Protein AF-0000000087636211 (afdb_homodimer)

Foldseek 3Di:
DVQCCVVVVVVVVPQPQPDADDLVRLLVLLVVAPLDPDQQLLVQFLQSQPQNVLSVCSNVVNLLVSVVSRVVGDLQQLQCLQFPLSCRGNQVRAPCVVVPGGRSSSSSSNNSVVVCLVPVSDDDDAAAQDLFEEEEEAQELLRLLLLVVVLNVRHAYEYEELAPDHHPCLQQQFACSRHNPVSSVSSVVVSVVSVYHYHYNAAAPPRHHPVVVVVVGHQFYEYEHAFDADDDDDAAPCVFPQEEALSCQSNQVSCVSVVNDDPVSRSAAAAFEEEEEAQAQSSLRSLVVNLSRHYAYEYEYLFDPVPGRYRPVSVVSSVVSHYHYDHNWAFHHADDDRFGQWTKTFGWDADPVRDTHTDRDIDTGTGRHYYYDHFGAHPLVRVHPVRPFHDDPRSATDFDVALHQHTSDQRYGYFDCSHVNDDDSSVRSSGSVSNSSSNSVSSVVCVVVVVD/DPQCCVVVVCVVVPQPQPDADDLVRLLVLLVVAPLDPDQQLLVQFLQSQPQNVLSVCSNVVNLLVSVVSRVVGDLQQLQCLQFPLSCRGNQVRAPCVVVPGGRSSSSSSNNSVVVCLVVVSDDDDAAAQDLFEEEEEAQELLRLLLLVVVLNVRHAYEYEELAPDHHPCLQQQFACSRHNPVSSVSSVVVSVVSVYHYHYNDAAPPRHHPVVVVVVGHQFYEYEHAFDADDDDDAAPCPFPQEEALSCQSNQVSCVSVVNDDPVSRSAAAAFEEEEEAQAQSSLRSLVVNLSRHYAYEYEYLFDPVPGHYRPVSVVSSVVSHYHYDHNWAFHHADDDRFGQWTKTFGWDADPVRDTHTDPDIDTGTGRHYYYDHFGAHPLVRQHPVNPFHADPRSATDFDVALGQHTSDQRYGYFDCSHVNDDDSSVRSSGSVSNSSSNSVSSVVCVVVVVD

Structure (mmCIF, N/CA/C/O backbone):
data_AF-0000000087636211-model_v1
#
loop_
_entity.id
_entity.type
_entity.pdbx_description
1 polymer 'Glutamate synthase'
#
loop_
_atom_site.group_PDB
_atom_site.id
_atom_site.type_symbol
_atom_site.label_atom_id
_atom_site.label_alt_id
_atom_site.label_comp_id
_atom_site.label_asym_id
_atom_site.label_entity_id
_atom_site.label_seq_id
_atom_site.pdbx_PDB_ins_code
_atom_site.Cartn_x
_atom_site.Cartn_y
_atom_site.Cartn_z
_atom_site.occupancy
_atom_site.B_iso_or_equiv
_atom_site.auth_seq_id
_atom_site.auth_comp_id
_atom_site.auth_asym_id
_atom_site.auth_atom_id
_atom_site.pdbx_PDB_model_num
ATOM 1 N N . MET A 1 1 ? 13.25 -7.531 -37.125 1 17.45 1 MET A N 1
ATOM 2 C CA . MET A 1 1 ? 13.195 -8.516 -36.031 1 17.45 1 MET A CA 1
ATOM 3 C C . MET A 1 1 ? 11.883 -8.406 -35.281 1 17.45 1 MET A C 1
ATOM 5 O O . MET A 1 1 ? 11.562 -7.344 -34.75 1 17.45 1 MET A O 1
ATOM 9 N N . VAL A 1 2 ? 10.812 -9.094 -35.781 1 22.36 2 VAL A N 1
ATOM 10 C CA . VAL A 1 2 ? 9.383 -9.094 -35.469 1 22.36 2 VAL A CA 1
ATOM 11 C C . VAL A 1 2 ? 9.18 -9.43 -33.969 1 22.36 2 VAL A C 1
ATOM 13 O O . VAL A 1 2 ? 9.352 -10.578 -33.562 1 22.36 2 VAL A O 1
ATOM 16 N N . GLY A 1 3 ? 10.086 -8.812 -33.094 1 24.33 3 GLY A N 1
ATOM 17 C CA . GLY A 1 3 ? 10.102 -8.789 -31.641 1 24.33 3 GLY A CA 1
ATOM 18 C C . GLY A 1 3 ? 8.711 -8.914 -31.031 1 24.33 3 GLY A C 1
ATOM 19 O O . GLY A 1 3 ? 7.801 -8.172 -31.406 1 24.33 3 GLY A O 1
ATOM 20 N N . LEU A 1 4 ? 8.242 -10.172 -30.734 1 30.45 4 LEU A N 1
ATOM 21 C CA . LEU A 1 4 ? 6.93 -10.414 -30.141 1 30.45 4 LEU A CA 1
ATOM 22 C C . LEU A 1 4 ? 6.605 -9.359 -29.094 1 30.45 4 LEU A C 1
ATOM 24 O O . LEU A 1 4 ? 7.094 -9.43 -27.953 1 30.45 4 LEU A O 1
ATOM 28 N N . ASP A 1 5 ? 6.828 -8.164 -29.312 1 31.02 5 ASP A N 1
ATOM 29 C CA . ASP A 1 5 ? 6.277 -6.91 -28.797 1 31.02 5 ASP A CA 1
ATOM 30 C C . ASP A 1 5 ? 4.816 -7.082 -28.391 1 31.02 5 ASP A C 1
ATOM 32 O O . ASP A 1 5 ? 3.92 -6.492 -29 1 31.02 5 ASP A O 1
ATOM 36 N N . ARG A 1 6 ? 4.277 -8.328 -28.297 1 30.69 6 ARG A N 1
ATOM 37 C CA . ARG A 1 6 ? 3.145 -9.25 -28.312 1 30.69 6 ARG A CA 1
ATOM 38 C C . ARG A 1 6 ? 2.186 -8.961 -27.156 1 30.69 6 ARG A C 1
ATOM 40 O O . ARG A 1 6 ? 1.027 -9.375 -27.188 1 30.69 6 ARG A O 1
ATOM 47 N N . ASN A 1 7 ? 2.707 -8.594 -26.031 1 34.53 7 ASN A N 1
ATOM 48 C CA . ASN A 1 7 ? 1.749 -8.031 -25.094 1 34.53 7 ASN A CA 1
ATOM 49 C C . ASN A 1 7 ? 0.979 -6.863 -25.703 1 34.53 7 ASN A C 1
ATOM 51 O O . ASN A 1 7 ? -0.195 -6.656 -25.391 1 34.53 7 ASN A O 1
ATOM 55 N N . GLU A 1 8 ? 1.625 -6.047 -26.516 1 35.44 8 GLU A N 1
ATOM 56 C CA . GLU A 1 8 ? 0.977 -5.012 -27.312 1 35.44 8 GLU A CA 1
ATOM 57 C C . GLU A 1 8 ? 0.074 -5.621 -28.375 1 35.44 8 GLU A C 1
ATOM 59 O O . GLU A 1 8 ? -1.01 -5.102 -28.656 1 35.44 8 GLU A O 1
ATOM 64 N N . GLN A 1 9 ? 0.483 -6.641 -29.109 1 34.62 9 GLN A N 1
ATOM 65 C CA . GLN A 1 9 ? -0.315 -7.207 -30.203 1 34.62 9 GLN A CA 1
ATOM 66 C C . GLN A 1 9 ? -1.489 -8.016 -29.656 1 34.62 9 GLN A C 1
ATOM 68 O O . GLN A 1 9 ? -2.545 -8.094 -30.281 1 34.62 9 GLN A O 1
ATOM 73 N N . ALA A 1 10 ? -1.243 -8.867 -28.719 1 36.53 10 ALA A N 1
ATOM 74 C CA . ALA A 1 10 ? -2.412 -9.5 -28.125 1 36.53 10 ALA A CA 1
ATOM 75 C C . ALA A 1 10 ? -3.354 -8.461 -27.516 1 36.53 10 ALA A C 1
ATOM 77 O O . ALA A 1 10 ? -4.574 -8.641 -27.531 1 36.53 10 ALA A O 1
ATOM 78 N N . VAL A 1 11 ? -2.801 -7.387 -26.906 1 37.41 11 VAL A N 1
ATOM 79 C CA . VAL A 1 11 ? -3.625 -6.273 -26.453 1 37.41 11 VAL A CA 1
ATOM 80 C C . VAL A 1 11 ? -4.387 -5.668 -27.625 1 37.41 11 VAL A C 1
ATOM 82 O O . VAL A 1 11 ? -5.535 -5.242 -27.469 1 37.41 11 VAL A O 1
ATOM 85 N N . LYS A 1 12 ? -3.688 -5.488 -28.609 1 40.34 12 LYS A N 1
ATOM 86 C CA . LYS A 1 12 ? -4.371 -4.891 -29.75 1 40.34 12 LYS A CA 1
ATOM 87 C C . LYS A 1 12 ? -5.406 -5.852 -30.328 1 40.34 12 LYS A C 1
ATOM 89 O O . LYS A 1 12 ? -6.262 -5.445 -31.125 1 40.34 12 LYS A O 1
ATOM 94 N N . ALA A 1 13 ? -5.102 -7.086 -30.375 1 38.38 13 ALA A N 1
ATOM 95 C CA . ALA A 1 13 ? -6.027 -7.953 -31.109 1 38.38 13 ALA A CA 1
ATOM 96 C C . ALA A 1 13 ? -7.305 -8.18 -30.297 1 38.38 13 ALA A C 1
ATOM 98 O O . ALA A 1 13 ? -8.156 -8.984 -30.688 1 38.38 13 ALA A O 1
ATOM 99 N N . GLY A 1 14 ? -7.602 -7.547 -29.188 1 41.97 14 GLY A N 1
ATOM 100 C CA . GLY A 1 14 ? -8.914 -7.57 -28.562 1 41.97 14 GLY A CA 1
ATOM 101 C C . GLY A 1 14 ? -9.039 -8.625 -27.484 1 41.97 14 GLY A C 1
ATOM 102 O O . GLY A 1 14 ? -10.148 -8.977 -27.078 1 41.97 14 GLY A O 1
ATOM 103 N N . TYR A 1 15 ? -7.992 -9.422 -27.312 1 44.94 15 TYR A N 1
ATOM 104 C CA . TYR A 1 15 ? -8.266 -10.508 -26.375 1 44.94 15 TYR A CA 1
ATOM 105 C C . TYR A 1 15 ? -8.352 -9.984 -24.953 1 44.94 15 TYR A C 1
ATOM 107 O O . TYR A 1 15 ? -7.688 -9.016 -24.594 1 44.94 15 TYR A O 1
ATOM 115 N N . THR A 1 16 ? -9.508 -10.102 -24.344 1 48.44 16 THR A N 1
ATOM 116 C CA . THR A 1 16 ? -9.82 -9.742 -22.969 1 48.44 16 THR A CA 1
ATOM 117 C C . THR A 1 16 ? -8.68 -10.148 -22.031 1 48.44 16 THR A C 1
ATOM 119 O O . THR A 1 16 ? -8.367 -11.336 -21.906 1 48.44 16 THR A O 1
ATOM 122 N N . GLU A 1 17 ? -7.598 -9.484 -22.094 1 55.88 17 GLU A N 1
ATOM 123 C CA . GLU A 1 17 ? -6.453 -9.812 -21.25 1 55.88 17 GLU A CA 1
ATOM 124 C C . GLU A 1 17 ? -6.809 -9.695 -19.781 1 55.88 17 GLU A C 1
ATOM 126 O O . GLU A 1 17 ? -7.512 -8.773 -19.375 1 55.88 17 GLU A O 1
ATOM 131 N N . ASP A 1 18 ? -6.781 -10.945 -19.094 1 70.81 18 ASP A N 1
ATOM 132 C CA . ASP A 1 18 ? -6.828 -10.984 -17.641 1 70.81 18 ASP A CA 1
ATOM 133 C C . ASP A 1 18 ? -5.723 -10.125 -17.031 1 70.81 18 ASP A C 1
ATOM 135 O O . ASP A 1 18 ? -4.766 -10.648 -16.453 1 70.81 18 ASP A O 1
ATOM 139 N N . ARG A 1 19 ? -5.945 -8.773 -17.172 1 81.44 19 ARG A N 1
ATOM 140 C CA . ARG A 1 19 ? -4.926 -7.848 -16.688 1 81.44 19 ARG A CA 1
ATOM 141 C C . ARG A 1 19 ? -4.906 -7.781 -15.164 1 81.44 19 ARG A C 1
ATOM 143 O O . ARG A 1 19 ? -5.922 -8.047 -14.516 1 81.44 19 ARG A O 1
ATOM 150 N N . ASP A 1 20 ? -3.756 -7.531 -14.625 1 90.5 20 ASP A N 1
ATOM 151 C CA . ASP A 1 20 ? -3.578 -7.41 -13.18 1 90.5 20 ASP A CA 1
ATOM 152 C C . ASP A 1 20 ? -4.289 -6.168 -12.641 1 90.5 20 ASP A C 1
ATOM 154 O O . ASP A 1 20 ? -4.496 -5.199 -13.367 1 90.5 20 ASP A O 1
ATOM 158 N N . TYR A 1 21 ? -4.688 -6.195 -11.414 1 95.06 21 TYR A N 1
ATOM 159 C CA . TYR A 1 21 ? -5.316 -5.055 -10.758 1 95.06 21 TYR A CA 1
ATOM 160 C C . TYR A 1 21 ? -4.316 -3.928 -10.547 1 95.06 21 TYR A C 1
ATOM 162 O O . TYR A 1 21 ? -3.156 -4.176 -10.203 1 95.06 21 TYR A O 1
ATOM 170 N N . THR A 1 22 ? -4.832 -2.746 -10.859 1 94 22 THR A N 1
ATOM 171 C CA . THR A 1 22 ? -4.148 -1.588 -10.297 1 94 22 THR A CA 1
ATOM 172 C C . THR A 1 22 ? -4.34 -1.528 -8.781 1 94 22 THR A C 1
ATOM 174 O O . THR A 1 22 ? -5.148 -2.275 -8.227 1 94 22 THR A O 1
ATOM 177 N N . LEU A 1 23 ? -3.592 -0.667 -8.195 1 95.12 23 LEU A N 1
ATOM 178 C CA . LEU A 1 23 ? -3.738 -0.484 -6.758 1 95.12 23 LEU A CA 1
ATOM 179 C C . LEU A 1 23 ? -5.18 -0.136 -6.398 1 95.12 23 LEU A C 1
ATOM 181 O O . LEU A 1 23 ? -5.758 -0.734 -5.488 1 95.12 23 LEU A O 1
ATOM 185 N N . GLU A 1 24 ? -5.801 0.831 -7.059 1 94.88 24 GLU A N 1
ATOM 186 C CA . GLU A 1 24 ? -7.16 1.284 -6.793 1 94.88 24 GLU A CA 1
ATOM 187 C C . GLU A 1 24 ? -8.172 0.156 -7 1 94.88 24 GLU A C 1
ATOM 189 O O . GLU A 1 24 ? -9.094 -0.006 -6.207 1 94.88 24 GLU A O 1
ATOM 194 N N . GLU A 1 25 ? -7.934 -0.666 -8.031 1 96 25 GLU A N 1
ATOM 195 C CA . GLU A 1 25 ? -8.828 -1.781 -8.328 1 96 25 GLU A CA 1
ATOM 196 C C . GLU A 1 25 ? -8.734 -2.863 -7.258 1 96 25 GLU A C 1
ATOM 198 O O . GLU A 1 25 ? -9.742 -3.451 -6.871 1 96 25 GLU A O 1
ATOM 203 N N . ALA A 1 26 ? -7.508 -3.174 -6.828 1 97.69 26 ALA A N 1
ATOM 204 C CA . ALA A 1 26 ? -7.309 -4.18 -5.789 1 97.69 26 ALA A CA 1
ATOM 205 C C . ALA A 1 26 ? -7.996 -3.773 -4.488 1 97.69 26 ALA A C 1
ATOM 207 O O . ALA A 1 26 ? -8.672 -4.586 -3.855 1 97.69 26 ALA A O 1
ATOM 208 N N . LEU A 1 27 ? -7.852 -2.486 -4.121 1 97.12 27 LEU A N 1
ATOM 209 C CA . LEU A 1 27 ? -8.477 -1.978 -2.904 1 97.12 27 LEU A CA 1
ATOM 210 C C . LEU A 1 27 ? -10 -2.055 -3.004 1 97.12 27 LEU A C 1
ATOM 212 O O . LEU A 1 27 ? -10.664 -2.504 -2.066 1 97.12 27 LEU A O 1
ATOM 216 N N . ALA A 1 28 ? -10.555 -1.625 -4.125 1 96.75 28 ALA A N 1
ATOM 217 C CA . ALA A 1 28 ? -12 -1.639 -4.332 1 96.75 28 ALA A CA 1
ATOM 218 C C . ALA A 1 28 ? -12.547 -3.059 -4.254 1 96.75 28 ALA A C 1
ATOM 220 O O . ALA A 1 28 ? -13.578 -3.299 -3.613 1 96.75 28 ALA A O 1
ATOM 221 N N . GLU A 1 29 ? -11.836 -4.02 -4.91 1 97.19 29 GLU A N 1
ATOM 222 C CA . GLU A 1 29 ? -12.266 -5.414 -4.887 1 97.19 29 GLU A CA 1
ATOM 223 C C . GLU A 1 29 ? -12.18 -5.996 -3.477 1 97.19 29 GLU A C 1
ATOM 225 O O . GLU A 1 29 ? -13.086 -6.711 -3.039 1 97.19 29 GLU A O 1
ATOM 230 N N . ALA A 1 30 ? -11.109 -5.719 -2.793 1 98.12 30 ALA A N 1
ATOM 231 C CA . ALA A 1 30 ? -10.914 -6.238 -1.441 1 98.12 30 ALA A CA 1
ATOM 232 C C . ALA A 1 30 ? -12.016 -5.742 -0.504 1 98.12 30 ALA A C 1
ATOM 234 O O . ALA A 1 30 ? -12.477 -6.484 0.364 1 98.12 30 ALA A O 1
ATOM 235 N N . LYS A 1 31 ? -12.492 -4.512 -0.663 1 96.31 31 LYS A N 1
ATOM 236 C CA . LYS A 1 31 ? -13.484 -3.898 0.21 1 96.31 31 LYS A CA 1
ATOM 237 C C . LYS A 1 31 ? -14.852 -4.551 0.025 1 96.31 31 LYS A C 1
ATOM 239 O O . LYS A 1 31 ? -15.742 -4.383 0.86 1 96.31 31 LYS A O 1
ATOM 244 N N . ARG A 1 32 ? -15.039 -5.336 -1.045 1 95.5 32 ARG A N 1
ATOM 245 C CA . ARG A 1 32 ? -16.297 -6.047 -1.287 1 95.5 32 ARG A CA 1
ATOM 246 C C . ARG A 1 32 ? -16.406 -7.266 -0.38 1 95.5 32 ARG A C 1
ATOM 248 O O . ARG A 1 32 ? -17.5 -7.82 -0.216 1 95.5 32 ARG A O 1
ATOM 255 N N . CYS A 1 33 ? -15.297 -7.773 0.193 1 96.94 33 CYS A N 1
ATOM 256 C CA . CYS A 1 33 ? -15.289 -8.984 1.005 1 96.94 33 CYS A CA 1
ATOM 257 C C . CYS A 1 33 ? -16.094 -8.789 2.283 1 96.94 33 CYS A C 1
ATOM 259 O O . CYS A 1 33 ? -15.898 -7.812 3.006 1 96.94 33 CYS A O 1
ATOM 261 N N . LEU A 1 34 ? -16.906 -9.664 2.646 1 95.38 34 LEU A N 1
ATOM 262 C CA . LEU A 1 34 ? -17.812 -9.539 3.775 1 95.38 34 LEU A CA 1
ATOM 263 C C . LEU A 1 34 ? -17.156 -10.031 5.062 1 95.38 34 LEU A C 1
ATOM 265 O O . LEU A 1 34 ? -17.734 -9.898 6.148 1 95.38 34 LEU A O 1
ATOM 269 N N . ASN A 1 35 ? -15.969 -10.586 4.867 1 96.19 35 ASN A N 1
ATOM 270 C CA . ASN A 1 35 ? -15.297 -11.125 6.039 1 96.19 35 ASN A CA 1
ATOM 271 C C . ASN A 1 35 ? -16.203 -12.07 6.824 1 96.19 35 ASN A C 1
ATOM 273 O O . ASN A 1 35 ? -16.391 -11.898 8.031 1 96.19 35 ASN A O 1
ATOM 277 N N . CYS A 1 36 ? -16.641 -13.086 6.199 1 95.69 36 CYS A N 1
ATOM 278 C CA . CYS A 1 36 ? -17.641 -14.016 6.715 1 95.69 36 CYS A CA 1
ATOM 279 C C . CYS A 1 36 ? -17.125 -14.742 7.953 1 95.69 36 CYS A C 1
ATOM 281 O O . CYS A 1 36 ? -15.953 -15.109 8.016 1 95.69 36 CYS A O 1
ATOM 283 N N . ALA A 1 37 ? -18 -15.016 8.914 1 94.75 37 ALA A N 1
ATOM 284 C CA . ALA A 1 37 ? -17.656 -15.766 10.125 1 94.75 37 ALA A CA 1
ATOM 285 C C . ALA A 1 37 ? -17.25 -17.188 9.789 1 94.75 37 ALA A C 1
ATOM 287 O O . ALA A 1 37 ? -16.312 -17.734 10.375 1 94.75 37 ALA A O 1
ATOM 288 N N . LYS A 1 38 ? -18.047 -17.75 8.914 1 95.38 38 LYS A N 1
ATOM 289 C CA . LYS A 1 38 ? -17.703 -19.062 8.359 1 95.38 38 LYS A CA 1
ATOM 290 C C . LYS A 1 38 ? -17.25 -18.938 6.906 1 95.38 38 LYS A C 1
ATOM 292 O O . LYS A 1 38 ? -18.062 -19.078 5.988 1 95.38 38 LYS A O 1
ATOM 297 N N . PRO A 1 39 ? -15.992 -18.719 6.672 1 96.69 39 PRO A N 1
ATOM 298 C CA . PRO A 1 39 ? -15.484 -18.438 5.324 1 96.69 39 PRO A CA 1
ATOM 299 C C . PRO A 1 39 ? -15.445 -19.672 4.438 1 96.69 39 PRO A C 1
ATOM 301 O O . PRO A 1 39 ? -14.445 -20.391 4.426 1 96.69 39 PRO A O 1
ATOM 304 N N . LEU A 1 40 ? -16.422 -19.875 3.654 1 96.44 40 LEU A N 1
ATOM 305 C CA . LEU A 1 40 ? -16.516 -21.016 2.754 1 96.44 40 LEU A CA 1
ATOM 306 C C . LEU A 1 40 ? -15.398 -20.969 1.712 1 96.44 40 LEU A C 1
ATOM 308 O O . LEU A 1 40 ? -15 -22.016 1.178 1 96.44 40 LEU A O 1
ATOM 312 N N . CYS A 1 41 ? -14.922 -19.766 1.398 1 97.25 41 CYS A N 1
ATOM 313 C CA . CYS A 1 41 ? -13.812 -19.609 0.46 1 97.25 41 CYS A CA 1
ATOM 314 C C . CYS A 1 41 ? -12.578 -20.359 0.949 1 97.25 41 CYS A C 1
ATOM 316 O O . CYS A 1 41 ? -11.844 -20.953 0.15 1 97.25 41 CYS A O 1
ATOM 318 N N . ARG A 1 42 ? -12.344 -20.375 2.24 1 97.25 42 ARG A N 1
ATOM 319 C CA . ARG A 1 42 ? -11.203 -21.094 2.816 1 97.25 42 ARG A CA 1
ATOM 320 C C . ARG A 1 42 ? -11.375 -22.594 2.684 1 97.25 42 ARG A C 1
ATOM 322 O O . ARG A 1 42 ? -10.43 -23.297 2.322 1 97.25 42 ARG A O 1
ATOM 329 N N . THR A 1 43 ? -12.602 -23.047 2.918 1 95.25 43 THR A N 1
ATOM 330 C CA . THR A 1 43 ? -12.867 -24.469 2.826 1 95.25 43 THR A CA 1
ATOM 331 C C . THR A 1 43 ? -12.773 -24.953 1.381 1 95.25 43 THR A C 1
ATOM 333 O O . THR A 1 43 ? -12.383 -26.094 1.125 1 95.25 43 THR A O 1
ATOM 336 N N . GLY A 1 44 ? -13.055 -24.047 0.512 1 95.56 44 GLY A N 1
ATOM 337 C CA . GLY A 1 44 ? -12.984 -24.375 -0.902 1 95.56 44 GLY A CA 1
ATOM 338 C C . GLY A 1 44 ? -11.57 -24.344 -1.45 1 95.56 44 GLY A C 1
ATOM 339 O O . GLY A 1 44 ? -11.312 -24.891 -2.531 1 95.56 44 GLY A O 1
ATOM 340 N N . CYS A 1 45 ? -10.68 -23.844 -0.75 1 96.5 45 CYS A N 1
ATOM 341 C CA . CYS A 1 45 ? -9.281 -23.781 -1.16 1 96.5 45 CYS A CA 1
ATOM 342 C C . CYS A 1 45 ? -8.516 -25.016 -0.711 1 96.5 45 CYS A C 1
ATOM 344 O O . CYS A 1 45 ? -8.484 -25.328 0.478 1 96.5 45 CYS A O 1
ATOM 346 N N . PRO A 1 46 ? -7.859 -25.672 -1.595 1 94.19 46 PRO A N 1
ATOM 347 C CA . PRO A 1 46 ? -7.168 -26.922 -1.264 1 94.19 46 PRO A CA 1
ATOM 348 C C . PRO A 1 46 ? -6.148 -26.75 -0.139 1 94.19 46 PRO A C 1
ATOM 350 O O . PRO A 1 46 ? -5.887 -27.703 0.608 1 94.19 46 PRO A O 1
ATOM 353 N N . ILE A 1 47 ? -5.602 -25.578 0.007 1 94.75 47 ILE A N 1
ATOM 354 C CA . ILE A 1 47 ? -4.59 -25.375 1.037 1 94.75 47 ILE A CA 1
ATOM 355 C C . ILE A 1 47 ? -5.172 -24.562 2.188 1 94.75 47 ILE A C 1
ATOM 357 O O . ILE A 1 47 ? -4.438 -24.078 3.047 1 94.75 47 ILE A O 1
ATOM 361 N N . GLU A 1 48 ? -6.406 -24.312 2.145 1 95.94 48 GLU A N 1
ATOM 362 C CA . GLU A 1 48 ? -7.109 -23.578 3.184 1 95.94 48 GLU A CA 1
ATOM 363 C C . GLU A 1 48 ? -6.426 -22.234 3.465 1 95.94 48 GLU A C 1
ATOM 365 O O . GLU A 1 48 ? -6.145 -21.906 4.621 1 95.94 48 GLU A O 1
ATOM 370 N N . ASN A 1 49 ? -6.121 -21.562 2.398 1 96.81 49 ASN A N 1
ATOM 371 C CA . ASN A 1 49 ? -5.52 -20.25 2.518 1 96.81 49 ASN A CA 1
ATOM 372 C C . ASN A 1 49 ? -6.344 -19.328 3.422 1 96.81 49 ASN A C 1
ATOM 374 O O . ASN A 1 49 ? -7.555 -19.5 3.547 1 96.81 49 ASN A O 1
ATOM 378 N N . GLU A 1 50 ? -5.691 -18.422 4.113 1 97.75 50 GLU A N 1
ATOM 379 C CA . GLU A 1 50 ? -6.375 -17.469 4.98 1 97.75 50 GLU A CA 1
ATOM 380 C C . GLU A 1 50 ? -6.945 -16.312 4.176 1 97.75 50 GLU A C 1
ATOM 382 O O . GLU A 1 50 ? -6.559 -15.148 4.383 1 97.75 50 GLU A O 1
ATOM 387 N N . ILE A 1 51 ? -7.926 -16.641 3.387 1 98.56 51 ILE A N 1
ATOM 388 C CA . ILE A 1 51 ? -8.398 -15.781 2.309 1 98.56 51 ILE A CA 1
ATOM 389 C C . ILE A 1 51 ? -9.047 -14.531 2.895 1 98.56 51 ILE A C 1
ATOM 391 O O . ILE A 1 51 ? -8.68 -13.414 2.539 1 98.56 51 ILE A O 1
ATOM 395 N N . PRO A 1 52 ? -9.984 -14.672 3.916 1 98.38 52 PRO A N 1
ATOM 396 C CA . PRO A 1 52 ? -10.578 -13.438 4.441 1 98.38 52 PRO A CA 1
ATOM 397 C C . PRO A 1 52 ? -9.547 -12.516 5.094 1 98.38 52 PRO A C 1
ATOM 399 O O . PRO A 1 52 ? -9.609 -11.297 4.938 1 98.38 52 PRO A O 1
ATOM 402 N N . ARG A 1 53 ? -8.555 -13.117 5.73 1 98.38 53 ARG A N 1
ATOM 403 C CA . ARG A 1 53 ? -7.57 -12.336 6.473 1 98.38 53 ARG A CA 1
ATOM 404 C C . ARG A 1 53 ? -6.699 -11.516 5.527 1 98.38 53 ARG A C 1
ATOM 406 O O . ARG A 1 53 ? -6.484 -10.32 5.75 1 98.38 53 ARG A O 1
ATOM 413 N N . PHE A 1 54 ? -6.191 -12.125 4.434 1 98.56 54 PHE A N 1
ATOM 414 C CA . PHE A 1 54 ? -5.297 -11.344 3.584 1 98.56 54 PHE A CA 1
ATOM 415 C C . PHE A 1 54 ? -6.086 -10.336 2.75 1 98.56 54 PHE A C 1
ATOM 417 O O . PHE A 1 54 ? -5.574 -9.273 2.402 1 98.56 54 PHE A O 1
ATOM 424 N N . ILE A 1 55 ? -7.383 -10.664 2.445 1 98.62 55 ILE A N 1
ATOM 425 C CA . ILE A 1 55 ? -8.203 -9.711 1.704 1 98.62 55 ILE A CA 1
ATOM 426 C C . ILE A 1 55 ? -8.492 -8.492 2.572 1 98.62 55 ILE A C 1
ATOM 428 O O . ILE A 1 55 ? -8.445 -7.355 2.092 1 98.62 55 ILE A O 1
ATOM 432 N N . GLN A 1 56 ? -8.734 -8.727 3.9 1 98.19 56 GLN A N 1
ATOM 433 C CA . GLN A 1 56 ? -8.945 -7.605 4.816 1 98.19 56 GLN A CA 1
ATOM 434 C C . GLN A 1 56 ? -7.684 -6.754 4.941 1 98.19 56 GLN A C 1
ATOM 436 O O . GLN A 1 56 ? -7.766 -5.527 5.051 1 98.19 56 GLN A O 1
ATOM 441 N N . ALA A 1 57 ? -6.547 -7.418 4.945 1 98.38 57 ALA A N 1
ATOM 442 C CA . ALA A 1 57 ? -5.285 -6.68 4.977 1 98.38 57 ALA A CA 1
ATOM 443 C C . ALA A 1 57 ? -5.137 -5.797 3.74 1 98.38 57 ALA A C 1
ATOM 445 O O . ALA A 1 57 ? -4.734 -4.637 3.842 1 98.38 57 ALA A O 1
ATOM 446 N N . ILE A 1 58 ? -5.5 -6.332 2.572 1 98.38 58 ILE A N 1
ATOM 447 C CA . ILE A 1 58 ? -5.43 -5.566 1.332 1 98.38 58 ILE A CA 1
ATOM 448 C C . ILE A 1 58 ? -6.406 -4.391 1.396 1 98.38 58 ILE A C 1
ATOM 450 O O . ILE A 1 58 ? -6.066 -3.271 1.004 1 98.38 58 ILE A O 1
ATOM 454 N N . ALA A 1 59 ? -7.59 -4.613 1.928 1 97.5 59 ALA A N 1
ATOM 455 C CA . ALA A 1 59 ? -8.617 -3.582 2.006 1 97.5 59 ALA A CA 1
ATOM 456 C C . ALA A 1 59 ? -8.148 -2.395 2.838 1 97.5 59 ALA A C 1
ATOM 458 O O . ALA A 1 59 ? -8.578 -1.261 2.619 1 97.5 59 ALA A O 1
ATOM 459 N N . ARG A 1 60 ? -7.172 -2.67 3.695 1 96.75 60 ARG A N 1
ATOM 460 C CA . ARG A 1 60 ? -6.641 -1.629 4.57 1 96.75 60 ARG A CA 1
ATOM 461 C C . ARG A 1 60 ? -5.32 -1.085 4.039 1 96.75 60 ARG A C 1
ATOM 463 O O . ARG A 1 60 ? -4.664 -0.276 4.695 1 96.75 60 ARG A O 1
ATOM 470 N N . GLY A 1 61 ? -4.957 -1.577 2.896 1 96.88 61 GLY A N 1
ATOM 471 C CA . GLY A 1 61 ? -3.695 -1.138 2.324 1 96.88 61 GLY A CA 1
ATOM 472 C C . GLY A 1 61 ? -2.484 -1.728 3.023 1 96.88 61 GLY A C 1
ATOM 473 O O . GLY A 1 61 ? -1.4 -1.14 3.002 1 96.88 61 GLY A O 1
ATOM 474 N N . ASN A 1 62 ? -2.648 -2.766 3.73 1 98 62 ASN A N 1
ATOM 475 C CA . ASN A 1 62 ? -1.55 -3.453 4.398 1 98 62 ASN A CA 1
ATOM 476 C C . ASN A 1 62 ? -1.021 -4.613 3.561 1 98 62 ASN A C 1
ATOM 478 O O . ASN A 1 62 ? -1.285 -5.777 3.867 1 98 62 ASN A O 1
ATOM 482 N N . PHE A 1 63 ? -0.211 -4.352 2.617 1 98.06 63 PHE A N 1
ATOM 483 C CA . PHE A 1 63 ? 0.213 -5.316 1.61 1 98.06 63 PHE A CA 1
ATOM 484 C C . PHE A 1 63 ? 1.268 -6.258 2.176 1 98.06 63 PHE A C 1
ATOM 486 O O . PHE A 1 63 ? 1.268 -7.453 1.871 1 98.06 63 PHE A O 1
ATOM 493 N N . GLY A 1 64 ? 2.199 -5.762 2.971 1 97.06 64 GLY A N 1
ATOM 494 C CA . GLY A 1 64 ? 3.145 -6.637 3.641 1 97.06 64 GLY A CA 1
ATOM 495 C C . GLY A 1 64 ? 2.477 -7.664 4.535 1 97.06 64 GLY A C 1
ATOM 496 O O . GLY A 1 64 ? 2.832 -8.844 4.512 1 97.06 64 GLY A O 1
ATOM 497 N N . GLU A 1 65 ? 1.513 -7.102 5.246 1 97.62 65 GLU A N 1
ATOM 498 C CA . GLU A 1 65 ? 0.743 -7.988 6.113 1 97.62 65 GLU A CA 1
ATOM 499 C C . GLU A 1 65 ? -0.008 -9.039 5.301 1 97.62 65 GLU A C 1
ATOM 501 O O . GLU A 1 65 ? -0.071 -10.203 5.695 1 97.62 65 GLU A O 1
ATOM 506 N N . ALA A 1 66 ? -0.61 -8.648 4.203 1 98.38 66 ALA A N 1
ATOM 507 C CA . ALA A 1 66 ? -1.32 -9.578 3.334 1 98.38 66 ALA A CA 1
ATOM 508 C C . ALA A 1 66 ? -0.407 -10.719 2.887 1 98.38 66 ALA A C 1
ATOM 510 O O . ALA A 1 66 ? -0.799 -11.891 2.92 1 98.38 66 ALA A O 1
ATOM 511 N N . ASN A 1 67 ? 0.784 -10.383 2.516 1 97 67 ASN A N 1
ATOM 512 C CA . ASN A 1 67 ? 1.74 -11.383 2.059 1 97 67 ASN A CA 1
ATOM 513 C C . ASN A 1 67 ? 2.164 -12.312 3.193 1 97 67 ASN A C 1
ATOM 515 O O . ASN A 1 67 ? 2.385 -13.508 2.979 1 97 67 ASN A O 1
ATOM 519 N N . ASP A 1 68 ? 2.342 -11.75 4.402 1 96.19 68 ASP A N 1
ATOM 520 C CA . ASP A 1 68 ? 2.656 -12.586 5.555 1 96.19 68 ASP A CA 1
ATOM 521 C C . ASP A 1 68 ? 1.562 -13.625 5.793 1 96.19 68 ASP A C 1
ATOM 523 O O . ASP A 1 68 ? 1.855 -14.797 6.047 1 96.19 68 ASP A O 1
ATOM 527 N N . ILE A 1 69 ? 0.345 -13.188 5.672 1 97.88 69 ILE A N 1
ATOM 528 C CA . ILE A 1 69 ? -0.804 -14.062 5.891 1 97.88 69 ILE A CA 1
ATOM 529 C C . ILE A 1 69 ? -0.85 -15.133 4.809 1 97.88 69 ILE A C 1
ATOM 531 O O . ILE A 1 69 ? -0.988 -16.328 5.109 1 97.88 69 ILE A O 1
ATOM 535 N N . ILE A 1 70 ? -0.694 -14.781 3.541 1 97.44 70 ILE A N 1
ATOM 536 C CA . ILE A 1 70 ? -0.69 -15.711 2.42 1 97.44 70 ILE A CA 1
ATOM 537 C C . ILE A 1 70 ? 0.431 -16.734 2.602 1 97.44 70 ILE A C 1
ATOM 539 O O . ILE A 1 70 ? 0.236 -17.922 2.361 1 97.44 70 ILE A O 1
ATOM 543 N N . GLY A 1 71 ? 1.552 -16.297 3.088 1 94.44 71 GLY A N 1
ATOM 544 C CA . GLY A 1 71 ? 2.734 -17.125 3.238 1 94.44 71 GLY A CA 1
ATOM 545 C C . GLY A 1 71 ? 2.572 -18.203 4.293 1 94.44 71 GLY A C 1
ATOM 546 O O . GLY A 1 71 ? 3.357 -19.156 4.344 1 94.44 71 GLY A O 1
ATOM 547 N N . GLU A 1 72 ? 1.522 -18.062 5.094 1 94.75 72 GLU A N 1
ATOM 548 C CA . GLU A 1 72 ? 1.261 -19.094 6.102 1 94.75 72 GLU A CA 1
ATOM 549 C C . GLU A 1 72 ? 0.863 -20.406 5.449 1 94.75 72 GLU A C 1
ATOM 551 O O . GLU A 1 72 ? 1.09 -21.484 6.02 1 94.75 72 GLU A O 1
ATOM 556 N N . ARG A 1 73 ? 0.261 -20.266 4.223 1 94.94 73 ARG A N 1
ATOM 557 C CA . ARG A 1 73 ? -0.31 -21.469 3.607 1 94.94 73 ARG A CA 1
ATOM 558 C C . ARG A 1 73 ? 0.238 -21.672 2.199 1 94.94 73 ARG A C 1
ATOM 560 O O . ARG A 1 73 ? 0.31 -22.797 1.714 1 94.94 73 ARG A O 1
ATOM 567 N N . SER A 1 74 ? 0.646 -20.625 1.58 1 95.5 74 SER A N 1
ATOM 568 C CA . SER A 1 74 ? 1.011 -20.719 0.17 1 95.5 74 SER A CA 1
ATOM 569 C C . SER A 1 74 ? 2.496 -20.438 -0.035 1 95.5 74 SER A C 1
ATOM 571 O O . SER A 1 74 ? 3.043 -19.5 0.537 1 95.5 74 SER A O 1
ATOM 573 N N . ASN A 1 75 ? 3.117 -21.203 -0.844 1 93.94 75 ASN A N 1
ATOM 574 C CA . ASN A 1 75 ? 4.512 -21 -1.224 1 93.94 75 ASN A CA 1
ATOM 575 C C . ASN A 1 75 ? 4.629 -20.312 -2.58 1 93.94 75 ASN A C 1
ATOM 577 O O . ASN A 1 75 ? 5.688 -19.781 -2.926 1 93.94 75 ASN A O 1
ATOM 581 N N . LEU A 1 76 ? 3.549 -20.328 -3.34 1 95.62 76 LEU A N 1
ATOM 582 C CA . LEU A 1 76 ? 3.588 -19.812 -4.703 1 95.62 76 LEU A CA 1
ATOM 583 C C . LEU A 1 76 ? 2.379 -18.938 -4.984 1 95.62 76 LEU A C 1
ATOM 585 O O . LEU A 1 76 ? 1.655 -19.156 -5.957 1 95.62 76 LEU A O 1
ATOM 589 N N . PRO A 1 77 ? 2.229 -17.891 -4.254 1 96.25 77 PRO A N 1
ATOM 590 C CA . PRO A 1 77 ? 0.995 -17.109 -4.367 1 96.25 77 PRO A CA 1
ATOM 591 C C . PRO A 1 77 ? 0.868 -16.406 -5.715 1 96.25 77 PRO A C 1
ATOM 593 O O . PRO A 1 77 ? -0.234 -16.297 -6.262 1 96.25 77 PRO A O 1
ATOM 596 N N . ALA A 1 78 ? 1.971 -15.914 -6.301 1 96.25 78 ALA A N 1
ATOM 597 C CA . ALA A 1 78 ? 1.921 -15.219 -7.586 1 96.25 78 ALA A CA 1
ATOM 598 C C . ALA A 1 78 ? 1.466 -16.156 -8.695 1 96.25 78 ALA A C 1
ATOM 600 O O . ALA A 1 78 ? 0.784 -15.734 -9.633 1 96.25 78 ALA A O 1
ATOM 601 N N . VAL A 1 79 ? 1.844 -17.391 -8.555 1 96.19 79 VAL A N 1
ATOM 602 C CA . VAL A 1 79 ? 1.505 -18.406 -9.547 1 96.19 79 VAL A CA 1
ATOM 603 C C . VAL A 1 79 ? 0.067 -18.875 -9.336 1 96.19 79 VAL A C 1
ATOM 605 O O . VAL A 1 79 ? -0.737 -18.875 -10.273 1 96.19 79 VAL A O 1
ATOM 608 N N . CYS A 1 80 ? -0.251 -19.25 -8.102 1 96 80 CYS A N 1
ATOM 609 C CA . CYS A 1 80 ? -1.577 -19.766 -7.785 1 96 80 CYS A CA 1
ATOM 610 C C . CYS A 1 80 ? -2.656 -18.734 -8.094 1 96 80 CYS A C 1
ATOM 612 O O . CYS A 1 80 ? -3.734 -19.094 -8.578 1 96 80 CYS A O 1
ATOM 614 N N . GLY A 1 81 ? -2.354 -17.531 -7.871 1 95.12 81 GLY A N 1
ATOM 615 C CA . GLY A 1 81 ? -3.309 -16.484 -8.156 1 95.12 81 GLY A CA 1
ATOM 616 C C . GLY A 1 81 ? -3.67 -16.391 -9.633 1 95.12 81 GLY A C 1
ATOM 617 O O . GLY A 1 81 ? -4.699 -15.812 -9.984 1 95.12 81 GLY A O 1
ATOM 618 N N . ARG A 1 82 ? -2.918 -17.031 -10.477 1 93.81 82 ARG A N 1
ATOM 619 C CA . ARG A 1 82 ? -3.107 -16.906 -11.922 1 93.81 82 ARG A CA 1
ATOM 620 C C . ARG A 1 82 ? -3.656 -18.188 -12.516 1 93.81 82 ARG A C 1
ATOM 622 O O . ARG A 1 82 ? -4.477 -18.156 -13.438 1 93.81 82 ARG A O 1
ATOM 629 N N . VAL A 1 83 ? -3.293 -19.297 -11.891 1 92.56 83 VAL A N 1
ATOM 630 C CA . VAL A 1 83 ? -3.518 -20.5 -12.664 1 92.56 83 VAL A CA 1
ATOM 631 C C . VAL A 1 83 ? -4.508 -21.406 -11.938 1 92.56 83 VAL A C 1
ATOM 633 O O . VAL A 1 83 ? -5 -22.391 -12.516 1 92.56 83 VAL A O 1
ATOM 636 N N . CYS A 1 84 ? -4.828 -21.141 -10.656 1 93.94 84 CYS A N 1
ATOM 637 C CA . CYS A 1 84 ? -5.781 -21.984 -9.93 1 93.94 84 CYS A CA 1
ATOM 638 C C . CYS A 1 84 ? -7.156 -21.938 -10.578 1 93.94 84 CYS A C 1
ATOM 640 O O . CYS A 1 84 ? -7.582 -20.891 -11.07 1 93.94 84 CYS A O 1
ATOM 642 N N . PRO A 1 85 ? -7.809 -23.078 -10.617 1 92.69 85 PRO A N 1
ATOM 643 C CA . PRO A 1 85 ? -9.211 -23.078 -11.047 1 92.69 85 PRO A CA 1
ATOM 644 C C . PRO A 1 85 ? -10.156 -22.562 -9.969 1 92.69 85 PRO A C 1
ATOM 646 O O . PRO A 1 85 ? -10.977 -23.312 -9.445 1 92.69 85 PRO A O 1
ATOM 649 N N . ARG A 1 86 ? -10.203 -21.359 -9.75 1 91.5 86 ARG A N 1
ATOM 650 C CA . ARG A 1 86 ? -10.852 -20.703 -8.617 1 91.5 86 ARG A CA 1
ATOM 651 C C . ARG A 1 86 ? -12.367 -20.875 -8.68 1 91.5 86 ARG A C 1
ATOM 653 O O . ARG A 1 86 ? -13.031 -20.938 -7.641 1 91.5 86 ARG A O 1
ATOM 660 N N . GLU A 1 87 ? -12.891 -21.031 -9.883 1 89.06 87 GLU A N 1
ATOM 661 C CA . GLU A 1 87 ? -14.336 -21.188 -10.039 1 89.06 87 GLU A CA 1
ATOM 662 C C . GLU A 1 87 ? -14.82 -22.469 -9.391 1 89.06 87 GLU A C 1
ATOM 664 O O . GLU A 1 87 ? -15.977 -22.562 -8.953 1 89.06 87 GLU A O 1
ATOM 669 N N . LYS A 1 88 ? -13.859 -23.438 -9.297 1 90.31 88 LYS A N 1
ATOM 670 C CA . LYS A 1 88 ? -14.195 -24.719 -8.672 1 90.31 88 LYS A CA 1
ATOM 671 C C . LYS A 1 88 ? -13.664 -24.797 -7.246 1 90.31 88 LYS A C 1
ATOM 673 O O . LYS A 1 88 ? -13.875 -25.797 -6.551 1 90.31 88 LYS A O 1
ATOM 678 N N . GLN A 1 89 ? -13.031 -23.766 -6.859 1 94.75 89 GLN A N 1
ATOM 679 C CA . GLN A 1 89 ? -12.383 -23.75 -5.555 1 94.75 89 GLN A CA 1
ATOM 680 C C . GLN A 1 89 ? -12.836 -22.547 -4.727 1 94.75 89 GLN A C 1
ATOM 682 O O . GLN A 1 89 ? -14.039 -22.375 -4.48 1 94.75 89 GLN A O 1
ATOM 687 N N . CYS A 1 90 ? -11.938 -21.672 -4.383 1 96.31 90 CYS A N 1
ATOM 688 C CA . CYS A 1 90 ? -12.203 -20.625 -3.4 1 96.31 90 CYS A CA 1
ATOM 689 C C . CYS A 1 90 ? -13.281 -19.672 -3.896 1 96.31 90 CYS A C 1
ATOM 691 O O . CYS A 1 90 ? -14.227 -19.359 -3.162 1 96.31 90 CYS A O 1
ATOM 693 N N . GLU A 1 91 ? -13.25 -19.203 -5.121 1 95.19 91 GLU A N 1
ATOM 694 C CA . GLU A 1 91 ? -14.234 -18.25 -5.637 1 95.19 91 GLU A CA 1
ATOM 695 C C . GLU A 1 91 ? -15.586 -18.922 -5.867 1 95.19 91 GLU A C 1
ATOM 697 O O . GLU A 1 91 ? -16.625 -18.281 -5.695 1 95.19 91 GLU A O 1
ATOM 702 N N . GLY A 1 92 ? -15.539 -20.234 -6.273 1 93.5 92 GLY A N 1
ATOM 703 C CA . GLY A 1 92 ? -16.766 -20.984 -6.43 1 93.5 92 GLY A CA 1
ATOM 704 C C . GLY A 1 92 ? -17.547 -21.141 -5.129 1 93.5 92 GLY A C 1
ATOM 705 O O . GLY A 1 92 ? -18.766 -21.266 -5.137 1 93.5 92 GLY A O 1
ATOM 706 N N . HIS A 1 93 ? -16.859 -21.031 -3.988 1 95.5 93 HIS A N 1
ATOM 707 C CA . HIS A 1 93 ? -17.469 -21.266 -2.684 1 95.5 93 HIS A CA 1
ATOM 708 C C . HIS A 1 93 ? -17.781 -19.938 -1.985 1 95.5 93 HIS A C 1
ATOM 710 O O . HIS A 1 93 ? -18.359 -19.938 -0.897 1 95.5 93 HIS A O 1
ATOM 716 N N . CYS A 1 94 ? -17.375 -18.859 -2.576 1 96 94 CYS A N 1
ATOM 717 C CA . CYS A 1 94 ? -17.672 -17.547 -2.01 1 96 94 CYS A CA 1
ATOM 718 C C . CYS A 1 94 ? -19.172 -17.312 -1.934 1 96 94 CYS A C 1
ATOM 720 O O . CYS A 1 94 ? -19.891 -17.562 -2.904 1 96 94 CYS A O 1
ATOM 722 N N . ILE A 1 95 ? -19.672 -16.812 -0.858 1 94.56 95 ILE A N 1
ATOM 723 C CA . ILE A 1 95 ? -21.109 -16.641 -0.635 1 94.56 95 ILE A CA 1
ATOM 724 C C . ILE A 1 95 ? -21.672 -15.648 -1.64 1 94.56 95 ILE A C 1
ATOM 726 O O . ILE A 1 95 ? -22.859 -15.703 -1.975 1 94.56 95 ILE A O 1
ATOM 730 N N . LEU A 1 96 ? -20.859 -14.719 -2.129 1 93.62 96 LEU A N 1
ATOM 731 C CA . LEU A 1 96 ? -21.297 -13.703 -3.078 1 93.62 96 LEU A CA 1
ATOM 732 C C . LEU A 1 96 ? -21.5 -14.305 -4.465 1 93.62 96 LEU A C 1
ATOM 734 O O . LEU A 1 96 ? -22.047 -13.656 -5.359 1 93.62 96 LEU A O 1
ATOM 738 N N . ASN A 1 97 ? -20.969 -15.578 -4.656 1 87.44 97 ASN A N 1
ATOM 739 C CA . ASN A 1 97 ? -21.156 -16.25 -5.938 1 87.44 97 ASN A CA 1
ATOM 740 C C . ASN A 1 97 ? -22.625 -16.438 -6.266 1 87.44 97 ASN A C 1
ATOM 742 O O . ASN A 1 97 ? -23 -16.484 -7.438 1 87.44 97 ASN A O 1
ATOM 746 N N . ARG A 1 98 ? -23.453 -16.469 -5.238 1 81.56 98 ARG A N 1
ATOM 747 C CA . ARG A 1 98 ? -24.891 -16.609 -5.414 1 81.56 98 ARG A CA 1
ATOM 748 C C . ARG A 1 98 ? -25.516 -15.312 -5.91 1 81.56 98 ARG A C 1
ATOM 750 O O . ARG A 1 98 ? -26.531 -15.328 -6.609 1 81.56 98 ARG A O 1
ATOM 757 N N . ALA A 1 99 ? -25.094 -14.117 -5.391 1 68.94 99 ALA A N 1
ATOM 758 C CA . ALA A 1 99 ? -25.641 -12.797 -5.691 1 68.94 99 ALA A CA 1
ATOM 759 C C . ALA A 1 99 ? -25.016 -12.219 -6.953 1 68.94 99 ALA A C 1
ATOM 761 O O . ALA A 1 99 ? -25.328 -11.086 -7.352 1 68.94 99 ALA A O 1
ATOM 762 N N . ASN A 1 100 ? -24.141 -12.977 -7.707 1 73.75 100 ASN A N 1
ATOM 763 C CA . ASN A 1 100 ? -23.703 -12.648 -9.062 1 73.75 100 ASN A CA 1
ATOM 764 C C . ASN A 1 100 ? -22.172 -12.641 -9.172 1 73.75 100 ASN A C 1
ATOM 766 O O . ASN A 1 100 ? -21.609 -13.281 -10.062 1 73.75 100 ASN A O 1
ATOM 770 N N . LYS A 1 101 ? -21.359 -11.68 -8.344 1 87.81 101 LYS A N 1
ATOM 771 C CA . LYS A 1 101 ? -19.938 -11.656 -8.625 1 87.81 101 LYS A CA 1
ATOM 772 C C . LYS A 1 101 ? -19.125 -11.992 -7.379 1 87.81 101 LYS A C 1
ATOM 774 O O . LYS A 1 101 ? -19.094 -11.211 -6.422 1 87.81 101 LYS A O 1
ATOM 779 N N . PRO A 1 102 ? -18.531 -13.227 -7.371 1 94.81 102 PRO A N 1
ATOM 780 C CA . PRO A 1 102 ? -17.656 -13.539 -6.234 1 94.81 102 PRO A CA 1
ATOM 781 C C . PRO A 1 102 ? -16.453 -12.609 -6.145 1 94.81 102 PRO A C 1
ATOM 783 O O . PRO A 1 102 ? -16.172 -11.859 -7.082 1 94.81 102 PRO A O 1
ATOM 786 N N . ILE A 1 103 ? -15.891 -12.555 -4.93 1 96.75 103 ILE A N 1
ATOM 787 C CA . ILE A 1 103 ? -14.617 -11.852 -4.824 1 96.75 103 ILE A CA 1
ATOM 788 C C . ILE A 1 103 ? -13.602 -12.484 -5.777 1 96.75 103 ILE A C 1
ATOM 790 O O . ILE A 1 103 ? -13.516 -13.711 -5.879 1 96.75 103 ILE A O 1
ATOM 794 N N . ASN A 1 104 ? -12.898 -11.695 -6.52 1 95.75 104 ASN A N 1
ATOM 795 C CA . ASN A 1 104 ? -11.82 -12.203 -7.363 1 95.75 104 ASN A CA 1
ATOM 796 C C . ASN A 1 104 ? -10.562 -12.5 -6.543 1 95.75 104 ASN A C 1
ATOM 798 O O . ASN A 1 104 ? -9.586 -11.758 -6.602 1 95.75 104 ASN A O 1
ATOM 802 N N . ILE A 1 105 ? -10.625 -13.555 -5.848 1 97.81 105 ILE A N 1
ATOM 803 C CA . ILE A 1 105 ? -9.617 -13.922 -4.863 1 97.81 105 ILE A CA 1
ATOM 804 C C . ILE A 1 105 ? -8.266 -14.133 -5.555 1 97.81 105 ILE A C 1
ATOM 806 O O . ILE A 1 105 ? -7.227 -13.719 -5.039 1 97.81 105 ILE A O 1
ATOM 810 N N . GLY A 1 106 ? -8.266 -14.742 -6.707 1 96.44 106 GLY A N 1
ATOM 811 C CA . GLY A 1 106 ? -7.035 -14.977 -7.449 1 96.44 106 GLY A CA 1
ATOM 812 C C . GLY A 1 106 ? -6.309 -13.695 -7.82 1 96.44 106 GLY A C 1
ATOM 813 O O . GLY A 1 106 ? -5.094 -13.594 -7.645 1 96.44 106 GLY A O 1
ATOM 814 N N . LYS A 1 107 ? -7.039 -12.75 -8.281 1 96.25 107 LYS A N 1
ATOM 815 C CA . LYS A 1 107 ? -6.434 -11.484 -8.68 1 96.25 107 LYS A CA 1
ATOM 816 C C . LYS A 1 107 ? -5.902 -10.727 -7.469 1 96.25 107 LYS A C 1
ATOM 818 O O . LYS A 1 107 ? -4.875 -10.047 -7.555 1 96.25 107 LYS A O 1
ATOM 823 N N . LEU A 1 108 ? -6.598 -10.812 -6.367 1 98.31 108 LEU A N 1
ATOM 824 C CA . LEU A 1 108 ? -6.121 -10.164 -5.152 1 98.31 108 LEU A CA 1
ATOM 825 C C . LEU A 1 108 ? -4.855 -10.836 -4.637 1 98.31 108 LEU A C 1
ATOM 827 O O . LEU A 1 108 ? -3.92 -10.156 -4.203 1 98.31 108 LEU A O 1
ATOM 831 N N . GLU A 1 109 ? -4.836 -12.148 -4.719 1 98.06 109 GLU A N 1
ATOM 832 C CA . GLU A 1 109 ? -3.658 -12.898 -4.285 1 98.06 109 GLU A CA 1
ATOM 833 C C . GLU A 1 109 ? -2.439 -12.547 -5.133 1 98.06 109 GLU A C 1
ATOM 835 O O . GLU A 1 109 ? -1.359 -12.281 -4.598 1 98.06 109 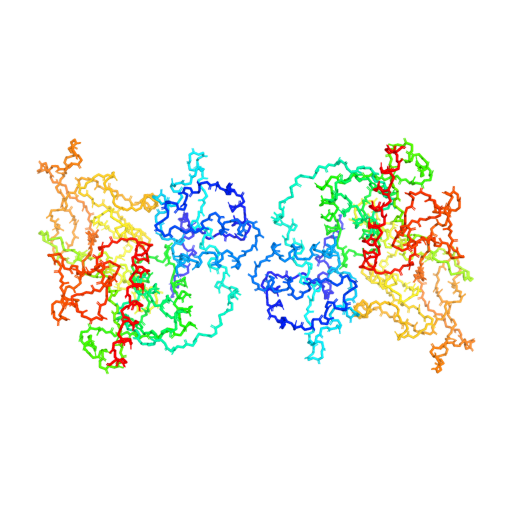GLU A O 1
ATOM 840 N N . ARG A 1 110 ? -2.629 -12.547 -6.453 1 97.06 110 ARG A N 1
ATOM 841 C CA . ARG A 1 110 ? -1.497 -12.234 -7.316 1 97.06 110 ARG A CA 1
ATOM 842 C C . ARG A 1 110 ? -1.083 -10.773 -7.176 1 97.06 110 ARG A C 1
ATOM 844 O O . ARG A 1 110 ? 0.099 -10.445 -7.297 1 97.06 110 ARG A O 1
ATOM 851 N N . PHE A 1 111 ? -2.055 -9.906 -6.875 1 97.44 111 PHE A N 1
ATOM 852 C CA . PHE A 1 111 ? -1.715 -8.508 -6.625 1 97.44 111 PHE A CA 1
ATOM 853 C C . PHE A 1 111 ? -0.771 -8.391 -5.434 1 97.44 111 PHE A C 1
ATOM 855 O O . PHE A 1 111 ? 0.263 -7.727 -5.52 1 97.44 111 PHE A O 1
ATOM 862 N N . ALA A 1 112 ? -1.169 -8.953 -4.332 1 97.62 112 ALA A N 1
ATOM 863 C CA . ALA A 1 112 ? -0.356 -8.891 -3.119 1 97.62 112 ALA A CA 1
ATOM 864 C C . ALA A 1 112 ? 1.034 -9.477 -3.361 1 97.62 112 ALA A C 1
ATOM 866 O O . ALA A 1 112 ? 2.041 -8.875 -2.975 1 97.62 112 ALA A O 1
ATOM 867 N N . ALA A 1 113 ? 1.07 -10.609 -3.998 1 96.12 113 ALA A N 1
ATOM 868 C CA . ALA A 1 113 ? 2.334 -11.297 -4.254 1 96.12 113 ALA A CA 1
ATOM 869 C C . ALA A 1 113 ? 3.236 -10.461 -5.16 1 96.12 113 ALA A C 1
ATOM 871 O O . ALA A 1 113 ? 4.43 -10.32 -4.895 1 96.12 113 ALA A O 1
ATOM 872 N N . ASP A 1 114 ? 2.654 -9.945 -6.223 1 95.5 114 ASP A N 1
ATOM 873 C CA . ASP A 1 114 ? 3.424 -9.125 -7.156 1 95.5 114 ASP A CA 1
ATOM 874 C C . ASP A 1 114 ? 3.924 -7.848 -6.484 1 95.5 114 ASP A C 1
ATOM 876 O O . ASP A 1 114 ? 5.062 -7.426 -6.707 1 95.5 114 ASP A O 1
ATOM 880 N N . PHE A 1 115 ? 3.047 -7.25 -5.711 1 95.19 115 PHE A N 1
ATOM 881 C CA . PHE A 1 115 ? 3.41 -6.016 -5.023 1 95.19 115 PHE A CA 1
ATOM 882 C C . PHE A 1 115 ? 4.629 -6.234 -4.133 1 95.19 115 PHE A C 1
ATOM 884 O O . PHE A 1 115 ? 5.539 -5.402 -4.105 1 95.19 115 PHE A O 1
ATOM 891 N N . GLU A 1 116 ? 4.633 -7.277 -3.43 1 93.94 116 GLU A N 1
ATOM 892 C CA . GLU A 1 116 ? 5.75 -7.609 -2.549 1 93.94 116 GLU A CA 1
ATOM 893 C C . GLU A 1 116 ? 7.043 -7.789 -3.34 1 93.94 116 GLU A C 1
ATOM 895 O O . GLU A 1 116 ? 8.094 -7.289 -2.939 1 93.94 116 GLU A O 1
ATOM 900 N N . SER A 1 117 ? 6.992 -8.484 -4.398 1 91.25 117 SER A N 1
ATOM 901 C CA . SER A 1 117 ? 8.18 -8.766 -5.199 1 91.25 117 SER A CA 1
ATOM 902 C C . SER A 1 117 ? 8.719 -7.5 -5.855 1 91.25 117 SER A C 1
ATOM 904 O O . SER A 1 117 ? 9.93 -7.285 -5.898 1 91.25 117 SER A O 1
ATOM 906 N N . LEU A 1 118 ? 7.824 -6.707 -6.367 1 90.88 118 LEU A N 1
ATOM 907 C CA . LEU A 1 118 ? 8.211 -5.52 -7.117 1 90.88 118 LEU A CA 1
ATOM 908 C C . LEU A 1 118 ? 8.812 -4.465 -6.195 1 90.88 118 LEU A C 1
ATOM 910 O O . LEU A 1 118 ? 9.711 -3.715 -6.598 1 90.88 118 LEU A O 1
ATOM 914 N N . HIS A 1 119 ? 8.336 -4.477 -4.91 1 91.94 119 HIS A N 1
ATOM 915 C CA . HIS A 1 119 ? 8.75 -3.393 -4.027 1 91.94 119 HIS A CA 1
ATOM 916 C C . HIS A 1 119 ? 9.641 -3.906 -2.904 1 91.94 119 HIS A C 1
ATOM 918 O O . HIS A 1 119 ? 10.141 -3.121 -2.096 1 91.94 119 HIS A O 1
ATOM 924 N N . GLY A 1 120 ? 9.898 -5.168 -2.854 1 89.06 120 GLY A N 1
ATOM 925 C CA . GLY A 1 120 ? 10.789 -5.734 -1.852 1 89.06 120 GLY A CA 1
ATOM 926 C C . GLY A 1 120 ? 10.32 -5.492 -0.43 1 89.06 120 GLY A C 1
ATOM 927 O O . GLY A 1 120 ? 11.07 -4.977 0.399 1 89.06 120 GLY A O 1
ATOM 928 N N . LEU A 1 121 ? 9.109 -5.906 -0.068 1 89.56 121 LEU A N 1
ATOM 929 C CA . LEU A 1 121 ? 8.5 -5.586 1.218 1 89.56 121 LEU A CA 1
ATOM 930 C C . LEU A 1 121 ? 8.984 -6.539 2.303 1 89.56 121 LEU A C 1
ATOM 932 O O . LEU A 1 121 ? 8.812 -6.273 3.494 1 89.56 121 LEU A O 1
ATOM 936 N N . ARG A 1 122 ? 9.586 -7.621 1.916 1 76.56 122 ARG A N 1
ATOM 937 C CA . ARG A 1 122 ? 10.031 -8.602 2.898 1 76.56 122 ARG A CA 1
ATOM 938 C C . ARG A 1 122 ? 11.539 -8.539 3.096 1 76.56 122 ARG A C 1
ATOM 940 O O . ARG A 1 122 ? 12.297 -8.484 2.123 1 76.56 122 ARG A O 1
ATOM 947 N N . ARG A 1 123 ? 11.789 -8.328 4.395 1 70.31 123 ARG A N 1
ATOM 948 C CA . ARG A 1 123 ? 13.195 -8.453 4.762 1 70.31 123 ARG A CA 1
ATOM 949 C C . ARG A 1 123 ? 13.531 -9.883 5.18 1 70.31 123 ARG A C 1
ATOM 951 O O . ARG A 1 123 ? 12.906 -10.43 6.094 1 70.31 123 ARG A O 1
ATOM 958 N N . MET A 1 124 ? 14.289 -10.484 4.379 1 71.69 124 MET A N 1
ATOM 959 C CA . MET A 1 124 ? 14.617 -11.867 4.719 1 71.69 124 MET A CA 1
ATOM 960 C C . MET A 1 124 ? 15.805 -11.922 5.68 1 71.69 124 MET A C 1
ATOM 962 O O . MET A 1 124 ? 16.844 -11.312 5.426 1 71.69 124 MET A O 1
ATOM 966 N N . LYS A 1 125 ? 15.578 -12.453 6.852 1 74.25 125 LYS A N 1
ATOM 967 C CA . LYS A 1 125 ? 16.688 -12.711 7.773 1 74.25 125 LYS A CA 1
ATOM 968 C C . LYS A 1 125 ? 17.484 -13.93 7.34 1 74.25 125 LYS A C 1
ATOM 970 O O . LYS A 1 125 ? 16.922 -14.922 6.867 1 74.25 125 LYS A O 1
ATOM 975 N N . PRO A 1 126 ? 18.719 -13.797 7.527 1 82.75 126 PRO A N 1
ATOM 976 C CA . PRO A 1 126 ? 19.531 -14.969 7.191 1 82.75 126 PRO A CA 1
ATOM 977 C C . PRO A 1 126 ? 19.172 -16.203 8.023 1 82.75 126 PRO A C 1
ATOM 979 O O . PRO A 1 126 ? 18.906 -16.078 9.219 1 82.75 126 PRO A O 1
ATOM 982 N N . ILE A 1 127 ? 19.047 -17.312 7.324 1 90.62 127 ILE A N 1
ATOM 983 C CA . ILE A 1 127 ? 18.719 -18.562 7.992 1 90.62 127 ILE A CA 1
ATOM 984 C C . ILE A 1 127 ? 19.969 -19.422 8.109 1 90.62 127 ILE A C 1
ATOM 986 O O . ILE A 1 127 ? 20.672 -19.641 7.125 1 90.62 127 ILE A O 1
ATOM 990 N N . ILE A 1 128 ? 20.25 -19.828 9.273 1 92.19 128 ILE A N 1
ATOM 991 C CA . ILE A 1 128 ? 21.359 -20.734 9.5 1 92.19 128 ILE A CA 1
ATOM 992 C C . ILE A 1 128 ? 21.031 -22.125 8.945 1 92.19 128 ILE A C 1
ATOM 994 O O . ILE A 1 128 ? 19.984 -22.688 9.273 1 92.19 128 ILE A O 1
ATOM 998 N N . LYS A 1 129 ? 21.906 -22.625 8.148 1 94.31 129 LYS A N 1
ATOM 999 C CA . LYS A 1 129 ? 21.703 -23.922 7.531 1 94.31 129 LYS A CA 1
ATOM 1000 C C . LYS A 1 129 ? 22.469 -25.016 8.289 1 94.31 129 LYS A C 1
ATOM 1002 O O . LYS A 1 129 ? 23.562 -25.406 7.879 1 94.31 129 LYS A O 1
ATOM 1007 N N . ASP A 1 130 ? 21.828 -25.562 9.32 1 94.38 130 ASP A N 1
ATOM 1008 C CA . ASP A 1 130 ? 22.547 -26.516 10.172 1 94.38 130 ASP A CA 1
ATOM 1009 C C . ASP A 1 130 ? 21.703 -27.766 10.422 1 94.38 130 ASP A C 1
ATOM 1011 O O . ASP A 1 130 ? 21.984 -28.531 11.352 1 94.38 130 ASP A O 1
ATOM 1015 N N . GLN A 1 131 ? 20.703 -27.984 9.562 1 95.56 131 GLN A N 1
ATOM 1016 C CA . GLN A 1 131 ? 19.797 -29.078 9.844 1 95.56 131 GLN A CA 1
ATOM 1017 C C . GLN A 1 131 ? 20.094 -30.281 8.945 1 95.56 131 GLN A C 1
ATOM 1019 O O . GLN A 1 131 ? 19.594 -31.391 9.188 1 95.56 131 GLN A O 1
ATOM 1024 N N . GLY A 1 132 ? 20.984 -30.109 7.93 1 95.94 132 GLY A N 1
ATOM 1025 C CA . GLY A 1 132 ? 21.312 -31.172 7.004 1 95.94 132 GLY A CA 1
ATOM 1026 C C . GLY A 1 132 ? 21.172 -30.766 5.547 1 95.94 132 GLY A C 1
ATOM 1027 O O . GLY A 1 132 ? 21.031 -29.578 5.242 1 95.94 132 GLY A O 1
ATOM 1028 N N . LYS A 1 133 ? 21.266 -31.797 4.68 1 97.62 133 LYS A N 1
ATOM 1029 C CA . LYS A 1 133 ? 21.297 -31.547 3.24 1 97.62 133 LYS A CA 1
ATOM 1030 C C . LYS A 1 133 ? 20.172 -32.312 2.533 1 97.62 133 LYS A C 1
ATOM 1032 O O . LYS A 1 133 ? 19.984 -33.5 2.746 1 97.62 133 LYS A O 1
ATOM 1037 N N . ILE A 1 134 ? 19.438 -31.531 1.74 1 98.62 134 ILE A N 1
ATOM 1038 C CA . ILE A 1 134 ? 18.312 -32.094 1.014 1 98.62 134 ILE A CA 1
ATOM 1039 C C . ILE A 1 134 ? 18.531 -31.953 -0.489 1 98.62 134 ILE A C 1
ATOM 1041 O O . ILE A 1 134 ? 18.906 -30.875 -0.958 1 98.62 134 ILE A O 1
ATOM 1045 N N . GLY A 1 135 ? 18.359 -33.031 -1.258 1 98.5 135 GLY A N 1
ATOM 1046 C CA . GLY A 1 135 ? 18.344 -32.969 -2.711 1 98.5 135 GLY A CA 1
ATOM 1047 C C . GLY A 1 135 ? 16.938 -33.094 -3.297 1 98.5 135 GLY A C 1
ATOM 1048 O O . GLY A 1 135 ? 16.141 -33.906 -2.848 1 98.5 135 GLY A O 1
ATOM 1049 N N . ILE A 1 136 ? 16.625 -32.219 -4.262 1 98.62 136 ILE A N 1
ATOM 1050 C CA . ILE A 1 136 ? 15.328 -32.25 -4.926 1 98.62 136 ILE A CA 1
ATOM 1051 C C . ILE A 1 136 ? 15.516 -32.469 -6.426 1 98.62 136 ILE A C 1
ATOM 1053 O O . ILE A 1 136 ? 16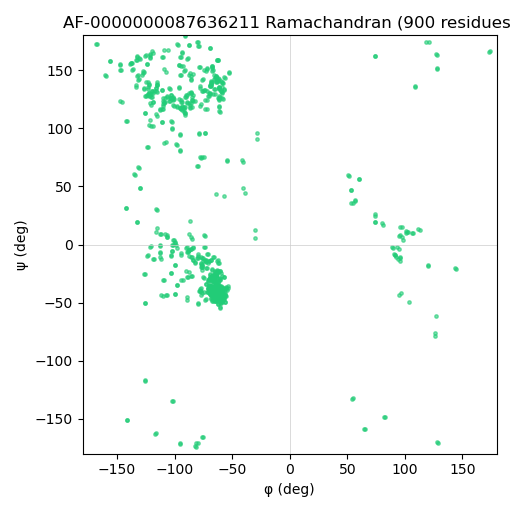.328 -31.766 -7.059 1 98.62 136 ILE A O 1
ATOM 1057 N N . ILE A 1 137 ? 14.828 -33.406 -6.945 1 97.19 137 ILE A N 1
ATOM 1058 C CA . ILE A 1 137 ? 14.906 -33.688 -8.375 1 97.19 137 ILE A CA 1
ATOM 1059 C C . ILE A 1 137 ? 13.672 -33.125 -9.078 1 97.19 137 ILE A C 1
ATOM 1061 O O . ILE A 1 137 ? 12.594 -33.719 -9.023 1 97.19 137 ILE A O 1
ATOM 1065 N N . GLY A 1 138 ? 13.883 -32.031 -9.797 1 96.56 138 GLY A N 1
ATOM 1066 C CA . GLY A 1 138 ? 12.781 -31.375 -10.461 1 96.56 138 GLY A CA 1
ATOM 1067 C C . GLY A 1 138 ? 12.422 -30.047 -9.812 1 96.56 138 GLY A C 1
ATOM 1068 O O . GLY A 1 138 ? 12.336 -29.953 -8.594 1 96.56 138 GLY A O 1
ATOM 1069 N N . SER A 1 139 ? 12.188 -29.047 -10.641 1 97.44 139 SER A N 1
ATOM 1070 C CA . SER A 1 139 ? 11.938 -27.703 -10.148 1 97.44 139 SER A CA 1
ATOM 1071 C C . SER A 1 139 ? 10.531 -27.234 -10.508 1 97.44 139 SER A C 1
ATOM 1073 O O . SER A 1 139 ? 10.32 -26.047 -10.789 1 97.44 139 SER A O 1
ATOM 1075 N N . GLY A 1 140 ? 9.562 -28.172 -10.602 1 96.06 140 GLY A N 1
ATOM 1076 C CA . GLY A 1 140 ? 8.164 -27.812 -10.75 1 96.06 140 GLY A CA 1
ATOM 1077 C C . GLY A 1 140 ? 7.527 -27.328 -9.461 1 96.06 140 GLY A C 1
ATOM 1078 O O . GLY A 1 140 ? 8.234 -27.016 -8.5 1 96.06 140 GLY A O 1
ATOM 1079 N N . PRO A 1 141 ? 6.227 -27.25 -9.391 1 96.69 141 PRO A N 1
ATOM 1080 C CA . PRO A 1 141 ? 5.523 -26.719 -8.227 1 96.69 141 PRO A CA 1
ATOM 1081 C C . PRO A 1 141 ? 5.848 -27.484 -6.941 1 96.69 141 PRO A C 1
ATOM 1083 O O . PRO A 1 141 ? 6.129 -26.859 -5.91 1 96.69 141 PRO A O 1
ATOM 1086 N N . ALA A 1 142 ? 5.828 -28.797 -7.012 1 97.38 142 ALA A N 1
ATOM 1087 C CA . ALA A 1 142 ? 6.105 -29.594 -5.824 1 97.38 142 ALA A CA 1
ATOM 1088 C C . ALA A 1 142 ? 7.543 -29.406 -5.352 1 97.38 142 ALA A C 1
ATOM 1090 O O . ALA A 1 142 ? 7.793 -29.234 -4.156 1 97.38 142 ALA A O 1
ATOM 1091 N N . GLY A 1 143 ? 8.438 -29.438 -6.297 1 98.19 143 GLY A N 1
ATOM 1092 C CA . GLY A 1 143 ? 9.836 -29.234 -5.965 1 98.19 143 GLY A CA 1
ATOM 1093 C C . GLY A 1 143 ? 10.109 -27.875 -5.336 1 98.19 143 GLY A C 1
ATOM 1094 O O . GLY A 1 143 ? 10.812 -27.797 -4.328 1 98.19 143 GLY A O 1
ATOM 1095 N N . LEU A 1 144 ? 9.539 -26.875 -5.918 1 98.06 144 LEU A N 1
ATOM 1096 C CA . LEU A 1 144 ? 9.734 -25.516 -5.414 1 98.06 144 LEU A CA 1
ATOM 1097 C C . LEU A 1 144 ? 9.141 -25.359 -4.02 1 98.06 144 LEU A C 1
ATOM 1099 O O . LEU A 1 144 ? 9.688 -24.656 -3.176 1 98.06 144 LEU A O 1
ATOM 1103 N N . THR A 1 145 ? 8.023 -26 -3.793 1 97.81 145 THR A N 1
ATOM 1104 C CA . THR A 1 145 ? 7.352 -25.938 -2.498 1 97.81 145 THR A CA 1
ATOM 1105 C C . THR A 1 145 ? 8.219 -26.578 -1.414 1 97.81 145 THR A C 1
ATOM 1107 O O . THR A 1 145 ? 8.461 -25.969 -0.369 1 97.81 145 THR A O 1
ATOM 1110 N N . VAL A 1 146 ? 8.727 -27.781 -1.674 1 98.38 146 VAL A N 1
ATOM 1111 C CA . VAL A 1 146 ? 9.562 -28.469 -0.701 1 98.38 146 VAL A CA 1
ATOM 1112 C C . VAL A 1 146 ? 10.859 -27.703 -0.472 1 98.38 146 VAL A C 1
ATOM 1114 O O . VAL A 1 146 ? 11.328 -27.578 0.663 1 98.38 146 VAL A O 1
ATOM 1117 N N . ALA A 1 147 ? 11.398 -27.156 -1.549 1 98.38 147 ALA A N 1
ATOM 1118 C CA . ALA A 1 147 ? 12.625 -26.375 -1.434 1 98.38 147 ALA A CA 1
ATOM 1119 C C . ALA A 1 147 ? 12.422 -25.188 -0.5 1 98.38 147 ALA A C 1
ATOM 1121 O O . ALA A 1 147 ? 13.25 -24.922 0.377 1 98.38 147 ALA A O 1
ATOM 1122 N N . SER A 1 148 ? 11.359 -24.531 -0.696 1 96.88 148 SER A N 1
ATOM 1123 C CA . SER A 1 148 ? 11.062 -23.359 0.107 1 96.88 148 SER A CA 1
ATOM 1124 C C . SER A 1 148 ? 10.914 -23.719 1.583 1 96.88 148 SER A C 1
ATOM 1126 O O . SER A 1 148 ? 11.555 -23.094 2.441 1 96.88 148 SER A O 1
ATOM 1128 N N . ASP A 1 149 ? 10.109 -24.703 1.88 1 97.31 149 ASP A N 1
ATOM 1129 C CA . ASP A 1 149 ? 9.797 -25.031 3.264 1 97.31 149 ASP A CA 1
ATOM 1130 C C . ASP A 1 149 ? 11.016 -25.625 3.973 1 97.31 149 ASP A C 1
ATOM 1132 O O . ASP A 1 149 ? 11.297 -25.281 5.121 1 97.31 149 ASP A O 1
ATOM 1136 N N . MET A 1 150 ? 11.758 -26.438 3.295 1 98 150 MET A N 1
ATOM 1137 C CA . MET A 1 150 ? 12.938 -27.047 3.904 1 98 150 MET A CA 1
ATOM 1138 C C . MET A 1 150 ? 14.023 -26 4.148 1 98 150 MET A C 1
ATOM 1140 O O . MET A 1 150 ? 14.711 -26.031 5.168 1 98 150 MET A O 1
ATOM 1144 N N . ALA A 1 151 ? 14.203 -25.125 3.188 1 97.12 151 ALA A N 1
ATOM 1145 C CA . ALA A 1 151 ? 15.18 -24.047 3.361 1 97.12 151 ALA A CA 1
ATOM 1146 C C . ALA A 1 151 ? 14.844 -23.188 4.578 1 97.12 151 ALA A C 1
ATOM 1148 O O . ALA A 1 151 ? 15.727 -22.828 5.359 1 97.12 151 ALA A O 1
ATOM 1149 N N . LYS A 1 152 ? 13.586 -22.922 4.715 1 94.81 152 LYS A N 1
ATOM 1150 C CA . LYS A 1 152 ? 13.125 -22.109 5.84 1 94.81 152 LYS A CA 1
ATOM 1151 C C . LYS A 1 152 ? 13.367 -22.812 7.168 1 94.81 152 LYS A C 1
ATOM 1153 O O . LYS A 1 152 ? 13.539 -22.172 8.203 1 94.81 152 LYS A O 1
ATOM 1158 N N . LEU A 1 153 ? 13.477 -24.141 7.113 1 96.31 153 LEU A N 1
ATOM 1159 C CA . LEU A 1 153 ? 13.672 -24.938 8.312 1 96.31 153 LEU A CA 1
ATOM 1160 C C . LEU A 1 153 ? 15.156 -25.109 8.617 1 96.31 153 LEU A C 1
ATOM 1162 O O . LEU A 1 153 ? 15.531 -25.766 9.594 1 96.31 153 LEU A O 1
ATOM 1166 N N . GLY A 1 154 ? 16 -24.547 7.695 1 97 154 GLY A N 1
ATOM 1167 C CA . GLY A 1 154 ? 17.422 -24.516 7.992 1 97 154 GLY A CA 1
ATOM 1168 C C . GLY A 1 154 ? 18.203 -25.594 7.262 1 97 154 GLY A C 1
ATOM 1169 O O . GLY A 1 154 ? 19.359 -25.875 7.59 1 97 154 GLY A O 1
ATOM 1170 N N . TYR A 1 155 ? 17.594 -26.25 6.332 1 97.88 155 TYR A N 1
ATOM 1171 C CA . TYR A 1 155 ? 18.281 -27.25 5.543 1 97.88 155 TYR A CA 1
ATOM 1172 C C . TYR A 1 155 ? 19 -26.625 4.355 1 97.88 155 TYR A C 1
ATOM 1174 O O . TYR A 1 155 ? 18.531 -25.625 3.803 1 97.88 155 TYR A O 1
ATOM 1182 N N . GLU A 1 156 ? 20.109 -27.156 4.012 1 98.06 156 GLU A N 1
ATOM 1183 C CA . GLU A 1 156 ? 20.719 -26.844 2.729 1 98.06 156 GLU A CA 1
ATOM 1184 C C . GLU A 1 156 ? 20.031 -27.594 1.585 1 98.06 156 GLU A C 1
ATOM 1186 O O . GLU A 1 156 ? 20 -28.812 1.572 1 98.06 156 GLU A O 1
ATOM 1191 N N . VAL A 1 157 ? 19.516 -26.844 0.664 1 98.62 157 VAL A N 1
ATOM 1192 C CA . VAL A 1 157 ? 18.672 -27.469 -0.355 1 98.62 157 VAL A CA 1
ATOM 1193 C C . VAL A 1 157 ? 19.281 -27.234 -1.737 1 98.62 157 VAL A C 1
ATOM 1195 O O . VAL A 1 157 ? 19.656 -26.109 -2.07 1 98.62 157 VAL A O 1
ATOM 1198 N N . THR A 1 158 ? 19.391 -28.266 -2.529 1 98.75 158 THR A N 1
ATOM 1199 C CA . THR A 1 158 ? 19.781 -28.188 -3.932 1 98.75 158 THR A CA 1
ATOM 1200 C C . THR A 1 158 ? 18.719 -28.812 -4.828 1 98.75 158 THR A C 1
ATOM 1202 O O . THR A 1 158 ? 18.266 -29.922 -4.59 1 98.75 158 THR A O 1
ATOM 1205 N N . ILE A 1 159 ? 18.312 -28.078 -5.84 1 98.69 159 ILE A N 1
ATOM 1206 C CA . ILE A 1 159 ? 17.375 -28.594 -6.836 1 98.69 159 ILE A CA 1
ATOM 1207 C C . ILE A 1 159 ? 18.125 -28.953 -8.117 1 98.69 159 ILE A C 1
ATOM 1209 O O . ILE A 1 159 ? 18.891 -28.141 -8.641 1 98.69 159 ILE A O 1
ATOM 1213 N N . PHE A 1 160 ? 17.953 -30.141 -8.555 1 97.75 160 PHE A N 1
ATOM 1214 C CA . PHE A 1 160 ? 18.5 -30.594 -9.828 1 97.75 160 PHE A CA 1
ATOM 1215 C C . PHE A 1 160 ? 17.438 -30.531 -10.922 1 97.75 160 PHE A C 1
ATOM 1217 O O . PHE A 1 160 ? 16.391 -31.188 -10.812 1 97.75 160 PHE A O 1
ATOM 1224 N N . GLU A 1 161 ? 17.688 -29.75 -11.945 1 96.56 161 GLU A N 1
ATOM 1225 C CA . GLU A 1 161 ? 16.75 -29.516 -13.047 1 96.56 161 GLU A CA 1
ATOM 1226 C C . GLU A 1 161 ? 17.375 -29.891 -14.391 1 96.56 161 GLU A C 1
ATOM 1228 O O . GLU A 1 161 ? 18.516 -29.5 -14.672 1 96.56 161 GLU A O 1
ATOM 1233 N N . LYS A 1 162 ? 16.641 -30.672 -15.172 1 92.5 162 LYS A N 1
ATOM 1234 C CA . LYS A 1 162 ? 17.156 -31.125 -16.453 1 92.5 162 LYS A CA 1
ATOM 1235 C C . LYS A 1 162 ? 17.219 -29.984 -17.469 1 92.5 162 LYS A C 1
ATOM 1237 O O . LYS A 1 162 ? 18.078 -29.969 -18.344 1 92.5 162 LYS A O 1
ATOM 1242 N N . GLN A 1 163 ? 16.328 -29.062 -17.344 1 90.31 163 GLN A N 1
ATOM 1243 C CA . GLN A 1 163 ? 16.266 -27.938 -18.281 1 90.31 163 GLN A CA 1
ATOM 1244 C C . GLN A 1 163 ? 17.328 -26.891 -17.938 1 90.31 163 GLN A C 1
ATOM 1246 O O . GLN A 1 163 ? 17.953 -26.953 -16.875 1 90.31 163 GLN A O 1
ATOM 1251 N N . ASP A 1 164 ? 17.516 -25.922 -18.781 1 90 164 ASP A N 1
ATOM 1252 C CA . ASP A 1 164 ? 18.516 -24.875 -18.609 1 90 164 ASP A CA 1
ATOM 1253 C C . ASP A 1 164 ? 18.062 -23.844 -17.578 1 90 164 ASP A C 1
ATOM 1255 O O . ASP A 1 164 ? 18.875 -23.125 -17 1 90 164 ASP A O 1
ATOM 1259 N N . GLU A 1 165 ? 16.734 -23.797 -17.375 1 92.5 165 GLU A N 1
ATOM 1260 C CA . GLU A 1 165 ? 16.156 -22.891 -16.375 1 92.5 165 GLU A CA 1
ATOM 1261 C C . GLU A 1 165 ? 15.156 -23.625 -15.484 1 92.5 165 GLU A C 1
ATOM 1263 O O . GLU A 1 165 ? 14.414 -24.484 -15.953 1 92.5 165 GLU A O 1
ATOM 1268 N N . PRO A 1 166 ? 15.148 -23.188 -14.234 1 95.94 166 PRO A N 1
ATOM 1269 C CA . PRO A 1 166 ? 14.195 -23.828 -13.32 1 95.94 166 PRO A CA 1
ATOM 1270 C C . PRO A 1 166 ? 12.773 -23.297 -13.508 1 95.94 166 PRO A C 1
ATOM 1272 O O . PRO A 1 166 ? 12.578 -22.141 -13.883 1 95.94 166 PRO A O 1
ATOM 1275 N N . GLY A 1 167 ? 11.766 -24.156 -13.172 1 94.69 167 GLY A N 1
ATOM 1276 C CA . GLY A 1 167 ? 10.367 -23.75 -13.219 1 94.69 167 GLY A CA 1
ATOM 1277 C C . GLY A 1 167 ? 9.445 -24.875 -13.672 1 94.69 167 GLY A C 1
ATOM 1278 O O . GLY A 1 167 ? 8.242 -24.828 -13.43 1 94.69 167 GLY A O 1
ATOM 1279 N N . GLY A 1 168 ? 10.039 -25.891 -14.367 1 92.62 168 GLY A N 1
ATOM 1280 C CA . GLY A 1 168 ? 9.242 -27.016 -14.828 1 92.62 168 GLY A CA 1
ATOM 1281 C C . GLY A 1 168 ? 8.055 -26.594 -15.664 1 92.62 168 GLY A C 1
ATOM 1282 O O . GLY A 1 168 ? 8.195 -25.812 -16.609 1 92.62 168 GLY A O 1
ATOM 1283 N N . ILE A 1 169 ? 6.891 -27.172 -15.305 1 91.5 169 ILE A N 1
ATOM 1284 C CA . ILE A 1 169 ? 5.672 -26.938 -16.078 1 91.5 169 ILE A CA 1
ATOM 1285 C C . ILE A 1 169 ? 5.285 -25.469 -16 1 91.5 169 ILE A C 1
ATOM 1287 O O . ILE A 1 169 ? 4.602 -24.953 -16.891 1 91.5 169 ILE A O 1
ATOM 1291 N N . LEU A 1 170 ? 5.691 -24.75 -14.977 1 94.69 170 LEU A N 1
ATOM 1292 C CA . LEU A 1 170 ? 5.367 -23.344 -14.828 1 94.69 170 LEU A CA 1
ATOM 1293 C C . LEU A 1 170 ? 6.012 -22.516 -15.938 1 94.69 170 LEU A C 1
ATOM 1295 O O . LEU A 1 170 ? 5.449 -21.516 -16.375 1 94.69 170 LEU A O 1
ATOM 1299 N N . LEU A 1 171 ? 7.125 -22.922 -16.344 1 91.5 171 LEU A N 1
ATOM 1300 C CA . LEU A 1 171 ? 7.875 -22.172 -17.344 1 91.5 171 LEU A CA 1
ATOM 1301 C C . LEU A 1 171 ? 7.656 -22.766 -18.734 1 91.5 171 LEU A C 1
ATOM 1303 O O . LEU A 1 171 ? 7.543 -22.016 -19.719 1 91.5 171 LEU A O 1
ATOM 1307 N N . TYR A 1 172 ? 7.504 -24.062 -18.859 1 88.31 172 TYR A N 1
ATOM 1308 C CA . TYR A 1 172 ? 7.578 -24.688 -20.172 1 88.31 172 TYR A CA 1
ATOM 1309 C C . TYR A 1 172 ? 6.219 -25.25 -20.594 1 88.31 172 TYR A C 1
ATOM 1311 O O . TYR A 1 172 ? 6.012 -25.594 -21.75 1 88.31 172 TYR A O 1
ATOM 1319 N N . GLY A 1 173 ? 5.348 -25.281 -19.688 1 89.12 173 GLY A N 1
ATOM 1320 C CA . GLY A 1 173 ? 4.059 -25.891 -19.984 1 89.12 173 GLY A CA 1
ATOM 1321 C C . GLY A 1 173 ? 2.922 -24.891 -20.016 1 89.12 173 GLY A C 1
ATOM 1322 O O . GLY A 1 173 ? 2.08 -24.938 -20.922 1 89.12 173 GLY A O 1
ATOM 1323 N N . ILE A 1 174 ? 2.877 -24 -19.094 1 91.12 174 ILE A N 1
ATOM 1324 C CA . ILE A 1 174 ? 1.82 -23 -19.016 1 91.12 174 ILE A CA 1
ATOM 1325 C C . ILE A 1 174 ? 2.176 -21.812 -19.906 1 91.12 174 ILE A C 1
ATOM 1327 O O . ILE A 1 174 ? 3.236 -21.203 -19.75 1 91.12 174 ILE A O 1
ATOM 1331 N N . PRO A 1 175 ? 1.303 -21.484 -20.797 1 92.38 175 PRO A N 1
ATOM 1332 C CA . PRO A 1 175 ? 1.628 -20.406 -21.734 1 92.38 175 PRO A CA 1
ATOM 1333 C C . PRO A 1 175 ? 1.824 -19.062 -21.016 1 92.38 175 PRO A C 1
ATOM 1335 O O . PRO A 1 175 ? 1.217 -18.812 -19.984 1 92.38 175 PRO A O 1
ATOM 1338 N N . ALA A 1 176 ? 2.516 -18.203 -21.688 1 88.88 176 ALA A N 1
ATOM 1339 C CA . ALA A 1 176 ? 2.91 -16.922 -21.125 1 88.88 176 ALA A CA 1
ATOM 1340 C C . ALA A 1 176 ? 1.694 -16.031 -20.891 1 88.88 176 ALA A C 1
ATOM 1342 O O . ALA A 1 176 ? 1.682 -15.219 -19.953 1 88.88 176 ALA A O 1
ATOM 1343 N N . PHE A 1 177 ? 0.643 -16.203 -21.719 1 87.56 177 PHE A N 1
ATOM 1344 C CA . PHE A 1 177 ? -0.521 -15.328 -21.562 1 87.56 177 PHE A CA 1
ATOM 1345 C C . PHE A 1 177 ? -1.313 -15.688 -20.312 1 87.56 177 PHE A C 1
ATOM 1347 O O . PHE A 1 177 ? -2.141 -14.906 -19.859 1 87.56 177 PHE A O 1
ATOM 1354 N N . ARG A 1 178 ? -1.013 -16.859 -19.734 1 89.88 178 ARG A N 1
ATOM 1355 C CA . ARG A 1 178 ? -1.609 -17.266 -18.469 1 89.88 178 ARG A CA 1
ATOM 1356 C C . ARG A 1 178 ? -0.654 -17.016 -17.297 1 89.88 178 ARG A C 1
ATOM 1358 O O . ARG A 1 178 ? -1.072 -16.562 -16.234 1 89.88 178 ARG A O 1
ATOM 1365 N N . LEU A 1 179 ? 0.594 -17.328 -17.5 1 92.75 179 LEU A N 1
ATOM 1366 C CA . LEU A 1 179 ? 1.649 -17.203 -16.5 1 92.75 179 LEU A CA 1
ATOM 1367 C C . LEU A 1 179 ? 2.949 -16.734 -17.141 1 92.75 179 LEU A C 1
ATOM 1369 O O . LEU A 1 179 ? 3.668 -17.516 -17.766 1 92.75 179 LEU A O 1
ATOM 1373 N N . SER A 1 180 ? 3.236 -15.516 -16.891 1 90.5 180 SER A N 1
ATOM 1374 C CA . SER A 1 180 ? 4.43 -14.945 -17.516 1 90.5 180 SER A CA 1
ATOM 1375 C C . SER A 1 180 ? 5.699 -15.516 -16.891 1 90.5 180 SER A C 1
ATOM 1377 O O . SER A 1 180 ? 5.715 -15.852 -15.695 1 90.5 180 SER A O 1
ATOM 1379 N N . LYS A 1 181 ? 6.703 -15.547 -17.688 1 90 181 LYS A N 1
ATOM 1380 C CA . LYS A 1 181 ? 7.992 -16.047 -17.219 1 90 181 LYS A CA 1
ATOM 1381 C C . LYS A 1 181 ? 8.547 -15.195 -16.094 1 90 181 LYS A C 1
ATOM 1383 O O . LYS A 1 181 ? 9.227 -15.703 -15.203 1 90 181 LYS A O 1
ATOM 1388 N N . GLU A 1 182 ? 8.227 -13.969 -16.188 1 91.88 182 GLU A N 1
ATOM 1389 C CA . GLU A 1 182 ? 8.727 -13.047 -15.172 1 91.88 182 GLU A CA 1
ATOM 1390 C C . GLU A 1 182 ? 8.227 -13.422 -13.781 1 91.88 182 GLU A C 1
ATOM 1392 O O . GLU A 1 182 ? 8.953 -13.305 -12.797 1 91.88 182 GLU A O 1
ATOM 1397 N N . VAL A 1 183 ? 6.992 -13.82 -13.703 1 93.94 183 VAL A N 1
ATOM 1398 C CA . VAL A 1 183 ? 6.398 -14.227 -12.43 1 93.94 183 VAL A CA 1
ATOM 1399 C C . VAL A 1 183 ? 7.133 -15.453 -11.891 1 93.94 183 VAL A C 1
ATOM 1401 O O . VAL A 1 183 ? 7.457 -15.516 -10.695 1 93.94 183 VAL A O 1
ATOM 1404 N N . VAL A 1 184 ? 7.43 -16.359 -12.742 1 94.69 184 VAL A N 1
ATOM 1405 C CA . VAL A 1 184 ? 8.125 -17.578 -12.352 1 94.69 184 VAL A CA 1
ATOM 1406 C C . VAL A 1 184 ? 9.555 -17.234 -11.922 1 94.69 184 VAL A C 1
ATOM 1408 O O . VAL A 1 184 ? 10.031 -17.734 -10.906 1 94.69 184 VAL A O 1
ATOM 1411 N N . HIS A 1 185 ? 10.203 -16.359 -12.656 1 94.69 185 HIS A N 1
ATOM 1412 C CA . HIS A 1 185 ? 11.562 -15.953 -12.32 1 94.69 185 HIS A CA 1
ATOM 1413 C C . HIS A 1 185 ? 11.617 -15.289 -10.953 1 94.69 185 HIS A C 1
ATOM 1415 O O . HIS A 1 185 ? 12.555 -15.508 -10.188 1 94.69 185 HIS A O 1
ATOM 1421 N N . ARG A 1 186 ? 10.641 -14.516 -10.688 1 93.25 186 ARG A N 1
ATOM 1422 C CA . ARG A 1 186 ? 10.602 -13.859 -9.391 1 93.25 186 ARG A CA 1
ATOM 1423 C C . ARG A 1 186 ? 10.5 -14.875 -8.258 1 93.25 186 ARG A C 1
ATOM 1425 O O . ARG A 1 186 ? 11.141 -14.719 -7.215 1 93.25 186 ARG A O 1
ATOM 1432 N N . GLU A 1 187 ? 9.711 -15.898 -8.484 1 93 187 GLU A N 1
ATOM 1433 C CA . GLU A 1 187 ? 9.578 -16.953 -7.484 1 93 187 GLU A CA 1
ATOM 1434 C C . GLU A 1 187 ? 10.891 -17.703 -7.301 1 93 187 GLU A C 1
ATOM 1436 O O . GLU A 1 187 ? 11.281 -18.031 -6.172 1 93 187 GLU A O 1
ATOM 1441 N N . ILE A 1 188 ? 11.547 -17.969 -8.367 1 95.12 188 ILE A N 1
ATOM 1442 C CA . ILE A 1 188 ? 12.82 -18.688 -8.336 1 95.12 188 ILE A CA 1
ATOM 1443 C C . ILE A 1 188 ? 13.867 -17.844 -7.621 1 95.12 188 ILE A C 1
ATOM 1445 O O . ILE A 1 188 ? 14.625 -18.344 -6.789 1 95.12 188 ILE A O 1
ATOM 1449 N N . ASN A 1 189 ? 13.891 -16.594 -7.898 1 92.81 189 ASN A N 1
ATOM 1450 C CA . ASN A 1 189 ? 14.852 -15.688 -7.27 1 92.81 189 ASN A CA 1
ATOM 1451 C C . ASN A 1 189 ? 14.633 -15.594 -5.762 1 92.81 189 ASN A C 1
ATOM 1453 O O . ASN A 1 189 ? 15.586 -15.469 -4.996 1 92.81 189 ASN A O 1
ATOM 1457 N N . ARG A 1 190 ? 13.438 -15.633 -5.387 1 91.06 190 ARG A N 1
ATOM 1458 C CA . ARG A 1 190 ? 13.125 -15.641 -3.961 1 91.06 190 ARG A CA 1
ATOM 1459 C C . ARG A 1 190 ? 13.711 -16.875 -3.279 1 91.06 190 ARG A C 1
ATOM 1461 O O . ARG A 1 190 ? 14.227 -16.781 -2.162 1 91.06 190 ARG A O 1
ATOM 1468 N N . LEU A 1 191 ? 13.664 -17.969 -3.947 1 94.31 191 LEU A N 1
ATOM 1469 C CA . LEU A 1 191 ? 14.211 -19.203 -3.398 1 94.31 191 LEU A CA 1
ATOM 1470 C C . LEU A 1 191 ? 15.734 -19.141 -3.354 1 94.31 191 LEU A C 1
ATOM 1472 O O . LEU A 1 191 ? 16.344 -19.625 -2.393 1 94.31 191 LEU A O 1
ATOM 1476 N N . LYS A 1 192 ? 16.281 -18.562 -4.371 1 94.5 192 LYS A N 1
ATOM 1477 C CA . LYS A 1 192 ? 17.734 -18.375 -4.363 1 94.5 192 LYS A CA 1
ATOM 1478 C C . LYS A 1 192 ? 18.156 -17.5 -3.189 1 94.5 192 LYS A C 1
ATOM 1480 O O . LYS A 1 192 ? 19.172 -17.781 -2.539 1 94.5 192 LYS A O 1
ATOM 1485 N N . ALA A 1 193 ? 17.391 -16.531 -2.939 1 90.62 193 ALA A N 1
ATOM 1486 C CA . ALA A 1 193 ? 17.672 -15.625 -1.835 1 90.62 193 ALA A CA 1
ATOM 1487 C C . ALA A 1 193 ? 17.578 -16.344 -0.492 1 90.62 193 ALA A C 1
ATOM 1489 O O . ALA A 1 193 ? 18.25 -15.969 0.469 1 90.62 193 ALA A O 1
ATOM 1490 N N . LEU A 1 194 ? 16.812 -17.375 -0.461 1 92.25 194 LEU A N 1
ATOM 1491 C CA . LEU A 1 194 ? 16.672 -18.188 0.741 1 92.25 194 LEU A CA 1
ATOM 1492 C C . LEU A 1 194 ? 17.859 -19.156 0.887 1 92.25 194 LEU A C 1
ATOM 1494 O O . LEU A 1 194 ? 17.984 -19.828 1.907 1 92.25 194 LEU A O 1
ATOM 1498 N N . GLY A 1 195 ? 18.672 -19.188 -0.187 1 94 195 GLY A N 1
ATOM 1499 C CA . GLY A 1 195 ? 19.859 -20.031 -0.139 1 94 195 GLY A CA 1
ATOM 1500 C C . GLY A 1 195 ? 19.688 -21.344 -0.891 1 94 195 GLY A C 1
ATOM 1501 O O . GLY A 1 195 ? 20.547 -22.219 -0.793 1 94 195 GLY A O 1
ATOM 1502 N N . VAL A 1 196 ? 18.625 -21.484 -1.647 1 97.44 196 VAL A N 1
ATOM 1503 C CA . VAL A 1 196 ? 18.422 -22.703 -2.43 1 97.44 196 VAL A CA 1
ATOM 1504 C C . VAL A 1 196 ? 19.344 -22.703 -3.65 1 97.44 196 VAL A C 1
ATOM 1506 O O . VAL A 1 196 ? 19.438 -21.688 -4.359 1 97.44 196 VAL A O 1
ATOM 1509 N N . THR A 1 197 ? 20 -23.75 -3.859 1 98.31 197 THR A N 1
ATOM 1510 C CA . THR A 1 197 ? 20.875 -23.891 -5.016 1 98.31 197 THR A CA 1
ATOM 1511 C C . THR A 1 197 ? 20.156 -24.609 -6.156 1 98.31 197 THR A C 1
ATOM 1513 O O . THR A 1 197 ? 19.469 -25.609 -5.934 1 98.31 197 THR A O 1
ATOM 1516 N N . PHE A 1 198 ? 20.312 -24.078 -7.336 1 98.44 198 PHE A N 1
ATOM 1517 C CA . PHE A 1 198 ? 19.75 -24.688 -8.531 1 98.44 198 PHE A CA 1
ATOM 1518 C C . PHE A 1 198 ? 20.859 -25.203 -9.438 1 98.44 198 PHE A C 1
ATOM 1520 O O . PHE A 1 198 ? 21.734 -24.438 -9.867 1 98.44 198 PHE A O 1
ATOM 1527 N N . GLU A 1 199 ? 20.906 -26.469 -9.641 1 98.06 199 GLU A N 1
ATOM 1528 C CA . GLU A 1 199 ? 21.781 -27.078 -10.641 1 98.06 199 GLU A CA 1
ATOM 1529 C C . GLU A 1 199 ? 21 -27.469 -11.891 1 98.06 199 GLU A C 1
ATOM 1531 O O . GLU A 1 199 ? 20.469 -28.578 -11.977 1 98.06 199 GLU A O 1
ATOM 1536 N N . CYS A 1 200 ? 21.078 -26.688 -12.852 1 96.75 200 CYS A N 1
ATOM 1537 C CA . CYS A 1 200 ? 20.344 -26.891 -14.094 1 96.75 200 CYS A CA 1
ATOM 1538 C C . CYS A 1 200 ? 21.141 -27.766 -15.062 1 96.75 200 CYS A C 1
ATOM 1540 O O . CYS A 1 200 ? 22.266 -28.156 -14.758 1 96.75 200 CYS A O 1
ATOM 1542 N N . ASN A 1 201 ? 20.5 -28.156 -16.156 1 95.06 201 ASN A N 1
ATOM 1543 C CA . ASN A 1 201 ? 21.125 -29.047 -17.141 1 95.06 201 ASN A CA 1
ATOM 1544 C C . ASN A 1 201 ? 21.672 -30.312 -16.5 1 95.06 201 ASN A C 1
ATOM 1546 O O . ASN A 1 201 ? 22.781 -30.75 -16.828 1 95.06 201 ASN A O 1
ATOM 1550 N N . THR A 1 202 ? 20.969 -30.781 -15.523 1 94.94 202 THR A N 1
ATOM 1551 C CA . THR A 1 202 ? 21.375 -31.984 -14.797 1 94.94 202 THR A CA 1
ATOM 1552 C C . THR A 1 202 ? 20.25 -33 -14.797 1 94.94 202 THR A C 1
ATOM 1554 O O . THR A 1 202 ? 19.203 -32.812 -14.188 1 94.94 202 THR A O 1
ATOM 1557 N N . ILE A 1 203 ? 20.469 -34.094 -15.461 1 91.25 203 ILE A N 1
ATOM 1558 C CA . ILE A 1 203 ? 19.5 -35.156 -15.523 1 91.25 203 ILE A CA 1
ATOM 1559 C C . ILE A 1 203 ? 19.891 -36.281 -14.547 1 91.25 203 ILE A C 1
ATOM 1561 O O . ILE A 1 203 ? 21 -36.812 -14.609 1 91.25 203 ILE A O 1
ATOM 1565 N N . ILE A 1 204 ? 19.047 -36.531 -13.656 1 89.31 204 ILE A N 1
ATOM 1566 C CA . ILE A 1 204 ? 19.297 -37.625 -12.742 1 89.31 204 ILE A CA 1
ATOM 1567 C C . ILE A 1 204 ? 19.078 -38.969 -13.469 1 89.31 204 ILE A C 1
ATOM 1569 O O . ILE A 1 204 ? 18 -39.219 -13.984 1 89.31 204 ILE A O 1
ATOM 1573 N N . GLY A 1 205 ? 19.938 -39.75 -13.492 1 87.19 205 GLY A N 1
ATOM 1574 C CA . GLY A 1 205 ? 20.094 -40.938 -14.312 1 87.19 205 GLY A CA 1
ATOM 1575 C C . GLY A 1 205 ? 21.422 -40.969 -15.055 1 87.19 205 GLY A C 1
ATOM 1576 O O . GLY A 1 205 ? 22.406 -41.531 -14.562 1 87.19 205 GLY A O 1
ATOM 1577 N N . PRO A 1 206 ? 21.453 -40.156 -16.109 1 86.19 206 PRO A N 1
ATOM 1578 C CA . PRO A 1 206 ? 22.656 -40.094 -16.922 1 86.19 206 PRO A CA 1
ATOM 1579 C C . PRO A 1 206 ? 23.766 -39.281 -16.281 1 86.19 206 PRO A C 1
ATOM 1581 O O . PRO A 1 206 ? 24.938 -39.656 -16.328 1 86.19 206 PRO A O 1
ATOM 1584 N N . ASP A 1 207 ? 23.484 -38.125 -15.695 1 90.19 207 ASP A N 1
ATOM 1585 C CA . ASP A 1 207 ? 24.484 -37.219 -15.156 1 90.19 207 ASP A CA 1
ATOM 1586 C C . ASP A 1 207 ? 24.797 -37.531 -13.695 1 90.19 207 ASP A C 1
ATOM 1588 O O . ASP A 1 207 ? 25.953 -37.469 -13.273 1 90.19 207 ASP A O 1
ATOM 1592 N N . LYS A 1 208 ? 23.766 -37.75 -12.922 1 92.44 208 LYS A N 1
ATOM 1593 C CA . LYS A 1 208 ? 23.844 -38.125 -11.516 1 92.44 208 LYS A CA 1
ATOM 1594 C C . LYS A 1 208 ? 22.812 -39.219 -11.188 1 92.44 208 LYS A C 1
ATOM 1596 O O . LYS A 1 208 ? 21.812 -39.344 -11.906 1 92.44 208 LYS A O 1
ATOM 1601 N N . THR A 1 209 ? 23.109 -39.969 -10.125 1 93.69 209 THR A N 1
ATOM 1602 C CA . THR A 1 209 ? 22.156 -41 -9.672 1 93.69 209 THR A CA 1
ATOM 1603 C C . THR A 1 209 ? 21.75 -40.719 -8.227 1 93.69 209 THR A C 1
ATOM 1605 O O . THR A 1 209 ? 22.391 -39.938 -7.52 1 93.69 209 THR A O 1
ATOM 1608 N N . ILE A 1 210 ? 20.656 -41.281 -7.809 1 94.94 210 ILE A N 1
ATOM 1609 C CA . ILE A 1 210 ? 20.219 -41.188 -6.426 1 94.94 210 ILE A CA 1
ATOM 1610 C C . ILE A 1 210 ? 21.312 -41.656 -5.484 1 94.94 210 ILE A C 1
ATOM 1612 O O . ILE A 1 210 ? 21.562 -41.031 -4.445 1 94.94 210 ILE A O 1
ATOM 1616 N N . ASP A 1 211 ? 22.016 -42.719 -5.887 1 95 211 ASP A N 1
ATOM 1617 C CA . ASP A 1 211 ? 23.109 -43.25 -5.098 1 95 211 ASP A CA 1
ATOM 1618 C C . ASP A 1 211 ? 24.234 -42.219 -4.965 1 95 211 ASP A C 1
ATOM 1620 O O . ASP A 1 211 ? 24.781 -42.031 -3.879 1 95 211 ASP A O 1
ATOM 1624 N N . SER A 1 212 ? 24.547 -41.594 -6.074 1 95.75 212 SER A N 1
ATOM 1625 C CA . SER A 1 212 ? 25.625 -40.625 -6.043 1 95.75 212 SER A CA 1
ATOM 1626 C C . SER A 1 212 ? 25.25 -39.438 -5.168 1 95.75 212 SER A C 1
ATOM 1628 O O . SER A 1 212 ? 26.125 -38.812 -4.531 1 95.75 212 SER A O 1
ATOM 1630 N N . LEU A 1 213 ? 23.969 -39.062 -5.109 1 96.5 213 LEU A N 1
ATOM 1631 C CA . LEU A 1 213 ? 23.531 -37.969 -4.262 1 96.5 213 LEU A CA 1
ATOM 1632 C C . LEU A 1 213 ? 23.703 -38.312 -2.785 1 96.5 213 LEU A C 1
ATOM 1634 O O . LEU A 1 213 ? 24.141 -37.469 -1.995 1 96.5 213 LEU A O 1
ATOM 1638 N N . PHE A 1 214 ? 23.391 -39.531 -2.432 1 96.06 214 PHE A N 1
ATOM 1639 C CA . PHE A 1 214 ? 23.609 -39.969 -1.059 1 96.06 214 PHE A CA 1
ATOM 1640 C C . PHE A 1 214 ? 25.094 -39.969 -0.729 1 96.06 214 PHE A C 1
ATOM 1642 O O . PHE A 1 214 ? 25.5 -39.594 0.379 1 96.06 214 PHE A O 1
ATOM 1649 N N . GLU A 1 215 ? 25.906 -40.344 -1.68 1 96.75 215 GLU A N 1
ATOM 1650 C CA . GLU A 1 215 ? 27.359 -40.344 -1.484 1 96.75 215 GLU A CA 1
ATOM 1651 C C . GLU A 1 215 ? 27.875 -38.906 -1.3 1 96.75 215 GLU A C 1
ATOM 1653 O O . GLU A 1 215 ? 28.859 -38.688 -0.588 1 96.75 215 GLU A O 1
ATOM 1658 N N . GLU A 1 216 ? 27.188 -38 -1.933 1 96.62 216 GLU A N 1
ATOM 1659 C CA . GLU A 1 216 ? 27.578 -36.594 -1.832 1 96.62 216 GLU A CA 1
ATOM 1660 C C . GLU A 1 216 ? 27.156 -36 -0.497 1 96.62 216 GLU A C 1
ATOM 1662 O O . GLU A 1 216 ? 27.516 -34.844 -0.171 1 96.62 216 GLU A O 1
ATOM 1667 N N . GLY A 1 217 ? 26.312 -36.719 0.261 1 96.06 217 GLY A N 1
ATOM 1668 C CA . GLY A 1 217 ? 26.047 -36.312 1.63 1 96.06 217 GLY A CA 1
ATOM 1669 C C . GLY A 1 217 ? 24.625 -35.844 1.833 1 96.06 217 GLY A C 1
ATOM 1670 O O . GLY A 1 217 ? 24.297 -35.281 2.885 1 96.06 217 GLY A O 1
ATOM 1671 N N . TYR A 1 218 ? 23.703 -36.062 0.893 1 97.69 218 TYR A N 1
ATOM 1672 C CA . TYR A 1 218 ? 22.312 -35.656 1.083 1 97.69 218 TYR A CA 1
ATOM 1673 C C . TYR A 1 218 ? 21.609 -36.594 2.064 1 97.69 218 TYR A C 1
ATOM 1675 O O . TYR A 1 218 ? 21.719 -37.812 1.954 1 97.69 218 TYR A O 1
ATOM 1683 N N . ASP A 1 219 ? 20.922 -36 2.992 1 97 219 ASP A N 1
ATOM 1684 C CA . ASP A 1 219 ? 20.234 -36.75 4.027 1 97 219 ASP A CA 1
ATOM 1685 C C . ASP A 1 219 ? 18.938 -37.375 3.49 1 97 219 ASP A C 1
ATOM 1687 O O . ASP A 1 219 ? 18.531 -38.438 3.934 1 97 219 ASP A O 1
ATOM 1691 N N . ALA A 1 220 ? 18.297 -36.656 2.65 1 97.94 220 ALA A N 1
ATOM 1692 C CA . ALA A 1 220 ? 17.062 -37.094 2.008 1 97.94 220 ALA A CA 1
ATOM 1693 C C . ALA A 1 220 ? 16.938 -36.531 0.6 1 97.94 220 ALA A C 1
ATOM 1695 O O . ALA A 1 220 ? 17.531 -35.469 0.294 1 97.94 220 ALA A O 1
ATOM 1696 N N . ILE A 1 221 ? 16.297 -37.25 -0.187 1 98 221 ILE A N 1
ATOM 1697 C CA . ILE A 1 221 ? 16.094 -36.875 -1.577 1 98 221 ILE A CA 1
ATOM 1698 C C . ILE A 1 221 ? 14.594 -36.812 -1.886 1 98 221 ILE A C 1
ATOM 1700 O O . ILE A 1 221 ? 13.828 -37.656 -1.428 1 98 221 ILE A O 1
ATOM 1704 N N . PHE A 1 222 ? 14.133 -35.781 -2.631 1 98.31 222 PHE A N 1
ATOM 1705 C CA . PHE A 1 222 ? 12.734 -35.625 -2.994 1 98.31 222 PHE A CA 1
ATOM 1706 C C . PHE A 1 222 ? 12.555 -35.656 -4.508 1 98.31 222 PHE A C 1
ATOM 1708 O O . PHE A 1 222 ? 13.148 -34.844 -5.23 1 98.31 222 PHE A O 1
ATOM 1715 N N . ILE A 1 223 ? 11.758 -36.562 -4.949 1 97.12 223 ILE A N 1
ATOM 1716 C CA . ILE A 1 223 ? 11.477 -36.719 -6.375 1 97.12 223 ILE A CA 1
ATOM 1717 C C . ILE A 1 223 ? 10.25 -35.875 -6.746 1 97.12 223 ILE A C 1
ATOM 1719 O O . ILE A 1 223 ? 9.133 -36.188 -6.328 1 97.12 223 ILE A O 1
ATOM 1723 N N . ALA A 1 224 ? 10.484 -34.875 -7.539 1 96.5 224 ALA A N 1
ATOM 1724 C CA . ALA A 1 224 ? 9.438 -33.969 -8.023 1 96.5 224 ALA A CA 1
ATOM 1725 C C . ALA A 1 224 ? 9.516 -33.812 -9.531 1 96.5 224 ALA A C 1
ATOM 1727 O O . ALA A 1 224 ? 9.453 -32.688 -10.047 1 96.5 224 ALA A O 1
ATOM 1728 N N . THR A 1 225 ? 9.609 -34.812 -10.266 1 94.38 225 THR A N 1
ATOM 1729 C CA . THR A 1 225 ? 9.867 -34.781 -11.695 1 94.38 225 THR A CA 1
ATOM 1730 C C . THR A 1 225 ? 8.57 -34.562 -12.477 1 94.38 225 THR A C 1
ATOM 1732 O O . THR A 1 225 ? 8.609 -34.25 -13.672 1 94.38 225 THR A O 1
ATOM 1735 N N . GLY A 1 226 ? 7.43 -34.719 -11.781 1 93 226 GLY A N 1
ATOM 1736 C CA . GLY A 1 226 ? 6.16 -34.594 -12.477 1 93 226 GLY A CA 1
ATOM 1737 C C . GLY A 1 226 ? 5.941 -35.688 -13.508 1 93 226 GLY A C 1
ATOM 1738 O O . GLY A 1 226 ? 6.375 -36.844 -13.32 1 93 226 GLY A O 1
ATOM 1739 N N . THR A 1 227 ? 5.047 -35.406 -14.461 1 91.75 227 THR A N 1
ATOM 1740 C CA . THR A 1 227 ? 4.727 -36.281 -15.57 1 91.75 227 THR A CA 1
ATOM 1741 C C . THR A 1 227 ? 5.117 -35.656 -16.906 1 91.75 227 THR A C 1
ATOM 1743 O O . THR A 1 227 ? 4.625 -34.562 -17.25 1 91.75 227 THR A O 1
ATOM 1746 N N . HIS A 1 228 ? 6.156 -36.219 -17.594 1 84.81 228 HIS A N 1
ATOM 1747 C CA . HIS A 1 228 ? 6.625 -35.531 -18.797 1 84.81 228 HIS A CA 1
ATOM 1748 C C . HIS A 1 228 ? 6.504 -36.438 -20.016 1 84.81 228 HIS A C 1
ATOM 1750 O O . HIS A 1 228 ? 6.785 -36 -21.141 1 84.81 228 HIS A O 1
ATOM 1756 N N . VAL A 1 229 ? 6.055 -37.625 -19.797 1 88.69 229 VAL A N 1
ATOM 1757 C CA . VAL A 1 229 ? 5.883 -38.531 -20.922 1 88.69 229 VAL A CA 1
ATOM 1758 C C . VAL A 1 229 ? 4.461 -38.406 -21.469 1 88.69 229 VAL A C 1
ATOM 1760 O O . VAL A 1 229 ? 3.492 -38.688 -20.766 1 88.69 229 VAL A O 1
ATOM 1763 N N . PRO A 1 230 ? 4.371 -38 -22.719 1 91.06 230 PRO A N 1
ATOM 1764 C CA . PRO A 1 230 ? 3.029 -37.875 -23.281 1 91.06 230 PRO A CA 1
ATOM 1765 C C . PRO A 1 230 ? 2.322 -39.219 -23.453 1 91.06 230 PRO A C 1
ATOM 1767 O O . PRO A 1 230 ? 2.959 -40.219 -23.797 1 91.06 230 PRO A O 1
ATOM 1770 N N . MET A 1 231 ? 1.08 -39.219 -23.156 1 91.69 231 MET A N 1
ATOM 1771 C CA . MET A 1 231 ? 0.278 -40.375 -23.484 1 91.69 231 MET A CA 1
ATOM 1772 C C . MET A 1 231 ? 0.116 -40.531 -25 1 91.69 231 MET A C 1
ATOM 1774 O O . MET A 1 231 ? -0.051 -39.531 -25.703 1 91.69 231 MET A O 1
ATOM 1778 N N . GLU A 1 232 ? 0.204 -41.719 -25.422 1 88.69 232 GLU A N 1
ATOM 1779 C CA . GLU A 1 232 ? 0.113 -41.969 -26.859 1 88.69 232 GLU A CA 1
ATOM 1780 C C . GLU A 1 232 ? -1.313 -42.312 -27.281 1 88.69 232 GLU A C 1
ATOM 1782 O O . GLU A 1 232 ? -2.072 -42.875 -26.484 1 88.69 232 GLU A O 1
ATOM 1787 N N . LEU A 1 233 ? -1.658 -41.906 -28.422 1 93.25 233 LEU A N 1
ATOM 1788 C CA . LEU A 1 233 ? -2.918 -42.25 -29.078 1 93.25 233 LEU A CA 1
ATOM 1789 C C . LEU A 1 233 ? -2.668 -42.875 -30.438 1 93.25 233 LEU A C 1
ATOM 1791 O O . LEU A 1 233 ? -2.754 -42.188 -31.469 1 93.25 233 LEU A O 1
ATOM 1795 N N . PRO A 1 234 ? -2.441 -44.094 -30.375 1 93.25 234 PRO A N 1
ATOM 1796 C CA . PRO A 1 234 ? -2.154 -44.75 -31.656 1 93.25 234 PRO A CA 1
ATOM 1797 C C . PRO A 1 234 ? -3.318 -44.656 -32.656 1 93.25 234 PRO A C 1
ATOM 1799 O O . PRO A 1 234 ? -4.453 -44.969 -32.281 1 93.25 234 PRO A O 1
ATOM 1802 N N . MET A 1 235 ? -3.068 -44.156 -33.781 1 94.69 235 MET A N 1
ATOM 1803 C CA . MET A 1 235 ? -3.998 -44.031 -34.906 1 94.69 235 MET A CA 1
ATOM 1804 C C . MET A 1 235 ? -3.324 -44.438 -36.219 1 94.69 235 MET A C 1
ATOM 1806 O O . MET A 1 235 ? -2.109 -44.281 -36.344 1 94.69 235 MET A O 1
ATOM 1810 N N . ARG A 1 236 ? -4.18 -44.938 -37.125 1 94.38 236 ARG A N 1
ATOM 1811 C CA . ARG A 1 236 ? -3.631 -45.156 -38.469 1 94.38 236 ARG A CA 1
ATOM 1812 C C . ARG A 1 236 ? -3.166 -43.875 -39.094 1 94.38 236 ARG A C 1
ATOM 1814 O O . ARG A 1 236 ? -3.934 -42.906 -39.188 1 94.38 236 ARG A O 1
ATOM 1821 N N . GLY A 1 237 ? -1.882 -43.781 -39.406 1 94.5 237 GLY A N 1
ATOM 1822 C CA . GLY A 1 237 ? -1.346 -42.594 -40.062 1 94.5 237 GLY A CA 1
ATOM 1823 C C . GLY A 1 237 ? -0.759 -41.594 -39.125 1 94.5 237 GLY A C 1
ATOM 1824 O O . GLY A 1 237 ? -0.404 -40.469 -39.531 1 94.5 237 GLY A O 1
ATOM 1825 N N . ASP A 1 238 ? -0.643 -41.938 -37.812 1 93.31 238 ASP A N 1
ATOM 1826 C CA . ASP A 1 238 ? -0.217 -40.969 -36.812 1 93.31 238 ASP A CA 1
ATOM 1827 C C . ASP A 1 238 ? 1.281 -40.688 -36.938 1 93.31 238 ASP A C 1
ATOM 1829 O O . ASP A 1 238 ? 1.811 -39.812 -36.219 1 93.31 238 ASP A O 1
ATOM 1833 N N . GLU A 1 239 ? 2.004 -41.344 -37.844 1 92.94 239 GLU A N 1
ATOM 1834 C CA . GLU A 1 239 ? 3.426 -41.125 -38.062 1 92.94 239 GLU A CA 1
ATOM 1835 C C . GLU A 1 239 ? 3.648 -39.969 -39.031 1 92.94 239 GLU A C 1
ATOM 1837 O O . GLU A 1 239 ? 4.773 -39.5 -39.188 1 92.94 239 GLU A O 1
ATOM 1842 N N . LYS A 1 240 ? 2.607 -39.5 -39.688 1 94.19 240 LYS A N 1
ATOM 1843 C CA . LYS A 1 240 ? 2.711 -38.438 -40.688 1 94.19 240 LYS A CA 1
ATOM 1844 C C . LYS A 1 240 ? 3.221 -37.156 -40.062 1 94.19 240 LYS A C 1
ATOM 1846 O O . LYS A 1 240 ? 2.84 -36.812 -38.938 1 94.19 240 LYS A O 1
ATOM 1851 N N . PRO A 1 241 ? 4.094 -36.469 -40.906 1 93.44 241 PRO A N 1
ATOM 1852 C CA . PRO A 1 241 ? 4.488 -35.125 -40.406 1 93.44 241 PRO A CA 1
ATOM 1853 C C . PRO A 1 241 ? 3.293 -34.219 -40.188 1 93.44 241 PRO A C 1
ATOM 1855 O O . PRO A 1 241 ? 2.387 -34.156 -41.031 1 93.44 241 PRO A O 1
ATOM 1858 N N . GLY A 1 242 ? 3.283 -33.594 -39 1 94.69 242 GLY A N 1
ATOM 1859 C CA . GLY A 1 242 ? 2.178 -32.719 -38.656 1 94.69 242 GLY A CA 1
ATOM 1860 C C . GLY A 1 242 ? 1.423 -33.156 -37.406 1 94.69 242 GLY A C 1
ATOM 1861 O O . GLY A 1 242 ? 0.63 -32.406 -36.844 1 94.69 242 GLY A O 1
ATOM 1862 N N . VAL A 1 243 ? 1.629 -34.406 -37.062 1 96.25 243 VAL A N 1
ATOM 1863 C CA . VAL A 1 243 ? 1.083 -34.906 -35.812 1 96.25 243 VAL A CA 1
ATOM 1864 C C . VAL A 1 243 ? 2.07 -34.625 -34.688 1 96.25 243 VAL A C 1
ATOM 1866 O O . VAL A 1 243 ? 3.223 -35.031 -34.719 1 96.25 243 VAL A O 1
ATOM 1869 N N . LEU A 1 244 ? 1.638 -33.812 -33.719 1 95.19 244 LEU A N 1
ATOM 1870 C CA . LEU A 1 244 ? 2.537 -33.375 -32.656 1 95.19 244 LEU A CA 1
ATOM 1871 C C . LEU A 1 244 ? 1.88 -33.531 -31.297 1 95.19 244 LEU A C 1
ATOM 1873 O O . LEU A 1 244 ? 0.656 -33.656 -31.203 1 95.19 244 LEU A O 1
ATOM 1877 N N . GLN A 1 245 ? 2.773 -33.594 -30.281 1 95.44 245 GLN A N 1
ATOM 1878 C CA . GLN A 1 245 ? 2.303 -33.562 -28.906 1 95.44 245 GLN A CA 1
ATOM 1879 C C . GLN A 1 245 ? 2.131 -32.125 -28.406 1 95.44 245 GLN A C 1
ATOM 1881 O O . GLN A 1 245 ? 2.936 -31.25 -28.75 1 95.44 245 GLN A O 1
ATOM 1886 N N . ALA A 1 246 ? 1.066 -31.969 -27.625 1 95.75 246 ALA A N 1
ATOM 1887 C CA . ALA A 1 246 ? 0.747 -30.625 -27.141 1 95.75 246 ALA A CA 1
ATOM 1888 C C . ALA A 1 246 ? 1.931 -30.016 -26.406 1 95.75 246 ALA A C 1
ATOM 1890 O O . ALA A 1 246 ? 2.268 -28.844 -26.609 1 95.75 246 ALA A O 1
ATOM 1891 N N . MET A 1 247 ? 2.578 -30.766 -25.562 1 92.31 247 MET A N 1
ATOM 1892 C CA . MET A 1 247 ? 3.668 -30.25 -24.734 1 92.31 247 MET A CA 1
ATOM 1893 C C . MET A 1 247 ? 4.855 -29.844 -25.609 1 92.31 247 MET A C 1
ATOM 1895 O O . MET A 1 247 ? 5.566 -28.875 -25.281 1 92.31 247 MET A O 1
ATOM 1899 N N . ALA A 1 248 ? 5.008 -30.547 -26.688 1 92.19 248 ALA A N 1
ATOM 1900 C CA . ALA A 1 248 ? 6.078 -30.188 -27.625 1 92.19 248 ALA A CA 1
ATOM 1901 C C . ALA A 1 248 ? 5.828 -28.812 -28.234 1 92.19 248 ALA A C 1
ATOM 1903 O O . ALA A 1 248 ? 6.754 -28 -28.359 1 92.19 248 ALA A O 1
ATOM 1904 N N . LEU A 1 249 ? 4.621 -28.594 -28.625 1 94.75 249 LEU A N 1
ATOM 1905 C CA . LEU A 1 249 ? 4.238 -27.297 -29.172 1 94.75 249 LEU A CA 1
ATOM 1906 C C . LEU A 1 249 ? 4.445 -26.188 -28.141 1 94.75 249 LEU A C 1
ATOM 1908 O O . LEU A 1 249 ? 5.082 -25.172 -28.422 1 94.75 249 LEU A O 1
ATOM 1912 N N . LEU A 1 250 ? 3.922 -26.406 -26.953 1 93.06 250 LEU A N 1
ATOM 1913 C CA . LEU A 1 250 ? 3.971 -25.391 -25.906 1 93.06 250 LEU A CA 1
ATOM 1914 C C . LEU A 1 250 ? 5.414 -25.078 -25.531 1 93.06 250 LEU A C 1
ATOM 1916 O O . LEU A 1 250 ? 5.773 -23.906 -25.344 1 93.06 250 LEU A O 1
ATOM 1920 N N . THR A 1 251 ? 6.207 -26.094 -25.422 1 89.44 251 THR A N 1
ATOM 1921 C CA . THR A 1 251 ? 7.617 -25.906 -25.094 1 89.44 251 THR A CA 1
ATOM 1922 C C . THR A 1 251 ? 8.336 -25.141 -26.188 1 89.44 251 THR A C 1
ATOM 1924 O O . THR A 1 251 ? 9.117 -24.219 -25.906 1 89.44 251 THR A O 1
ATOM 1927 N N . ALA A 1 252 ? 8.031 -25.484 -27.406 1 91.81 252 ALA A N 1
ATOM 1928 C CA . ALA A 1 252 ? 8.672 -24.828 -28.547 1 91.81 252 ALA A CA 1
ATOM 1929 C C . ALA A 1 252 ? 8.336 -23.328 -28.562 1 91.81 252 ALA A C 1
ATOM 1931 O O . ALA A 1 252 ? 9.203 -22.5 -28.828 1 91.81 252 ALA A O 1
ATOM 1932 N N . VAL A 1 253 ? 7.133 -23.062 -28.328 1 90.94 253 VAL A N 1
ATOM 1933 C CA . VAL A 1 253 ? 6.688 -21.672 -28.344 1 90.94 253 VAL A CA 1
ATOM 1934 C C . VAL A 1 253 ? 7.379 -20.906 -27.219 1 90.94 253 VAL A C 1
ATOM 1936 O O . VAL A 1 253 ? 7.805 -19.766 -27.406 1 90.94 253 VAL A O 1
ATOM 1939 N N . GLN A 1 254 ? 7.477 -21.547 -26.078 1 86.81 254 GLN A N 1
ATOM 1940 C CA . GLN A 1 254 ? 8.141 -20.891 -24.953 1 86.81 254 GLN A CA 1
ATOM 1941 C C . GLN A 1 254 ? 9.625 -20.656 -25.25 1 86.81 254 GLN A C 1
ATOM 1943 O O . GLN A 1 254 ? 10.164 -19.594 -24.922 1 86.81 254 GLN A O 1
ATOM 1948 N N . LEU A 1 255 ? 10.242 -21.625 -25.797 1 85.5 255 LEU A N 1
ATOM 1949 C CA . LEU A 1 255 ? 11.648 -21.5 -26.141 1 85.5 255 LEU A CA 1
ATOM 1950 C C . LEU A 1 255 ? 11.867 -20.391 -27.156 1 85.5 255 LEU A C 1
ATOM 1952 O O . LEU A 1 255 ? 12.867 -19.672 -27.109 1 85.5 255 LEU A O 1
ATOM 1956 N N . HIS A 1 256 ? 10.945 -20.297 -28.031 1 87.75 256 HIS A N 1
ATOM 1957 C CA . HIS A 1 256 ? 11 -19.219 -29.016 1 87.75 256 HIS A CA 1
ATOM 1958 C C . HIS A 1 256 ? 10.883 -17.859 -28.344 1 87.75 256 HIS A C 1
ATOM 1960 O O . HIS A 1 256 ? 11.648 -16.938 -28.672 1 87.75 256 HIS A O 1
ATOM 1966 N N . GLN A 1 257 ? 10.008 -17.75 -27.469 1 82.19 257 GLN A N 1
ATOM 1967 C CA . GLN A 1 257 ? 9.797 -16.5 -26.766 1 82.19 257 GLN A CA 1
ATOM 1968 C C . GLN A 1 257 ? 11.016 -16.125 -25.938 1 82.19 257 GLN A C 1
ATOM 1970 O O . GLN A 1 257 ? 11.289 -14.938 -25.719 1 82.19 257 GLN A O 1
ATOM 1975 N N . ASN A 1 258 ? 11.734 -17.109 -25.578 1 78.19 258 ASN A N 1
ATOM 1976 C CA . ASN A 1 258 ? 12.953 -16.891 -24.797 1 78.19 258 ASN A CA 1
ATOM 1977 C C . ASN A 1 258 ? 14.148 -16.594 -25.719 1 78.19 258 ASN A C 1
ATOM 1979 O O . ASN A 1 258 ? 15.258 -16.375 -25.234 1 78.19 258 ASN A O 1
ATOM 1983 N N . GLY A 1 259 ? 13.93 -16.656 -26.953 1 78.69 259 GLY A N 1
ATOM 1984 C CA . GLY A 1 259 ? 14.977 -16.375 -27.922 1 78.69 259 GLY A CA 1
ATOM 1985 C C . GLY A 1 259 ? 15.922 -17.547 -28.125 1 78.69 259 GLY A C 1
ATOM 1986 O O . GLY A 1 259 ? 17.047 -17.375 -28.609 1 78.69 259 GLY A O 1
ATOM 1987 N N . ARG A 1 260 ? 15.398 -18.672 -27.703 1 80.06 260 ARG A N 1
ATOM 1988 C CA . ARG A 1 260 ? 16.281 -19.828 -27.781 1 80.06 260 ARG A CA 1
ATOM 1989 C C . ARG A 1 260 ? 16.172 -20.531 -29.125 1 80.06 260 ARG A C 1
ATOM 1991 O O . ARG A 1 260 ? 17.094 -21.234 -29.547 1 80.06 260 ARG A O 1
ATOM 1998 N N . VAL A 1 261 ? 14.984 -20.391 -29.719 1 83.38 261 VAL A N 1
ATOM 1999 C CA . VAL A 1 261 ? 14.789 -21 -31.031 1 83.38 261 VAL A CA 1
ATOM 2000 C C . VAL A 1 261 ? 14.148 -20 -31.984 1 83.38 261 VAL A C 1
ATOM 2002 O O . VAL A 1 261 ? 13.602 -18.984 -31.547 1 83.38 261 VAL A O 1
ATOM 2005 N N . GLY A 1 262 ? 14.227 -20.25 -33.281 1 84 262 GLY A N 1
ATOM 2006 C CA . GLY A 1 262 ? 13.703 -19.344 -34.281 1 84 262 GLY A CA 1
ATOM 2007 C C . GLY A 1 262 ? 12.266 -19.641 -34.656 1 84 262 GLY A C 1
ATOM 2008 O O . GLY A 1 262 ? 11.664 -20.578 -34.156 1 84 262 GLY A O 1
ATOM 2009 N N . ASP A 1 263 ? 11.742 -18.859 -35.531 1 85.56 263 ASP A N 1
ATOM 2010 C CA . ASP A 1 263 ? 10.359 -18.969 -36 1 85.56 263 ASP A CA 1
ATOM 2011 C C . ASP A 1 263 ? 10.109 -20.328 -36.656 1 85.56 263 ASP A C 1
ATOM 2013 O O . ASP A 1 263 ? 9.023 -20.891 -36.531 1 85.56 263 ASP A O 1
ATOM 2017 N N . ASP A 1 264 ? 11.133 -20.844 -37.219 1 87.31 264 ASP A N 1
ATOM 2018 C CA . ASP A 1 264 ? 11 -22.078 -38 1 87.31 264 ASP A CA 1
ATOM 2019 C C . ASP A 1 264 ? 10.844 -23.281 -37.062 1 87.31 264 ASP A C 1
ATOM 2021 O O . ASP A 1 264 ? 10.422 -24.359 -37.5 1 87.31 264 ASP A O 1
ATOM 2025 N N . ASP A 1 265 ? 11.133 -23.031 -35.875 1 89.69 265 ASP A N 1
ATOM 2026 C CA . ASP A 1 265 ? 11.086 -24.125 -34.906 1 89.69 265 ASP A CA 1
ATOM 2027 C C . ASP A 1 265 ? 9.688 -24.266 -34.312 1 89.69 265 ASP A C 1
ATOM 2029 O O . ASP A 1 265 ? 9.391 -25.266 -33.656 1 89.69 265 ASP A O 1
ATOM 2033 N N . ILE A 1 266 ? 8.828 -23.359 -34.625 1 91.69 266 ILE A N 1
ATOM 2034 C CA . ILE A 1 266 ? 7.441 -23.453 -34.188 1 91.69 266 ILE A CA 1
ATOM 2035 C C . ILE A 1 266 ? 6.656 -24.344 -35.156 1 91.69 266 ILE A C 1
ATOM 2037 O O . ILE A 1 266 ? 6.551 -24.031 -36.344 1 91.69 266 ILE A O 1
ATOM 2041 N N . PRO A 1 267 ? 6.113 -25.281 -34.625 1 93.75 267 PRO A N 1
ATOM 2042 C CA . PRO A 1 267 ? 5.539 -26.297 -35.531 1 93.75 267 PRO A CA 1
ATOM 2043 C C . PRO A 1 267 ? 4.219 -25.844 -36.156 1 93.75 267 PRO A C 1
ATOM 2045 O O . PRO A 1 267 ? 3.74 -26.469 -37.094 1 93.75 267 PRO A O 1
ATOM 2048 N N . VAL A 1 268 ? 3.594 -24.875 -35.656 1 95.31 268 VAL A N 1
ATOM 2049 C CA . VAL A 1 268 ? 2.338 -24.344 -36.156 1 95.31 268 VAL A CA 1
ATOM 2050 C C . VAL A 1 268 ? 2.568 -22.953 -36.75 1 95.31 268 VAL A C 1
ATOM 2052 O O . VAL A 1 268 ? 3.23 -22.109 -36.125 1 95.31 268 VAL A O 1
ATOM 2055 N N . GLN A 1 269 ? 2.027 -22.766 -37.906 1 93.56 269 GLN A N 1
ATOM 2056 C CA . GLN A 1 269 ? 2.217 -21.5 -38.625 1 93.56 269 GLN A CA 1
ATOM 2057 C C . GLN A 1 269 ? 0.881 -20.812 -38.844 1 93.56 269 GLN A C 1
ATOM 2059 O O . GLN A 1 269 ? -0.179 -21.422 -38.75 1 93.56 269 GLN A O 1
ATOM 2064 N N . LYS A 1 270 ? 1.09 -19.531 -39.188 1 94.44 270 LYS A N 1
ATOM 2065 C CA . LYS A 1 270 ? -0.099 -18.766 -39.531 1 94.44 270 LYS A CA 1
ATOM 2066 C C . LYS A 1 270 ? -0.84 -19.391 -40.719 1 94.44 270 LYS A C 1
ATOM 2068 O O . LYS A 1 270 ? -0.223 -19.766 -41.719 1 94.44 270 LYS A O 1
ATOM 2073 N N . GLY A 1 271 ? -2.15 -19.516 -40.531 1 96 271 GLY A N 1
ATOM 2074 C CA . GLY A 1 271 ? -2.971 -20.031 -41.625 1 96 271 GLY A CA 1
ATOM 2075 C C . GLY A 1 271 ? -3.209 -21.531 -41.5 1 96 271 GLY A C 1
ATOM 2076 O O . GLY A 1 271 ? -4.074 -22.078 -42.219 1 96 271 GLY A O 1
ATOM 2077 N N . ASP A 1 272 ? -2.5 -22.188 -40.688 1 97.06 272 ASP A N 1
ATOM 2078 C CA . ASP A 1 272 ? -2.689 -23.625 -40.5 1 97.06 272 ASP A CA 1
ATOM 2079 C C . ASP A 1 272 ? -4.086 -23.938 -39.969 1 97.06 272 ASP A C 1
ATOM 2081 O O . ASP A 1 272 ? -4.645 -23.156 -39.188 1 97.06 272 ASP A O 1
ATOM 2085 N N . LYS A 1 273 ? -4.648 -25 -40.406 1 98.44 273 LYS A N 1
ATOM 2086 C CA . LYS A 1 273 ? -5.789 -25.641 -39.75 1 98.44 273 LYS A CA 1
ATOM 2087 C C . LYS A 1 273 ? -5.336 -26.703 -38.75 1 98.44 273 LYS A C 1
ATOM 2089 O O . LYS A 1 273 ? -4.703 -27.688 -39.125 1 98.44 273 LYS A O 1
ATOM 2094 N N . VAL A 1 274 ? -5.664 -26.438 -37.5 1 98.62 274 VAL A N 1
ATOM 2095 C CA . VAL A 1 274 ? -5.141 -27.297 -36.438 1 98.62 274 VAL A CA 1
ATOM 2096 C C . VAL A 1 274 ? -6.293 -28.016 -35.75 1 98.62 274 VAL A C 1
ATOM 2098 O O . VAL A 1 274 ? -7.32 -27.406 -35.438 1 98.62 274 VAL A O 1
ATOM 2101 N N . VAL A 1 275 ? -6.191 -29.312 -35.5 1 98.75 275 VAL A N 1
ATOM 2102 C CA . VAL A 1 275 ? -7.102 -30.047 -34.656 1 98.75 275 VAL A CA 1
ATOM 2103 C C . VAL A 1 275 ? -6.383 -30.453 -33.375 1 98.75 275 VAL A C 1
ATOM 2105 O O . VAL A 1 275 ? -5.297 -31.047 -33.406 1 98.75 275 VAL A O 1
ATOM 2108 N N . VAL A 1 276 ? -6.867 -30.109 -32.281 1 98.69 276 VAL A N 1
ATOM 2109 C CA . VAL A 1 276 ? -6.352 -30.516 -30.969 1 98.69 276 VAL A CA 1
ATOM 2110 C C . VAL A 1 276 ? -7.223 -31.641 -30.391 1 98.69 276 VAL A C 1
ATOM 2112 O O . VAL A 1 276 ? -8.438 -31.484 -30.281 1 98.69 276 VAL A O 1
ATOM 2115 N N . ILE A 1 277 ? -6.605 -32.719 -30.062 1 98.5 277 ILE A N 1
ATOM 2116 C CA . ILE A 1 277 ? -7.324 -33.875 -29.484 1 98.5 277 ILE A CA 1
ATOM 2117 C C . ILE A 1 277 ? -7.234 -33.812 -27.969 1 98.5 277 ILE A C 1
ATOM 2119 O O . ILE A 1 277 ? -6.145 -33.906 -27.391 1 98.5 277 ILE A O 1
ATOM 2123 N N . GLY A 1 278 ? -8.352 -33.688 -27.312 1 97.06 278 GLY A N 1
ATOM 2124 C CA . GLY A 1 278 ? -8.406 -33.594 -25.859 1 97.06 278 GLY A CA 1
ATOM 2125 C C . GLY A 1 278 ? -9.195 -32.375 -25.375 1 97.06 278 GLY A C 1
ATOM 2126 O O . GLY A 1 278 ? -9.484 -31.469 -26.141 1 97.06 278 GLY A O 1
ATOM 2127 N N . ALA A 1 279 ? -9.562 -32.406 -24.094 1 96.44 279 ALA A N 1
ATOM 2128 C CA . ALA A 1 279 ? -10.367 -31.328 -23.547 1 96.44 279 ALA A CA 1
ATOM 2129 C C . ALA A 1 279 ? -9.953 -30.984 -22.125 1 96.44 279 ALA A C 1
ATOM 2131 O O . ALA A 1 279 ? -10.797 -30.641 -21.297 1 96.44 279 ALA A O 1
ATOM 2132 N N . GLY A 1 280 ? -8.719 -31.156 -21.844 1 94.25 280 GLY A N 1
ATOM 2133 C CA . GLY A 1 280 ? -8.156 -30.719 -20.578 1 94.25 280 GLY A CA 1
ATOM 2134 C C . GLY A 1 280 ? -7.508 -29.344 -20.656 1 94.25 280 GLY A C 1
ATOM 2135 O O . GLY A 1 280 ? -7.664 -28.641 -21.656 1 94.25 280 GLY A O 1
ATOM 2136 N N . ASN A 1 281 ? -6.832 -28.969 -19.578 1 92.75 281 ASN A N 1
ATOM 2137 C CA . ASN A 1 281 ? -6.184 -27.672 -19.531 1 92.75 281 ASN A CA 1
ATOM 2138 C C . ASN A 1 281 ? -5.074 -27.547 -20.562 1 92.75 281 ASN A C 1
ATOM 2140 O O . ASN A 1 281 ? -4.914 -26.516 -21.203 1 92.75 281 ASN A O 1
ATOM 2144 N N . VAL A 1 282 ? -4.332 -28.578 -20.719 1 93.94 282 VAL A N 1
ATOM 2145 C CA . VAL A 1 282 ? -3.246 -28.578 -21.703 1 93.94 282 VAL A CA 1
ATOM 2146 C C . VAL A 1 282 ? -3.816 -28.406 -23.109 1 93.94 282 VAL A C 1
ATOM 2148 O O . VAL A 1 282 ? -3.229 -27.734 -23.953 1 93.94 282 VAL A O 1
ATOM 2151 N N . ALA A 1 283 ? -4.965 -29.078 -23.344 1 97.06 283 ALA A N 1
ATOM 2152 C CA . ALA A 1 283 ? -5.633 -28.938 -24.641 1 97.06 283 ALA A CA 1
ATOM 2153 C C . ALA A 1 283 ? -6.031 -27.484 -24.891 1 97.06 283 ALA A C 1
ATOM 2155 O O . ALA A 1 283 ? -5.848 -26.969 -26 1 97.06 283 ALA A O 1
ATOM 2156 N N . MET A 1 284 ? -6.547 -26.875 -23.859 1 96.31 284 MET A N 1
ATOM 2157 C CA . MET A 1 284 ? -6.945 -25.484 -23.984 1 96.31 284 MET A CA 1
ATOM 2158 C C . MET A 1 284 ? -5.73 -24.578 -24.203 1 96.31 284 MET A C 1
ATOM 2160 O O . MET A 1 284 ? -5.777 -23.656 -25.016 1 96.31 284 MET A O 1
ATOM 2164 N N . ASP A 1 285 ? -4.715 -24.859 -23.5 1 95.5 285 ASP A N 1
ATOM 2165 C CA . ASP A 1 285 ? -3.484 -24.078 -23.656 1 95.5 285 ASP A CA 1
ATOM 2166 C C . ASP A 1 285 ? -2.943 -24.203 -25.094 1 95.5 285 ASP A C 1
ATOM 2168 O O . ASP A 1 285 ? -2.555 -23.203 -25.688 1 95.5 285 ASP A O 1
ATOM 2172 N N . ALA A 1 286 ? -2.92 -25.406 -25.578 1 97 286 ALA A N 1
ATOM 2173 C CA . ALA A 1 286 ? -2.434 -25.641 -26.938 1 97 286 ALA A CA 1
ATOM 2174 C C . ALA A 1 286 ? -3.33 -24.953 -27.969 1 97 286 ALA A C 1
ATOM 2176 O O . ALA A 1 286 ? -2.838 -24.328 -28.906 1 97 286 ALA A O 1
ATOM 2177 N N . ALA A 1 287 ? -4.625 -25.109 -27.766 1 97.81 287 ALA A N 1
ATOM 2178 C CA . ALA A 1 287 ? -5.586 -24.516 -28.688 1 97.81 287 ALA A CA 1
ATOM 2179 C C . ALA A 1 287 ? -5.426 -23 -28.75 1 97.81 287 ALA A C 1
ATOM 2181 O O . ALA A 1 287 ? -5.305 -22.438 -29.844 1 97.81 287 ALA A O 1
ATOM 2182 N N . ARG A 1 288 ? -5.371 -22.438 -27.625 1 95.44 288 ARG A N 1
ATOM 2183 C CA . ARG A 1 288 ? -5.293 -20.984 -27.578 1 95.44 288 ARG A CA 1
ATOM 2184 C C . ARG A 1 288 ? -3.941 -20.484 -28.078 1 95.44 288 ARG A C 1
ATOM 2186 O O . ARG A 1 288 ? -3.854 -19.406 -28.672 1 95.44 288 ARG A O 1
ATOM 2193 N N . THR A 1 289 ? -2.91 -21.203 -27.812 1 95.44 289 THR A N 1
ATOM 2194 C CA . THR A 1 289 ? -1.597 -20.875 -28.359 1 95.44 289 THR A CA 1
ATOM 2195 C C . THR A 1 289 ? -1.625 -20.891 -29.875 1 95.44 289 THR A C 1
ATOM 2197 O O . THR A 1 289 ? -1.098 -19.984 -30.531 1 95.44 289 THR A O 1
ATOM 2200 N N . CYS A 1 290 ? -2.27 -21.859 -30.438 1 97.06 290 CYS A N 1
ATOM 2201 C CA . CYS A 1 290 ? -2.363 -21.984 -31.891 1 97.06 290 CYS A CA 1
ATOM 2202 C C . CYS A 1 290 ? -3.146 -20.812 -32.469 1 97.06 290 CYS A C 1
ATOM 2204 O O . CYS A 1 290 ? -2.762 -20.266 -33.5 1 97.06 290 CYS A O 1
ATOM 2206 N N . VAL A 1 291 ? -4.234 -20.469 -31.812 1 96.44 291 VAL A N 1
ATOM 2207 C CA . VAL A 1 291 ? -5.023 -19.328 -32.281 1 96.44 291 VAL A CA 1
ATOM 2208 C C . VAL A 1 291 ? -4.156 -18.062 -32.312 1 96.44 291 VAL A C 1
ATOM 2210 O O . VAL A 1 291 ? -4.199 -17.297 -33.281 1 96.44 291 VAL A O 1
ATOM 2213 N N . ARG A 1 292 ? -3.402 -17.938 -31.328 1 92.19 292 ARG A N 1
ATOM 2214 C CA . ARG A 1 292 ? -2.57 -16.75 -31.188 1 92.19 292 ARG A CA 1
ATOM 2215 C C . ARG A 1 292 ? -1.419 -16.766 -32.188 1 92.19 292 ARG A C 1
ATOM 2217 O O . ARG A 1 292 ? -0.839 -15.727 -32.5 1 92.19 292 ARG A O 1
ATOM 2224 N N . LEU A 1 293 ? -1.1 -17.922 -32.688 1 93.5 293 LEU A N 1
ATOM 2225 C CA . LEU A 1 293 ? -0.104 -18.062 -33.75 1 93.5 293 LEU A CA 1
ATOM 2226 C C . LEU A 1 293 ? -0.732 -17.828 -35.125 1 93.5 293 LEU A C 1
ATOM 2228 O O . LEU A 1 293 ? -0.038 -17.844 -36.156 1 93.5 293 LEU A O 1
ATOM 2232 N N . GLY A 1 294 ? -2.045 -17.609 -35.156 1 94.62 294 GLY A N 1
ATOM 2233 C CA . GLY A 1 294 ? -2.734 -17.266 -36.406 1 94.62 294 GLY A CA 1
ATOM 2234 C C . GLY A 1 294 ? -3.381 -18.469 -37.062 1 94.62 294 GLY A C 1
ATOM 2235 O O . GLY A 1 294 ? -3.777 -18.406 -38.219 1 94.62 294 GLY A O 1
ATOM 2236 N N . ALA A 1 295 ? -3.533 -19.562 -36.375 1 97.12 295 ALA A N 1
ATOM 2237 C CA . ALA A 1 295 ? -4.129 -20.781 -36.906 1 97.12 295 ALA A CA 1
ATOM 2238 C C . ALA A 1 295 ? -5.625 -20.828 -36.625 1 97.12 295 ALA A C 1
ATOM 2240 O O . ALA A 1 295 ? -6.117 -20.141 -35.719 1 97.12 295 ALA A O 1
ATOM 2241 N N . SER A 1 296 ? -6.355 -21.516 -37.438 1 98 296 SER A N 1
ATOM 2242 C CA . SER A 1 296 ? -7.719 -21.922 -37.125 1 98 296 SER A CA 1
ATOM 2243 C C . SER A 1 296 ? -7.734 -23.25 -36.375 1 98 296 SER A C 1
ATOM 2245 O O . SER A 1 296 ? -7.051 -24.203 -36.75 1 98 296 SER A O 1
ATOM 2247 N N . VAL A 1 297 ? -8.453 -23.312 -35.281 1 98.56 297 VAL A N 1
ATOM 2248 C CA . VAL A 1 297 ? -8.281 -24.453 -34.375 1 98.56 297 VAL A CA 1
ATOM 2249 C C . VAL A 1 297 ? -9.641 -25.094 -34.125 1 98.56 297 VAL A C 1
ATOM 2251 O O . VAL A 1 297 ? -10.633 -24.406 -33.875 1 98.56 297 VAL A O 1
ATOM 2254 N N . THR A 1 298 ? -9.75 -26.391 -34.188 1 98.69 298 THR A N 1
ATOM 2255 C CA . THR A 1 298 ? -10.867 -27.203 -33.75 1 98.69 298 THR A CA 1
ATOM 2256 C C . THR A 1 298 ? -10.422 -28.203 -32.688 1 98.69 298 THR A C 1
ATOM 2258 O O . THR A 1 298 ? -9.461 -28.953 -32.875 1 98.69 298 THR A O 1
ATOM 2261 N N . VAL A 1 299 ? -11.078 -28.219 -31.609 1 98.69 299 VAL A N 1
ATOM 2262 C CA . VAL A 1 299 ? -10.812 -29.203 -30.562 1 98.69 299 VAL A CA 1
ATOM 2263 C C . VAL A 1 299 ? -11.742 -30.406 -30.719 1 98.69 299 VAL A C 1
ATOM 2265 O O . VAL A 1 299 ? -12.969 -30.234 -30.766 1 98.69 299 VAL A O 1
ATOM 2268 N N . ALA A 1 300 ? -11.211 -31.547 -30.844 1 98.5 300 ALA A N 1
ATOM 2269 C CA . ALA A 1 300 ? -11.977 -32.781 -30.922 1 98.5 300 ALA A CA 1
ATOM 2270 C C . ALA A 1 300 ? -11.961 -33.531 -29.578 1 98.5 300 ALA A C 1
ATOM 2272 O O . ALA A 1 300 ? -10.891 -33.844 -29.062 1 98.5 300 ALA A O 1
ATOM 2273 N N . TYR A 1 301 ? -13.094 -33.844 -29.109 1 97.88 301 TYR A N 1
ATOM 2274 C CA . TYR A 1 301 ? -13.227 -34.531 -27.812 1 97.88 301 TYR A CA 1
ATOM 2275 C C . TYR A 1 301 ? -14.203 -35.688 -27.922 1 97.88 301 TYR A C 1
ATOM 2277 O O . TYR A 1 301 ? -15.281 -35.562 -28.484 1 97.88 301 TYR A O 1
ATOM 2285 N N . ARG A 1 302 ? -13.844 -36.75 -27.375 1 96.12 302 ARG A N 1
ATOM 2286 C CA . ARG A 1 302 ? -14.586 -37.969 -27.562 1 96.12 302 ARG A CA 1
ATOM 2287 C C . ARG A 1 302 ? -15.867 -37.969 -26.734 1 96.12 302 ARG A C 1
ATOM 2289 O O . ARG A 1 302 ? -16.766 -38.781 -26.969 1 96.12 302 ARG A O 1
ATOM 2296 N N . ARG A 1 303 ? -15.914 -37.062 -25.734 1 96.06 303 ARG A N 1
ATOM 2297 C CA . ARG A 1 303 ? -17.109 -36.969 -24.906 1 96.06 303 ARG A CA 1
ATOM 2298 C C . ARG A 1 303 ? -17.781 -35.594 -25.062 1 96.06 303 ARG A C 1
ATOM 2300 O O . ARG A 1 303 ? -17.578 -34.906 -26.062 1 96.06 303 ARG A O 1
ATOM 2307 N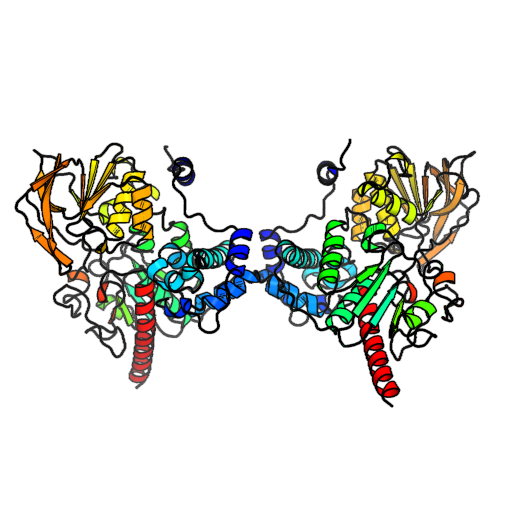 N . GLY A 1 304 ? -18.672 -35.25 -24.062 1 94.62 304 GLY A N 1
ATOM 2308 C CA . GLY A 1 304 ? -19.438 -34.031 -24.172 1 94.62 304 GLY A CA 1
ATOM 2309 C C . GLY A 1 304 ? -18.828 -32.875 -23.375 1 94.62 304 GLY A C 1
ATOM 2310 O O . GLY A 1 304 ? -17.844 -33.062 -22.656 1 94.62 304 GLY A O 1
ATOM 2311 N N . GLU A 1 305 ? -19.422 -31.766 -23.609 1 93.56 305 GLU A N 1
ATOM 2312 C CA . GLU A 1 305 ? -18.984 -30.531 -22.953 1 93.56 305 GLU A CA 1
ATOM 2313 C C . GLU A 1 305 ? -18.953 -30.719 -21.438 1 93.56 305 GLU A C 1
ATOM 2315 O O . GLU A 1 305 ? -18.047 -30.203 -20.766 1 93.56 305 GLU A O 1
ATOM 2320 N N . GLU A 1 306 ? -19.828 -31.406 -20.891 1 90.5 306 GLU A N 1
ATOM 2321 C CA . GLU A 1 306 ? -19.984 -31.594 -19.453 1 90.5 306 GLU A CA 1
ATOM 2322 C C . GLU A 1 306 ? -18.875 -32.469 -18.891 1 90.5 306 GLU A C 1
ATOM 2324 O O . GLU A 1 306 ? -18.656 -32.5 -17.672 1 90.5 306 GLU A O 1
ATOM 2329 N N . ASN A 1 307 ? -18.188 -33.156 -19.781 1 92.44 307 ASN A N 1
ATOM 2330 C CA . ASN A 1 307 ? -17.156 -34.094 -19.344 1 92.44 307 ASN A CA 1
ATOM 2331 C C . ASN A 1 307 ? -15.766 -33.5 -19.453 1 92.44 307 ASN A C 1
ATOM 2333 O O . ASN A 1 307 ? -14.773 -34.156 -19.125 1 92.44 307 ASN A O 1
ATOM 2337 N N . MET A 1 308 ? -15.711 -32.25 -19.875 1 93.31 308 MET A N 1
ATOM 2338 C CA . MET A 1 308 ? -14.406 -31.625 -20.047 1 93.31 308 MET A CA 1
ATOM 2339 C C . MET A 1 308 ? -13.688 -31.516 -18.703 1 93.31 308 MET A C 1
ATOM 2341 O O . MET A 1 308 ? -14.312 -31.203 -17.688 1 93.31 308 MET A O 1
ATOM 2345 N N . SER A 1 309 ? -12.438 -31.75 -18.734 1 90.69 309 SER A N 1
ATOM 2346 C CA . SER A 1 309 ? -11.641 -31.625 -17.516 1 90.69 309 SER A CA 1
ATOM 2347 C C . SER A 1 309 ? -10.992 -30.234 -17.422 1 90.69 309 SER A C 1
ATOM 2349 O O . SER A 1 309 ? -10.492 -29.844 -16.375 1 90.69 309 SER A O 1
ATOM 2351 N N . ALA A 1 310 ? -11.078 -29.453 -18.484 1 92.31 310 ALA A N 1
ATOM 2352 C CA . ALA A 1 310 ? -10.508 -28.109 -18.5 1 92.31 310 ALA A CA 1
ATOM 2353 C C . ALA A 1 310 ? -11.25 -27.188 -17.531 1 92.31 310 ALA A C 1
ATOM 2355 O O . ALA A 1 310 ? -12.438 -27.375 -17.281 1 92.31 310 ALA A O 1
ATOM 2356 N N . ASN A 1 311 ? -10.484 -26.266 -17.047 1 88.5 311 ASN A N 1
ATOM 2357 C CA . ASN A 1 311 ? -11.125 -25.203 -16.281 1 88.5 311 ASN A CA 1
ATOM 2358 C C . ASN A 1 311 ? -12.172 -24.469 -17.094 1 88.5 311 ASN A C 1
ATOM 2360 O O . ASN A 1 311 ? -11.938 -24.125 -18.266 1 88.5 311 ASN A O 1
ATOM 2364 N N . PRO A 1 312 ? -13.305 -24.172 -16.438 1 86.69 312 PRO A N 1
ATOM 2365 C CA . PRO A 1 312 ? -14.383 -23.5 -17.172 1 86.69 312 PRO A CA 1
ATOM 2366 C C . PRO A 1 312 ? -13.953 -22.156 -17.75 1 86.69 312 PRO A C 1
ATOM 2368 O O . PRO A 1 312 ? -14.344 -21.812 -18.875 1 86.69 312 PRO A O 1
ATOM 2371 N N . LEU A 1 313 ? -13.195 -21.516 -17.031 1 83.81 313 LEU A N 1
ATOM 2372 C CA . LEU A 1 313 ? -12.75 -20.219 -17.516 1 83.81 313 LEU A CA 1
ATOM 2373 C C . LEU A 1 313 ? -11.883 -20.359 -18.75 1 83.81 313 LEU A C 1
ATOM 2375 O O . LEU A 1 313 ? -11.992 -19.562 -19.688 1 83.81 313 LEU A O 1
ATOM 2379 N N . GLU A 1 314 ? -11.055 -21.359 -18.781 1 88.88 314 GLU A N 1
ATOM 2380 C CA . GLU A 1 314 ? -10.18 -21.578 -19.922 1 88.88 314 GLU A CA 1
ATOM 2381 C C . GLU A 1 314 ? -10.977 -22 -21.156 1 88.88 314 GLU A C 1
ATOM 2383 O O . GLU A 1 314 ? -10.633 -21.625 -22.281 1 88.88 314 GLU A O 1
ATOM 2388 N N . TYR A 1 315 ? -11.969 -22.75 -20.875 1 92.62 315 TYR A N 1
ATOM 2389 C CA . TYR A 1 315 ? -12.859 -23.156 -21.953 1 92.62 315 TYR A CA 1
ATOM 2390 C C . TYR A 1 315 ? -13.578 -21.953 -22.547 1 92.62 315 TYR A C 1
ATOM 2392 O O . TYR A 1 315 ? -13.617 -21.781 -23.766 1 92.62 315 TYR A O 1
ATOM 2400 N N . LYS A 1 316 ? -14.086 -21.141 -21.656 1 90.38 316 LYS A N 1
ATOM 2401 C CA . LYS A 1 316 ? -14.797 -19.938 -22.078 1 90.38 316 LYS A CA 1
ATOM 2402 C C . LYS A 1 316 ? -13.891 -19.031 -22.891 1 90.38 316 LYS A C 1
ATOM 2404 O O . LYS A 1 316 ? -14.297 -18.5 -23.938 1 90.38 316 LYS A O 1
ATOM 2409 N N . GLU A 1 317 ? -12.734 -18.875 -22.453 1 89.56 317 GLU A N 1
ATOM 2410 C CA . GLU A 1 317 ? -11.781 -18 -23.125 1 89.56 317 GLU A CA 1
ATOM 2411 C C . GLU A 1 317 ? -11.383 -18.562 -24.5 1 89.56 317 GLU A C 1
ATOM 2413 O O . GLU A 1 317 ? -11.211 -17.812 -25.453 1 89.56 317 GLU A O 1
ATOM 2418 N N . ALA A 1 318 ? -11.25 -19.828 -24.562 1 94.5 318 ALA A N 1
ATOM 2419 C CA . ALA A 1 318 ? -10.93 -20.469 -25.828 1 94.5 318 ALA A CA 1
ATOM 2420 C C . ALA A 1 318 ? -12.039 -20.25 -26.859 1 94.5 318 ALA A C 1
ATOM 2422 O O . ALA A 1 318 ? -11.766 -19.922 -28.016 1 94.5 318 ALA A O 1
ATOM 2423 N N . LYS A 1 319 ? -13.25 -20.359 -26.391 1 95 319 LYS A N 1
ATOM 2424 C CA . LYS A 1 319 ? -14.391 -20.109 -27.266 1 95 319 LYS A CA 1
ATOM 2425 C C . LYS A 1 319 ? -14.422 -18.672 -27.734 1 95 319 LYS A C 1
ATOM 2427 O O . LYS A 1 319 ? -14.664 -18.391 -28.922 1 95 319 LYS A O 1
ATOM 2432 N N . GLU A 1 320 ? -14.156 -17.875 -26.844 1 92.56 320 GLU A N 1
ATOM 2433 C CA . GLU A 1 320 ? -14.172 -16.453 -27.156 1 92.56 320 GLU A CA 1
ATOM 2434 C C . GLU A 1 320 ? -13.078 -16.094 -28.156 1 92.56 320 GLU A C 1
ATOM 2436 O O . GLU A 1 320 ? -13.242 -15.156 -28.938 1 92.56 320 GLU A O 1
ATOM 2441 N N . GLU A 1 321 ? -12.047 -16.875 -28.141 1 92.81 321 GLU A N 1
ATOM 2442 C CA . GLU A 1 321 ? -10.93 -16.594 -29.047 1 92.81 321 GLU A CA 1
ATOM 2443 C C . GLU A 1 321 ? -11.141 -17.25 -30.406 1 92.81 321 GLU A C 1
ATOM 2445 O O . GLU A 1 321 ? -10.305 -17.125 -31.297 1 92.81 321 GLU A O 1
ATOM 2450 N N . GLY A 1 322 ? -12.234 -18.031 -30.484 1 95 322 GLY A N 1
ATOM 2451 C CA . GLY A 1 322 ? -12.602 -18.531 -31.797 1 95 322 GLY A CA 1
ATOM 2452 C C . GLY A 1 322 ? -12.305 -20.016 -31.984 1 95 322 GLY A C 1
ATOM 2453 O O . GLY A 1 322 ? -12.43 -20.547 -33.094 1 95 322 GLY A O 1
ATOM 2454 N N . VAL A 1 323 ? -11.969 -20.656 -30.969 1 97.75 323 VAL A N 1
ATOM 2455 C CA . VAL A 1 323 ? -11.719 -22.094 -31.047 1 97.75 323 VAL A CA 1
ATOM 2456 C C . VAL A 1 323 ? -13.039 -22.828 -31.297 1 97.75 323 VAL A C 1
ATOM 2458 O O . VAL A 1 323 ? -14.039 -22.547 -30.625 1 97.75 323 VAL A O 1
ATOM 2461 N N . GLU A 1 324 ? -13.086 -23.656 -32.219 1 98.06 324 GLU A N 1
ATOM 2462 C CA . GLU A 1 324 ? -14.25 -24.5 -32.469 1 98.06 324 GLU A CA 1
ATOM 2463 C C . GLU A 1 324 ? -14.133 -25.828 -31.719 1 98.06 324 GLU A C 1
ATOM 2465 O O . GLU A 1 324 ? -13.031 -26.344 -31.531 1 98.06 324 GLU A O 1
ATOM 2470 N N . PHE A 1 325 ? -15.273 -26.359 -31.359 1 98.38 325 PHE A N 1
ATOM 2471 C CA . PHE A 1 325 ? -15.281 -27.609 -30.625 1 98.38 325 PHE A CA 1
ATOM 2472 C C . PHE A 1 325 ? -16.141 -28.641 -31.312 1 98.38 325 PHE A C 1
ATOM 2474 O O . PHE A 1 325 ? -17.266 -28.344 -31.75 1 98.38 325 PHE A O 1
ATOM 2481 N N . LYS A 1 326 ? -15.609 -29.75 -31.531 1 98.06 326 LYS A N 1
ATOM 2482 C CA . LYS A 1 326 ? -16.344 -30.922 -32.031 1 98.06 326 LYS A CA 1
ATOM 2483 C C . LYS A 1 326 ? -16.438 -32 -30.938 1 98.06 326 LYS A C 1
ATOM 2485 O O . LYS A 1 326 ? -15.5 -32.781 -30.766 1 98.06 326 LYS A O 1
ATOM 2490 N N . PHE A 1 327 ? -17.562 -32.125 -30.375 1 97.44 327 PHE A N 1
ATOM 2491 C CA . PHE A 1 327 ? -17.797 -33.094 -29.297 1 97.44 327 PHE A CA 1
ATOM 2492 C C . PHE A 1 327 ? -18.234 -34.438 -29.859 1 97.44 327 PHE A C 1
ATOM 2494 O O . PHE A 1 327 ? -18.609 -34.531 -31.031 1 97.44 327 PHE A O 1
ATOM 2501 N N . TYR A 1 328 ? -18.062 -35.438 -29.031 1 97.31 328 TYR A N 1
ATOM 2502 C CA . TYR A 1 328 ? -18.453 -36.812 -29.375 1 97.31 328 TYR A CA 1
ATOM 2503 C C . TYR A 1 328 ? -17.766 -37.25 -30.656 1 97.31 328 TYR A C 1
ATOM 2505 O O . TYR A 1 328 ? -18.391 -37.875 -31.516 1 97.31 328 TYR A O 1
ATOM 2513 N N . ALA A 1 329 ? -16.594 -36.844 -30.781 1 97.75 329 ALA A N 1
ATOM 2514 C CA . ALA A 1 329 ? -15.75 -37.219 -31.906 1 97.75 329 ALA A CA 1
ATOM 2515 C C . ALA A 1 329 ? -14.5 -37.969 -31.453 1 97.75 329 ALA A C 1
ATOM 2517 O O . ALA A 1 329 ? -13.539 -37.344 -30.984 1 97.75 329 ALA A O 1
ATOM 2518 N N . SER A 1 330 ? -14.523 -39.219 -31.594 1 97.19 330 SER A N 1
ATOM 2519 C CA . SER A 1 330 ? -13.391 -40.031 -31.203 1 97.19 330 SER A CA 1
ATOM 2520 C C . SER A 1 330 ? -12.391 -40.188 -32.344 1 97.19 330 SER A C 1
ATOM 2522 O O . SER A 1 330 ? -12.742 -40.656 -33.438 1 97.19 330 SER A O 1
ATOM 2524 N N . PRO A 1 331 ? -11.156 -39.781 -32.094 1 97.5 331 PRO A N 1
ATOM 2525 C CA . PRO A 1 331 ? -10.164 -39.906 -33.188 1 97.5 331 PRO A CA 1
ATOM 2526 C C . PRO A 1 331 ? -9.984 -41.344 -33.656 1 97.5 331 PRO A C 1
ATOM 2528 O O . PRO A 1 331 ? -9.914 -42.25 -32.844 1 97.5 331 PRO A O 1
ATOM 2531 N N . ALA A 1 332 ? -9.844 -41.5 -34.969 1 96.75 332 ALA A N 1
ATOM 2532 C CA . ALA A 1 332 ? -9.75 -42.812 -35.562 1 96.75 332 ALA A CA 1
ATOM 2533 C C . ALA A 1 332 ? -8.508 -42.969 -36.438 1 96.75 332 ALA A C 1
ATOM 2535 O O . ALA A 1 332 ? -7.754 -43.938 -36.281 1 96.75 332 ALA A O 1
ATOM 2536 N N . SER A 1 333 ? -8.289 -42.062 -37.312 1 97.31 333 SER A N 1
ATOM 2537 C CA . SER A 1 333 ? -7.125 -42.125 -38.219 1 97.31 333 SER A CA 1
ATOM 2538 C C . SER A 1 333 ? -6.746 -40.75 -38.719 1 97.31 333 SER A C 1
ATOM 2540 O O . SER A 1 333 ? -7.562 -39.844 -38.719 1 97.31 333 SER A O 1
ATOM 2542 N N . VAL A 1 334 ? -5.504 -40.656 -39.125 1 97.81 334 VAL A N 1
ATOM 2543 C CA . VAL A 1 334 ? -4.992 -39.438 -39.75 1 97.81 334 VAL A CA 1
ATOM 2544 C C . VAL A 1 334 ? -5.051 -39.594 -41.281 1 97.81 334 VAL A C 1
ATOM 2546 O O . VAL A 1 334 ? -4.488 -40.531 -41.844 1 97.81 334 VAL A O 1
ATOM 2549 N N . GLU A 1 335 ? -5.711 -38.625 -41.875 1 97.19 335 GLU A N 1
ATOM 2550 C CA . GLU A 1 335 ? -5.895 -38.688 -43.312 1 97.19 335 GLU A CA 1
ATOM 2551 C C . GLU A 1 335 ? -4.832 -37.875 -44.031 1 97.19 335 GLU A C 1
ATOM 2553 O O . GLU A 1 335 ? -4.293 -36.906 -43.5 1 97.19 335 GLU A O 1
ATOM 2558 N N . GLY A 1 336 ? -4.508 -38.25 -45.375 1 93 336 GLY A N 1
ATOM 2559 C CA . GLY A 1 336 ? -3.561 -37.531 -46.219 1 93 336 GLY A CA 1
ATOM 2560 C C . GLY A 1 336 ? -2.498 -38.438 -46.812 1 93 336 GLY A C 1
ATOM 2561 O O . GLY A 1 336 ? -2.213 -39.531 -46.281 1 93 336 GLY A O 1
ATOM 2562 N N . GLU A 1 337 ? -2.045 -38 -47.938 1 90.56 337 GLU A N 1
ATOM 2563 C CA . GLU A 1 337 ? -0.956 -38.719 -48.625 1 90.56 337 GLU A CA 1
ATOM 2564 C C . GLU A 1 337 ? 0.394 -38.094 -48.281 1 90.56 337 GLU A C 1
ATOM 2566 O O . GLU A 1 337 ? 0.752 -37.031 -48.844 1 90.56 337 GLU A O 1
ATOM 2571 N N . GLY A 1 338 ? 1.1 -38.531 -47.375 1 90.62 338 GLY A N 1
ATOM 2572 C CA . GLY A 1 338 ? 2.422 -38.031 -47 1 90.62 338 GLY A CA 1
ATOM 2573 C C . GLY A 1 338 ? 2.396 -37.031 -45.875 1 90.62 338 GLY A C 1
ATOM 2574 O O . GLY A 1 338 ? 3.316 -36.969 -45.062 1 90.62 338 GLY A O 1
ATOM 2575 N N . VAL A 1 339 ? 1.385 -36.125 -46.031 1 92.62 339 VAL A N 1
ATOM 2576 C CA . VAL A 1 339 ? 1.232 -35.125 -44.969 1 92.62 339 VAL A CA 1
ATOM 2577 C C . VAL A 1 339 ? -0.188 -35.156 -44.406 1 92.62 339 VAL A C 1
ATOM 2579 O O . VAL A 1 339 ? -1.087 -35.75 -45.031 1 92.62 339 VAL A O 1
ATOM 2582 N N . VAL A 1 340 ? -0.383 -34.594 -43.281 1 96.75 340 VAL A N 1
ATOM 2583 C CA . VAL A 1 340 ? -1.696 -34.531 -42.625 1 96.75 340 VAL A CA 1
ATOM 2584 C C . VAL A 1 340 ? -2.648 -33.688 -43.469 1 96.75 340 VAL A C 1
ATOM 2586 O O . VAL A 1 340 ? -2.316 -32.562 -43.844 1 96.75 340 VAL A O 1
ATOM 2589 N N . GLU A 1 341 ? -3.82 -34.219 -43.75 1 96.94 341 GLU A N 1
ATOM 2590 C CA . GLU A 1 341 ? -4.855 -33.438 -44.438 1 96.94 341 GLU A CA 1
ATOM 2591 C C . GLU A 1 341 ? -6.152 -33.406 -43.625 1 96.94 341 GLU A C 1
ATOM 2593 O O . GLU A 1 341 ? -7.066 -32.656 -43.969 1 96.94 341 GLU A O 1
ATOM 2598 N N . GLY A 1 342 ? -6.117 -34.219 -42.656 1 97.81 342 GLY A N 1
ATOM 2599 C CA . GLY A 1 342 ? -7.316 -34.219 -41.812 1 97.81 342 GLY A CA 1
ATOM 2600 C C . GLY A 1 342 ? -7.301 -35.312 -40.75 1 97.81 342 GLY A C 1
ATOM 2601 O O . GLY A 1 342 ? -6.438 -36.188 -40.75 1 97.81 342 GLY A O 1
ATOM 2602 N N . LEU A 1 343 ? -8.195 -35.219 -39.781 1 98.38 343 LEU A N 1
ATOM 2603 C CA . LEU A 1 343 ? -8.422 -36.188 -38.719 1 98.38 343 LEU A CA 1
ATOM 2604 C C . LEU A 1 343 ? -9.781 -36.875 -38.906 1 98.38 343 LEU A C 1
ATOM 2606 O O . LEU A 1 343 ? -10.812 -36.188 -38.906 1 98.38 343 LEU A O 1
ATOM 2610 N N . ARG A 1 344 ? -9.719 -38.125 -39.125 1 98.19 344 ARG A N 1
ATOM 2611 C CA . ARG A 1 344 ? -10.953 -38.906 -39.188 1 98.19 344 ARG A CA 1
ATOM 2612 C C . ARG A 1 344 ? -11.414 -39.312 -37.781 1 98.19 344 ARG A C 1
ATOM 2614 O O . ARG A 1 344 ? -10.648 -39.906 -37.031 1 98.19 344 ARG A O 1
ATOM 2621 N N . CYS A 1 345 ? -12.695 -39.031 -37.469 1 98.19 345 CYS A N 1
ATOM 2622 C CA . CYS A 1 345 ? -13.242 -39.312 -36.156 1 98.19 345 CYS A CA 1
ATOM 2623 C C . CYS A 1 345 ? -14.484 -40.188 -36.281 1 98.19 345 CYS A C 1
ATOM 2625 O O . CYS A 1 345 ? -15.289 -40.031 -37.188 1 98.19 345 CYS A O 1
ATOM 2627 N N . GLU A 1 346 ? -14.562 -41.094 -35.375 1 97.81 346 GLU A N 1
ATOM 2628 C CA . GLU A 1 346 ? -15.812 -41.844 -35.25 1 97.81 346 GLU A CA 1
ATOM 2629 C C . GLU A 1 346 ? -16.781 -41.094 -34.312 1 97.81 346 GLU A C 1
ATOM 2631 O O . GLU A 1 346 ? -16.453 -40.781 -33.156 1 97.81 346 GLU A O 1
ATOM 2636 N N . MET A 1 347 ? -17.906 -40.781 -34.844 1 97.62 347 MET A N 1
ATOM 2637 C CA . MET A 1 347 ? -18.891 -40.062 -34.062 1 97.62 347 MET A CA 1
ATOM 2638 C C . MET A 1 347 ? -19.453 -40.969 -32.938 1 97.62 347 MET A C 1
ATOM 2640 O O . MET A 1 347 ? -19.656 -42.156 -33.156 1 97.62 347 MET A O 1
ATOM 2644 N N . GLN A 1 348 ? -19.594 -40.312 -31.766 1 97 348 GLN A N 1
ATOM 2645 C CA . GLN A 1 348 ? -20.094 -41.031 -30.594 1 97 348 GLN A CA 1
ATOM 2646 C C . GLN A 1 348 ? -21.516 -40.562 -30.25 1 97 348 GLN A C 1
ATOM 2648 O O . GLN A 1 348 ? -21.891 -39.438 -30.547 1 97 348 GLN A O 1
ATOM 2653 N N . GLU A 1 349 ? -22.281 -41.438 -29.672 1 95.62 349 GLU A N 1
ATOM 2654 C CA . GLU A 1 349 ? -23.609 -41.094 -29.156 1 95.62 349 GLU A CA 1
ATOM 2655 C C . GLU A 1 349 ? -23.625 -41.125 -27.625 1 95.62 349 GLU A C 1
ATOM 2657 O O . GLU A 1 349 ? -23.188 -42.094 -27.016 1 95.62 349 GLU A O 1
ATOM 2662 N N . PRO A 1 350 ? -24.062 -40 -27.031 1 94.12 350 PRO A N 1
ATOM 2663 C CA . PRO A 1 350 ? -24.141 -40 -25.562 1 94.12 350 PRO A CA 1
ATOM 2664 C C . PRO A 1 350 ? -25.172 -40.969 -25.031 1 94.12 350 PRO A C 1
ATOM 2666 O O . PRO A 1 350 ? -26.234 -41.156 -25.625 1 94.12 350 PRO A O 1
ATOM 2669 N N . GLN A 1 351 ? -24.797 -41.562 -23.953 1 92.94 351 GLN A N 1
ATOM 2670 C CA . GLN A 1 351 ? -25.719 -42.469 -23.266 1 92.94 351 GLN A CA 1
ATOM 2671 C C . GLN A 1 351 ? -26.266 -41.812 -21.984 1 92.94 351 GLN A C 1
ATOM 2673 O O . GLN A 1 351 ? -25.734 -40.844 -21.5 1 92.94 351 GLN A O 1
ATOM 2678 N N . GLU A 1 352 ? -27.281 -42.438 -21.453 1 88.19 352 GLU A N 1
ATOM 2679 C CA . GLU A 1 352 ? -27.938 -41.906 -20.281 1 88.19 352 GLU A CA 1
ATOM 2680 C C . GLU A 1 352 ? -27.016 -41.938 -19.062 1 88.19 352 GLU A C 1
ATOM 2682 O O . GLU A 1 352 ? -27.109 -41.062 -18.188 1 88.19 352 GLU A O 1
ATOM 2687 N N . ASP A 1 353 ? -26.094 -42.875 -19.031 1 87.19 353 ASP A N 1
ATOM 2688 C CA . ASP A 1 353 ? -25.234 -43.031 -17.859 1 87.19 353 ASP A CA 1
ATOM 2689 C C . ASP A 1 353 ? -23.984 -42.125 -17.969 1 87.19 353 ASP A C 1
ATOM 2691 O O . ASP A 1 353 ? -23.078 -42.25 -17.141 1 87.19 353 ASP A O 1
ATOM 2695 N N . GLY A 1 354 ? -23.984 -41.281 -18.938 1 84 354 GLY A N 1
ATOM 2696 C CA . GLY A 1 354 ? -22.859 -40.375 -19.109 1 84 354 GLY A CA 1
ATOM 2697 C C . GLY A 1 354 ? -21.766 -40.938 -20 1 84 354 GLY A C 1
ATOM 2698 O O . GLY A 1 354 ? -20.844 -40.219 -20.391 1 84 354 GLY A O 1
ATOM 2699 N N . SER A 1 355 ? -21.891 -42.188 -20.344 1 89.31 355 SER A N 1
ATOM 2700 C CA . SER A 1 355 ? -20.938 -42.844 -21.25 1 89.31 355 SER A CA 1
ATOM 2701 C C . SER A 1 355 ? -21.266 -42.5 -22.703 1 89.31 355 SER A C 1
ATOM 2703 O O . SER A 1 355 ? -22.188 -41.75 -22.984 1 89.31 355 SER A O 1
ATOM 2705 N N . VAL A 1 356 ? -20.297 -43 -23.594 1 93.56 356 VAL A N 1
ATOM 2706 C CA . VAL A 1 356 ? -20.516 -42.75 -25.016 1 93.56 356 VAL A CA 1
ATOM 2707 C C . VAL A 1 356 ? -20.438 -44.094 -25.781 1 93.56 356 VAL A C 1
ATOM 2709 O O . VAL A 1 356 ? -19.75 -45 -25.344 1 93.56 356 VAL A O 1
ATOM 2712 N N . LYS A 1 357 ? -21.203 -44.156 -26.859 1 95.31 357 LYS A N 1
ATOM 2713 C CA . LYS A 1 357 ? -21.203 -45.344 -27.703 1 95.31 357 LYS A CA 1
ATOM 2714 C C . LYS A 1 357 ? -20.844 -44.969 -29.141 1 95.31 357 LYS A C 1
ATOM 2716 O O . LYS A 1 357 ? -21.375 -44.031 -29.703 1 95.31 357 LYS A O 1
ATOM 2721 N N . PRO A 1 358 ? -19.922 -45.844 -29.703 1 95.5 358 PRO A N 1
ATOM 2722 C CA . PRO A 1 358 ? -19.594 -45.594 -31.109 1 95.5 358 PRO A CA 1
ATOM 2723 C C . PRO A 1 358 ? -20.781 -45.812 -32.062 1 95.5 358 PRO A C 1
ATOM 2725 O O . PRO A 1 358 ? -21.578 -46.719 -31.844 1 95.5 358 PRO A O 1
ATOM 2728 N N . THR A 1 359 ? -20.891 -45.062 -33.094 1 96.12 359 THR A N 1
ATOM 2729 C CA . THR A 1 359 ? -22.016 -45.125 -34.031 1 96.12 359 THR A CA 1
ATOM 2730 C C . THR A 1 359 ? -21.609 -45.844 -35.312 1 96.12 359 THR A C 1
ATOM 2732 O O . THR A 1 359 ? -22.469 -46.312 -36.094 1 96.12 359 THR A O 1
ATOM 2735 N N . GLY A 1 360 ? -20.438 -45.844 -35.594 1 95.88 360 GLY A N 1
ATOM 2736 C CA . GLY A 1 360 ? -19.969 -46.375 -36.844 1 95.88 360 GLY A CA 1
ATOM 2737 C C . GLY A 1 360 ? -19.891 -45.312 -37.938 1 95.88 360 GLY A C 1
ATOM 2738 O O . GLY A 1 360 ? -19.406 -45.594 -39.062 1 95.88 360 GLY A O 1
ATOM 2739 N N . HIS A 1 361 ? -20.438 -44.156 -37.625 1 97 361 HIS A N 1
ATOM 2740 C CA . HIS A 1 361 ? -20.344 -43.031 -38.562 1 97 361 HIS A CA 1
ATOM 2741 C C . HIS A 1 361 ? -19.047 -42.25 -38.375 1 97 361 HIS A C 1
ATOM 2743 O O . HIS A 1 361 ? -18.656 -41.938 -37.25 1 97 361 HIS A O 1
ATOM 2749 N N . TYR A 1 362 ? -18.391 -42.031 -39.5 1 97.88 362 TYR A N 1
ATOM 2750 C CA . TYR A 1 362 ? -17.109 -41.344 -39.438 1 97.88 362 TYR A CA 1
ATOM 2751 C C . TYR A 1 362 ? -17.172 -40 -40.156 1 97.88 362 TYR A C 1
ATOM 2753 O O . TYR A 1 362 ? -17.891 -39.844 -41.156 1 97.88 362 TYR A O 1
ATOM 2761 N N . GLU A 1 363 ? -16.547 -39 -39.594 1 97.75 363 GLU A N 1
ATOM 2762 C CA . GLU A 1 363 ? -16.359 -37.688 -40.188 1 97.75 363 GLU A CA 1
ATOM 2763 C C . GLU A 1 363 ? -14.898 -37.25 -40.156 1 97.75 363 GLU A C 1
ATOM 2765 O O . GLU A 1 363 ? -14.141 -37.656 -39.281 1 97.75 363 GLU A O 1
ATOM 2770 N N . THR A 1 364 ? -14.547 -36.531 -41.188 1 98.06 364 THR A N 1
ATOM 2771 C CA . THR A 1 364 ? -13.172 -36.031 -41.25 1 98.06 364 THR A CA 1
ATOM 2772 C C . THR A 1 364 ? -13.117 -34.531 -40.969 1 98.06 364 THR A C 1
ATOM 2774 O O . THR A 1 364 ? -13.852 -33.781 -41.594 1 98.06 364 THR A O 1
ATOM 2777 N N . ILE A 1 365 ? -12.328 -34.156 -40.094 1 98 365 ILE A N 1
ATOM 2778 C CA . ILE A 1 365 ? -12.047 -32.75 -39.812 1 98 365 ILE A CA 1
ATOM 2779 C C . ILE A 1 365 ? -10.797 -32.312 -40.594 1 98 365 ILE A C 1
ATOM 2781 O O . ILE A 1 365 ? -9.703 -32.812 -40.344 1 98 365 ILE A O 1
ATOM 2785 N N . PRO A 1 366 ? -10.953 -31.422 -41.469 1 97.56 366 PRO A N 1
ATOM 2786 C CA . PRO A 1 366 ? -9.766 -30.969 -42.188 1 97.56 366 PRO A CA 1
ATOM 2787 C C . PRO A 1 366 ? -8.719 -30.344 -41.281 1 97.56 366 PRO A C 1
ATOM 2789 O O . PRO A 1 366 ? -9.062 -29.578 -40.375 1 97.56 366 PRO A O 1
ATOM 2792 N N . ALA A 1 367 ? -7.473 -30.719 -41.5 1 97.88 367 ALA A N 1
ATOM 2793 C CA . ALA A 1 367 ? -6.406 -30.203 -40.656 1 97.88 367 ALA A CA 1
ATOM 2794 C C . ALA A 1 367 ? -5.047 -30.328 -41.344 1 97.88 367 ALA A C 1
ATOM 2796 O O . ALA A 1 367 ? -4.816 -31.266 -42.125 1 97.88 367 ALA A O 1
ATOM 2797 N N . ASP A 1 368 ? -4.195 -29.344 -41.094 1 97.44 368 ASP A N 1
ATOM 2798 C CA . ASP A 1 368 ? -2.795 -29.406 -41.5 1 97.44 368 ASP A CA 1
ATOM 2799 C C . ASP A 1 368 ? -1.914 -29.969 -40.375 1 97.44 368 ASP A C 1
ATOM 2801 O O . ASP A 1 368 ? -0.843 -30.516 -40.656 1 97.44 368 ASP A O 1
ATOM 2805 N N . LYS A 1 369 ? -2.336 -29.719 -39.188 1 97.94 369 LYS A N 1
ATOM 2806 C CA . LYS A 1 369 ? -1.643 -30.188 -38 1 97.94 369 LYS A CA 1
ATOM 2807 C C . LYS A 1 369 ? -2.611 -30.844 -37 1 97.94 369 LYS A C 1
ATOM 2809 O O . LYS A 1 369 ? -3.76 -30.422 -36.875 1 97.94 369 LYS A O 1
ATOM 2814 N N . ILE A 1 370 ? -2.176 -31.891 -36.375 1 98.38 370 ILE A N 1
ATOM 2815 C CA . ILE A 1 370 ? -2.922 -32.562 -35.344 1 98.38 370 ILE A CA 1
ATOM 2816 C C . ILE A 1 370 ? -2.107 -32.562 -34.031 1 98.38 370 ILE A C 1
ATOM 2818 O O . ILE A 1 370 ? -0.963 -33 -34.031 1 98.38 370 ILE A O 1
ATOM 2822 N N . ILE A 1 371 ? -2.65 -31.984 -33 1 98.12 371 ILE A N 1
ATOM 2823 C CA . ILE A 1 371 ? -1.988 -31.875 -31.703 1 98.12 371 ILE A CA 1
ATOM 2824 C C . ILE A 1 371 ? -2.664 -32.812 -30.703 1 98.12 371 ILE A C 1
ATOM 2826 O O . ILE A 1 371 ? -3.867 -32.688 -30.453 1 98.12 371 ILE A O 1
ATOM 2830 N N . ILE A 1 372 ? -1.928 -33.688 -30.141 1 97.88 372 ILE A N 1
ATOM 2831 C CA . ILE A 1 372 ? -2.447 -34.625 -29.172 1 97.88 372 ILE A CA 1
ATOM 2832 C C . ILE A 1 372 ? -2.271 -34.094 -27.75 1 97.88 372 ILE A C 1
ATOM 2834 O O . ILE A 1 372 ? -1.147 -33.844 -27.312 1 97.88 372 ILE A O 1
ATOM 2838 N N . ALA A 1 373 ? -3.316 -33.906 -27.062 1 96.81 373 ALA A N 1
ATOM 2839 C CA . ALA A 1 373 ? -3.326 -33.406 -25.688 1 96.81 373 ALA A CA 1
ATOM 2840 C C . ALA A 1 373 ? -4.215 -34.25 -24.797 1 96.81 373 ALA A C 1
ATOM 2842 O O . ALA A 1 373 ? -5.199 -33.75 -24.234 1 96.81 373 ALA A O 1
ATOM 2843 N N . ILE A 1 374 ? -3.826 -35.5 -24.562 1 94.94 374 ILE A N 1
ATOM 2844 C CA . ILE A 1 374 ? -4.715 -36.438 -23.844 1 94.94 374 ILE A CA 1
ATOM 2845 C C . ILE A 1 374 ? -4.078 -36.844 -22.516 1 94.94 374 ILE A C 1
ATOM 2847 O O . ILE A 1 374 ? -4.465 -37.844 -21.938 1 94.94 374 ILE A O 1
ATOM 2851 N N . GLY A 1 375 ? -2.99 -36.125 -22.141 1 91.19 375 GLY A N 1
ATOM 2852 C CA . GLY A 1 375 ? -2.406 -36.375 -20.828 1 91.19 375 GLY A CA 1
ATOM 2853 C C . GLY A 1 375 ? -0.958 -36.812 -20.906 1 91.19 375 GLY A C 1
ATOM 2854 O O . GLY A 1 375 ? -0.408 -37 -21.984 1 91.19 375 GLY A O 1
ATOM 2855 N N . HIS A 1 376 ? -0.339 -36.938 -19.703 1 91.69 376 HIS A N 1
ATOM 2856 C CA . HIS A 1 376 ? 1.058 -37.344 -19.547 1 91.69 376 HIS A CA 1
ATOM 2857 C C . HIS A 1 376 ? 1.223 -38.312 -18.406 1 91.69 376 HIS A C 1
ATOM 2859 O O . HIS A 1 376 ? 0.361 -38.406 -17.516 1 91.69 376 HIS A O 1
ATOM 2865 N N . LYS A 1 377 ? 2.221 -39.062 -18.453 1 90.88 377 LYS A N 1
ATOM 2866 C CA . LYS A 1 377 ? 2.57 -40.031 -17.406 1 90.88 377 LYS A CA 1
ATOM 2867 C C . LYS A 1 377 ? 4.031 -39.906 -17 1 90.88 377 LYS A C 1
ATOM 2869 O O . LYS A 1 377 ? 4.812 -39.219 -17.688 1 90.88 377 LYS A O 1
ATOM 2874 N N . PRO A 1 378 ? 4.379 -40.406 -15.836 1 91.25 378 PRO A N 1
ATOM 2875 C CA . PRO A 1 378 ? 5.785 -40.344 -15.422 1 91.25 378 PRO A CA 1
ATOM 2876 C C . PRO A 1 378 ? 6.695 -41.219 -16.281 1 91.25 378 PRO A C 1
ATOM 2878 O O . PRO A 1 378 ? 6.219 -42.156 -16.953 1 91.25 378 PRO A O 1
ATOM 2881 N N . ASN A 1 379 ? 7.945 -40.812 -16.328 1 85.06 379 ASN A N 1
ATOM 2882 C CA . ASN A 1 379 ? 8.938 -41.719 -16.891 1 85.06 379 ASN A CA 1
ATOM 2883 C C . ASN A 1 379 ? 9.336 -42.781 -15.891 1 85.06 379 ASN A C 1
ATOM 2885 O O . ASN A 1 379 ? 10.266 -42.594 -15.102 1 85.06 379 ASN A O 1
ATOM 2889 N N . ALA A 1 380 ? 8.734 -43.844 -15.984 1 75.44 380 ALA A N 1
ATOM 2890 C CA . ALA A 1 380 ? 8.898 -44.938 -15.016 1 75.44 380 ALA A CA 1
ATOM 2891 C C . ALA A 1 380 ? 10.344 -45.406 -14.984 1 75.44 380 ALA A C 1
ATOM 2893 O O . ALA A 1 380 ? 10.828 -45.875 -13.938 1 75.44 380 ALA A O 1
ATOM 2894 N N . ARG A 1 381 ? 10.977 -45.281 -16.094 1 74.06 381 ARG A N 1
ATOM 2895 C CA . ARG A 1 381 ? 12.359 -45.75 -16.156 1 74.06 381 ARG A CA 1
ATOM 2896 C C . ARG A 1 381 ? 13.281 -44.844 -15.336 1 74.06 381 ARG A C 1
ATOM 2898 O O . ARG A 1 381 ? 14.242 -45.312 -14.734 1 74.06 381 ARG A O 1
ATOM 2905 N N . LEU A 1 382 ? 12.898 -43.656 -15.273 1 75.31 382 LEU A N 1
ATOM 2906 C CA . LEU A 1 382 ? 13.742 -42.688 -14.578 1 75.31 382 LEU A CA 1
ATOM 2907 C C . LEU A 1 382 ? 13.445 -42.688 -13.078 1 75.31 382 LEU A C 1
ATOM 2909 O O . LEU A 1 382 ? 14.359 -42.5 -12.266 1 75.31 382 LEU A O 1
ATOM 2913 N N . VAL A 1 383 ? 12.195 -43.062 -12.719 1 79.06 383 VAL A N 1
ATOM 2914 C CA . VAL A 1 383 ? 11.836 -42.906 -11.312 1 79.06 383 VAL A CA 1
ATOM 2915 C C . VAL A 1 383 ? 11.633 -44.281 -10.672 1 79.06 383 VAL A C 1
ATOM 2917 O O . VAL A 1 383 ? 11.586 -44.406 -9.445 1 79.06 383 VAL A O 1
ATOM 2920 N N . GLY A 1 384 ? 11.664 -45.312 -11.43 1 82 384 GLY A N 1
ATOM 2921 C CA . GLY A 1 384 ? 11.141 -46.594 -10.984 1 82 384 GLY A CA 1
ATOM 2922 C C . GLY A 1 384 ? 12.219 -47.562 -10.547 1 82 384 GLY A C 1
ATOM 2923 O O . GLY A 1 384 ? 13.164 -47.188 -9.852 1 82 384 GLY A O 1
ATOM 2924 N N . PRO A 1 385 ? 12.078 -48.719 -10.992 1 77.44 385 PRO A N 1
ATOM 2925 C CA . PRO A 1 385 ? 12.805 -49.875 -10.438 1 77.44 385 PRO A CA 1
ATOM 2926 C C . PRO A 1 385 ? 14.32 -49.75 -10.617 1 77.44 385 PRO A C 1
ATOM 2928 O O . PRO A 1 385 ? 15.086 -50.219 -9.766 1 77.44 385 PRO A O 1
ATOM 2931 N N . GLY A 1 386 ? 14.672 -49.094 -11.594 1 82.5 386 GLY A N 1
ATOM 2932 C CA . GLY A 1 386 ? 16.109 -48.906 -11.781 1 82.5 386 GLY A CA 1
ATOM 2933 C C . GLY A 1 386 ? 16.75 -48.156 -10.641 1 82.5 386 GLY A C 1
ATOM 2934 O O . GLY A 1 386 ? 17.969 -48.281 -10.414 1 82.5 386 GLY A O 1
ATOM 2935 N N . ASN A 1 387 ? 15.93 -47.531 -9.883 1 88.69 387 ASN A N 1
ATOM 2936 C CA . ASN A 1 387 ? 16.406 -46.75 -8.734 1 88.69 387 ASN A CA 1
ATOM 2937 C C . ASN A 1 387 ? 15.977 -47.375 -7.418 1 88.69 387 ASN A C 1
ATOM 2939 O O . ASN A 1 387 ? 16.094 -46.781 -6.359 1 88.69 387 ASN A O 1
ATOM 2943 N N . GLY A 1 388 ? 15.43 -48.594 -7.512 1 90.19 388 GLY A N 1
ATOM 2944 C CA . GLY A 1 388 ? 14.961 -49.281 -6.312 1 90.19 388 GLY A CA 1
ATOM 2945 C C . GLY A 1 388 ? 13.664 -48.688 -5.773 1 90.19 388 GLY A C 1
ATOM 2946 O O . GLY A 1 388 ? 13.406 -48.75 -4.57 1 90.19 388 GLY A O 1
ATOM 2947 N N . ILE A 1 389 ? 12.914 -48.094 -6.637 1 95.06 389 ILE A N 1
ATOM 2948 C CA . ILE A 1 389 ? 11.688 -47.438 -6.219 1 95.06 389 ILE A CA 1
ATOM 2949 C C . ILE A 1 389 ? 10.484 -48.125 -6.852 1 95.06 389 ILE A C 1
ATOM 2951 O O . ILE A 1 389 ? 10.477 -48.375 -8.062 1 95.06 389 ILE A O 1
ATOM 2955 N N . GLU A 1 390 ? 9.523 -48.406 -6.074 1 95.38 390 GLU A N 1
ATOM 2956 C CA . GLU A 1 390 ? 8.305 -49.062 -6.539 1 95.38 390 GLU A CA 1
ATOM 2957 C C . GLU A 1 390 ? 7.379 -48.094 -7.25 1 95.38 390 GLU A C 1
ATOM 2959 O O . GLU A 1 390 ? 7.203 -46.969 -6.797 1 95.38 390 GLU A O 1
ATOM 2964 N N . VAL A 1 391 ? 6.848 -48.531 -8.406 1 94.94 391 VAL A N 1
ATOM 2965 C CA . VAL A 1 391 ? 5.84 -47.75 -9.133 1 94.94 391 VAL A CA 1
ATOM 2966 C C . VAL A 1 391 ? 4.594 -48.625 -9.344 1 94.94 391 VAL A C 1
ATOM 2968 O O . VAL A 1 391 ? 4.672 -49.844 -9.312 1 94.94 391 VAL A O 1
ATOM 2971 N N . ASN A 1 392 ? 3.471 -48.031 -9.508 1 93.88 392 ASN A N 1
ATOM 2972 C CA . ASN A 1 392 ? 2.254 -48.812 -9.758 1 93.88 392 ASN A CA 1
ATOM 2973 C C . ASN A 1 392 ? 2.139 -49.188 -11.227 1 93.88 392 ASN A C 1
ATOM 2975 O O . ASN A 1 392 ? 3.07 -49 -12.008 1 93.88 392 ASN A O 1
ATOM 2979 N N . LYS A 1 393 ? 1.014 -49.781 -11.602 1 90.56 393 LYS A N 1
ATO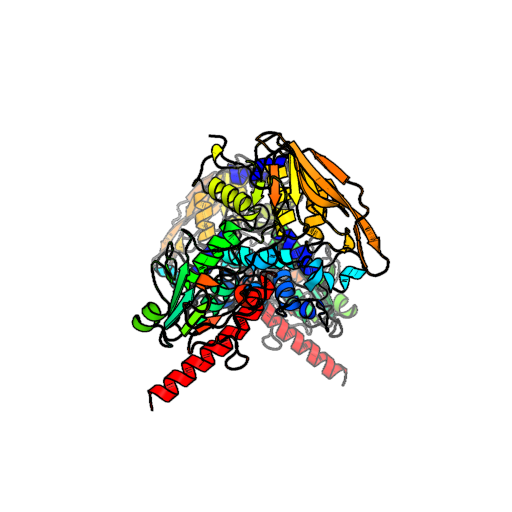M 2980 C CA . LYS A 1 393 ? 0.81 -50.312 -12.938 1 90.56 393 LYS A CA 1
ATOM 2981 C C . LYS A 1 393 ? 0.87 -49.219 -14 1 90.56 393 LYS A C 1
ATOM 2983 O O . LYS A 1 393 ? 1.248 -49.5 -15.141 1 90.56 393 LYS A O 1
ATOM 2988 N N . ASP A 1 394 ? 0.602 -48 -13.516 1 90.19 394 ASP A N 1
ATOM 2989 C CA . ASP A 1 394 ? 0.547 -46.875 -14.469 1 90.19 394 ASP A CA 1
ATOM 2990 C C . ASP A 1 394 ? 1.86 -46.125 -14.484 1 90.19 394 ASP A C 1
ATOM 2992 O O . ASP A 1 394 ? 2.002 -45.125 -15.219 1 90.19 394 ASP A O 1
ATOM 2996 N N . GLY A 1 395 ? 2.805 -46.5 -13.664 1 91.25 395 GLY A N 1
ATOM 2997 C CA . GLY A 1 395 ? 4.133 -45.906 -13.695 1 91.25 395 GLY A CA 1
ATOM 2998 C C . GLY A 1 395 ? 4.332 -44.844 -12.656 1 91.25 395 GLY A C 1
ATOM 2999 O O . GLY A 1 395 ? 5.379 -44.188 -12.617 1 91.25 395 GLY A O 1
ATOM 3000 N N . TYR A 1 396 ? 3.373 -44.594 -11.773 1 95.19 396 TYR A N 1
ATOM 3001 C CA . TYR A 1 396 ? 3.471 -43.594 -10.742 1 95.19 396 TYR A CA 1
ATOM 3002 C C . TYR A 1 396 ? 4.195 -44.125 -9.516 1 95.19 396 TYR A C 1
ATOM 3004 O O . TYR A 1 396 ? 4.031 -45.281 -9.148 1 95.19 396 TYR A O 1
ATOM 3012 N N . VAL A 1 397 ? 4.91 -43.281 -8.852 1 96.12 397 VAL A N 1
ATOM 3013 C CA . VAL A 1 397 ? 5.707 -43.656 -7.691 1 96.12 397 VAL A CA 1
ATOM 3014 C C . VAL A 1 397 ? 4.785 -44 -6.52 1 96.12 397 VAL A C 1
ATOM 3016 O O . VAL A 1 397 ? 3.836 -43.25 -6.238 1 96.12 397 VAL A O 1
ATOM 3019 N N . VAL A 1 398 ? 5.023 -45.125 -5.895 1 96.25 398 VAL A N 1
ATOM 3020 C CA . VAL A 1 398 ? 4.273 -45.5 -4.707 1 96.25 398 VAL A CA 1
ATOM 3021 C C . VAL A 1 398 ? 4.969 -44.969 -3.455 1 96.25 398 VAL A C 1
ATOM 3023 O O . VAL A 1 398 ? 6.18 -45.156 -3.293 1 96.25 398 VAL A O 1
ATOM 3026 N N . THR A 1 399 ? 4.246 -44.281 -2.59 1 96.81 399 THR A N 1
ATOM 3027 C CA . THR A 1 399 ? 4.824 -43.75 -1.373 1 96.81 399 THR A CA 1
ATOM 3028 C C . THR A 1 399 ? 4.117 -44.281 -0.138 1 96.81 399 THR A C 1
ATOM 3030 O O . THR A 1 399 ? 3.025 -44.844 -0.241 1 96.81 399 THR A O 1
ATOM 3033 N N . ARG A 1 400 ? 4.734 -44.125 0.971 1 95.19 400 ARG A N 1
ATOM 3034 C CA . ARG A 1 400 ? 4.219 -44.594 2.254 1 95.19 400 ARG A CA 1
ATOM 3035 C C . ARG A 1 400 ? 3.451 -43.5 2.969 1 95.19 400 ARG A C 1
ATOM 3037 O O . ARG A 1 400 ? 3.592 -42.312 2.633 1 95.19 400 ARG A O 1
ATOM 3044 N N . GLU A 1 401 ? 2.73 -43.938 3.951 1 94 401 GLU A N 1
ATOM 3045 C CA . GLU A 1 401 ? 1.969 -43 4.758 1 94 401 GLU A CA 1
ATOM 3046 C C . GLU A 1 401 ? 2.793 -42.5 5.938 1 94 401 GLU A C 1
ATOM 3048 O O . GLU A 1 401 ? 2.537 -41.406 6.461 1 94 401 GLU A O 1
ATOM 3053 N N . MET A 1 402 ? 3.867 -43.312 6.363 1 92.69 402 MET A N 1
ATOM 3054 C CA . MET A 1 402 ? 4.734 -42.906 7.473 1 92.69 402 MET A CA 1
ATOM 3055 C C . MET A 1 402 ? 6.16 -43.406 7.246 1 92.69 402 MET A C 1
ATOM 3057 O O . MET A 1 402 ? 6.406 -44.625 7.16 1 92.69 402 MET A O 1
ATOM 3061 N N . PRO A 1 403 ? 7.043 -42.469 7.262 1 94.69 403 PRO A N 1
ATOM 3062 C CA . PRO A 1 403 ? 6.848 -41.031 7.078 1 94.69 403 PRO A CA 1
ATOM 3063 C C . PRO A 1 403 ? 6.16 -40.688 5.762 1 94.69 403 PRO A C 1
ATOM 3065 O O . PRO A 1 403 ? 6.43 -41.344 4.738 1 94.69 403 PRO A O 1
ATOM 3068 N N . TYR A 1 404 ? 5.367 -39.75 5.773 1 96.19 404 TYR A N 1
ATOM 3069 C CA . TYR A 1 404 ? 4.539 -39.438 4.613 1 96.19 404 TYR A CA 1
ATOM 3070 C C . TYR A 1 404 ? 5.398 -39.094 3.4 1 96.19 404 TYR A C 1
ATOM 3072 O O . TYR A 1 404 ? 6.328 -38.312 3.492 1 96.19 404 TYR A O 1
ATOM 3080 N N . GLY A 1 405 ? 5.117 -39.812 2.275 1 97.75 405 GLY A N 1
ATOM 3081 C CA . GLY A 1 405 ? 5.742 -39.438 1.011 1 97.75 405 GLY A CA 1
ATOM 3082 C C . GLY A 1 405 ? 6.996 -40.25 0.719 1 97.75 405 GLY A C 1
ATOM 3083 O O . GLY A 1 405 ? 7.57 -40.156 -0.366 1 97.75 405 GLY A O 1
ATOM 3084 N N . MET A 1 406 ? 7.488 -41 1.706 1 97.81 406 MET A N 1
ATOM 3085 C CA . MET A 1 406 ? 8.688 -41.812 1.456 1 97.81 406 MET A CA 1
ATOM 3086 C C . MET A 1 406 ? 8.383 -42.938 0.483 1 97.81 406 MET A C 1
ATOM 3088 O O . MET A 1 406 ? 7.34 -43.594 0.58 1 97.81 406 MET A O 1
ATOM 3092 N N . THR A 1 407 ? 9.273 -43.156 -0.424 1 97.38 407 THR A N 1
ATOM 3093 C CA . THR A 1 407 ? 9.133 -44.25 -1.391 1 97.38 407 THR A CA 1
ATOM 3094 C C . THR A 1 407 ? 9.57 -45.562 -0.777 1 97.38 407 THR A C 1
ATOM 3096 O O . THR A 1 407 ? 9.773 -45.656 0.436 1 97.38 407 THR A O 1
ATOM 3099 N N . SER A 1 408 ? 9.672 -46.594 -1.642 1 95.88 408 SER A N 1
ATOM 3100 C CA . SER A 1 408 ? 10.156 -47.875 -1.185 1 95.88 408 SER A CA 1
ATOM 3101 C C . SER A 1 408 ? 11.648 -47.844 -0.868 1 95.88 408 SER A C 1
ATOM 3103 O O . SER A 1 408 ? 12.18 -48.75 -0.247 1 95.88 408 SER A O 1
ATOM 3105 N N . ARG A 1 409 ? 12.242 -46.781 -1.211 1 95.38 409 ARG A N 1
ATOM 3106 C CA . ARG A 1 409 ? 13.664 -46.594 -0.917 1 95.38 409 ARG A CA 1
ATOM 3107 C C . ARG A 1 409 ? 13.859 -45.656 0.27 1 95.38 409 ARG A C 1
ATOM 3109 O O . ARG A 1 409 ? 13.383 -44.531 0.262 1 95.38 409 ARG A O 1
ATOM 3116 N N . LYS A 1 410 ? 14.625 -46.125 1.19 1 94.94 410 LYS A N 1
ATOM 3117 C CA . LYS A 1 410 ? 14.852 -45.344 2.414 1 94.94 410 LYS A CA 1
ATOM 3118 C C . LYS A 1 410 ? 15.516 -44 2.111 1 94.94 410 LYS A C 1
ATOM 3120 O O . LYS A 1 410 ? 16.516 -43.969 1.39 1 94.94 410 LYS A O 1
ATOM 3125 N N . GLY A 1 411 ? 14.875 -42.906 2.598 1 96.5 411 GLY A N 1
ATOM 3126 C CA . GLY A 1 411 ? 15.461 -41.562 2.455 1 96.5 411 GLY A CA 1
ATOM 3127 C C . GLY A 1 411 ? 15.07 -40.875 1.164 1 96.5 411 GLY A C 1
ATOM 3128 O O . GLY A 1 411 ? 15.438 -39.719 0.934 1 96.5 411 GLY A O 1
ATOM 3129 N N . VAL A 1 412 ? 14.297 -41.625 0.355 1 97.56 412 VAL A N 1
ATOM 3130 C CA . VAL A 1 412 ? 13.836 -41.062 -0.905 1 97.56 412 VAL A CA 1
ATOM 3131 C C . VAL A 1 412 ? 12.336 -40.812 -0.841 1 97.56 412 VAL A C 1
ATOM 3133 O O . VAL A 1 412 ? 11.555 -41.719 -0.579 1 97.56 412 VAL A O 1
ATOM 3136 N N . PHE A 1 413 ? 11.953 -39.562 -0.999 1 98.25 413 PHE A N 1
ATOM 3137 C CA . PHE A 1 413 ? 10.562 -39.156 -0.958 1 98.25 413 PHE A CA 1
ATOM 3138 C C . PHE A 1 413 ? 10.086 -38.719 -2.342 1 98.25 413 PHE A C 1
ATOM 3140 O O . PHE A 1 413 ? 10.898 -38.5 -3.24 1 98.25 413 PHE A O 1
ATOM 3147 N N . ALA A 1 414 ? 8.773 -38.688 -2.533 1 97.69 414 ALA A N 1
ATOM 3148 C CA . ALA A 1 414 ? 8.195 -38.219 -3.797 1 97.69 414 ALA A CA 1
ATOM 3149 C C . ALA A 1 414 ? 6.863 -37.531 -3.568 1 97.69 414 ALA A C 1
ATOM 3151 O O . ALA A 1 414 ? 6.199 -37.75 -2.559 1 97.69 414 ALA A O 1
ATOM 3152 N N . GLY A 1 415 ? 6.539 -36.688 -4.461 1 96.06 415 GLY A N 1
ATOM 3153 C CA . GLY A 1 415 ? 5.285 -35.969 -4.375 1 96.06 415 GLY A CA 1
ATOM 3154 C C . GLY A 1 415 ? 4.934 -35.219 -5.656 1 96.06 415 GLY A C 1
ATOM 3155 O O . GLY A 1 415 ? 5.75 -35.156 -6.578 1 96.06 415 GLY A O 1
ATOM 3156 N N . GLY A 1 416 ? 3.723 -34.656 -5.703 1 94.94 416 GLY A N 1
ATOM 3157 C CA . GLY A 1 416 ? 3.234 -34 -6.902 1 94.94 416 GLY A CA 1
ATOM 3158 C C . GLY A 1 416 ? 2.645 -34.969 -7.914 1 94.94 416 GLY A C 1
ATOM 3159 O O . GLY A 1 416 ? 2.094 -36 -7.547 1 94.94 416 GLY A O 1
ATOM 3160 N N . ASP A 1 417 ? 2.785 -34.625 -9.156 1 94.25 417 ASP A N 1
ATOM 3161 C CA . ASP A 1 417 ? 2.125 -35.344 -10.227 1 94.25 417 ASP A CA 1
ATOM 3162 C C . ASP A 1 417 ? 2.738 -36.75 -10.391 1 94.25 417 ASP A C 1
ATOM 3164 O O . ASP A 1 417 ? 2.064 -37.688 -10.836 1 94.25 417 ASP A O 1
ATOM 3168 N N . VAL A 1 418 ? 3.979 -36.906 -10 1 95.62 418 VAL A N 1
ATOM 3169 C CA . VAL A 1 418 ? 4.664 -38.188 -10.18 1 95.62 418 VAL A CA 1
ATOM 3170 C C . VAL A 1 418 ? 4.027 -39.25 -9.281 1 95.62 418 VAL A C 1
ATOM 3172 O O . VAL A 1 418 ? 4.145 -40.438 -9.539 1 95.62 418 VAL A O 1
ATOM 3175 N N . VAL A 1 419 ? 3.344 -38.781 -8.219 1 95.31 419 VAL A N 1
ATOM 3176 C CA . VAL A 1 419 ? 2.697 -39.688 -7.27 1 95.31 419 VAL A CA 1
ATOM 3177 C C . VAL A 1 419 ? 1.186 -39.656 -7.477 1 95.31 419 VAL A C 1
ATOM 3179 O O . VAL A 1 419 ? 0.542 -40.688 -7.547 1 95.31 419 VAL A O 1
ATOM 3182 N N . HIS A 1 420 ? 0.627 -38.406 -7.664 1 93 420 HIS A N 1
ATOM 3183 C CA . HIS A 1 420 ? -0.817 -38.25 -7.57 1 93 420 HIS A CA 1
ATOM 3184 C C . HIS A 1 420 ? -1.436 -38 -8.945 1 93 420 HIS A C 1
ATOM 3186 O O . HIS A 1 420 ? -2.619 -37.688 -9.055 1 93 420 HIS A O 1
ATOM 3192 N N . LYS A 1 421 ? -0.738 -38.125 -9.992 1 90.38 421 LYS A N 1
ATOM 3193 C CA . LYS A 1 421 ? -1.207 -37.875 -11.352 1 90.38 421 LYS A CA 1
ATOM 3194 C C . LYS A 1 421 ? -1.354 -36.375 -11.617 1 90.38 421 LYS A C 1
ATOM 3196 O O . LYS A 1 421 ? -1.398 -35.594 -10.68 1 90.38 421 LYS A O 1
ATOM 3201 N N . PRO A 1 422 ? -1.414 -36.094 -12.867 1 86.62 422 PRO A N 1
ATOM 3202 C CA . PRO A 1 422 ? -1.504 -34.656 -13.211 1 86.62 422 PRO A CA 1
ATOM 3203 C C . PRO A 1 422 ? -2.723 -33.969 -12.602 1 86.62 422 PRO A C 1
ATOM 3205 O O . PRO A 1 422 ? -3.84 -34.5 -12.703 1 86.62 422 PRO A O 1
ATOM 3208 N N . ALA A 1 423 ? -2.416 -32.938 -11.922 1 87.31 423 ALA A N 1
ATOM 3209 C CA . ALA A 1 423 ? -3.451 -32.156 -11.266 1 87.31 423 ALA A CA 1
ATOM 3210 C C . ALA A 1 423 ? -3.137 -30.656 -11.352 1 87.31 423 ALA A C 1
ATOM 3212 O O . ALA A 1 423 ? -2.586 -30.188 -12.352 1 87.31 423 ALA A O 1
ATOM 3213 N N . THR A 1 424 ? -3.559 -29.891 -10.43 1 90 424 THR A N 1
ATOM 3214 C CA . THR A 1 424 ? -3.33 -28.453 -10.43 1 90 424 THR A CA 1
ATOM 3215 C C . THR A 1 424 ? -2.09 -28.094 -9.617 1 90 424 THR A C 1
ATOM 3217 O O . THR A 1 424 ? -1.611 -28.906 -8.82 1 90 424 THR A O 1
ATOM 3220 N N . VAL A 1 425 ? -1.587 -26.922 -9.859 1 93.94 425 VAL A N 1
ATOM 3221 C CA . VAL A 1 425 ? -0.415 -26.422 -9.156 1 93.94 425 VAL A CA 1
ATOM 3222 C C . VAL A 1 425 ? -0.677 -26.438 -7.648 1 93.94 425 VAL A C 1
ATOM 3224 O O . VAL A 1 425 ? 0.171 -26.875 -6.867 1 93.94 425 VAL A O 1
ATOM 3227 N N . VAL A 1 426 ? -1.857 -26.031 -7.25 1 95.75 426 VAL A N 1
ATOM 3228 C CA . VAL A 1 426 ? -2.184 -25.906 -5.836 1 95.75 426 VAL A CA 1
ATOM 3229 C C . VAL A 1 426 ? -2.262 -27.281 -5.188 1 95.75 426 VAL A C 1
ATOM 3231 O O . VAL A 1 426 ? -1.886 -27.453 -4.023 1 95.75 426 VAL A O 1
ATOM 3234 N N . LEU A 1 427 ? -2.73 -28.25 -5.879 1 94.38 427 LEU A N 1
ATOM 3235 C CA . LEU A 1 427 ? -2.797 -29.594 -5.332 1 94.38 427 LEU A CA 1
ATOM 3236 C C . LEU A 1 427 ? -1.401 -30.203 -5.195 1 94.38 427 LEU A C 1
ATOM 3238 O O . LEU A 1 427 ? -1.127 -30.938 -4.246 1 94.38 427 LEU A O 1
ATOM 3242 N N . ALA A 1 428 ? -0.549 -29.891 -6.195 1 95.06 428 ALA A N 1
ATOM 3243 C CA . ALA A 1 428 ? 0.849 -30.297 -6.078 1 95.06 428 ALA A CA 1
ATOM 3244 C C . ALA A 1 428 ? 1.499 -29.672 -4.848 1 95.06 428 ALA A C 1
ATOM 3246 O O . ALA A 1 428 ? 2.254 -30.344 -4.129 1 95.06 428 ALA A O 1
ATOM 3247 N N . MET A 1 429 ? 1.226 -28.438 -4.617 1 95.25 429 MET A N 1
ATOM 3248 C CA . MET A 1 429 ? 1.752 -27.719 -3.463 1 95.25 429 MET A CA 1
ATOM 3249 C C . MET A 1 429 ? 1.246 -28.328 -2.162 1 95.25 429 MET A C 1
ATOM 3251 O O . MET A 1 429 ? 2.023 -28.547 -1.229 1 95.25 429 MET A O 1
ATOM 3255 N N . ARG A 1 430 ? -0.051 -28.672 -2.1 1 94.88 430 ARG A N 1
ATOM 3256 C CA . ARG A 1 430 ? -0.65 -29.266 -0.911 1 94.88 430 ARG A CA 1
ATOM 3257 C C . ARG A 1 430 ? 0.029 -30.578 -0.558 1 94.88 430 ARG A C 1
ATOM 3259 O O . ARG A 1 430 ? 0.402 -30.812 0.595 1 94.88 430 ARG A O 1
ATOM 3266 N N . ALA A 1 431 ? 0.167 -31.375 -1.532 1 94 431 ALA A N 1
ATOM 3267 C CA . ALA A 1 431 ? 0.794 -32.688 -1.324 1 94 431 ALA A CA 1
ATOM 3268 C C . ALA A 1 431 ? 2.25 -32.531 -0.894 1 94 431 ALA A C 1
ATOM 3270 O O . ALA A 1 431 ? 2.729 -33.25 -0.022 1 94 431 ALA A O 1
ATOM 3271 N N . ALA A 1 432 ? 2.912 -31.609 -1.494 1 96.25 432 ALA A N 1
ATOM 3272 C CA . ALA A 1 432 ? 4.328 -31.375 -1.212 1 96.25 432 ALA A CA 1
ATOM 3273 C C . ALA A 1 432 ? 4.535 -30.906 0.225 1 96.25 432 ALA A C 1
ATOM 3275 O O . ALA A 1 432 ? 5.5 -31.312 0.881 1 96.25 432 ALA A O 1
ATOM 3276 N N . LYS A 1 433 ? 3.662 -30.094 0.729 1 95.69 433 LYS A N 1
ATOM 3277 C CA . LYS A 1 433 ? 3.762 -29.609 2.1 1 95.69 433 LYS A CA 1
ATOM 3278 C C . LYS A 1 433 ? 3.66 -30.75 3.104 1 95.69 433 LYS A C 1
ATOM 3280 O O . LYS A 1 433 ? 4.32 -30.734 4.145 1 95.69 433 LYS A O 1
ATOM 3285 N N . LYS A 1 434 ? 2.832 -31.672 2.77 1 95.88 434 LYS A N 1
ATOM 3286 C CA . LYS A 1 434 ? 2.717 -32.844 3.633 1 95.88 434 LYS A CA 1
ATOM 3287 C C . LYS A 1 434 ? 3.994 -33.688 3.605 1 95.88 434 LYS A C 1
ATOM 3289 O O . LYS A 1 434 ? 4.391 -34.25 4.625 1 95.88 434 LYS A O 1
ATOM 3294 N N . VAL A 1 435 ? 4.598 -33.75 2.482 1 97.94 435 VAL A N 1
ATOM 3295 C CA . VAL A 1 435 ? 5.828 -34.531 2.336 1 97.94 435 VAL A CA 1
ATOM 3296 C C . VAL A 1 435 ? 6.938 -33.875 3.176 1 97.94 435 VAL A C 1
ATOM 3298 O O . VAL A 1 435 ? 7.785 -34.594 3.729 1 97.94 435 VAL A O 1
ATOM 3301 N N . VAL A 1 436 ? 6.953 -32.531 3.295 1 98.19 436 VAL A N 1
ATOM 3302 C CA . VAL A 1 436 ? 7.938 -31.828 4.102 1 98.19 436 VAL A CA 1
ATOM 3303 C C . VAL A 1 436 ? 7.898 -32.344 5.539 1 98.19 436 VAL A C 1
ATOM 3305 O O . VAL A 1 436 ? 8.945 -32.594 6.145 1 98.19 436 VAL A O 1
ATOM 3308 N N . GLU A 1 437 ? 6.723 -32.594 5.98 1 96.5 437 GLU A N 1
ATOM 3309 C CA . GLU A 1 437 ? 6.578 -33.156 7.324 1 96.5 437 GLU A CA 1
ATOM 3310 C C . GLU A 1 437 ? 7.227 -34.531 7.434 1 96.5 437 GLU A C 1
ATOM 3312 O O . GLU A 1 437 ? 7.914 -34.812 8.414 1 96.5 437 GLU A O 1
ATOM 3317 N N . GLY A 1 438 ? 6.977 -35.312 6.477 1 97.12 438 GLY A N 1
ATOM 3318 C CA . GLY A 1 438 ? 7.582 -36.625 6.445 1 97.12 438 GLY A CA 1
ATOM 3319 C C . GLY A 1 438 ? 9.094 -36.594 6.367 1 97.12 438 GLY A C 1
ATOM 3320 O O . GLY A 1 438 ? 9.781 -37.344 7.047 1 97.12 438 GLY A O 1
ATOM 3321 N N . MET A 1 439 ? 9.602 -35.688 5.617 1 98 439 MET A N 1
ATOM 3322 C CA . MET A 1 439 ? 11.039 -35.562 5.438 1 98 439 MET A CA 1
ATOM 3323 C C . MET A 1 439 ? 11.711 -35.094 6.723 1 98 439 MET A C 1
ATOM 3325 O O . MET A 1 439 ? 12.766 -35.594 7.102 1 98 439 MET A O 1
ATOM 3329 N N . VAL A 1 440 ? 11.086 -34.125 7.363 1 97.06 440 VAL A N 1
ATOM 3330 C CA . VAL A 1 440 ? 11.617 -33.594 8.617 1 97.06 440 VAL A CA 1
ATOM 3331 C C . VAL A 1 440 ? 11.656 -34.719 9.664 1 97.06 440 VAL A C 1
ATOM 3333 O O . VAL A 1 440 ? 12.656 -34.906 10.359 1 97.06 440 VAL A O 1
ATOM 3336 N N . ASN A 1 441 ? 10.531 -35.469 9.711 1 95.31 441 ASN A N 1
ATOM 3337 C CA . ASN A 1 441 ? 10.461 -36.594 10.648 1 95.31 441 ASN A CA 1
ATOM 3338 C C . ASN A 1 441 ? 11.578 -37.594 10.391 1 95.31 441 ASN A C 1
ATOM 3340 O O . ASN A 1 441 ? 12.203 -38.094 11.328 1 95.31 441 ASN A O 1
ATOM 3344 N N . TYR A 1 442 ? 11.828 -37.906 9.195 1 96.25 442 TYR A N 1
ATOM 3345 C CA . TYR A 1 442 ? 12.852 -38.875 8.812 1 96.25 442 TYR A CA 1
ATOM 3346 C C . TYR A 1 442 ? 14.242 -38.375 9.18 1 96.25 442 TYR A C 1
ATOM 3348 O O . TYR A 1 442 ? 15.047 -39.094 9.758 1 96.25 442 TYR A O 1
ATOM 3356 N N . CYS A 1 443 ? 14.523 -37.094 8.844 1 95.88 443 CYS A N 1
ATOM 3357 C CA . CYS A 1 443 ? 15.844 -36.531 9.102 1 95.88 443 CYS A CA 1
ATOM 3358 C C . CYS A 1 443 ? 16.125 -36.469 10.602 1 95.88 443 CYS A C 1
ATOM 3360 O O . CYS A 1 443 ? 17.25 -36.719 11.039 1 95.88 443 CYS A O 1
ATOM 3362 N N . GLU A 1 444 ? 15.07 -36.188 11.297 1 92.62 444 GLU A N 1
ATOM 3363 C CA . GLU A 1 444 ? 15.219 -36.156 12.75 1 92.62 444 GLU A CA 1
ATOM 3364 C C . GLU A 1 444 ? 15.477 -37.531 13.312 1 92.62 444 GLU A C 1
ATOM 3366 O O . GLU A 1 444 ? 16.312 -37.719 14.203 1 92.62 444 GLU A O 1
ATOM 3371 N N . ALA A 1 445 ? 14.758 -38.469 12.828 1 91.56 445 ALA A N 1
ATOM 3372 C CA . ALA A 1 445 ? 14.945 -39.844 13.258 1 91.56 445 ALA A CA 1
ATOM 3373 C C . ALA A 1 445 ? 16.344 -40.344 12.914 1 91.56 445 ALA A C 1
ATOM 3375 O O . ALA A 1 445 ? 16.969 -41.031 13.711 1 91.56 445 ALA A O 1
ATOM 3376 N N . LYS A 1 446 ? 16.781 -40.062 11.766 1 90.81 446 LYS A N 1
ATOM 3377 C CA . LYS A 1 446 ? 18.109 -40.438 11.312 1 90.81 446 LYS A CA 1
ATOM 3378 C C . LYS A 1 446 ? 19.203 -39.844 12.203 1 90.81 446 LYS A C 1
ATOM 3380 O O . LYS A 1 446 ? 20.172 -40.531 12.539 1 90.81 446 LYS A O 1
ATOM 3385 N N . ARG A 1 447 ? 19.047 -38.594 12.578 1 86.81 447 ARG A N 1
ATOM 3386 C CA . ARG A 1 447 ? 20 -37.938 13.453 1 86.81 447 ARG A CA 1
ATOM 3387 C C . ARG A 1 447 ? 20.031 -38.562 14.836 1 86.81 447 ARG A C 1
ATOM 3389 O O . ARG A 1 447 ? 21.094 -38.75 15.43 1 86.81 447 ARG A O 1
ATOM 3396 N N . PHE A 1 448 ? 18.891 -38.938 15.227 1 83.75 448 PHE A N 1
ATOM 3397 C CA . PHE A 1 448 ? 18.766 -39.531 16.547 1 83.75 448 PHE A CA 1
ATOM 3398 C C . PHE A 1 448 ? 19.391 -40.906 16.578 1 83.75 448 PHE A C 1
ATOM 3400 O O . PHE A 1 448 ? 20.047 -41.312 17.547 1 83.75 448 PHE A O 1
ATOM 3407 N N . LEU A 1 449 ? 19.172 -41.656 15.531 1 80.06 449 LEU A N 1
ATOM 3408 C CA . LEU A 1 449 ? 19.672 -43.031 15.477 1 80.06 449 LEU A CA 1
ATOM 3409 C C . LEU A 1 449 ? 21.156 -43.031 15.148 1 80.06 449 LEU A C 1
ATOM 3411 O O . LEU A 1 449 ? 21.875 -43.969 15.539 1 80.06 449 LEU A O 1
ATOM 3415 N N . GLY A 1 450 ? 21.578 -42.219 14.297 1 66.69 450 GLY A N 1
ATOM 3416 C CA . GLY A 1 450 ? 23 -42.125 14.023 1 66.69 450 GLY A CA 1
ATOM 3417 C C . GLY A 1 450 ? 23.828 -41.75 15.242 1 66.69 450 GLY A C 1
ATOM 3418 O O . GLY A 1 450 ? 24.984 -42.156 15.367 1 66.69 450 GLY A O 1
ATOM 3419 N N . ASP A 1 451 ? 23.297 -40.844 16.016 1 53.84 451 ASP A N 1
ATOM 3420 C CA . ASP A 1 451 ? 23.953 -40.469 17.266 1 53.84 451 ASP A CA 1
ATOM 3421 C C . ASP A 1 451 ? 23.953 -41.625 18.266 1 53.84 451 ASP A C 1
ATOM 3423 O O . ASP A 1 451 ? 24.688 -41.594 19.266 1 53.84 451 ASP A O 1
ATOM 3427 N N . ILE A 1 452 ? 23.203 -42.625 17.922 1 38.44 452 ILE A N 1
ATOM 3428 C CA . ILE A 1 452 ? 23.297 -43.781 18.781 1 38.44 452 ILE A CA 1
ATOM 3429 C C . ILE A 1 452 ? 24.312 -44.781 18.203 1 38.44 452 ILE A C 1
ATOM 3431 O O . ILE A 1 452 ? 24.266 -45.094 17.016 1 38.44 452 ILE A O 1
ATOM 3435 N N . MET B 1 1 ? -10.102 33.469 -19.094 1 17.31 1 MET B N 1
ATOM 3436 C CA . MET B 1 1 ? -10.273 33.312 -17.656 1 17.31 1 MET B CA 1
ATOM 3437 C C . MET B 1 1 ? -9.219 32.375 -17.078 1 17.31 1 MET B C 1
ATOM 3439 O O . MET B 1 1 ? -9.117 31.219 -17.5 1 17.31 1 MET B O 1
ATOM 3443 N N . VAL B 1 2 ? -8.055 32.969 -16.688 1 21.56 2 VAL B N 1
ATOM 3444 C CA . VAL B 1 2 ? -6.668 32.625 -16.422 1 21.56 2 VAL B CA 1
ATOM 3445 C C . VAL B 1 2 ? -6.613 31.672 -15.219 1 21.56 2 VAL B C 1
ATOM 3447 O O . VAL B 1 2 ? -6.824 32.094 -14.078 1 21.56 2 VAL B O 1
ATOM 3450 N N . GLY B 1 3 ? -7.543 30.656 -15.18 1 23.94 3 GLY B N 1
ATOM 3451 C CA . GLY B 1 3 ? -7.715 29.547 -14.25 1 23.94 3 GLY B CA 1
ATOM 3452 C C . GLY B 1 3 ? -6.418 29.109 -13.609 1 23.94 3 GLY B C 1
ATOM 3453 O O . GLY B 1 3 ? -5.418 28.891 -14.297 1 23.94 3 GLY B O 1
ATOM 3454 N N . LEU B 1 4 ? -6.039 29.594 -12.336 1 30.64 4 LEU B N 1
ATOM 3455 C CA . LEU B 1 4 ? -4.758 29.297 -11.695 1 30.64 4 LEU B CA 1
ATOM 3456 C C . LEU B 1 4 ? -4.363 27.844 -11.906 1 30.64 4 LEU B C 1
ATOM 3458 O O . LEU B 1 4 ? -4.871 26.953 -11.211 1 30.64 4 LEU B O 1
ATOM 3462 N N . ASP B 1 5 ? -4.402 27.344 -13 1 30.98 5 ASP B N 1
ATOM 3463 C CA . ASP B 1 5 ? -3.682 26.266 -13.672 1 30.98 5 ASP B CA 1
ATOM 3464 C C . ASP B 1 5 ? -2.254 26.141 -13.141 1 30.98 5 ASP B C 1
ATOM 3466 O O . ASP B 1 5 ? -1.315 25.938 -13.906 1 30.98 5 ASP B O 1
ATOM 3470 N N . ARG B 1 6 ? -1.85 26.906 -12.078 1 30.27 6 ARG B N 1
ATOM 3471 C CA . ARG B 1 6 ? -0.802 27.531 -11.281 1 30.27 6 ARG B CA 1
ATOM 3472 C C . ARG B 1 6 ? 0.12 26.484 -10.664 1 30.27 6 ARG B C 1
ATOM 3474 O O . ARG B 1 6 ? 1.246 26.797 -10.273 1 30.27 6 ARG B O 1
ATOM 3481 N N . ASN B 1 7 ? -0.45 25.375 -10.266 1 34.19 7 ASN B N 1
ATOM 3482 C CA . ASN B 1 7 ? 0.493 24.297 -10 1 34.19 7 ASN B CA 1
ATOM 3483 C C . ASN B 1 7 ? 1.377 24.016 -11.211 1 34.19 7 ASN B C 1
ATOM 3485 O O . ASN B 1 7 ? 2.539 23.625 -11.062 1 34.19 7 ASN B O 1
ATOM 3489 N N . GLU B 1 8 ? 0.821 24.109 -12.391 1 35.16 8 GLU B N 1
ATOM 3490 C CA . GLU B 1 8 ? 1.579 24.047 -13.641 1 35.16 8 GLU B CA 1
ATOM 3491 C C . GLU B 1 8 ? 2.523 25.234 -13.773 1 35.16 8 GLU B C 1
ATOM 3493 O O . GLU B 1 8 ? 3.641 25.094 -14.273 1 35.16 8 GLU B O 1
ATOM 3498 N N . GLN B 1 9 ? 2.088 26.438 -13.469 1 34.59 9 GLN B N 1
ATOM 3499 C CA . GLN B 1 9 ? 2.957 27.594 -13.664 1 34.59 9 GLN B CA 1
ATOM 3500 C C . GLN B 1 9 ? 4.066 27.625 -12.617 1 34.59 9 GLN B C 1
ATOM 3502 O O . GLN B 1 9 ? 5.168 28.109 -12.891 1 34.59 9 GLN B O 1
ATOM 3507 N N . ALA B 1 10 ? 3.76 27.438 -11.398 1 34.41 10 ALA B N 1
ATOM 3508 C CA . ALA B 1 10 ? 4.863 27.328 -10.445 1 34.41 10 ALA B CA 1
ATOM 3509 C C . ALA B 1 10 ? 5.773 26.156 -10.797 1 34.41 10 ALA B C 1
ATOM 3511 O O . ALA B 1 10 ? 6.992 26.234 -10.633 1 34.41 10 ALA B O 1
ATOM 3512 N N . VAL B 1 11 ? 5.234 25.109 -11.242 1 37.19 11 VAL B N 1
ATOM 3513 C CA . VAL B 1 11 ? 6.07 24.031 -11.773 1 37.19 11 VAL B CA 1
ATOM 3514 C C . VAL B 1 11 ? 6.918 24.562 -12.93 1 37.19 11 VAL B C 1
ATOM 3516 O O . VAL B 1 11 ? 8.086 24.203 -13.062 1 37.19 11 VAL B O 1
ATOM 3519 N N . LYS B 1 12 ? 6.227 25.234 -13.766 1 39.53 12 LYS B N 1
ATOM 3520 C CA . LYS B 1 12 ? 6.988 25.766 -14.898 1 39.53 12 LYS B CA 1
ATOM 3521 C C . LYS B 1 12 ? 8.031 26.781 -14.43 1 39.53 12 LYS B C 1
ATOM 3523 O O . LYS B 1 12 ? 8.969 27.094 -15.164 1 39.53 12 LYS B O 1
ATOM 3528 N N . ALA B 1 13 ? 7.652 27.531 -13.547 1 37.28 13 ALA B N 1
ATOM 3529 C CA . ALA B 1 13 ? 8.609 28.594 -13.25 1 37.28 13 ALA B CA 1
ATOM 3530 C C . ALA B 1 13 ? 9.812 28.047 -12.484 1 37.28 13 ALA B C 1
ATOM 3532 O O . ALA B 1 13 ? 10.672 28.812 -12.039 1 37.28 13 ALA B O 1
ATOM 3533 N N . GLY B 1 14 ? 9.992 26.766 -12.289 1 41.78 14 GLY B N 1
ATOM 3534 C CA . GLY B 1 14 ? 11.242 26.219 -11.781 1 41.78 14 GLY B CA 1
ATOM 3535 C C . GLY B 1 14 ? 11.266 26.062 -10.273 1 41.78 14 GLY B C 1
ATOM 3536 O O . GLY B 1 14 ? 12.328 25.922 -9.672 1 41.78 14 GLY B O 1
ATOM 3537 N N . TYR B 1 15 ? 10.172 26.484 -9.68 1 45.09 15 TYR B N 1
ATOM 3538 C CA . TYR B 1 15 ? 10.344 26.453 -8.234 1 45.09 15 TYR B CA 1
ATOM 3539 C C . TYR B 1 15 ? 10.312 25.031 -7.711 1 45.09 15 TYR B C 1
ATOM 3541 O O . TYR B 1 15 ? 9.641 24.172 -8.281 1 45.09 15 TYR B O 1
ATOM 3549 N N . THR B 1 16 ? 11.406 24.594 -7.141 1 48.34 16 THR B N 1
ATOM 3550 C CA . THR B 1 16 ? 11.602 23.297 -6.523 1 48.34 16 THR B CA 1
ATOM 3551 C C . THR B 1 16 ? 10.383 22.891 -5.695 1 48.34 16 THR B C 1
ATOM 3553 O O . THR B 1 16 ? 10.031 23.578 -4.727 1 48.34 16 THR B O 1
ATOM 3556 N N . GLU B 1 17 ? 9.32 22.547 -6.316 1 55.91 17 GLU B N 1
ATOM 3557 C CA . GLU B 1 17 ? 8.109 22.172 -5.602 1 55.91 17 GLU B CA 1
ATOM 3558 C C . GLU B 1 17 ? 8.336 20.953 -4.723 1 55.91 17 GLU B C 1
ATOM 3560 O O . GLU B 1 17 ? 9.031 20.016 -5.125 1 55.91 17 GLU B O 1
ATOM 3565 N N . ASP B 1 18 ? 8.203 21.234 -3.326 1 70.69 18 ASP B N 1
ATOM 3566 C CA . ASP B 1 18 ? 8.125 20.141 -2.357 1 70.69 18 ASP B CA 1
ATOM 3567 C C . ASP B 1 18 ? 7.004 19.172 -2.719 1 70.69 18 ASP B C 1
ATOM 3569 O O . ASP B 1 18 ? 5.98 19.109 -2.031 1 70.69 18 ASP B O 1
ATOM 3573 N N . ARG B 1 19 ? 7.289 18.391 -3.805 1 81.5 19 ARG B N 1
ATOM 3574 C CA . ARG B 1 19 ? 6.266 17.484 -4.297 1 81.5 19 ARG B CA 1
ATOM 3575 C C . ARG B 1 19 ? 6.125 16.281 -3.377 1 81.5 19 ARG B C 1
ATOM 3577 O O . ARG B 1 19 ? 7.066 15.914 -2.672 1 81.5 19 ARG B O 1
ATOM 3584 N N . ASP B 1 20 ? 4.945 15.742 -3.316 1 90.56 20 ASP B N 1
ATOM 3585 C CA . ASP B 1 20 ? 4.652 14.562 -2.504 1 90.56 20 ASP B CA 1
ATOM 3586 C C . ASP B 1 20 ? 5.367 13.328 -3.049 1 90.56 20 ASP B C 1
ATOM 3588 O O . ASP B 1 20 ? 5.676 13.258 -4.242 1 90.56 20 ASP B O 1
ATOM 3592 N N . TYR B 1 21 ? 5.672 12.398 -2.215 1 95.06 21 TYR B N 1
ATOM 3593 C CA . TYR B 1 21 ? 6.289 11.141 -2.617 1 95.06 21 TYR B CA 1
ATOM 3594 C C . TYR B 1 21 ? 5.32 10.289 -3.424 1 95.06 21 TYR B C 1
ATOM 3596 O O . TYR B 1 21 ? 4.129 10.234 -3.111 1 95.06 21 TYR B O 1
ATOM 3604 N N . THR B 1 22 ? 5.902 9.742 -4.484 1 94 22 THR B N 1
ATOM 3605 C CA . THR B 1 22 ? 5.223 8.594 -5.07 1 94 22 THR B CA 1
ATOM 3606 C C . THR B 1 22 ? 5.293 7.395 -4.133 1 94 22 THR B C 1
ATOM 3608 O O . THR B 1 22 ? 6.02 7.418 -3.135 1 94 22 THR B O 1
ATOM 3611 N N . LEU B 1 23 ? 4.535 6.418 -4.484 1 95.12 23 LEU B N 1
ATOM 3612 C CA . LEU B 1 23 ? 4.57 5.191 -3.691 1 95.12 23 LEU B CA 1
ATOM 3613 C C . LEU B 1 23 ? 5.988 4.637 -3.607 1 95.12 23 LEU B C 1
ATOM 3615 O O . LEU B 1 23 ? 6.465 4.305 -2.521 1 95.12 23 LEU B O 1
ATOM 3619 N N . GLU B 1 24 ? 6.699 4.504 -4.715 1 94.94 24 GLU B N 1
ATOM 3620 C CA . GLU B 1 24 ? 8.055 3.959 -4.781 1 94.94 24 GLU B CA 1
ATOM 3621 C C . GLU B 1 24 ? 9.031 4.805 -3.969 1 94.94 24 GLU B C 1
ATOM 3623 O O . GLU B 1 24 ? 9.883 4.27 -3.262 1 94.94 24 GLU B O 1
ATOM 3628 N N . GLU B 1 25 ? 8.852 6.133 -4.02 1 96 25 GLU B N 1
ATOM 3629 C CA . GLU B 1 25 ? 9.727 7.043 -3.281 1 96 25 GLU B CA 1
ATOM 3630 C C . GLU B 1 25 ? 9.5 6.922 -1.776 1 96 25 GLU B C 1
ATOM 3632 O O . GLU B 1 25 ? 10.453 6.965 -0.996 1 96 25 GLU B O 1
ATOM 3637 N N . ALA B 1 26 ? 8.234 6.84 -1.366 1 97.69 26 ALA B N 1
ATOM 3638 C CA . ALA B 1 26 ? 7.906 6.695 0.051 1 97.69 26 ALA B CA 1
ATOM 3639 C C . ALA B 1 26 ? 8.5 5.414 0.624 1 97.69 26 ALA B C 1
ATOM 3641 O O . ALA B 1 26 ? 9.086 5.426 1.709 1 97.69 26 ALA B O 1
ATOM 3642 N N . LEU B 1 27 ? 8.383 4.316 -0.133 1 97.06 27 LEU B N 1
ATOM 3643 C CA . LEU B 1 27 ? 8.922 3.035 0.304 1 97.06 27 LEU B CA 1
ATOM 3644 C C . LEU B 1 27 ? 10.445 3.102 0.422 1 97.06 27 LEU B C 1
ATOM 3646 O O . LEU B 1 27 ? 11.016 2.646 1.416 1 97.06 27 LEU B O 1
ATOM 3650 N N . ALA B 1 28 ? 11.102 3.668 -0.575 1 96.69 28 ALA B N 1
ATOM 3651 C CA . ALA B 1 28 ? 12.562 3.781 -0.579 1 96.69 28 ALA B CA 1
ATOM 3652 C C . ALA B 1 28 ? 13.047 4.613 0.604 1 96.69 28 ALA B C 1
ATOM 3654 O O . ALA B 1 28 ? 14.016 4.238 1.277 1 96.69 28 ALA B O 1
ATOM 3655 N N . GLU B 1 29 ? 12.359 5.758 0.867 1 97.19 29 GLU B N 1
ATOM 3656 C CA . GLU B 1 29 ? 12.734 6.617 1.987 1 97.19 29 GLU B CA 1
ATOM 3657 C C . GLU B 1 29 ? 12.508 5.91 3.322 1 97.19 29 GLU B C 1
ATOM 3659 O O . GLU B 1 29 ? 13.344 6 4.223 1 97.19 29 GLU B O 1
ATOM 3664 N N . ALA B 1 30 ? 11.391 5.238 3.453 1 98.06 30 ALA B N 1
ATOM 3665 C CA . ALA B 1 30 ? 11.07 4.543 4.695 1 98.06 30 ALA B CA 1
ATOM 3666 C C . ALA B 1 30 ? 12.109 3.467 5.004 1 98.06 30 ALA B C 1
ATOM 3668 O O . ALA B 1 30 ? 12.469 3.262 6.164 1 98.06 30 ALA B O 1
ATOM 3669 N N . LYS B 1 31 ? 12.641 2.789 4 1 96.12 31 LYS B N 1
ATOM 3670 C CA . LYS B 1 31 ? 13.586 1.689 4.168 1 96.12 31 LYS B CA 1
ATOM 3671 C C . LYS B 1 31 ? 14.938 2.199 4.66 1 96.12 31 LYS B C 1
ATOM 3673 O O . LYS B 1 31 ? 15.766 1.418 5.141 1 96.12 31 LYS B O 1
ATOM 3678 N N . ARG B 1 32 ? 15.188 3.514 4.598 1 95.44 32 ARG B N 1
ATOM 3679 C CA . ARG B 1 32 ? 16.422 4.109 5.09 1 95.44 32 ARG B CA 1
ATOM 3680 C C . ARG B 1 32 ? 16.422 4.195 6.613 1 95.44 32 ARG B C 1
ATOM 3682 O O . ARG B 1 32 ? 17.469 4.383 7.23 1 95.44 32 ARG B O 1
ATOM 3689 N N . CYS B 1 33 ? 15.242 4.121 7.281 1 96.94 33 CYS B N 1
ATOM 3690 C CA . CYS B 1 33 ? 15.125 4.277 8.727 1 96.94 33 CYS B CA 1
ATOM 3691 C C . CYS B 1 33 ? 15.828 3.143 9.461 1 96.94 33 CYS B C 1
ATOM 3693 O O . CYS B 1 33 ? 15.617 1.97 9.148 1 96.94 33 CYS B O 1
ATOM 3695 N N . LEU B 1 34 ? 16.578 3.406 10.422 1 95.31 34 LEU B N 1
ATOM 3696 C CA . LEU B 1 34 ? 17.406 2.43 11.125 1 95.31 34 LEU B CA 1
ATOM 3697 C C . LEU B 1 34 ? 16.625 1.784 12.273 1 95.31 34 LEU B C 1
ATOM 3699 O O . LEU B 1 34 ? 17.109 0.847 12.906 1 95.31 34 LEU B O 1
ATOM 3703 N N . ASN B 1 35 ? 15.43 2.322 12.469 1 96.06 35 ASN B N 1
ATOM 3704 C CA . ASN B 1 35 ? 14.633 1.801 13.57 1 96.06 35 ASN B CA 1
ATOM 3705 C C . ASN B 1 35 ? 15.438 1.771 14.875 1 96.06 35 ASN B C 1
ATOM 3707 O O . ASN B 1 35 ? 15.539 0.729 15.523 1 96.06 35 ASN B O 1
ATOM 3711 N N . CYS B 1 36 ? 15.891 2.891 15.289 1 95.62 36 CYS B N 1
ATOM 3712 C CA . CYS B 1 36 ? 16.812 3.051 16.406 1 95.62 36 CYS B CA 1
ATOM 3713 C C . CYS B 1 36 ? 16.156 2.584 17.703 1 95.62 36 CYS B C 1
ATOM 3715 O O . CYS B 1 36 ? 14.977 2.816 17.938 1 95.62 36 CYS B O 1
ATOM 3717 N N . ALA B 1 37 ? 16.938 1.999 18.609 1 94.69 37 ALA B N 1
ATOM 3718 C CA . ALA B 1 37 ? 16.469 1.564 19.922 1 94.69 37 ALA B CA 1
ATOM 3719 C C . ALA B 1 37 ? 16.047 2.756 20.781 1 94.69 37 ALA B C 1
ATOM 3721 O O . ALA B 1 37 ? 15.031 2.688 21.484 1 94.69 37 ALA B O 1
ATOM 3722 N N . LYS B 1 38 ? 16.875 3.76 20.703 1 95.38 38 LYS B N 1
ATOM 3723 C CA . LYS B 1 38 ? 16.531 5.035 21.312 1 95.38 38 LYS B CA 1
ATOM 3724 C C . LYS B 1 38 ? 16.219 6.09 20.266 1 95.38 38 LYS B C 1
ATOM 3726 O O . LYS B 1 38 ? 17.094 6.855 19.859 1 95.38 38 LYS B O 1
ATOM 3731 N N . PRO B 1 39 ? 14.984 6.164 19.828 1 96.62 39 PRO B N 1
ATOM 3732 C CA . PRO B 1 39 ? 14.602 7.031 18.719 1 96.62 39 PRO B CA 1
ATOM 3733 C C . PRO B 1 39 ? 14.578 8.508 19.094 1 96.62 39 PRO B C 1
ATOM 3735 O O . PRO B 1 39 ? 13.555 9.016 19.547 1 96.62 39 PRO B O 1
ATOM 3738 N N . LEU B 1 40 ? 15.617 9.211 18.828 1 96.44 40 LEU B N 1
ATOM 3739 C CA . LEU B 1 40 ? 15.727 10.633 19.141 1 96.44 40 LEU B CA 1
ATOM 3740 C C . LEU B 1 40 ? 14.703 11.438 18.359 1 96.44 40 LEU B C 1
ATOM 3742 O O . LEU B 1 40 ? 14.312 12.531 18.781 1 96.44 40 LEU B O 1
ATOM 3746 N N . CYS B 1 41 ? 14.297 10.914 17.203 1 97.31 41 CYS B N 1
ATOM 3747 C CA . CYS B 1 41 ? 13.281 11.578 16.391 1 97.31 41 CYS B CA 1
ATOM 3748 C C . CYS B 1 41 ? 11.984 11.727 17.172 1 97.31 41 CYS B C 1
ATOM 3750 O O . CYS B 1 41 ? 11.297 12.742 17.047 1 97.31 41 CYS B O 1
ATOM 3752 N N . ARG B 1 42 ? 11.641 10.758 18 1 97.25 42 ARG B N 1
ATOM 3753 C CA . ARG B 1 42 ? 10.43 10.812 18.812 1 97.25 42 ARG B CA 1
ATOM 3754 C C . ARG B 1 42 ? 10.555 11.883 19.906 1 97.25 42 ARG B C 1
ATOM 3756 O O . ARG B 1 42 ? 9.609 12.648 20.125 1 97.25 42 ARG B O 1
ATOM 3763 N N . THR B 1 43 ? 11.727 11.945 20.484 1 95.25 43 THR B N 1
ATOM 3764 C CA . THR B 1 43 ? 11.953 12.922 21.547 1 95.25 43 THR B CA 1
ATOM 3765 C C . THR B 1 43 ? 11.953 14.344 20.984 1 95.25 43 THR B C 1
ATOM 3767 O O . THR B 1 43 ? 11.547 15.289 21.656 1 95.25 43 THR B O 1
ATOM 3770 N N . GLY B 1 44 ? 12.344 14.414 19.75 1 95.56 44 GLY B N 1
ATOM 3771 C CA . GLY B 1 44 ? 12.383 15.703 19.094 1 95.56 44 GLY B CA 1
ATOM 3772 C C . GLY B 1 44 ? 11.016 16.172 18.609 1 95.56 44 GLY B C 1
ATOM 3773 O O . GLY B 1 44 ? 10.828 17.344 18.297 1 95.56 44 GLY B O 1
ATOM 3774 N N . CYS B 1 45 ? 10.086 15.344 18.609 1 96.56 45 CYS B N 1
ATOM 3775 C CA . CYS B 1 45 ? 8.727 15.672 18.172 1 96.56 45 CYS B CA 1
ATOM 3776 C C . CYS B 1 45 ? 7.879 16.141 19.344 1 96.56 45 CYS B C 1
ATOM 3778 O O . CYS B 1 45 ? 7.746 15.445 20.344 1 96.56 45 CYS B O 1
ATOM 3780 N N . PRO B 1 46 ? 7.27 17.266 19.234 1 94.25 46 PRO B N 1
ATOM 3781 C CA . PRO B 1 46 ? 6.504 17.844 20.344 1 94.25 46 PRO B CA 1
ATOM 3782 C C . PRO B 1 46 ? 5.406 16.906 20.859 1 94.25 46 PRO B C 1
ATOM 3784 O O . PRO B 1 46 ? 5.047 16.953 22.031 1 94.25 46 PRO B O 1
ATOM 3787 N N . ILE B 1 47 ? 4.898 16.062 20 1 94.81 47 ILE B N 1
ATOM 3788 C CA . ILE B 1 47 ? 3.811 15.18 20.422 1 94.81 47 ILE B CA 1
ATOM 3789 C C . ILE B 1 47 ? 4.332 13.75 20.578 1 94.81 47 ILE B C 1
ATOM 3791 O O . ILE B 1 47 ? 3.549 12.805 20.688 1 94.81 47 ILE B O 1
ATOM 3795 N N . GLU B 1 48 ? 5.586 13.586 20.453 1 96 48 GLU B N 1
ATOM 3796 C CA . GLU B 1 48 ? 6.234 12.289 20.609 1 96 48 GLU B CA 1
ATOM 3797 C C . GLU B 1 48 ? 5.578 11.242 19.703 1 96 48 GLU B C 1
ATOM 3799 O O . GLU B 1 48 ? 5.223 10.156 20.172 1 96 48 GLU B O 1
ATOM 3804 N N . ASN B 1 49 ? 5.387 11.641 18.484 1 96.88 49 ASN B N 1
ATOM 3805 C CA . ASN B 1 49 ? 4.832 10.727 17.5 1 96.88 49 ASN B CA 1
ATOM 3806 C C . ASN B 1 49 ? 5.617 9.414 17.438 1 96.88 49 ASN B C 1
ATOM 3808 O O . ASN B 1 49 ? 6.812 9.391 17.75 1 96.88 49 ASN B O 1
ATOM 3812 N N . GLU B 1 50 ? 4.953 8.328 17.156 1 97.75 50 GLU B N 1
ATOM 3813 C CA . GLU B 1 50 ? 5.602 7.027 17.031 1 97.75 50 GLU B CA 1
ATOM 3814 C C . GLU B 1 50 ? 6.277 6.871 15.672 1 97.75 50 GLU B C 1
ATOM 3816 O O . GLU B 1 50 ? 5.926 5.98 14.891 1 97.75 50 GLU B O 1
ATOM 3821 N N . ILE B 1 51 ? 7.297 7.656 15.492 1 98.56 51 ILE B N 1
ATOM 3822 C CA . ILE B 1 51 ? 7.887 7.91 14.188 1 98.56 51 ILE B CA 1
ATOM 3823 C C . ILE B 1 51 ? 8.531 6.633 13.656 1 98.56 51 ILE B C 1
ATOM 3825 O O . ILE B 1 51 ? 8.242 6.195 12.539 1 98.56 51 ILE B O 1
ATOM 3829 N N . PRO B 1 52 ? 9.375 5.902 14.5 1 98.38 52 PRO B N 1
ATOM 3830 C CA . PRO B 1 52 ? 9.969 4.688 13.945 1 98.38 52 PRO B CA 1
ATOM 3831 C C . PRO B 1 52 ? 8.93 3.637 13.57 1 98.38 52 PRO B C 1
ATOM 3833 O O . PRO B 1 52 ? 9.055 2.967 12.547 1 98.38 52 PRO B O 1
ATOM 3836 N N . ARG B 1 53 ? 7.875 3.57 14.352 1 98.38 53 ARG B N 1
ATOM 3837 C CA . ARG B 1 53 ? 6.863 2.541 14.141 1 98.38 53 ARG B CA 1
ATOM 3838 C C . ARG B 1 53 ? 6.105 2.77 12.836 1 98.38 53 ARG B C 1
ATOM 3840 O O . ARG B 1 53 ? 5.918 1.839 12.047 1 98.38 53 ARG B O 1
ATOM 3847 N N . PHE B 1 54 ? 5.66 4.012 12.57 1 98.56 54 PHE B N 1
ATOM 3848 C CA . PHE B 1 54 ? 4.871 4.191 11.359 1 98.56 54 PHE B CA 1
ATOM 3849 C C . PHE B 1 54 ? 5.766 4.152 10.125 1 98.56 54 PHE B C 1
ATOM 3851 O O . PHE B 1 54 ? 5.32 3.756 9.047 1 98.5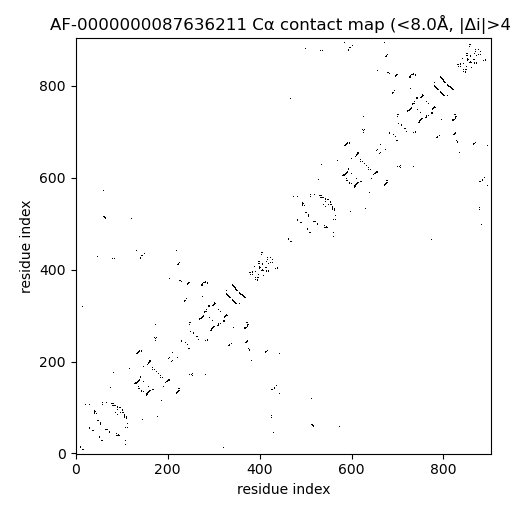6 54 PHE B O 1
ATOM 3858 N N . ILE B 1 55 ? 7.066 4.559 10.273 1 98.62 55 ILE B N 1
ATOM 3859 C CA . ILE B 1 55 ? 7.98 4.48 9.141 1 98.62 55 ILE B CA 1
ATOM 3860 C C . ILE B 1 55 ? 8.242 3.02 8.781 1 98.62 55 ILE B C 1
ATOM 3862 O O . ILE B 1 55 ? 8.281 2.66 7.605 1 98.62 55 ILE B O 1
ATOM 3866 N N . GLN B 1 56 ? 8.367 2.143 9.836 1 98.19 56 GLN B N 1
ATOM 3867 C CA . GLN B 1 56 ? 8.547 0.716 9.586 1 98.19 56 GLN B CA 1
ATOM 3868 C C . GLN B 1 56 ? 7.312 0.121 8.906 1 98.19 56 GLN B C 1
ATOM 3870 O O . GLN B 1 56 ? 7.434 -0.751 8.047 1 98.19 56 GLN B O 1
ATOM 3875 N N . ALA B 1 57 ? 6.152 0.587 9.328 1 98.44 57 ALA B N 1
ATOM 3876 C CA . ALA B 1 57 ? 4.922 0.137 8.672 1 98.44 57 ALA B CA 1
ATOM 3877 C C . ALA B 1 57 ? 4.91 0.522 7.199 1 98.44 57 ALA B C 1
ATOM 3879 O O . ALA B 1 57 ? 4.547 -0.287 6.34 1 98.44 57 ALA B O 1
ATOM 3880 N N . ILE B 1 58 ? 5.344 1.746 6.891 1 98.44 58 ILE B N 1
ATOM 3881 C CA . ILE B 1 58 ? 5.402 2.207 5.508 1 98.44 58 ILE B CA 1
ATOM 3882 C C . ILE B 1 58 ? 6.414 1.37 4.727 1 98.44 58 ILE B C 1
ATOM 3884 O O . ILE B 1 58 ? 6.152 0.967 3.59 1 98.44 58 ILE B O 1
ATOM 3888 N N . ALA B 1 59 ? 7.543 1.062 5.336 1 97.5 59 ALA B N 1
ATOM 3889 C CA . ALA B 1 59 ? 8.602 0.301 4.676 1 97.5 59 ALA B CA 1
ATOM 3890 C C . ALA B 1 59 ? 8.109 -1.081 4.262 1 97.5 59 ALA B C 1
ATOM 3892 O O . ALA B 1 59 ? 8.602 -1.658 3.291 1 97.5 59 ALA B O 1
ATOM 3893 N N . ARG B 1 60 ? 7.059 -1.522 4.938 1 96.75 60 ARG B N 1
ATOM 3894 C CA . ARG B 1 60 ? 6.496 -2.838 4.652 1 96.75 60 ARG B CA 1
ATOM 3895 C C . ARG B 1 60 ? 5.246 -2.725 3.785 1 96.75 60 ARG B C 1
ATOM 3897 O O . ARG B 1 60 ? 4.57 -3.723 3.529 1 96.75 60 ARG B O 1
ATOM 3904 N N . GLY B 1 61 ? 4.957 -1.529 3.408 1 96.94 61 GLY B N 1
ATOM 3905 C CA . GLY B 1 61 ? 3.764 -1.322 2.602 1 96.94 61 GLY B CA 1
ATOM 3906 C C . GLY B 1 61 ? 2.477 -1.431 3.398 1 96.94 61 GLY B C 1
ATOM 3907 O O . GLY B 1 61 ? 1.42 -1.739 2.844 1 96.94 61 GLY B O 1
ATOM 3908 N N . ASN B 1 62 ? 2.549 -1.313 4.656 1 98 62 ASN B N 1
ATOM 3909 C CA . ASN B 1 62 ? 1.372 -1.344 5.52 1 98 62 ASN B CA 1
ATOM 3910 C C . ASN B 1 62 ? 0.87 0.063 5.832 1 98 62 ASN B C 1
ATOM 3912 O O . ASN B 1 62 ? 1.062 0.562 6.945 1 98 62 ASN B O 1
ATOM 3916 N N . PHE B 1 63 ? 0.146 0.643 4.969 1 98.06 63 PHE B N 1
ATOM 3917 C CA . PHE B 1 63 ? -0.231 2.051 5.035 1 98.06 63 PHE B CA 1
ATOM 3918 C C . PHE B 1 63 ? -1.364 2.26 6.031 1 98.06 63 PHE B C 1
ATOM 3920 O O . PHE B 1 63 ? -1.386 3.26 6.754 1 98.06 63 PHE B O 1
ATOM 3927 N N . GLY B 1 64 ? -2.338 1.366 6.078 1 97.06 64 GLY B N 1
ATOM 3928 C CA . GLY B 1 64 ? -3.367 1.447 7.102 1 97.06 64 GLY B CA 1
ATOM 3929 C C . GLY B 1 64 ? -2.812 1.394 8.508 1 97.06 64 GLY B C 1
ATOM 3930 O O . GLY B 1 64 ? -3.213 2.18 9.375 1 97.06 64 GLY B O 1
ATOM 3931 N N . GLU B 1 65 ? -1.878 0.46 8.609 1 97.62 65 GLU B N 1
ATOM 3932 C CA . GLU B 1 65 ? -1.214 0.333 9.906 1 97.62 65 GLU B CA 1
ATOM 3933 C C . GLU B 1 65 ? -0.443 1.602 10.258 1 97.62 65 GLU B C 1
ATOM 3935 O O . GLU B 1 65 ? -0.457 2.045 11.406 1 97.62 65 GLU B O 1
ATOM 3940 N N . ALA B 1 66 ? 0.25 2.168 9.297 1 98.38 66 ALA B N 1
ATOM 3941 C CA . ALA B 1 66 ? 0.992 3.406 9.516 1 98.38 66 ALA B CA 1
ATOM 3942 C C . ALA B 1 66 ? 0.074 4.512 10.031 1 98.38 66 ALA B C 1
ATOM 3944 O O . ALA B 1 66 ? 0.417 5.223 10.977 1 98.38 66 ALA B O 1
ATOM 3945 N N . ASN B 1 67 ? -1.067 4.625 9.445 1 97 67 ASN B N 1
ATOM 3946 C CA . ASN B 1 67 ? -2.023 5.652 9.844 1 97 67 ASN B CA 1
ATOM 3947 C C . ASN B 1 67 ? -2.574 5.391 11.242 1 97 67 ASN B C 1
ATOM 3949 O O . ASN B 1 67 ? -2.826 6.328 12 1 97 67 ASN B O 1
ATOM 3953 N N . ASP B 1 68 ? -2.818 4.109 11.562 1 96.19 68 ASP B N 1
ATOM 3954 C CA . ASP B 1 68 ? -3.256 3.773 12.914 1 96.19 68 ASP B CA 1
ATOM 3955 C C . ASP B 1 68 ? -2.227 4.223 13.953 1 96.19 68 ASP B C 1
ATOM 3957 O O . ASP B 1 68 ? -2.586 4.785 14.984 1 96.19 68 ASP B O 1
ATOM 3961 N N . ILE B 1 69 ? -0.99 3.99 13.648 1 97.88 69 ILE B N 1
ATOM 3962 C CA . ILE B 1 69 ? 0.104 4.34 14.547 1 97.88 69 ILE B CA 1
ATOM 3963 C C . ILE B 1 69 ? 0.195 5.859 14.68 1 97.88 69 ILE B C 1
ATOM 3965 O O . ILE B 1 69 ? 0.268 6.387 15.789 1 97.88 69 ILE B O 1
ATOM 3969 N N . ILE B 1 70 ? 0.15 6.609 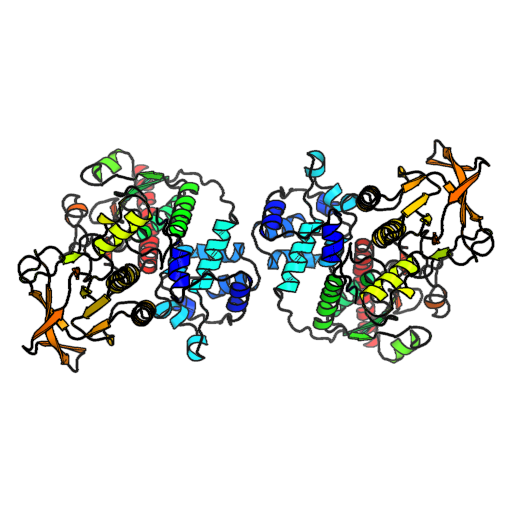13.586 1 97.44 70 ILE B N 1
ATOM 3970 C CA . ILE B 1 70 ? 0.198 8.07 13.586 1 97.44 70 ILE B CA 1
ATOM 3971 C C . ILE B 1 70 ? -0.972 8.625 14.391 1 97.44 70 ILE B C 1
ATOM 3973 O O . ILE B 1 70 ? -0.806 9.57 15.164 1 97.44 70 ILE B O 1
ATOM 3977 N N . GLY B 1 71 ? -2.109 8.008 14.273 1 94.5 71 GLY B N 1
ATOM 3978 C CA . GLY B 1 71 ? -3.33 8.477 14.906 1 94.5 71 GLY B CA 1
ATOM 3979 C C . GLY B 1 71 ? -3.297 8.352 16.422 1 94.5 71 GLY B C 1
ATOM 3980 O O . GLY B 1 71 ? -4.121 8.953 17.109 1 94.5 71 GLY B O 1
ATOM 3981 N N . GLU B 1 72 ? -2.314 7.609 16.906 1 94.75 72 GLU B N 1
ATOM 3982 C CA . GLU B 1 72 ? -2.174 7.484 18.359 1 94.75 72 GLU B CA 1
ATOM 3983 C C . GLU B 1 72 ? -1.774 8.812 18.984 1 94.75 72 GLU B C 1
ATOM 3985 O O . GLU B 1 72 ? -2.084 9.078 20.156 1 94.75 72 GLU B O 1
ATOM 3990 N N . ARG B 1 73 ? -1.068 9.656 18.141 1 95.06 73 ARG B N 1
ATOM 3991 C CA . ARG B 1 73 ? -0.493 10.867 18.719 1 95.06 73 ARG B CA 1
ATOM 3992 C C . ARG B 1 73 ? -0.934 12.102 17.938 1 95.06 73 ARG B C 1
ATOM 3994 O O . ARG B 1 73 ? -1.003 13.203 18.484 1 95.06 73 ARG B O 1
ATOM 4001 N N . SER B 1 74 ? -1.258 11.914 16.703 1 95.5 74 SER B N 1
ATOM 4002 C CA . SER B 1 74 ? -1.511 13.07 15.836 1 95.5 74 SER B CA 1
ATOM 4003 C C . SER B 1 74 ? -2.963 13.109 15.375 1 95.5 74 SER B C 1
ATOM 4005 O O . SER B 1 74 ? -3.523 12.078 14.992 1 95.5 74 SER B O 1
ATOM 4007 N N . ASN B 1 75 ? -3.543 14.25 15.391 1 94.06 75 ASN B N 1
ATOM 4008 C CA . ASN B 1 75 ? -4.891 14.461 14.875 1 94.06 75 ASN B CA 1
ATOM 4009 C C . ASN B 1 75 ? -4.871 15.055 13.469 1 94.06 75 ASN B C 1
ATOM 4011 O O . ASN B 1 75 ? -5.871 15.016 12.758 1 94.06 75 ASN B O 1
ATOM 4015 N N . LEU B 1 76 ? -3.736 15.609 13.094 1 95.69 76 LEU B N 1
ATOM 4016 C CA . LEU B 1 76 ? -3.645 16.328 11.82 1 95.69 76 LEU B CA 1
ATOM 4017 C C . LEU B 1 76 ? -2.385 15.93 11.062 1 95.69 76 LEU B C 1
ATOM 4019 O O . LEU B 1 76 ? -1.594 16.781 10.672 1 95.69 76 LEU B O 1
ATOM 4023 N N . PRO B 1 77 ? -2.252 14.695 10.758 1 96.31 77 PRO B N 1
ATOM 4024 C CA . PRO B 1 77 ? -0.985 14.234 10.188 1 96.31 77 PRO B CA 1
ATOM 4025 C C . PRO B 1 77 ? -0.725 14.805 8.797 1 96.31 77 PRO B C 1
ATOM 4027 O O . PRO B 1 77 ? 0.421 15.109 8.453 1 96.31 77 PRO B O 1
ATOM 4030 N N . ALA B 1 78 ? -1.758 14.977 7.949 1 96.25 78 ALA B N 1
ATOM 4031 C CA . ALA B 1 78 ? -1.58 15.516 6.605 1 96.25 78 ALA B CA 1
ATOM 4032 C C . ALA B 1 78 ? -1.07 16.953 6.652 1 96.25 78 ALA B C 1
ATOM 4034 O O . ALA B 1 78 ? -0.298 17.375 5.785 1 96.25 78 ALA B O 1
ATOM 4035 N N . VAL B 1 79 ? -1.506 17.656 7.664 1 96.25 79 VAL B N 1
ATOM 4036 C CA . VAL B 1 79 ? -1.125 19.047 7.832 1 96.25 79 VAL B CA 1
ATOM 4037 C C . VAL B 1 79 ? 0.273 19.141 8.438 1 96.25 79 VAL B C 1
ATOM 4039 O O . VAL B 1 79 ? 1.147 19.828 7.906 1 96.25 79 VAL B O 1
ATOM 4042 N N . CYS B 1 80 ? 0.476 18.406 9.539 1 96 80 CYS B N 1
ATOM 4043 C CA . CYS B 1 80 ? 1.751 18.453 10.25 1 96 80 CYS B CA 1
ATOM 4044 C C . CYS B 1 80 ? 2.889 17.984 9.352 1 96 80 CYS B C 1
ATOM 4046 O O . CYS B 1 80 ? 3.99 18.531 9.398 1 96 80 CYS B O 1
ATOM 4048 N N . GLY B 1 81 ? 2.619 17.062 8.539 1 95.12 81 GLY B N 1
ATOM 4049 C CA . GLY B 1 81 ? 3.635 16.562 7.629 1 95.12 81 GLY B CA 1
ATOM 4050 C C . GLY B 1 81 ? 4.121 17.625 6.648 1 95.12 81 GLY B C 1
ATOM 4051 O O . GLY B 1 81 ? 5.199 17.484 6.066 1 95.12 81 GLY B O 1
ATOM 4052 N N . ARG B 1 82 ? 3.41 18.703 6.535 1 93.75 82 ARG B N 1
ATOM 4053 C CA . ARG B 1 82 ? 3.723 19.719 5.535 1 93.75 82 ARG B CA 1
ATOM 4054 C C . ARG B 1 82 ? 4.27 20.984 6.188 1 93.75 82 ARG B C 1
ATOM 4056 O O . ARG B 1 82 ? 5.164 21.625 5.641 1 93.75 82 ARG B O 1
ATOM 4063 N N . VAL B 1 83 ? 3.812 21.219 7.41 1 92.56 83 VAL B N 1
ATOM 4064 C CA . VAL B 1 83 ? 4.051 22.594 7.855 1 92.56 83 VAL B CA 1
ATOM 4065 C C . VAL B 1 83 ? 4.945 22.578 9.094 1 92.56 83 VAL B C 1
ATOM 4067 O O . VAL B 1 83 ? 5.445 23.625 9.516 1 92.56 83 VAL B O 1
ATOM 4070 N N . CYS B 1 84 ? 5.172 21.406 9.742 1 93.94 84 CYS B N 1
ATOM 4071 C CA . CYS B 1 84 ? 6.023 21.359 10.922 1 93.94 84 CYS B CA 1
ATOM 4072 C C . CYS B 1 84 ? 7.453 21.766 10.586 1 93.94 84 CYS B C 1
ATOM 4074 O O . CYS B 1 84 ? 7.957 21.453 9.508 1 93.94 84 CYS B O 1
ATOM 4076 N N . PRO B 1 85 ? 8.062 22.531 11.484 1 92.75 85 PRO B N 1
ATOM 4077 C CA . PRO B 1 85 ? 9.492 22.797 11.328 1 92.75 85 PRO B CA 1
ATOM 4078 C C . PRO B 1 85 ? 10.367 21.594 11.695 1 92.75 85 PRO B C 1
ATOM 4080 O O . PRO B 1 85 ? 11.109 21.656 12.68 1 92.75 85 PRO B O 1
ATOM 4083 N N . ARG B 1 86 ? 10.445 20.641 10.906 1 91.5 86 ARG B N 1
ATOM 4084 C CA . ARG B 1 86 ? 11.016 19.328 11.18 1 91.5 86 ARG B CA 1
ATOM 4085 C C . ARG B 1 86 ? 12.523 19.422 11.398 1 91.5 86 ARG B C 1
ATOM 4087 O O . ARG B 1 86 ? 13.094 18.656 12.164 1 91.5 86 ARG B O 1
ATOM 4094 N N . GLU B 1 87 ? 13.141 20.422 10.797 1 89 87 GLU B N 1
ATOM 4095 C CA . GLU B 1 87 ? 14.586 20.594 10.938 1 89 87 GLU B CA 1
ATOM 4096 C C . GLU B 1 87 ? 14.969 20.906 12.375 1 89 87 GLU B C 1
ATOM 4098 O O . GLU B 1 87 ? 16.078 20.578 12.812 1 89 87 GLU B O 1
ATOM 4103 N N . LYS B 1 88 ? 13.977 21.5 13.102 1 90.38 88 LYS B N 1
ATOM 4104 C CA . LYS B 1 88 ? 14.211 21.844 14.5 1 90.38 88 LYS B CA 1
ATOM 4105 C C . LYS B 1 88 ? 13.562 20.812 15.43 1 90.38 88 LYS B C 1
ATOM 4107 O O . LYS B 1 88 ? 13.688 20.906 16.656 1 90.38 88 LYS B O 1
ATOM 4112 N N . GLN B 1 89 ? 12.938 19.875 14.828 1 94.75 89 GLN B N 1
ATOM 4113 C CA . GLN B 1 89 ? 12.18 18.891 15.602 1 94.75 89 GLN B CA 1
ATOM 4114 C C . GLN B 1 89 ? 12.617 17.469 15.258 1 94.75 89 GLN B C 1
ATOM 4116 O O . GLN B 1 89 ? 13.797 17.125 15.391 1 94.75 89 GLN B O 1
ATOM 4121 N N . CYS B 1 90 ? 11.719 16.688 14.719 1 96.31 90 CYS B N 1
ATOM 4122 C CA . CYS B 1 90 ? 11.945 15.25 14.57 1 96.31 90 CYS B CA 1
ATOM 4123 C C . CYS B 1 90 ? 13.102 14.977 13.617 1 96.31 90 CYS B C 1
ATOM 4125 O O . CYS B 1 90 ? 13.992 14.18 13.922 1 96.31 90 CYS B O 1
ATOM 4127 N N . GLU B 1 91 ? 13.195 15.617 12.469 1 95.12 91 GLU B N 1
ATOM 4128 C CA . GLU B 1 91 ? 14.242 15.359 11.492 1 95.12 91 GLU B CA 1
ATOM 4129 C C . GLU B 1 91 ? 15.586 15.914 11.969 1 95.12 91 GLU B C 1
ATOM 4131 O O . GLU B 1 91 ? 16.641 15.336 11.672 1 95.12 91 GLU B O 1
ATOM 4136 N N . GLY B 1 92 ? 15.516 17.078 12.711 1 93.38 92 GLY B N 1
ATOM 4137 C CA . GLY B 1 92 ? 16.734 17.625 13.281 1 93.38 92 GLY B CA 1
ATOM 4138 C C . GLY B 1 92 ? 17.391 16.703 14.297 1 93.38 92 GLY B C 1
ATOM 4139 O O . GLY B 1 92 ? 18.609 16.75 14.492 1 93.38 92 GLY B O 1
ATOM 4140 N N . HIS B 1 93 ? 16.625 15.781 14.883 1 95.5 93 HIS B N 1
ATOM 4141 C CA . HIS B 1 93 ? 17.125 14.906 15.938 1 95.5 93 HIS B CA 1
ATOM 4142 C C . HIS B 1 93 ? 17.438 13.508 15.398 1 95.5 93 HIS B C 1
ATOM 4144 O O . HIS B 1 93 ? 17.922 12.648 16.141 1 95.5 93 HIS B O 1
ATOM 4150 N N . CYS B 1 94 ? 17.109 13.289 14.156 1 96 94 CYS B N 1
ATOM 4151 C CA . CYS B 1 94 ? 17.406 12 13.539 1 96 94 CYS B CA 1
ATOM 4152 C C . CYS B 1 94 ? 18.922 11.742 13.531 1 96 94 CYS B C 1
ATOM 4154 O O . CYS B 1 94 ? 19.703 12.609 13.156 1 96 94 CYS B O 1
ATOM 4156 N N . ILE B 1 95 ? 19.344 10.578 13.867 1 94.5 95 ILE B N 1
ATOM 4157 C CA . ILE B 1 95 ? 20.766 10.242 13.992 1 94.5 95 ILE B CA 1
ATOM 4158 C C . ILE B 1 95 ? 21.453 10.352 12.633 1 94.5 95 ILE B C 1
ATOM 4160 O O . ILE B 1 95 ? 22.656 10.609 12.555 1 94.5 95 ILE B O 1
ATOM 4164 N N . LEU B 1 96 ? 20.703 10.156 11.547 1 93.69 96 LEU B N 1
ATOM 4165 C CA . LEU B 1 96 ? 21.266 10.219 10.195 1 93.69 96 LEU B CA 1
ATOM 4166 C C . LEU B 1 96 ? 21.531 11.656 9.781 1 93.69 96 LEU B C 1
ATOM 4168 O O . LEU B 1 96 ? 22.172 11.906 8.75 1 93.69 96 LEU B O 1
ATOM 4172 N N . ASN B 1 97 ? 20.984 12.641 10.586 1 87.44 97 ASN B N 1
ATOM 4173 C CA . ASN B 1 97 ? 21.25 14.047 10.297 1 87.44 97 ASN B CA 1
ATOM 4174 C C . ASN B 1 97 ? 22.734 14.359 10.32 1 87.44 97 ASN B C 1
ATOM 4176 O O . ASN B 1 97 ? 23.203 15.242 9.602 1 87.44 97 ASN B O 1
ATOM 4180 N N . ARG B 1 98 ? 23.453 13.57 11.094 1 81.75 98 ARG B N 1
ATOM 4181 C CA . ARG B 1 98 ? 24.891 13.734 11.18 1 81.75 98 ARG B CA 1
ATOM 4182 C C . ARG B 1 98 ? 25.578 13.273 9.898 1 81.75 98 ARG B C 1
ATOM 4184 O O . ARG B 1 98 ? 26.625 13.797 9.523 1 81.75 98 ARG B O 1
ATOM 4191 N N . ALA B 1 99 ? 25.078 12.141 9.352 1 71.06 99 ALA B N 1
ATOM 4192 C CA . ALA B 1 99 ? 25.641 11.547 8.141 1 71.06 99 ALA B CA 1
ATOM 4193 C C . ALA B 1 99 ? 25.031 12.156 6.891 1 71.06 99 ALA B C 1
ATOM 4195 O O . ALA B 1 99 ? 25.016 11.539 5.824 1 71.06 99 ALA B O 1
ATOM 4196 N N . ASN B 1 100 ? 24.438 13.359 6.984 1 71.44 100 ASN B N 1
ATOM 4197 C CA . ASN B 1 100 ? 24.078 14.297 5.926 1 71.44 100 ASN B CA 1
ATOM 4198 C C . ASN B 1 100 ? 22.594 14.289 5.629 1 71.44 100 ASN B C 1
ATOM 4200 O O . ASN B 1 100 ? 21.984 15.344 5.445 1 71.44 100 ASN B O 1
ATOM 4204 N N . LYS B 1 101 ? 21.859 12.992 5.406 1 87.62 101 LYS B N 1
ATOM 4205 C CA . LYS B 1 101 ? 20.469 13.172 5.016 1 87.62 101 LYS B CA 1
ATOM 4206 C C . LYS B 1 101 ? 19.531 12.469 5.988 1 87.62 101 LYS B C 1
ATOM 4208 O O . LYS B 1 101 ? 19.359 11.242 5.922 1 87.62 101 LYS B O 1
ATOM 4213 N N . PRO B 1 102 ? 18.891 13.281 6.898 1 94.75 102 PRO B N 1
ATOM 4214 C CA . PRO B 1 102 ? 17.922 12.664 7.789 1 94.75 102 PRO B CA 1
ATOM 4215 C C . PRO B 1 102 ? 16.734 12.047 7.031 1 94.75 102 PRO B C 1
ATOM 4217 O O . PRO B 1 102 ? 16.562 12.305 5.84 1 94.75 102 PRO B O 1
ATOM 4220 N N . ILE B 1 103 ? 16.078 11.109 7.723 1 96.69 103 ILE B N 1
ATOM 4221 C CA . ILE B 1 103 ? 14.828 10.625 7.141 1 96.69 103 ILE B CA 1
ATOM 4222 C C . ILE B 1 103 ? 13.867 11.789 6.926 1 96.69 103 ILE B C 1
ATOM 4224 O O . ILE B 1 103 ? 13.734 12.664 7.793 1 96.69 103 ILE B O 1
ATOM 4228 N N . ASN B 1 104 ? 13.25 11.883 5.797 1 95.75 104 ASN B N 1
ATOM 4229 C CA . ASN B 1 104 ? 12.219 12.883 5.555 1 95.75 104 ASN B CA 1
ATOM 4230 C C . ASN B 1 104 ? 10.891 12.5 6.207 1 95.75 104 ASN B C 1
ATOM 4232 O O . ASN B 1 104 ? 9.953 12.102 5.52 1 95.75 104 ASN B O 1
ATOM 4236 N N . ILE B 1 105 ? 10.852 12.641 7.457 1 97.81 105 ILE B N 1
ATOM 4237 C CA . ILE B 1 105 ? 9.75 12.156 8.289 1 97.81 105 ILE B CA 1
ATOM 4238 C C . ILE B 1 105 ? 8.461 12.875 7.895 1 97.81 105 ILE B C 1
ATOM 4240 O O . ILE B 1 105 ? 7.398 12.25 7.82 1 97.81 105 ILE B O 1
ATOM 4244 N N . GLY B 1 106 ? 8.523 14.156 7.629 1 96.44 106 GLY B N 1
ATOM 4245 C CA . GLY B 1 106 ? 7.352 14.922 7.234 1 96.44 106 GLY B CA 1
ATOM 4246 C C . GLY B 1 106 ? 6.711 14.406 5.957 1 96.44 106 GLY B C 1
ATOM 4247 O O . GLY B 1 106 ? 5.488 14.25 5.891 1 96.44 106 GLY B O 1
ATOM 4248 N N . LYS B 1 107 ? 7.516 14.117 5 1 96.19 107 LYS B N 1
ATOM 4249 C CA . LYS B 1 107 ? 6.992 13.633 3.725 1 96.19 107 LYS B CA 1
ATOM 4250 C C . LYS B 1 107 ? 6.391 12.242 3.873 1 96.19 107 LYS B C 1
ATOM 4252 O O . LYS B 1 107 ? 5.402 11.906 3.213 1 96.19 107 LYS B O 1
ATOM 4257 N N . LEU B 1 108 ? 6.992 11.438 4.699 1 98.31 108 LEU B N 1
ATOM 4258 C CA . LEU B 1 108 ? 6.441 10.102 4.934 1 98.31 108 LEU B CA 1
ATOM 4259 C C . LEU B 1 108 ? 5.113 10.188 5.676 1 98.31 108 LEU B C 1
ATOM 4261 O O . LEU B 1 108 ? 4.172 9.461 5.355 1 98.31 108 LEU B O 1
ATOM 4265 N N . GLU B 1 109 ? 5.047 11.094 6.629 1 98.06 109 GLU B N 1
ATOM 4266 C CA . GLU B 1 109 ? 3.814 11.281 7.383 1 98.06 109 GLU B CA 1
ATOM 4267 C C . GLU B 1 109 ? 2.68 11.75 6.477 1 98.06 109 GLU B C 1
ATOM 4269 O O . GLU B 1 109 ? 1.571 11.211 6.531 1 98.06 109 GLU B O 1
ATO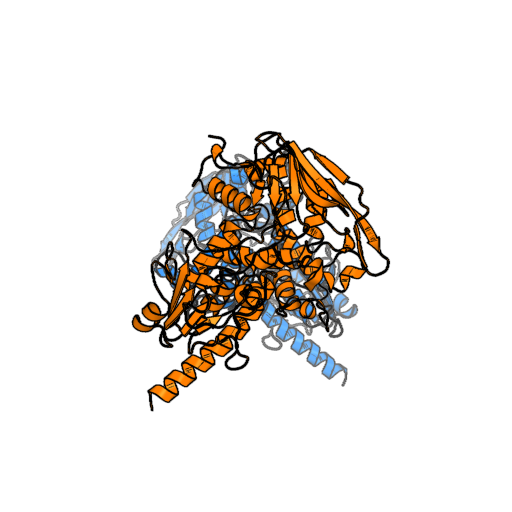M 4274 N N . ARG B 1 110 ? 2.969 12.758 5.66 1 97.06 110 ARG B N 1
ATOM 4275 C CA . ARG B 1 110 ? 1.922 13.266 4.781 1 97.06 110 ARG B CA 1
ATOM 4276 C C . ARG B 1 110 ? 1.557 12.242 3.715 1 97.06 110 ARG B C 1
ATOM 4278 O O . ARG B 1 110 ? 0.402 12.164 3.291 1 97.06 110 ARG B O 1
ATOM 4285 N N . PHE B 1 111 ? 2.541 11.422 3.314 1 97.5 111 PHE B N 1
ATOM 4286 C CA . PHE B 1 111 ? 2.236 10.344 2.377 1 97.5 111 PHE B CA 1
ATOM 4287 C C . PHE B 1 111 ? 1.204 9.391 2.965 1 97.5 111 PHE B C 1
ATOM 4289 O O . PHE B 1 111 ? 0.205 9.07 2.316 1 97.5 111 PHE B O 1
ATOM 4296 N N . ALA B 1 112 ? 1.485 8.883 4.129 1 97.62 112 ALA B N 1
ATOM 4297 C CA . ALA B 1 112 ? 0.578 7.949 4.785 1 97.62 112 ALA B CA 1
ATOM 4298 C C . ALA B 1 112 ? -0.809 8.562 4.961 1 97.62 112 ALA B C 1
ATOM 4300 O O . ALA B 1 112 ? -1.819 7.918 4.668 1 97.62 112 ALA B O 1
ATOM 4301 N N . ALA B 1 113 ? -0.833 9.781 5.434 1 96.12 113 ALA B N 1
ATOM 4302 C CA . ALA B 1 113 ? -2.098 10.461 5.695 1 96.12 113 ALA B CA 1
ATOM 4303 C C . ALA B 1 113 ? -2.891 10.656 4.406 1 96.12 113 ALA B C 1
ATOM 4305 O O . ALA B 1 113 ? -4.098 10.406 4.367 1 96.12 113 ALA B O 1
ATOM 4306 N N . ASP B 1 114 ? -2.213 11.117 3.373 1 95.5 114 ASP B N 1
ATOM 4307 C CA . ASP B 1 114 ? -2.875 11.336 2.09 1 95.5 114 ASP B CA 1
ATOM 4308 C C . ASP B 1 114 ? -3.375 10.023 1.497 1 95.5 114 ASP B C 1
ATOM 4310 O O . ASP B 1 114 ? -4.473 9.969 0.94 1 95.5 114 ASP B O 1
ATOM 4314 N N . PHE B 1 115 ? -2.541 9.016 1.601 1 95.25 115 PHE B N 1
ATOM 4315 C CA . PHE B 1 115 ? -2.912 7.711 1.063 1 95.25 115 PHE B CA 1
ATOM 4316 C C . PHE B 1 115 ? -4.207 7.211 1.696 1 95.25 115 PHE B C 1
ATOM 4318 O O . PHE B 1 115 ? -5.078 6.684 1.004 1 95.25 115 PHE B O 1
ATOM 4325 N N . GLU B 1 116 ? -4.305 7.336 2.947 1 94 116 GLU B N 1
ATOM 4326 C CA . GLU B 1 116 ? -5.5 6.914 3.672 1 94 116 GLU B CA 1
ATOM 4327 C C . GLU B 1 116 ? -6.73 7.684 3.197 1 94 116 GLU B C 1
ATOM 4329 O O . GLU B 1 116 ? -7.793 7.094 2.99 1 94 116 GLU B O 1
ATOM 4334 N N . SER B 1 117 ? -6.629 8.938 3.062 1 91.25 117 SER B N 1
ATOM 4335 C CA . SER B 1 117 ? -7.758 9.773 2.67 1 91.25 117 SER B CA 1
ATOM 4336 C C . SER B 1 117 ? -8.188 9.484 1.238 1 91.25 117 SER B C 1
ATOM 4338 O O . SER B 1 117 ? -9.383 9.414 0.948 1 91.25 117 SER B O 1
ATOM 4340 N N . LEU B 1 118 ? -7.223 9.344 0.365 1 90.88 118 LEU B N 1
ATOM 4341 C CA . LEU B 1 118 ? -7.5 9.164 -1.057 1 90.88 118 LEU B CA 1
ATOM 4342 C C . LEU B 1 118 ? -8.125 7.805 -1.323 1 90.88 118 LEU B C 1
ATOM 4344 O O . LEU B 1 118 ? -8.953 7.664 -2.229 1 90.88 118 LEU B O 1
ATOM 4348 N N . HIS B 1 119 ? -7.758 6.812 -0.454 1 92 119 HIS B N 1
ATOM 4349 C CA . HIS B 1 119 ? -8.203 5.457 -0.756 1 92 119 HIS B CA 1
ATOM 4350 C C . HIS B 1 119 ? -9.203 4.961 0.278 1 92 119 HIS B C 1
ATOM 4352 O O . HIS B 1 119 ? -9.742 3.857 0.151 1 92 119 HIS B O 1
ATOM 4358 N N . GLY B 1 120 ? -9.516 5.742 1.252 1 89.12 120 GLY B N 1
ATOM 4359 C CA . GLY B 1 120 ? -10.508 5.375 2.25 1 89.12 120 GLY B CA 1
ATOM 4360 C C . GLY B 1 120 ? -10.148 4.113 3.012 1 89.12 120 GLY B C 1
ATOM 4361 O O . GLY B 1 120 ? -10.938 3.172 3.078 1 89.12 120 GLY B O 1
ATOM 4362 N N . LEU B 1 121 ? -8.984 4.047 3.662 1 89.5 121 LEU B N 1
ATOM 4363 C CA . LEU B 1 121 ? -8.469 2.832 4.285 1 89.5 121 LEU B CA 1
ATOM 4364 C C . LEU B 1 121 ? -9.086 2.629 5.664 1 89.5 121 LEU B C 1
ATOM 4366 O O . LEU B 1 121 ? -9.016 1.532 6.227 1 89.5 121 LEU B O 1
ATOM 4370 N N . ARG B 1 122 ? -9.68 3.646 6.199 1 76.62 122 ARG B N 1
ATOM 4371 C CA . ARG B 1 122 ? -10.242 3.541 7.543 1 76.62 122 ARG B CA 1
ATOM 4372 C C . ARG B 1 122 ? -11.766 3.408 7.488 1 76.62 122 ARG B C 1
ATOM 4374 O O . ARG B 1 122 ? -12.43 4.148 6.766 1 76.62 122 ARG B O 1
ATOM 4381 N N . ARG B 1 123 ? -12.102 2.299 8.125 1 70.56 123 ARG B N 1
ATOM 4382 C CA . ARG B 1 123 ? -13.539 2.156 8.336 1 70.56 123 ARG B CA 1
ATOM 4383 C C . ARG B 1 123 ? -13.961 2.754 9.672 1 70.56 123 ARG B C 1
ATOM 4385 O O . ARG B 1 123 ? -13.438 2.369 10.719 1 70.56 123 ARG B O 1
ATOM 4392 N N . MET B 1 124 ? -14.688 3.77 9.57 1 71.75 124 MET B N 1
ATOM 4393 C CA . MET B 1 124 ? -15.086 4.402 10.828 1 71.75 124 MET B CA 1
ATOM 4394 C C . MET B 1 124 ? -16.344 3.748 11.383 1 71.75 124 MET B C 1
ATOM 4396 O O . MET B 1 124 ? -17.328 3.574 10.664 1 71.75 124 MET B O 1
ATOM 4400 N N . LYS B 1 125 ? -16.234 3.201 12.555 1 74.19 125 LYS B N 1
ATOM 4401 C CA . LYS B 1 125 ? -17.422 2.697 13.25 1 74.19 125 LYS B CA 1
ATOM 4402 C C . LYS B 1 125 ? -18.234 3.842 13.836 1 74.19 125 LYS B C 1
ATOM 4404 O O . LYS B 1 125 ? -17.688 4.82 14.344 1 74.19 125 LYS B O 1
ATOM 4409 N N . PRO B 1 126 ? -19.484 3.666 13.75 1 82.69 126 PRO B N 1
ATOM 4410 C CA . PRO B 1 126 ? -20.312 4.703 14.359 1 82.69 126 PRO B CA 1
ATOM 4411 C C . PRO B 1 126 ? -20.078 4.844 15.859 1 82.69 126 PRO B C 1
ATOM 4413 O O . PRO B 1 126 ? -19.906 3.844 16.562 1 82.69 126 PRO B O 1
ATOM 4416 N N . ILE B 1 127 ? -19.953 6.09 16.281 1 90.44 127 ILE B N 1
ATOM 4417 C CA . ILE B 1 127 ? -19.734 6.371 17.688 1 90.44 127 ILE B CA 1
ATOM 4418 C C . ILE B 1 127 ? -21.016 6.887 18.312 1 90.44 127 ILE B C 1
ATOM 4420 O O . ILE B 1 127 ? -21.641 7.812 17.797 1 90.44 127 ILE B O 1
ATOM 4424 N N . ILE B 1 128 ? -21.406 6.266 19.344 1 91.94 128 ILE B N 1
ATOM 4425 C CA . ILE B 1 128 ? -22.578 6.719 20.094 1 91.94 128 ILE B CA 1
ATOM 4426 C C . ILE B 1 128 ? -22.25 8.016 20.828 1 91.94 128 ILE B C 1
ATOM 4428 O O . ILE B 1 128 ? -21.266 8.086 21.562 1 91.94 128 ILE B O 1
ATOM 4432 N N . LYS B 1 129 ? -23.062 8.977 20.625 1 94.25 129 LYS B N 1
ATOM 4433 C CA . LYS B 1 129 ? -22.875 10.281 21.25 1 94.25 129 LYS B CA 1
ATOM 4434 C C . LYS B 1 129 ? -23.734 10.43 22.5 1 94.25 129 LYS B C 1
ATOM 4436 O O . LYS B 1 129 ? -24.797 11.047 22.469 1 94.25 129 LYS B O 1
ATOM 4441 N N . ASP B 1 130 ? -23.203 9.961 23.641 1 94.25 130 ASP B N 1
ATOM 4442 C CA . ASP B 1 130 ? -24.016 9.945 24.859 1 94.25 130 ASP B CA 1
ATOM 4443 C C . ASP B 1 130 ? -23.25 10.523 26.047 1 94.25 130 ASP B C 1
ATOM 4445 O O . ASP B 1 130 ? -23.641 10.32 27.203 1 94.25 130 ASP B O 1
ATOM 4449 N N . GLN B 1 131 ? -22.203 11.281 25.734 1 95.5 131 GLN B N 1
ATOM 4450 C CA . GLN B 1 131 ? -21.359 11.742 26.844 1 95.5 131 GLN B CA 1
ATOM 4451 C C . GLN B 1 131 ? -21.641 13.211 27.156 1 95.5 131 GLN B C 1
ATOM 4453 O O . GLN B 1 131 ? -21.203 13.719 28.203 1 95.5 131 GLN B O 1
ATOM 4458 N N . GLY B 1 132 ? -22.422 13.898 26.297 1 95.94 132 GLY B N 1
ATOM 4459 C CA . GLY B 1 132 ? -22.719 15.312 26.5 1 95.94 132 GLY B CA 1
ATOM 4460 C C . GLY B 1 132 ? -22.438 16.156 25.281 1 95.94 132 GLY B C 1
ATOM 4461 O O . GLY B 1 132 ? -22.219 15.633 24.188 1 95.94 132 GLY B O 1
ATOM 4462 N N . LYS B 1 133 ? -22.516 17.5 25.5 1 97.62 133 LYS B N 1
ATOM 4463 C CA . LYS B 1 133 ? -22.406 18.438 24.391 1 97.62 133 LYS B CA 1
ATOM 4464 C C . LYS B 1 133 ? -21.266 19.422 24.609 1 97.62 133 LYS B C 1
ATOM 4466 O O . LYS B 1 133 ? -21.141 20.031 25.688 1 97.62 133 LYS B O 1
ATOM 4471 N N . ILE B 1 134 ? -20.422 19.5 23.578 1 98.62 134 ILE B N 1
ATOM 4472 C CA . ILE B 1 134 ? -19.266 20.391 23.656 1 98.62 134 ILE B CA 1
ATOM 4473 C C . ILE B 1 134 ? -19.359 21.453 22.562 1 98.62 134 ILE B C 1
ATOM 4475 O O . ILE B 1 134 ? -19.656 21.141 21.406 1 98.62 134 ILE B O 1
ATOM 4479 N N . GLY B 1 135 ? -19.156 22.719 22.922 1 98.5 135 GLY B N 1
ATOM 4480 C CA . GLY B 1 135 ? -19.016 23.812 21.953 1 98.5 135 GLY B CA 1
ATOM 4481 C C . GLY B 1 135 ? -17.594 24.266 21.781 1 98.5 135 GLY B C 1
ATOM 4482 O O . GLY B 1 135 ? -16.859 24.422 22.766 1 98.5 135 GLY B O 1
ATOM 4483 N N . ILE B 1 136 ? -17.156 24.438 20.531 1 98.62 136 ILE B N 1
ATOM 4484 C CA . ILE B 1 136 ? -15.812 24.906 20.234 1 98.62 136 ILE B CA 1
ATOM 4485 C C . ILE B 1 136 ? -15.883 26.203 19.422 1 98.62 136 ILE B C 1
ATOM 4487 O O . ILE B 1 136 ? -16.609 26.281 18.422 1 98.62 136 ILE B O 1
ATOM 4491 N N . ILE B 1 137 ? -15.188 27.188 19.875 1 97.25 137 ILE B N 1
ATOM 4492 C CA . ILE B 1 137 ? -15.156 28.469 19.188 1 97.25 137 ILE B CA 1
ATOM 4493 C C . ILE B 1 137 ? -13.852 28.609 18.406 1 97.25 137 ILE B C 1
ATOM 4495 O O . ILE B 1 137 ? -12.805 28.922 18.984 1 97.25 137 ILE B O 1
ATOM 4499 N N . GLY B 1 138 ? -13.953 28.469 17.094 1 96.56 138 GLY B N 1
ATOM 4500 C CA . GLY B 1 138 ? -12.773 28.5 16.25 1 96.56 138 GLY B CA 1
ATOM 4501 C C . GLY B 1 138 ? -12.406 27.141 15.672 1 96.56 138 GLY B C 1
ATOM 4502 O O . GLY B 1 138 ? -12.406 26.141 16.391 1 96.56 138 GLY B O 1
ATOM 4503 N N . SER B 1 139 ? -12.086 27.125 14.406 1 97.5 139 SER B N 1
ATOM 4504 C CA . SER B 1 139 ? -11.828 25.875 13.711 1 97.5 139 SER B CA 1
ATOM 4505 C C . SER B 1 139 ? -10.383 25.781 13.234 1 97.5 139 SER B C 1
ATOM 4507 O O . SER B 1 139 ? -10.102 25.234 12.172 1 97.5 139 SER B O 1
ATOM 4509 N N . GLY B 1 140 ? -9.438 26.438 13.969 1 96.06 140 GLY B N 1
ATOM 4510 C CA . GLY B 1 140 ? -8.016 26.266 13.711 1 96.06 140 GLY B CA 1
ATOM 4511 C C . GLY B 1 140 ? -7.477 24.938 14.219 1 96.06 140 GLY B C 1
ATOM 4512 O O . GLY B 1 140 ? -8.242 24.031 14.539 1 96.06 140 GLY B O 1
ATOM 4513 N N . PRO B 1 141 ? -6.18 24.781 14.312 1 96.69 141 PRO B N 1
ATOM 4514 C CA . PRO B 1 141 ? -5.555 23.531 14.711 1 96.69 141 PRO B CA 1
ATOM 4515 C C . PRO B 1 141 ? -6.016 23.047 16.078 1 96.69 141 PRO B C 1
ATOM 4517 O O . PRO B 1 141 ? -6.359 21.875 16.25 1 96.69 141 PRO B O 1
ATOM 4520 N N . ALA B 1 142 ? -6.035 23.938 17.047 1 97.44 142 ALA B N 1
ATOM 4521 C CA . ALA B 1 142 ? -6.445 23.562 18.406 1 97.44 142 ALA B CA 1
ATOM 4522 C C . ALA B 1 142 ? -7.906 23.125 18.438 1 97.44 142 ALA B C 1
ATOM 4524 O O . ALA B 1 142 ? -8.25 22.109 19.047 1 97.44 142 ALA B O 1
ATOM 4525 N N . GLY B 1 143 ? -8.727 23.906 17.781 1 98.19 143 GLY B N 1
ATOM 4526 C CA . GLY B 1 143 ? -10.141 23.578 17.719 1 98.19 143 GLY B CA 1
ATOM 4527 C C . GLY B 1 143 ? -10.414 22.234 17.062 1 98.19 143 GLY B C 1
ATOM 4528 O O . GLY B 1 143 ? -11.195 21.438 17.578 1 98.19 143 GLY B O 1
ATOM 4529 N N . LEU B 1 144 ? -9.75 22.016 15.961 1 98.06 144 LEU B N 1
ATOM 4530 C CA . LEU B 1 144 ? -9.938 20.766 15.227 1 98.06 144 LEU B CA 1
ATOM 4531 C C . LEU B 1 144 ? -9.453 19.578 16.047 1 98.06 144 LEU B C 1
ATOM 4533 O O . LEU B 1 144 ? -10.039 18.5 16 1 98.06 144 LEU B O 1
ATOM 4537 N N . THR B 1 145 ? -8.375 19.766 16.766 1 97.88 145 THR B N 1
ATOM 4538 C CA . THR B 1 145 ? -7.816 18.703 17.609 1 97.88 145 THR B CA 1
ATOM 4539 C C . THR B 1 145 ? -8.797 18.328 18.719 1 97.88 145 THR B C 1
ATOM 4541 O O . THR B 1 145 ? -9.094 17.141 18.906 1 97.88 145 THR B O 1
ATOM 4544 N N . VAL B 1 146 ? -9.328 19.312 19.422 1 98.38 146 VAL B N 1
ATOM 4545 C CA . VAL B 1 146 ? -10.266 19.047 20.516 1 98.38 146 VAL B CA 1
ATOM 4546 C C . VAL B 1 146 ? -11.547 18.422 19.953 1 98.38 146 VAL B C 1
ATOM 4548 O O . VAL B 1 146 ? -12.102 17.5 20.547 1 98.38 146 VAL B O 1
ATOM 4551 N N . ALA B 1 147 ? -11.984 18.922 18.812 1 98.38 147 ALA B N 1
ATOM 4552 C CA . ALA B 1 147 ? -13.18 18.375 18.188 1 98.38 147 ALA B CA 1
ATOM 4553 C C . ALA B 1 147 ? -13.008 16.891 17.875 1 98.38 147 ALA B C 1
ATOM 4555 O O . ALA B 1 147 ? -13.898 16.078 18.172 1 98.38 147 ALA B O 1
ATOM 4556 N N . SER B 1 148 ? -11.906 16.578 17.344 1 96.94 148 SER B N 1
ATOM 4557 C CA . SER B 1 148 ? -11.625 15.195 16.984 1 96.94 148 SER B CA 1
ATOM 4558 C C . SER B 1 148 ? -11.617 14.289 18.203 1 96.94 148 SER B C 1
ATOM 4560 O O . SER B 1 148 ? -12.297 13.258 18.234 1 96.94 148 SER B O 1
ATOM 4562 N N . ASP B 1 149 ? -10.875 14.664 19.219 1 97.38 149 ASP B N 1
ATOM 4563 C CA . ASP B 1 149 ? -10.695 13.805 20.391 1 97.38 149 ASP B CA 1
ATOM 4564 C C . ASP B 1 149 ? -11.984 13.688 21.188 1 97.38 149 ASP B C 1
ATOM 4566 O O . ASP B 1 149 ? -12.344 12.602 21.641 1 97.38 149 ASP B O 1
ATOM 4570 N N . MET B 1 150 ? -12.703 14.758 21.328 1 98 150 MET B N 1
ATOM 4571 C CA . MET B 1 150 ? -13.953 14.719 22.078 1 98 150 MET B CA 1
ATOM 4572 C C . MET B 1 150 ? -15.008 13.906 21.344 1 98 150 MET B C 1
ATOM 4574 O O . MET B 1 150 ? -15.781 13.172 21.953 1 98 150 MET B O 1
ATOM 4578 N N . ALA B 1 151 ? -15.078 14.078 20.031 1 97.12 151 ALA B N 1
ATOM 4579 C CA . ALA B 1 151 ? -16.031 13.297 19.234 1 97.12 151 ALA B CA 1
ATOM 4580 C C . ALA B 1 151 ? -15.75 11.805 19.375 1 97.12 151 ALA B C 1
ATOM 4582 O O . ALA B 1 151 ? -16.688 11.008 19.531 1 97.12 151 ALA B O 1
ATOM 4583 N N . LYS B 1 152 ? -14.5 11.484 19.375 1 94.81 152 LYS B N 1
ATOM 4584 C CA . LYS B 1 152 ? -14.102 10.086 19.516 1 94.81 152 LYS B CA 1
ATOM 4585 C C . LYS B 1 152 ? -14.484 9.531 20.875 1 94.81 152 LYS B C 1
ATOM 4587 O O . LYS B 1 152 ? -14.711 8.328 21.031 1 94.81 152 LYS B O 1
ATOM 4592 N N . LEU B 1 153 ? -14.641 10.422 21.859 1 96.31 153 LEU B N 1
ATOM 4593 C CA . LEU B 1 153 ? -14.969 10.023 23.219 1 96.31 153 LEU B CA 1
ATOM 4594 C C . LEU B 1 153 ? -16.484 9.961 23.406 1 96.31 153 LEU B C 1
ATOM 4596 O O . LEU B 1 153 ? -16.953 9.641 24.5 1 96.31 153 LEU B O 1
ATOM 4600 N N . GLY B 1 154 ? -17.219 10.328 22.312 1 97 154 GLY B N 1
ATOM 4601 C CA . GLY B 1 154 ? -18.656 10.141 22.375 1 97 154 GLY B CA 1
ATOM 4602 C C . GLY B 1 154 ? -19.422 11.422 22.672 1 97 154 GLY B C 1
ATOM 4603 O O . GLY B 1 154 ? -20.609 11.383 22.984 1 97 154 GLY B O 1
ATOM 4604 N N . TYR B 1 155 ? -18.766 12.523 22.609 1 97.88 155 TYR B N 1
ATOM 4605 C CA . TYR B 1 155 ? -19.438 13.805 22.828 1 97.88 155 TYR B CA 1
ATOM 4606 C C . TYR B 1 155 ? -20.016 14.336 21.516 1 97.88 155 TYR B C 1
ATOM 4608 O O . TYR B 1 155 ? -19.469 14.102 20.438 1 97.88 155 TYR B O 1
ATOM 4616 N N . GLU B 1 156 ? -21.109 14.992 21.625 1 98.06 156 GLU B N 1
ATOM 4617 C CA . GLU B 1 156 ? -21.609 15.797 20.516 1 98.06 156 GLU B CA 1
ATOM 4618 C C . GLU B 1 156 ? -20.859 17.125 20.406 1 98.06 156 GLU B C 1
ATOM 4620 O O . GLU B 1 156 ? -20.859 17.922 21.344 1 98.06 156 GLU B O 1
ATOM 4625 N N . VAL B 1 157 ? -20.219 17.328 19.297 1 98.56 157 VAL B N 1
ATOM 4626 C CA . VAL B 1 157 ? -19.328 18.484 19.203 1 98.56 157 VAL B CA 1
ATOM 4627 C C . VAL B 1 157 ? -19.797 19.406 18.094 1 98.56 157 VAL B C 1
ATOM 4629 O O . VAL B 1 157 ? -20.109 18.953 16.984 1 98.56 157 VAL B O 1
ATOM 4632 N N . THR B 1 158 ? -19.891 20.688 18.375 1 98.75 158 THR B N 1
ATOM 4633 C CA . THR B 1 158 ? -20.156 21.719 17.391 1 98.75 158 THR B CA 1
ATOM 4634 C C . THR B 1 158 ? -19.047 22.766 17.375 1 98.75 158 THR B C 1
ATOM 4636 O O . THR B 1 158 ? -18.672 23.281 18.422 1 98.75 158 THR B O 1
ATOM 4639 N N . ILE B 1 159 ? -18.531 23.047 16.203 1 98.69 159 ILE B N 1
ATOM 4640 C CA . ILE B 1 159 ? -17.531 24.109 16.031 1 98.69 159 ILE B CA 1
ATOM 4641 C C . ILE B 1 159 ? -18.188 25.344 15.438 1 98.69 159 ILE B C 1
ATOM 4643 O O . ILE B 1 159 ? -18.875 25.266 14.414 1 98.69 159 ILE B O 1
ATOM 4647 N N . PHE B 1 160 ? -18.031 26.453 16.094 1 97.75 160 PHE B N 1
ATOM 4648 C CA . PHE B 1 160 ? -18.484 27.734 15.578 1 97.75 160 PHE B CA 1
ATOM 4649 C C . PHE B 1 160 ? -17.344 28.5 14.93 1 97.75 160 PHE B C 1
ATOM 4651 O O . PHE B 1 160 ? -16.328 28.781 15.578 1 97.75 160 PHE B O 1
ATOM 4658 N N . GLU B 1 161 ? -17.469 28.781 13.648 1 96.56 161 GLU B N 1
ATOM 4659 C CA . GLU B 1 161 ? -16.438 29.438 12.844 1 96.56 161 GLU B CA 1
ATOM 4660 C C . GLU B 1 161 ? -16.969 30.719 12.219 1 96.56 161 GLU B C 1
ATOM 4662 O O . GLU B 1 161 ? -18.062 30.75 11.648 1 96.56 161 GLU B O 1
ATOM 4667 N N . LYS B 1 162 ? -16.203 31.812 12.383 1 92.56 162 LYS B N 1
ATOM 4668 C CA . LYS B 1 162 ? -16.641 33.125 11.875 1 92.56 162 LYS B CA 1
ATOM 4669 C C . LYS B 1 162 ? -16.578 33.156 10.352 1 92.56 162 LYS B C 1
ATOM 4671 O O . LYS B 1 162 ? -17.359 33.844 9.711 1 92.56 162 LYS B O 1
ATOM 4676 N N . GLN B 1 163 ? -15.656 32.438 9.797 1 90.44 163 GLN B N 1
ATOM 4677 C CA . GLN B 1 163 ? -15.484 32.438 8.344 1 90.44 163 GLN B CA 1
ATOM 4678 C C . GLN B 1 163 ? -16.516 31.531 7.676 1 90.44 163 GLN B C 1
ATOM 4680 O O . GLN B 1 163 ? -17.234 30.797 8.352 1 90.44 163 GLN B O 1
ATOM 4685 N N . ASP B 1 164 ? -16.594 31.578 6.367 1 90.12 164 ASP B N 1
ATOM 4686 C CA . ASP B 1 164 ? -17.578 30.797 5.605 1 90.12 164 ASP B CA 1
ATOM 4687 C C . ASP B 1 164 ? -17.156 29.344 5.496 1 90.12 164 ASP B C 1
ATOM 4689 O O . ASP B 1 164 ? -17.984 28.469 5.25 1 90.12 164 ASP B O 1
ATOM 4693 N N . GLU B 1 165 ? -15.836 29.094 5.715 1 92.5 165 GLU B N 1
ATOM 4694 C CA . GLU B 1 165 ? -15.312 27.734 5.703 1 92.5 165 GLU B CA 1
ATOM 4695 C C . GLU B 1 165 ? -14.414 27.484 6.91 1 92.5 165 GLU B C 1
ATOM 4697 O O . GLU B 1 165 ? -13.672 28.375 7.34 1 92.5 165 GLU B O 1
ATOM 4702 N N . PRO B 1 166 ? -14.5 26.25 7.375 1 95.94 166 PRO B N 1
ATOM 4703 C CA . PRO B 1 166 ? -13.641 25.922 8.516 1 95.94 166 PRO B CA 1
ATOM 4704 C C . PRO B 1 166 ? -12.188 25.672 8.117 1 95.94 166 PRO B C 1
ATOM 4706 O O . PRO B 1 166 ? -11.922 25.219 7.008 1 95.94 166 PRO B O 1
ATOM 4709 N N . GLY B 1 167 ? -11.258 25.922 9.078 1 94.75 167 GLY B N 1
ATOM 4710 C CA . GLY B 1 167 ? -9.844 25.641 8.859 1 94.75 167 GLY B CA 1
ATOM 4711 C C . GLY B 1 167 ? -8.93 26.672 9.5 1 94.75 167 GLY B C 1
ATOM 4712 O O . GLY B 1 167 ? -7.746 26.406 9.711 1 94.75 167 GLY B O 1
ATOM 4713 N N . GLY B 1 168 ? -9.516 27.891 9.797 1 92.69 168 GLY B N 1
ATOM 4714 C CA . GLY B 1 168 ? -8.727 28.922 10.43 1 92.69 168 GLY B CA 1
ATOM 4715 C C . GLY B 1 168 ? -7.453 29.25 9.672 1 92.69 168 GLY B C 1
ATOM 4716 O O . GLY B 1 168 ? -7.484 29.484 8.461 1 92.69 168 GLY B O 1
ATOM 4717 N N . ILE B 1 169 ? -6.348 29.312 10.438 1 91.56 169 ILE B N 1
ATOM 4718 C CA . ILE B 1 169 ? -5.062 29.703 9.875 1 91.56 169 ILE B CA 1
ATOM 4719 C C . ILE B 1 169 ? -4.629 28.688 8.82 1 91.56 169 ILE B C 1
ATOM 4721 O O . ILE B 1 169 ? -3.854 29 7.918 1 91.56 169 ILE B O 1
ATOM 4725 N N . LEU B 1 170 ? -5.086 27.453 8.891 1 94.69 170 LEU B N 1
ATOM 4726 C CA . LEU B 1 170 ? -4.727 26.422 7.926 1 94.69 170 LEU B CA 1
ATOM 4727 C C . LEU B 1 170 ? -5.242 26.766 6.535 1 94.69 170 LEU B C 1
ATOM 4729 O O . LEU B 1 170 ? -4.609 26.438 5.531 1 94.69 170 LEU B O 1
ATOM 4733 N N . LEU B 1 171 ? -6.336 27.391 6.488 1 91.56 171 LEU B N 1
ATOM 4734 C CA . LEU B 1 171 ? -6.973 27.703 5.215 1 91.56 171 LEU B CA 1
ATOM 4735 C C . LEU B 1 171 ? -6.66 29.141 4.793 1 91.56 171 LEU B C 1
ATOM 4737 O O . LEU B 1 171 ? -6.441 29.406 3.611 1 91.56 171 LEU B O 1
ATOM 4741 N N . TYR B 1 172 ? -6.551 30.047 5.723 1 88.44 172 TYR B N 1
ATOM 4742 C CA . TYR B 1 172 ? -6.543 31.469 5.371 1 88.44 172 TYR B CA 1
ATOM 4743 C C . TYR B 1 172 ? -5.176 32.094 5.637 1 88.44 172 TYR B C 1
ATOM 4745 O O . TYR B 1 172 ? -4.883 33.188 5.172 1 88.44 172 TYR B O 1
ATOM 4753 N N . GLY B 1 173 ? -4.379 31.391 6.328 1 89.19 173 GLY B N 1
ATOM 4754 C CA . GLY B 1 173 ? -3.094 31.953 6.715 1 89.19 173 GLY B CA 1
ATOM 4755 C C . GLY B 1 173 ? -1.921 31.297 6.008 1 89.19 173 GLY B C 1
ATOM 4756 O O . GLY B 1 173 ? -1.009 31.984 5.543 1 89.19 173 GLY B O 1
ATOM 4757 N N . ILE B 1 174 ? -1.915 30.016 5.926 1 91.25 174 ILE B N 1
ATOM 4758 C CA . ILE B 1 174 ? -0.83 29.281 5.289 1 91.25 174 ILE B CA 1
ATOM 4759 C C . ILE B 1 174 ? -1.066 29.203 3.783 1 91.25 174 ILE B C 1
ATOM 4761 O O . ILE B 1 174 ? -2.113 28.719 3.334 1 91.25 174 ILE B O 1
ATOM 4765 N N . PRO B 1 175 ? -0.118 29.641 3.041 1 92.31 175 PRO B N 1
ATOM 4766 C CA . PRO B 1 175 ? -0.324 29.672 1.592 1 92.31 175 PRO B CA 1
ATOM 4767 C C . PRO B 1 175 ? -0.527 28.281 1.001 1 92.31 175 PRO B C 1
ATOM 4769 O O . PRO B 1 175 ? 0.002 27.297 1.529 1 92.31 175 PRO B O 1
ATOM 4772 N N . ALA B 1 176 ? -1.13 28.266 -0.146 1 88.81 176 ALA B N 1
ATOM 4773 C CA . ALA B 1 176 ? -1.519 27.016 -0.801 1 88.81 176 ALA B CA 1
ATOM 4774 C C . ALA B 1 176 ? -0.291 26.219 -1.232 1 88.81 176 ALA B C 1
ATOM 4776 O O . ALA B 1 176 ? -0.321 24.984 -1.255 1 88.81 176 ALA B O 1
ATOM 4777 N N . PHE B 1 177 ? 0.816 26.922 -1.536 1 87.56 177 PHE B N 1
ATOM 4778 C CA . PHE B 1 177 ? 1.998 26.219 -2.014 1 87.56 177 PHE B CA 1
ATOM 4779 C C . PHE B 1 177 ? 2.67 25.453 -0.876 1 87.56 177 PHE B C 1
ATOM 4781 O O . PHE B 1 177 ? 3.488 24.562 -1.116 1 87.56 177 PHE B O 1
ATOM 4788 N N . ARG B 1 178 ? 2.281 25.766 0.364 1 89.81 178 ARG B N 1
ATOM 4789 C CA . ARG B 1 178 ? 2.754 25.031 1.534 1 89.81 178 ARG B CA 1
ATOM 4790 C C . ARG B 1 178 ? 1.716 24.016 2.002 1 89.81 178 ARG B C 1
ATOM 4792 O O . ARG B 1 178 ? 2.061 22.891 2.367 1 89.81 178 ARG B O 1
ATOM 4799 N N . LEU B 1 179 ? 0.478 24.422 2.014 1 92.69 179 LEU B N 1
ATOM 4800 C CA . LEU B 1 179 ? -0.652 23.625 2.471 1 92.69 179 LEU B CA 1
ATOM 4801 C C . LEU B 1 179 ? -1.875 23.859 1.589 1 92.69 179 LEU B C 1
ATOM 4803 O O . LEU B 1 179 ? -2.568 24.859 1.738 1 92.69 179 LEU B O 1
ATOM 4807 N N . SER B 1 180 ? -2.137 22.891 0.801 1 90.44 180 SER B N 1
ATOM 4808 C CA . SER B 1 180 ? -3.252 23.047 -0.126 1 90.44 180 SER B CA 1
ATOM 4809 C C . SER B 1 180 ? -4.59 22.984 0.603 1 90.44 180 SER B C 1
ATOM 4811 O O . SER B 1 180 ? -4.715 22.297 1.618 1 90.44 180 SER B O 1
ATOM 4813 N N . LYS B 1 181 ? -5.527 23.656 0.024 1 90 181 LYS B N 1
ATOM 4814 C CA . LYS B 1 181 ? -6.867 23.672 0.6 1 90 181 LYS B CA 1
ATOM 4815 C C . LYS B 1 181 ? -7.477 22.281 0.622 1 90 181 LYS B C 1
ATOM 4817 O O . LYS B 1 181 ? -8.25 21.953 1.521 1 90 181 LYS B O 1
ATOM 4822 N N . GLU B 1 182 ? -7.102 21.547 -0.35 1 91.88 182 GLU B N 1
ATOM 4823 C CA . GLU B 1 182 ? -7.652 20.188 -0.453 1 91.88 182 GLU B CA 1
ATOM 4824 C C . GLU B 1 182 ? -7.277 19.344 0.764 1 91.88 182 GLU B C 1
ATOM 4826 O O . GLU B 1 182 ? -8.078 18.547 1.237 1 91.88 182 GLU B O 1
ATOM 4831 N N . VAL B 1 183 ? -6.066 19.5 1.222 1 93.88 183 VAL B N 1
ATOM 4832 C CA . VAL B 1 183 ? -5.594 18.766 2.393 1 93.88 183 VAL B CA 1
ATOM 4833 C C . VAL B 1 183 ? -6.418 19.156 3.617 1 93.88 183 VAL B C 1
ATOM 4835 O O . VAL B 1 183 ? -6.84 18.297 4.395 1 93.88 183 VAL B O 1
ATOM 4838 N N . VAL B 1 184 ? -6.676 20.406 3.736 1 94.62 184 VAL B N 1
ATOM 4839 C CA . VAL B 1 184 ? -7.453 20.922 4.859 1 94.62 184 VAL B CA 1
ATOM 4840 C C . VAL B 1 184 ? -8.891 20.422 4.762 1 94.62 184 VAL B C 1
ATOM 4842 O O . VAL B 1 184 ? -9.477 19.984 5.758 1 94.62 184 VAL B O 1
ATOM 4845 N N . HIS B 1 185 ? -9.453 20.453 3.572 1 94.69 185 HIS B N 1
ATOM 4846 C CA . HIS B 1 185 ? -10.812 19.984 3.357 1 94.69 185 HIS B CA 1
ATOM 4847 C C . HIS B 1 185 ? -10.961 18.516 3.715 1 94.69 185 HIS B C 1
ATOM 4849 O O . HIS B 1 185 ? -11.969 18.109 4.297 1 94.69 185 HIS B O 1
ATOM 4855 N N . ARG B 1 186 ? -9.977 17.781 3.379 1 93.19 186 ARG B N 1
ATOM 4856 C CA . ARG B 1 186 ? -10.023 16.359 3.705 1 93.19 186 ARG B CA 1
ATOM 4857 C C . ARG B 1 186 ? -10.062 16.141 5.215 1 93.19 186 ARG B C 1
ATOM 4859 O O . ARG B 1 186 ? -10.781 15.266 5.703 1 93.19 186 ARG B O 1
ATOM 4866 N N . GLU B 1 187 ? -9.281 16.938 5.914 1 93 187 GLU B N 1
ATOM 4867 C CA . GLU B 1 187 ? -9.281 16.844 7.371 1 93 187 GLU B CA 1
ATOM 4868 C C . GLU B 1 187 ? -10.633 17.234 7.953 1 93 187 GLU B C 1
ATOM 4870 O O . GLU B 1 187 ? -11.125 16.594 8.883 1 93 187 GLU B O 1
ATOM 4875 N N . ILE B 1 188 ? -11.211 18.25 7.422 1 95.06 188 ILE B N 1
ATOM 4876 C CA . ILE B 1 188 ? -12.508 18.734 7.883 1 95.06 188 ILE B CA 1
ATOM 4877 C C . ILE B 1 188 ? -13.586 17.688 7.605 1 95.06 188 ILE B C 1
ATOM 4879 O O . ILE B 1 188 ? -14.422 17.406 8.461 1 95.06 188 ILE B O 1
ATOM 4883 N N . ASN B 1 189 ? -13.531 17.094 6.469 1 92.75 189 ASN B N 1
ATOM 4884 C CA . ASN B 1 189 ? -14.508 16.078 6.098 1 92.75 189 ASN B CA 1
ATOM 4885 C C . ASN B 1 189 ? -14.406 14.852 7 1 92.75 189 ASN B C 1
ATOM 4887 O O . ASN B 1 189 ? -15.414 14.219 7.309 1 92.75 189 ASN B O 1
ATOM 4891 N N . ARG B 1 190 ? -13.25 14.531 7.363 1 91.06 190 ARG B N 1
ATOM 4892 C CA . ARG B 1 190 ? -13.062 13.438 8.305 1 91.06 190 ARG B CA 1
ATOM 4893 C C . ARG B 1 190 ? -13.75 13.727 9.633 1 91.06 190 ARG B C 1
ATOM 4895 O O . ARG B 1 190 ? -14.352 12.828 10.234 1 91.06 190 ARG B O 1
ATOM 4902 N N . LEU B 1 191 ? -13.688 14.945 10.055 1 94.31 191 LEU B N 1
ATOM 4903 C CA . LEU B 1 191 ? -14.32 15.336 11.305 1 94.31 191 LEU B CA 1
ATOM 4904 C C . LEU B 1 191 ? -15.844 15.328 11.172 1 94.31 191 LEU B C 1
ATOM 4906 O O . LEU B 1 191 ? -16.547 14.922 12.094 1 94.31 191 LEU B O 1
ATOM 4910 N N . LYS B 1 192 ? -16.281 15.742 10.023 1 94.5 192 LYS B N 1
ATOM 4911 C CA . LYS B 1 192 ? -17.719 15.672 9.766 1 94.5 192 LYS B CA 1
ATOM 4912 C C . LYS B 1 192 ? -18.219 14.227 9.805 1 94.5 192 LYS B C 1
ATOM 4914 O O . LYS B 1 192 ? -19.281 13.953 10.352 1 94.5 192 LYS B O 1
ATOM 4919 N N . ALA B 1 193 ? -17.422 13.398 9.289 1 90.56 193 ALA B N 1
ATOM 4920 C CA . ALA B 1 193 ? -17.766 11.984 9.273 1 90.56 193 ALA B CA 1
ATOM 4921 C C . ALA B 1 193 ? -17.812 11.406 10.688 1 90.56 193 ALA B C 1
ATOM 4923 O O . ALA B 1 193 ? -18.547 10.461 10.961 1 90.56 193 ALA B O 1
ATOM 4924 N N . LEU B 1 194 ? -17.094 12.016 11.562 1 92.31 194 LEU B N 1
ATOM 4925 C CA . LEU B 1 194 ? -17.078 11.609 12.969 1 92.31 194 LEU B CA 1
ATOM 4926 C C . LEU B 1 194 ? -18.312 12.156 13.695 1 92.31 194 LEU B C 1
ATOM 4928 O O . LEU B 1 194 ? -18.547 11.812 14.859 1 92.31 194 LEU B O 1
ATOM 4932 N N . GLY B 1 195 ? -19.016 13.039 12.977 1 93.94 195 GLY B N 1
ATOM 4933 C CA . GLY B 1 195 ? -20.234 13.586 13.555 1 93.94 195 GLY B CA 1
ATOM 4934 C C . GLY B 1 195 ? -20.062 14.992 14.094 1 93.94 195 GLY B C 1
ATOM 4935 O O . GLY B 1 195 ? -20.953 15.523 14.766 1 93.94 195 GLY B O 1
ATOM 4936 N N . VAL B 1 196 ? -18.953 15.625 13.805 1 97.44 196 VAL B N 1
ATOM 4937 C CA . VAL B 1 196 ? -18.734 17 14.258 1 97.44 196 VAL B CA 1
ATOM 4938 C C . VAL B 1 196 ? -19.547 17.969 13.391 1 97.44 196 VAL B C 1
ATOM 4940 O O . VAL B 1 196 ? -19.531 17.859 12.164 1 97.44 196 VAL B O 1
ATOM 4943 N N . THR B 1 197 ? -20.219 18.828 14.016 1 98.31 197 THR B N 1
ATOM 4944 C CA . THR B 1 197 ? -21 19.844 13.312 1 98.31 197 THR B CA 1
ATOM 4945 C C . THR B 1 197 ? -20.219 21.141 13.195 1 98.31 197 THR B C 1
ATOM 4947 O O . THR B 1 197 ? -19.594 21.594 14.164 1 98.31 197 THR B O 1
ATOM 4950 N N . PHE B 1 198 ? -20.25 21.719 12.008 1 98.44 198 PHE B N 1
ATOM 4951 C CA . PHE B 1 198 ? -19.609 23 11.773 1 98.44 198 PHE B CA 1
ATOM 4952 C C . PHE B 1 198 ? -20.656 24.078 11.492 1 98.44 198 PHE B C 1
ATOM 4954 O O . PHE B 1 198 ? -21.438 23.953 10.547 1 98.44 198 PHE B O 1
ATOM 4961 N N . GLU B 1 199 ? -20.734 25.031 12.336 1 98.12 199 GLU B N 1
ATOM 4962 C CA . GLU B 1 199 ? -21.547 26.219 12.094 1 98.12 199 GLU B CA 1
ATOM 4963 C C . GLU B 1 199 ? -20.688 27.406 11.664 1 98.12 199 GLU B C 1
ATOM 4965 O O . GLU B 1 199 ? -20.203 28.156 12.508 1 98.12 199 GLU B O 1
ATOM 4970 N N . CYS B 1 200 ? -20.656 27.641 10.438 1 96.75 200 CYS B N 1
ATOM 4971 C CA . CYS B 1 200 ? -19.828 28.703 9.867 1 96.75 200 CYS B CA 1
ATOM 4972 C C . CYS B 1 200 ? -20.578 30.031 9.852 1 96.75 200 CYS B C 1
ATOM 4974 O O . CYS B 1 200 ? -21.734 30.094 10.25 1 96.75 200 CYS B O 1
ATOM 4976 N N . ASN B 1 201 ? -19.875 31.094 9.523 1 95.06 201 ASN B N 1
ATOM 4977 C CA . ASN B 1 201 ? -20.453 32.438 9.508 1 95.06 201 ASN B CA 1
ATOM 4978 C C . ASN B 1 201 ? -21.094 32.781 10.844 1 95.06 201 ASN B C 1
ATOM 4980 O O . ASN B 1 201 ? -22.188 33.375 10.883 1 95.06 201 ASN B O 1
ATOM 4984 N N . THR B 1 202 ? -20.5 32.312 11.883 1 95 202 THR B N 1
ATOM 4985 C CA . THR B 1 202 ? -21 32.562 13.234 1 95 202 THR B CA 1
ATOM 4986 C C . THR B 1 202 ? -19.922 33.156 14.117 1 95 202 THR B C 1
ATOM 4988 O O . THR B 1 202 ? -18.922 32.531 14.43 1 95 202 THR B O 1
ATOM 4991 N N . ILE B 1 203 ? -20.125 34.375 14.492 1 91.25 203 ILE B N 1
ATOM 4992 C CA . ILE B 1 203 ? -19.203 35.062 15.367 1 91.25 203 ILE B CA 1
ATOM 4993 C C . ILE B 1 203 ? -19.719 35.062 16.797 1 91.25 203 ILE B C 1
ATOM 4995 O O . ILE B 1 203 ? -20.844 35.469 17.062 1 91.25 203 ILE B O 1
ATOM 4999 N N . ILE B 1 204 ? -18.953 34.469 17.641 1 89.31 204 ILE B N 1
ATOM 5000 C CA . ILE B 1 204 ? -19.328 34.5 19.047 1 89.31 204 ILE B CA 1
ATOM 5001 C C . ILE B 1 204 ? -19.109 35.906 19.625 1 89.31 204 ILE B C 1
ATOM 5003 O O . ILE B 1 204 ? -18 36.438 19.578 1 89.31 204 ILE B O 1
ATOM 5007 N N . GLY B 1 205 ? -19.969 36.469 20.141 1 87.25 205 GLY B N 1
ATOM 5008 C CA . GLY B 1 205 ? -20.109 37.875 20.5 1 87.25 205 GLY B CA 1
ATOM 5009 C C . GLY B 1 205 ? -21.375 38.5 19.953 1 87.25 205 GLY B C 1
ATOM 5010 O O . GLY B 1 205 ? -22.422 38.5 20.594 1 87.25 205 GLY B O 1
ATOM 5011 N N . PRO B 1 206 ? -21.281 38.812 18.656 1 86.25 206 PRO B N 1
ATOM 5012 C CA . PRO B 1 206 ? -22.422 39.438 18 1 86.25 206 PRO B CA 1
ATOM 5013 C C . PRO B 1 206 ? -23.547 38.469 17.672 1 86.25 206 PRO B C 1
ATOM 5015 O O . PRO B 1 206 ? -24.719 38.781 17.828 1 86.25 206 PRO B O 1
ATOM 5018 N N . ASP B 1 207 ? -23.281 37.25 17.188 1 90.25 207 ASP B N 1
ATOM 5019 C CA . ASP B 1 207 ? -24.281 36.281 16.75 1 90.25 207 ASP B CA 1
ATOM 5020 C C . ASP B 1 207 ? -24.719 35.406 17.891 1 90.25 207 ASP B C 1
ATOM 5022 O O . ASP B 1 207 ? -25.906 35.094 18.016 1 90.25 207 ASP B O 1
ATOM 5026 N N . LYS B 1 208 ? -23.766 34.875 18.641 1 92.5 208 LYS B N 1
ATOM 5027 C CA . LYS B 1 208 ? -23.984 34.062 19.828 1 92.5 208 LYS B CA 1
ATOM 5028 C C . LYS B 1 208 ? -23.016 34.469 20.938 1 92.5 208 LYS B C 1
ATOM 5030 O O . LYS B 1 208 ? -21.969 35.062 20.688 1 92.5 208 LYS B O 1
ATOM 5035 N N . THR B 1 209 ? -23.438 34.156 22.188 1 93.69 209 THR B N 1
ATOM 5036 C CA . THR B 1 209 ? -22.562 34.438 23.328 1 93.69 209 THR B CA 1
ATOM 5037 C C . THR B 1 209 ? -22.266 33.125 24.078 1 93.69 209 THR B C 1
ATOM 5039 O O . THR B 1 209 ? -22.938 32.125 23.891 1 93.69 209 THR B O 1
ATOM 5042 N N . ILE B 1 210 ? -21.234 33.125 24.875 1 94.88 210 ILE B N 1
ATOM 5043 C CA . ILE B 1 210 ? -20.906 31.969 25.688 1 94.88 210 ILE B CA 1
ATOM 5044 C C . ILE B 1 210 ? -22.094 31.609 26.578 1 94.88 210 ILE B C 1
ATOM 5046 O O . ILE B 1 210 ? -22.406 30.438 26.75 1 94.88 210 ILE B O 1
ATOM 5050 N N . ASP B 1 211 ? -22.797 32.625 27.078 1 94.94 211 ASP B N 1
ATOM 5051 C CA . ASP B 1 211 ? -23.984 32.406 27.891 1 94.94 211 ASP B CA 1
ATOM 5052 C C . ASP B 1 211 ? -25.062 31.688 27.094 1 94.94 211 ASP B C 1
ATOM 5054 O O . ASP B 1 211 ? -25.703 30.75 27.594 1 94.94 211 ASP B O 1
ATOM 5058 N N . SER B 1 212 ? -25.266 32.156 25.891 1 95.69 212 SER B N 1
ATOM 5059 C CA . SER B 1 212 ? -26.297 31.531 25.062 1 95.69 212 SER B CA 1
ATOM 5060 C C . SER B 1 212 ? -25.969 30.094 24.734 1 95.69 212 SER B C 1
ATOM 5062 O O . SER B 1 212 ? -26.859 29.25 24.609 1 95.69 212 SER B O 1
ATOM 5064 N N . LEU B 1 213 ? -24.672 29.766 24.625 1 96.5 213 LEU B N 1
ATOM 5065 C CA . LEU B 1 213 ? -24.25 28.391 24.344 1 96.5 213 LEU B CA 1
ATOM 5066 C C . LEU B 1 213 ? -24.562 27.484 25.531 1 96.5 213 LEU B C 1
ATOM 5068 O O . LEU B 1 213 ? -25.031 26.359 25.359 1 96.5 213 LEU B O 1
ATOM 5072 N N . PHE B 1 214 ? -24.328 28 26.734 1 95.94 214 PHE B N 1
ATOM 5073 C CA . PHE B 1 214 ? -24.688 27.219 27.922 1 95.94 214 PHE B CA 1
ATOM 5074 C C . PHE B 1 214 ? -26.188 27.031 28 1 95.94 214 PHE B C 1
ATOM 5076 O O . PHE B 1 214 ? -26.672 25.953 28.391 1 95.94 214 PHE B O 1
ATOM 5083 N N . GLU B 1 215 ? -26.938 28.031 27.609 1 96.75 215 GLU B N 1
ATOM 5084 C CA . GLU B 1 215 ? -28.391 27.922 27.609 1 96.75 215 GLU B CA 1
ATOM 5085 C C . GLU B 1 215 ? -28.875 26.891 26.594 1 96.75 215 GLU B C 1
ATOM 5087 O O . GLU B 1 215 ? -29.906 26.25 26.797 1 96.75 215 GLU B O 1
ATOM 5092 N N . GLU B 1 216 ? -28.109 26.766 25.547 1 96.62 216 GLU B N 1
ATOM 5093 C CA . GLU B 1 216 ? -28.453 25.797 24.5 1 96.62 216 GLU B CA 1
ATOM 5094 C C . GLU B 1 216 ? -28.109 24.375 24.922 1 96.62 216 GLU B C 1
ATOM 5096 O O . GLU B 1 216 ? -28.453 23.422 24.234 1 96.62 216 GLU B O 1
ATOM 5101 N N . GLY B 1 217 ? -27.359 24.25 26.047 1 96 217 GLY B N 1
ATOM 5102 C CA . GLY B 1 217 ? -27.188 22.922 26.625 1 96 217 GLY B CA 1
ATOM 5103 C C . GLY B 1 217 ? -25.766 22.406 26.5 1 96 217 GLY B C 1
ATOM 5104 O O . GLY B 1 217 ? -25.516 21.234 26.781 1 96 217 GLY B O 1
ATOM 5105 N N . TYR B 1 218 ? -24.797 23.234 26.156 1 97.62 218 TYR B N 1
ATOM 5106 C CA . TYR B 1 218 ? -23.406 22.781 26.094 1 97.62 218 TYR B CA 1
ATOM 5107 C C . TYR B 1 218 ? -22.828 22.594 27.484 1 97.62 218 TYR B C 1
ATOM 5109 O O . TYR B 1 218 ? -22.969 23.469 28.344 1 97.62 218 TYR B O 1
ATOM 5117 N N . ASP B 1 219 ? -22.188 21.484 27.688 1 96.94 219 ASP B N 1
ATOM 5118 C CA . ASP B 1 219 ? -21.625 21.141 28.984 1 96.94 219 ASP B CA 1
ATOM 5119 C C . ASP B 1 219 ? -20.312 21.906 29.219 1 96.94 219 ASP B C 1
ATOM 5121 O O . ASP B 1 219 ? -19.984 22.234 30.359 1 96.94 219 ASP B O 1
ATOM 5125 N N . ALA B 1 220 ? -19.562 22.047 28.188 1 97.88 220 ALA B N 1
ATOM 5126 C CA . ALA B 1 220 ? -18.297 22.781 28.219 1 97.88 220 ALA B CA 1
ATOM 5127 C C . ALA B 1 220 ? -18.031 23.484 26.891 1 97.88 220 ALA B C 1
ATOM 5129 O O . ALA B 1 220 ? -18.562 23.078 25.859 1 97.88 220 ALA B O 1
ATOM 5130 N N . ILE B 1 221 ? -17.359 24.531 27.016 1 98 221 ILE B N 1
ATOM 5131 C CA . ILE B 1 221 ? -17.031 25.344 25.844 1 98 221 ILE B CA 1
ATOM 5132 C C . ILE B 1 221 ? -15.516 25.484 25.734 1 98 221 ILE B C 1
ATOM 5134 O O . ILE B 1 221 ? -14.828 25.656 26.734 1 98 221 ILE B O 1
ATOM 5138 N N . PHE B 1 222 ? -14.953 25.375 24.5 1 98.31 222 PHE B N 1
ATOM 5139 C CA . PHE B 1 222 ? -13.523 25.5 24.266 1 98.31 222 PHE B CA 1
ATOM 5140 C C . PHE B 1 222 ? -13.227 26.672 23.344 1 98.31 222 PHE B C 1
ATOM 5142 O O . PHE B 1 222 ? -13.727 26.734 22.219 1 98.31 222 PHE B O 1
ATOM 5149 N N . ILE B 1 223 ? -12.422 27.578 23.828 1 97.12 223 ILE B N 1
ATOM 5150 C CA . ILE B 1 223 ? -12.039 28.75 23.047 1 97.12 223 ILE B CA 1
ATOM 5151 C C . ILE B 1 223 ? -10.75 28.453 22.281 1 97.12 223 ILE B C 1
ATOM 5153 O O . ILE B 1 223 ? -9.688 28.297 22.875 1 97.12 223 ILE B O 1
ATOM 5157 N N . ALA B 1 224 ? -10.875 28.422 20.984 1 96.5 224 ALA B N 1
ATOM 5158 C CA . ALA B 1 224 ? -9.758 28.172 20.078 1 96.5 224 ALA B CA 1
ATOM 5159 C C . ALA B 1 224 ? -9.703 29.234 18.984 1 96.5 224 ALA B C 1
ATOM 5161 O O . ALA B 1 224 ? -9.562 28.906 17.797 1 96.5 224 ALA B O 1
ATOM 5162 N N . THR B 1 225 ? -9.781 30.453 19.281 1 94.38 225 THR B N 1
ATOM 5163 C CA . THR B 1 225 ? -9.922 31.531 18.312 1 94.38 225 THR B CA 1
ATOM 5164 C C . THR B 1 225 ? -8.562 31.953 17.766 1 94.38 225 THR B C 1
ATOM 5166 O O . THR B 1 225 ? -8.484 32.656 16.766 1 94.38 225 THR B O 1
ATOM 5169 N N . GLY B 1 226 ? -7.48 31.453 18.406 1 93 226 GLY B N 1
ATOM 5170 C CA . GLY B 1 226 ? -6.156 31.875 17.969 1 93 226 GLY B CA 1
ATOM 5171 C C . GLY B 1 226 ? -5.895 33.344 18.172 1 93 226 GLY B C 1
ATOM 5172 O O . GLY B 1 226 ? -6.383 33.938 19.141 1 93 226 GLY B O 1
ATOM 5173 N N . THR B 1 227 ? -4.914 33.875 17.422 1 91.75 227 THR B N 1
ATOM 5174 C CA . THR B 1 227 ? -4.543 35.281 17.422 1 91.75 227 THR B CA 1
ATOM 5175 C C . THR B 1 227 ? -4.801 35.906 16.062 1 91.75 227 THR B C 1
ATOM 5177 O O . THR B 1 227 ? -4.254 35.469 15.047 1 91.75 227 THR B O 1
ATOM 5180 N N . HIS B 1 228 ? -5.789 36.844 15.977 1 84.69 228 HIS B N 1
ATOM 5181 C CA . HIS B 1 228 ? -6.133 37.344 14.648 1 84.69 228 HIS B CA 1
ATOM 5182 C C . HIS B 1 228 ? -5.941 38.844 14.57 1 84.69 228 HIS B C 1
ATOM 5184 O O . HIS B 1 228 ? -6.117 39.469 13.508 1 84.69 228 HIS B O 1
ATOM 5190 N N . VAL B 1 229 ? -5.555 39.438 15.664 1 88.56 229 VAL B N 1
ATOM 5191 C CA . VAL B 1 229 ? -5.32 40.875 15.656 1 88.56 229 VAL B CA 1
ATOM 5192 C C . VAL B 1 229 ? -3.855 41.156 15.32 1 88.56 229 VAL B C 1
ATOM 5194 O O . VAL B 1 229 ? -2.957 40.75 16.078 1 88.56 229 VAL B O 1
ATOM 5197 N N . PRO B 1 230 ? -3.652 41.844 14.227 1 91.06 230 PRO B N 1
ATOM 5198 C CA . PRO B 1 230 ? -2.264 42.125 13.867 1 91.06 230 PRO B CA 1
ATOM 5199 C C . PRO B 1 230 ? -1.597 43.094 14.852 1 91.06 230 PRO B C 1
ATOM 5201 O O . PRO B 1 230 ? -2.236 44.031 15.336 1 91.06 230 PRO B O 1
ATOM 5204 N N . MET B 1 231 ? -0.389 42.812 15.133 1 91.69 231 MET B N 1
ATOM 5205 C CA . MET B 1 231 ? 0.394 43.781 15.891 1 91.69 231 MET B CA 1
ATOM 5206 C C . MET B 1 231 ? 0.673 45.031 15.055 1 91.69 231 MET B C 1
ATOM 5208 O O . MET B 1 231 ? 0.927 44.938 13.852 1 91.69 231 MET B O 1
ATOM 5212 N N . GLU B 1 232 ? 0.584 46.125 15.672 1 88.69 232 GLU B N 1
ATOM 5213 C CA . GLU B 1 232 ? 0.781 47.375 14.953 1 88.69 232 GLU B CA 1
ATOM 5214 C C . GLU B 1 232 ? 2.223 47.875 15.086 1 88.69 232 GLU B C 1
ATOM 5216 O O . GLU B 1 232 ? 2.895 47.594 16.078 1 88.69 232 GLU B O 1
ATOM 5221 N N . LEU B 1 233 ? 2.67 48.469 14.055 1 93.25 233 LEU B N 1
ATOM 5222 C CA . LEU B 1 233 ? 3.963 49.156 14 1 93.25 233 LEU B CA 1
ATOM 5223 C C . LEU B 1 233 ? 3.801 50.594 13.602 1 93.25 233 LEU B C 1
ATOM 5225 O O . LEU B 1 233 ? 3.996 50.969 12.438 1 93.25 233 LEU B O 1
ATOM 5229 N N . PRO B 1 234 ? 3.523 51.344 14.57 1 93.31 234 PRO B N 1
ATOM 5230 C CA . PRO B 1 234 ? 3.318 52.75 14.227 1 93.31 234 PRO B CA 1
ATOM 5231 C C . PRO B 1 234 ? 4.562 53.406 13.617 1 93.31 234 PRO B C 1
ATOM 5233 O O . PRO B 1 234 ? 5.652 53.312 14.188 1 93.31 234 PRO B O 1
ATOM 5236 N N . MET B 1 235 ? 4.422 53.969 12.5 1 94.81 235 MET B N 1
ATOM 5237 C CA . MET B 1 235 ? 5.445 54.719 11.766 1 94.81 235 MET B CA 1
ATOM 5238 C C . MET B 1 235 ? 4.867 56 11.172 1 94.81 235 MET B C 1
ATOM 5240 O O . MET B 1 235 ? 3.674 56.062 10.875 1 94.81 235 MET B O 1
ATOM 5244 N N . ARG B 1 236 ? 5.773 57 11.055 1 94.38 236 ARG B N 1
ATOM 5245 C CA . ARG B 1 236 ? 5.324 58.188 10.336 1 94.38 236 ARG B CA 1
ATOM 5246 C C . ARG B 1 236 ? 4.965 57.844 8.891 1 94.38 236 ARG B C 1
ATOM 5248 O O . ARG B 1 236 ? 5.773 57.25 8.164 1 94.38 236 ARG B O 1
ATOM 5255 N N . GLY B 1 237 ? 3.709 58.062 8.531 1 94.5 237 GLY B N 1
ATOM 5256 C CA . GLY B 1 237 ? 3.273 57.875 7.16 1 94.5 237 GLY B CA 1
ATOM 5257 C C . GLY B 1 237 ? 2.652 56.5 6.934 1 94.5 237 GLY B C 1
ATOM 5258 O O . GLY B 1 237 ? 2.373 56.125 5.797 1 94.5 237 GLY B O 1
ATOM 5259 N N . ASP B 1 238 ? 2.42 55.719 8.023 1 93.31 238 ASP B N 1
ATOM 5260 C CA . ASP B 1 238 ? 1.952 54.344 7.875 1 93.31 238 ASP B CA 1
ATOM 5261 C C . ASP B 1 238 ? 0.481 54.312 7.469 1 93.31 238 ASP B C 1
ATOM 5263 O O . ASP B 1 238 ? -0.071 53.25 7.215 1 93.31 238 ASP B O 1
ATOM 5267 N N . GLU B 1 239 ? -0.188 55.469 7.344 1 92.88 239 GLU B N 1
ATOM 5268 C CA . GLU B 1 239 ? -1.578 55.562 6.902 1 92.88 239 GLU B CA 1
ATOM 5269 C C . GLU B 1 239 ? -1.677 55.562 5.383 1 92.88 239 GLU B C 1
ATOM 5271 O O . GLU B 1 239 ? -2.766 55.406 4.824 1 92.88 239 GLU B O 1
ATOM 5276 N N . LYS B 1 240 ? -0.568 55.75 4.699 1 94.19 240 LYS B N 1
ATOM 5277 C CA . LYS B 1 240 ? -0.551 55.844 3.242 1 94.19 240 LYS B CA 1
ATOM 5278 C C . LYS B 1 240 ? -1.063 54.531 2.607 1 94.19 240 LYS B C 1
ATOM 5280 O O . LYS B 1 240 ? -0.764 53.438 3.088 1 94.19 240 LYS B O 1
ATOM 5285 N N . PRO B 1 241 ? -1.831 54.781 1.468 1 93.44 241 PRO B N 1
ATOM 5286 C CA . PRO B 1 241 ? -2.215 53.562 0.73 1 93.44 241 PRO B CA 1
ATOM 5287 C C . PRO B 1 241 ? -1.011 52.75 0.267 1 93.44 241 PRO B C 1
ATOM 5289 O O . PRO B 1 241 ? -0.035 53.312 -0.236 1 93.44 241 PRO B O 1
ATOM 5292 N N . GLY B 1 242 ? -1.078 51.438 0.569 1 94.62 242 GLY B N 1
ATOM 5293 C CA . GLY B 1 242 ? 0.026 50.562 0.198 1 94.62 242 GLY B CA 1
ATOM 5294 C C . GLY B 1 242 ? 0.661 49.875 1.385 1 94.62 242 GLY B C 1
ATOM 5295 O O . GLY B 1 242 ? 1.431 48.938 1.216 1 94.62 242 GLY B O 1
ATOM 5296 N N . VAL B 1 243 ? 0.386 50.438 2.541 1 96.25 243 VAL B N 1
ATOM 5297 C CA . VAL B 1 243 ? 0.81 49.75 3.76 1 96.25 243 VAL B CA 1
ATOM 5298 C C . VAL B 1 243 ? -0.255 48.75 4.184 1 96.25 243 VAL B C 1
ATOM 5300 O O . VAL B 1 243 ? -1.415 49.094 4.391 1 96.25 243 VAL B O 1
ATOM 5303 N N . LEU B 1 244 ? 0.123 47.469 4.219 1 95.19 244 LEU B N 1
ATOM 5304 C CA . LEU B 1 244 ? -0.845 46.438 4.492 1 95.19 244 LEU B CA 1
ATOM 5305 C C . LEU B 1 244 ? -0.307 45.438 5.535 1 95.19 244 LEU B C 1
ATOM 5307 O O . LEU B 1 244 ? 0.901 45.406 5.773 1 95.19 244 LEU B O 1
ATOM 5311 N N . GLN B 1 245 ? -1.273 44.75 6.16 1 95.5 245 GLN B N 1
ATOM 5312 C CA . GLN B 1 245 ? -0.914 43.656 7.051 1 95.5 245 GLN B CA 1
ATOM 5313 C C . GLN B 1 245 ? -0.732 42.344 6.273 1 95.5 245 GLN B C 1
ATOM 5315 O O . GLN B 1 245 ? -1.475 42.062 5.328 1 95.5 245 GLN B O 1
ATOM 5320 N N . ALA B 1 246 ? 0.271 41.594 6.746 1 95.75 246 ALA B N 1
ATOM 5321 C CA . ALA B 1 246 ? 0.599 40.344 6.047 1 95.75 246 ALA B CA 1
ATOM 5322 C C . ALA B 1 246 ? -0.619 39.438 5.957 1 95.75 246 ALA B C 1
ATOM 5324 O O . ALA B 1 246 ? -0.891 38.875 4.898 1 95.75 246 ALA B O 1
ATOM 5325 N N . MET B 1 247 ? -1.362 39.312 7.012 1 92.44 247 MET B N 1
ATOM 5326 C CA . MET B 1 247 ? -2.496 38.375 7.051 1 92.44 247 MET B CA 1
ATOM 5327 C C . MET B 1 247 ? -3.594 38.844 6.09 1 92.44 247 MET B C 1
ATOM 5329 O O . MET B 1 247 ? -4.293 38 5.508 1 92.44 247 MET B O 1
ATOM 5333 N N . ALA B 1 248 ? -3.682 40.125 5.934 1 92.25 248 ALA B N 1
ATOM 5334 C CA . ALA B 1 248 ? -4.656 40.656 4.973 1 92.25 248 ALA B CA 1
ATOM 5335 C C . ALA B 1 248 ? -4.309 40.219 3.551 1 92.25 248 ALA B C 1
ATOM 5337 O O . ALA B 1 248 ? -5.188 39.844 2.777 1 92.25 248 ALA B O 1
ATOM 5338 N N . LEU B 1 249 ? -3.059 40.344 3.221 1 94.75 249 LEU B N 1
ATOM 5339 C CA . LEU B 1 249 ? -2.586 39.906 1.91 1 94.75 249 LEU B CA 1
ATOM 5340 C C . LEU B 1 249 ? -2.834 38.406 1.706 1 94.75 249 LEU B C 1
ATOM 5342 O O . LEU B 1 249 ? -3.402 38 0.689 1 94.75 249 LEU B O 1
ATOM 5346 N N . LEU B 1 250 ? -2.418 37.625 2.664 1 93.06 250 LEU B N 1
ATOM 5347 C CA . LEU B 1 250 ? -2.512 36.188 2.551 1 93.06 250 LEU B CA 1
ATOM 5348 C C . LEU B 1 250 ? -3.967 35.719 2.436 1 93.06 250 LEU B C 1
ATOM 5350 O O . LEU B 1 250 ? -4.293 34.875 1.625 1 93.06 250 LEU B O 1
ATOM 5354 N N . THR B 1 251 ? -4.809 36.344 3.227 1 89.5 251 THR B N 1
ATOM 5355 C CA . THR B 1 251 ? -6.23 36.031 3.18 1 89.5 251 THR B CA 1
ATOM 5356 C C . THR B 1 251 ? -6.824 36.406 1.823 1 89.5 251 THR B C 1
ATOM 5358 O O . THR B 1 251 ? -7.59 35.625 1.241 1 89.5 251 THR B O 1
ATOM 5361 N N . ALA B 1 252 ? -6.441 37.531 1.336 1 91.88 252 ALA B N 1
ATOM 5362 C CA . ALA B 1 252 ? -6.953 38 0.049 1 91.88 252 ALA B CA 1
ATOM 5363 C C . ALA B 1 252 ? -6.562 37.062 -1.075 1 91.88 252 ALA B C 1
ATOM 5365 O O . ALA B 1 252 ? -7.371 36.75 -1.953 1 91.88 252 ALA B O 1
ATOM 5366 N N . VAL B 1 253 ? -5.375 36.656 -1.03 1 91 253 VAL B N 1
ATOM 5367 C CA . VAL B 1 253 ? -4.875 35.75 -2.062 1 91 253 VAL B CA 1
ATOM 5368 C C . VAL B 1 253 ? -5.629 34.438 -1.996 1 91 253 VAL B C 1
ATOM 5370 O O . VAL B 1 253 ? -5.992 33.844 -3.029 1 91 253 VAL B O 1
ATOM 5373 N N . GLN B 1 254 ? -5.84 33.969 -0.794 1 86.88 254 GLN B N 1
ATOM 5374 C CA . GLN B 1 254 ? -6.574 32.719 -0.63 1 86.88 254 GLN B CA 1
ATOM 5375 C C . GLN B 1 254 ? -8.016 32.844 -1.117 1 86.88 254 GLN B C 1
ATOM 5377 O O . GLN B 1 254 ? -8.547 31.938 -1.762 1 86.88 254 GLN B O 1
ATOM 5382 N N . LEU B 1 255 ? -8.625 33.906 -0.77 1 85.5 255 LEU B N 1
ATOM 5383 C CA . LEU B 1 255 ? -9.992 34.156 -1.2 1 85.5 255 LEU B CA 1
ATOM 5384 C C . LEU B 1 255 ? -10.078 34.25 -2.721 1 85.5 255 LEU B C 1
ATOM 5386 O O . LEU B 1 255 ? -11.055 33.781 -3.316 1 85.5 255 LEU B O 1
ATOM 5390 N N . HIS B 1 256 ? -9.086 34.781 -3.279 1 87.75 256 HIS B N 1
ATOM 5391 C CA . HIS B 1 256 ? -9.016 34.875 -4.734 1 87.75 256 HIS B CA 1
ATOM 5392 C C . HIS B 1 256 ? -8.906 33.469 -5.348 1 87.75 256 HIS B C 1
ATOM 5394 O O . HIS B 1 256 ? -9.602 33.156 -6.32 1 87.75 256 HIS B O 1
ATOM 5400 N N . GLN B 1 257 ? -8.102 32.719 -4.789 1 82.06 257 GLN B N 1
ATOM 5401 C CA . GLN B 1 257 ? -7.895 31.344 -5.285 1 82.06 257 GLN B CA 1
ATOM 5402 C C . GLN B 1 257 ? -9.164 30.516 -5.145 1 82.06 257 GLN B C 1
ATOM 5404 O O . GLN B 1 257 ? -9.406 29.594 -5.934 1 82.06 257 GLN B O 1
ATOM 5409 N N . ASN B 1 258 ? -9.945 30.906 -4.215 1 78.06 258 ASN B N 1
ATOM 5410 C CA . ASN B 1 258 ? -11.219 30.219 -3.992 1 78.06 258 ASN B CA 1
ATOM 5411 C C . ASN B 1 258 ? -12.312 30.766 -4.891 1 78.06 258 ASN B C 1
ATOM 5413 O O . ASN B 1 258 ? -13.453 30.297 -4.852 1 78.06 258 ASN B O 1
ATOM 5417 N N . GLY B 1 259 ? -11.992 31.75 -5.617 1 78.81 259 GLY B N 1
ATOM 5418 C CA . GLY B 1 259 ? -12.953 32.344 -6.527 1 78.81 259 GLY B CA 1
ATOM 5419 C C . GLY B 1 259 ? -13.922 33.312 -5.84 1 78.81 259 GLY B C 1
ATOM 5420 O O . GLY B 1 259 ? -15 33.594 -6.367 1 78.81 259 GLY B O 1
ATOM 5421 N N . ARG B 1 260 ? -13.477 33.688 -4.664 1 80 260 ARG B N 1
ATOM 5422 C CA . ARG B 1 260 ? -14.398 34.531 -3.891 1 80 260 ARG B CA 1
ATOM 5423 C C . ARG B 1 260 ? -14.203 36 -4.211 1 80 260 ARG B C 1
ATOM 5425 O O . ARG B 1 260 ? -15.109 36.812 -4.004 1 80 260 ARG B O 1
ATOM 5432 N N . VAL B 1 261 ? -12.969 36.312 -4.598 1 83.44 261 VAL B N 1
ATOM 5433 C CA . VAL B 1 261 ? -12.688 37.719 -4.941 1 83.44 261 VAL B CA 1
ATOM 5434 C C . VAL B 1 261 ? -11.938 37.781 -6.273 1 83.44 261 VAL B C 1
ATOM 5436 O O . VAL B 1 261 ? -11.398 36.75 -6.734 1 83.44 261 VAL B O 1
ATOM 5439 N N . GLY B 1 262 ? -11.93 38.906 -6.914 1 84.06 262 GLY B N 1
ATOM 5440 C CA . GLY B 1 262 ? -11.289 39.062 -8.211 1 84.06 262 GLY B CA 1
ATOM 5441 C C . GLY B 1 262 ? -9.844 39.5 -8.117 1 84.06 262 GLY B C 1
ATOM 5442 O O . GLY B 1 262 ? -9.32 39.719 -7.02 1 84.06 262 GLY B O 1
ATOM 5443 N N . ASP B 1 263 ? -9.211 39.656 -9.227 1 85.5 263 ASP B N 1
ATOM 5444 C CA . ASP B 1 263 ? -7.805 40.031 -9.328 1 85.5 263 ASP B CA 1
ATOM 5445 C C . ASP B 1 263 ? -7.555 41.406 -8.688 1 85.5 263 ASP B C 1
ATOM 5447 O O . ASP B 1 263 ? -6.5 41.625 -8.086 1 85.5 263 ASP B O 1
ATOM 5451 N N . ASP B 1 264 ? -8.531 42.219 -8.75 1 87.25 264 ASP B N 1
ATOM 5452 C CA . ASP B 1 264 ? -8.383 43.594 -8.281 1 87.25 264 ASP B CA 1
ATOM 5453 C C . ASP B 1 264 ? -8.352 43.656 -6.754 1 87.25 264 ASP B C 1
ATOM 5455 O O . ASP B 1 264 ? -7.938 44.656 -6.172 1 87.25 264 ASP B O 1
ATOM 5459 N N . ASP B 1 265 ? -8.727 42.594 -6.211 1 89.56 265 ASP B N 1
ATOM 5460 C CA . ASP B 1 265 ? -8.805 42.531 -4.754 1 89.56 265 ASP B CA 1
ATOM 5461 C C . ASP B 1 265 ? -7.465 42.125 -4.145 1 89.56 265 ASP B C 1
ATOM 5463 O O . ASP B 1 265 ? -7.258 42.25 -2.938 1 89.56 265 ASP B O 1
ATOM 5467 N N . ILE B 1 266 ? -6.555 41.719 -4.965 1 91.69 266 ILE B N 1
ATOM 5468 C CA . ILE B 1 266 ? -5.215 41.406 -4.492 1 91.69 266 ILE B CA 1
ATOM 5469 C C . ILE B 1 266 ? -4.387 42.688 -4.363 1 91.69 266 ILE B C 1
ATOM 5471 O O . ILE B 1 266 ? -4.172 43.375 -5.348 1 91.69 266 ILE B O 1
ATOM 5475 N N . PRO B 1 267 ? -3.928 42.875 -3.264 1 93.81 267 PRO B N 1
ATOM 5476 C CA . PRO B 1 267 ? -3.318 44.188 -3.01 1 93.81 267 PRO B CA 1
ATOM 5477 C C . PRO B 1 267 ? -1.934 44.312 -3.639 1 93.81 267 PRO B C 1
ATOM 5479 O O . PRO B 1 267 ? -1.401 45.438 -3.73 1 93.81 267 PRO B O 1
ATOM 5482 N N . VAL B 1 268 ? -1.317 43.281 -4.023 1 95.25 268 VAL B N 1
ATOM 5483 C CA . VAL B 1 268 ? -0.004 43.281 -4.66 1 95.25 268 VAL B CA 1
ATOM 5484 C C . VAL B 1 268 ? -0.133 42.875 -6.117 1 95.25 268 VAL B C 1
ATOM 5486 O O . VAL B 1 268 ? -0.813 41.875 -6.426 1 95.25 268 VAL B O 1
ATOM 5489 N N . GLN B 1 269 ? 0.509 43.625 -6.949 1 93.5 269 GLN B N 1
ATOM 5490 C CA . GLN B 1 269 ? 0.427 43.344 -8.383 1 93.5 269 GLN B CA 1
ATOM 5491 C C . GLN B 1 269 ? 1.804 43.031 -8.969 1 93.5 269 GLN B C 1
ATOM 5493 O O . GLN B 1 269 ? 2.826 43.312 -8.328 1 93.5 269 GLN B O 1
ATOM 5498 N N . LYS B 1 270 ? 1.67 42.5 -10.164 1 94.44 270 LYS B N 1
ATOM 5499 C CA . LYS B 1 270 ? 2.912 42.219 -10.883 1 94.44 270 LYS B CA 1
ATOM 5500 C C . LYS B 1 270 ? 3.725 43.5 -11.094 1 94.44 270 LYS B C 1
ATOM 5502 O O . LYS B 1 270 ? 3.182 44.531 -11.492 1 94.44 270 LYS B O 1
ATOM 5507 N N . GLY B 1 271 ? 5.016 43.375 -10.766 1 95.94 271 GLY B N 1
ATOM 5508 C CA . GLY B 1 271 ? 5.906 44.531 -10.984 1 95.94 271 GLY B CA 1
ATOM 5509 C C . GLY B 1 271 ? 6.074 45.406 -9.758 1 95.94 271 GLY B C 1
ATOM 5510 O O . GLY B 1 271 ? 6.969 46.25 -9.703 1 95.94 271 GLY B O 1
ATOM 5511 N N . ASP B 1 272 ? 5.27 45.219 -8.773 1 97 272 ASP B N 1
ATOM 5512 C CA . ASP B 1 272 ? 5.387 46 -7.547 1 97 272 ASP B CA 1
ATOM 5513 C C . ASP B 1 272 ? 6.723 45.719 -6.855 1 97 272 ASP B C 1
ATOM 5515 O O . ASP B 1 272 ? 7.242 44.594 -6.906 1 97 272 ASP B O 1
ATOM 5519 N N . LYS B 1 273 ? 7.281 46.719 -6.27 1 98.38 273 LYS B N 1
ATOM 5520 C CA . LYS B 1 273 ? 8.344 46.562 -5.277 1 98.38 273 LYS B CA 1
ATOM 5521 C C . LYS B 1 273 ? 7.766 46.5 -3.865 1 98.38 273 LYS B C 1
ATOM 5523 O O . LYS B 1 273 ? 7.133 47.469 -3.402 1 98.38 273 LYS B O 1
ATOM 5528 N N . VAL B 1 274 ? 7.996 45.344 -3.236 1 98.62 274 VAL B N 1
ATOM 5529 C CA . VAL B 1 274 ? 7.355 45.125 -1.946 1 98.62 274 VAL B CA 1
ATOM 5530 C C . VAL B 1 274 ? 8.422 45 -0.856 1 98.62 274 VAL B C 1
ATOM 5532 O O . VAL B 1 274 ? 9.445 44.344 -1.052 1 98.62 274 VAL B O 1
ATOM 5535 N N . VAL B 1 275 ? 8.25 45.656 0.275 1 98.75 275 VAL B N 1
ATOM 5536 C CA . VAL B 1 275 ? 9.055 45.438 1.472 1 98.75 275 VAL B CA 1
ATOM 5537 C C . VAL B 1 275 ? 8.219 44.75 2.541 1 98.75 275 VAL B C 1
ATOM 5539 O O . VAL B 1 275 ? 7.121 45.188 2.869 1 98.75 275 VAL B O 1
ATOM 5542 N N . VAL B 1 276 ? 8.617 43.656 3.008 1 98.69 276 VAL B N 1
ATOM 5543 C CA . VAL B 1 276 ? 7.984 42.938 4.109 1 98.69 276 VAL B CA 1
ATOM 5544 C C . VAL B 1 276 ? 8.758 43.188 5.402 1 98.69 276 VAL B C 1
ATOM 5546 O O . VAL B 1 276 ? 9.969 42.938 5.457 1 98.69 276 VAL B O 1
ATOM 5549 N N . ILE B 1 277 ? 8.078 43.656 6.402 1 98.5 277 ILE B N 1
ATOM 5550 C CA . ILE B 1 277 ? 8.703 43.906 7.695 1 98.5 277 ILE B CA 1
ATOM 5551 C C . ILE B 1 277 ? 8.492 42.719 8.617 1 98.5 277 ILE B C 1
ATOM 5553 O O . ILE B 1 277 ? 7.359 42.375 8.969 1 98.5 277 ILE B O 1
ATOM 5557 N N . GLY B 1 278 ? 9.547 42.094 9.023 1 97.06 278 GLY B N 1
ATOM 5558 C CA . GLY B 1 278 ? 9.484 40.906 9.875 1 97.06 278 GLY B CA 1
ATOM 5559 C C . GLY B 1 278 ? 10.281 39.719 9.328 1 97.06 278 GLY B C 1
ATOM 5560 O O . GLY B 1 278 ? 10.664 39.719 8.156 1 97.06 278 GLY B O 1
ATOM 5561 N N . ALA B 1 279 ? 10.547 38.75 10.195 1 96.38 279 ALA B N 1
ATOM 5562 C CA . ALA B 1 279 ? 11.352 37.625 9.766 1 96.38 279 ALA B CA 1
ATOM 5563 C C . ALA B 1 279 ? 10.836 36.312 10.383 1 96.38 279 ALA B C 1
ATOM 5565 O O . ALA B 1 279 ? 11.617 35.438 10.695 1 96.38 279 ALA B O 1
ATOM 5566 N N . GLY B 1 280 ? 9.578 36.281 10.594 1 94.25 280 GLY B N 1
ATOM 5567 C CA . GLY B 1 280 ? 8.93 35.031 11.016 1 94.25 280 GLY B CA 1
ATOM 5568 C C . GLY B 1 280 ? 8.344 34.25 9.867 1 94.25 280 GLY B C 1
ATOM 5569 O O . GLY B 1 280 ? 8.594 34.562 8.703 1 94.25 280 GLY B O 1
ATOM 5570 N N . ASN B 1 281 ? 7.594 33.219 10.219 1 92.69 281 ASN B N 1
ATOM 5571 C CA . ASN B 1 281 ? 6.992 32.344 9.195 1 92.69 281 ASN B CA 1
ATOM 5572 C C . ASN B 1 281 ? 5.973 33.125 8.352 1 92.69 281 ASN B C 1
ATOM 5574 O O . ASN B 1 281 ? 5.906 32.938 7.137 1 92.69 281 ASN B O 1
ATOM 5578 N N . VAL B 1 282 ? 5.203 33.938 8.984 1 93.94 282 VAL B N 1
ATOM 5579 C CA . VAL B 1 282 ? 4.203 34.719 8.266 1 93.94 282 VAL B CA 1
ATOM 5580 C C . VAL B 1 282 ? 4.891 35.656 7.293 1 93.94 282 VAL B C 1
ATOM 5582 O O . VAL B 1 282 ? 4.402 35.875 6.184 1 93.94 282 VAL B O 1
ATOM 5585 N N . ALA B 1 283 ? 6.043 36.219 7.746 1 97.06 283 ALA B N 1
ATOM 5586 C CA . ALA B 1 283 ? 6.816 37.094 6.871 1 97.06 283 ALA B CA 1
ATOM 5587 C C . ALA B 1 283 ? 7.293 36.344 5.629 1 97.06 283 ALA B C 1
ATOM 5589 O O . ALA B 1 283 ? 7.219 36.875 4.516 1 97.06 283 ALA B O 1
ATOM 5590 N N . MET B 1 284 ? 7.734 35.156 5.859 1 96.25 284 MET B N 1
ATOM 5591 C CA . MET B 1 284 ? 8.195 34.344 4.742 1 96.25 284 MET B CA 1
ATOM 5592 C C . MET B 1 284 ? 7.039 33.969 3.816 1 96.25 284 MET B C 1
ATOM 5594 O O . MET B 1 284 ? 7.184 34 2.592 1 96.25 284 MET B O 1
ATOM 5598 N N . ASP B 1 285 ? 5.961 33.656 4.383 1 95.5 285 ASP B N 1
ATOM 5599 C CA . ASP B 1 285 ? 4.777 33.344 3.594 1 95.5 285 ASP B CA 1
ATOM 5600 C C . ASP B 1 285 ? 4.352 34.531 2.73 1 95.5 285 ASP B C 1
ATOM 5602 O O . ASP B 1 285 ? 4.051 34.344 1.547 1 95.5 285 ASP B O 1
ATOM 5606 N N . ALA B 1 286 ? 4.316 35.656 3.338 1 97 286 ALA B N 1
ATOM 5607 C CA . ALA B 1 286 ? 3.936 36.875 2.615 1 97 286 ALA B CA 1
ATOM 5608 C C . ALA B 1 286 ? 4.941 37.188 1.512 1 97 286 ALA B C 1
ATOM 5610 O O . ALA B 1 286 ? 4.551 37.531 0.388 1 97 286 ALA B O 1
ATOM 5611 N N . ALA B 1 287 ? 6.219 37.094 1.861 1 97.81 287 ALA B N 1
ATOM 5612 C CA . ALA B 1 287 ? 7.277 37.375 0.897 1 97.81 287 ALA B CA 1
ATOM 5613 C C . ALA B 1 287 ? 7.176 36.469 -0.317 1 97.81 287 ALA B C 1
ATOM 5615 O O . ALA B 1 287 ? 7.168 36.938 -1.458 1 97.81 287 ALA B O 1
ATOM 5616 N N . ARG B 1 288 ? 7.051 35.219 -0.039 1 95.44 288 ARG B N 1
ATOM 5617 C CA . ARG B 1 288 ? 7.023 34.25 -1.125 1 95.44 288 ARG B CA 1
ATOM 5618 C C . ARG B 1 288 ? 5.734 34.375 -1.936 1 95.44 288 ARG B C 1
ATOM 5620 O O . ARG B 1 288 ? 5.738 34.156 -3.148 1 95.44 288 ARG B O 1
ATOM 5627 N N . THR B 1 289 ? 4.652 34.688 -1.294 1 95.44 289 THR B N 1
ATOM 5628 C CA . THR B 1 289 ? 3.404 34.938 -2 1 95.44 289 THR B CA 1
ATOM 5629 C C . THR B 1 289 ? 3.559 36.125 -2.957 1 95.44 289 THR B C 1
ATOM 5631 O O . THR B 1 289 ? 3.121 36.031 -4.109 1 95.44 289 THR B O 1
ATOM 5634 N N . CYS B 1 290 ? 4.211 37.156 -2.523 1 97 290 CYS B N 1
ATOM 5635 C CA . CYS B 1 290 ? 4.422 38.344 -3.352 1 97 290 CYS B CA 1
ATOM 5636 C C . CYS B 1 290 ? 5.293 38 -4.559 1 97 290 CYS B C 1
ATOM 5638 O O . CYS B 1 290 ? 5.016 38.469 -5.668 1 97 290 CYS B O 1
ATOM 5640 N N . VAL B 1 291 ? 6.34 37.219 -4.32 1 96.44 291 VAL B N 1
ATOM 5641 C CA . VAL B 1 291 ? 7.207 36.812 -5.422 1 96.44 291 VAL B CA 1
ATOM 5642 C C . VAL B 1 291 ? 6.395 36.062 -6.473 1 96.44 291 VAL B C 1
ATOM 5644 O O . VAL B 1 291 ? 6.547 36.312 -7.672 1 96.44 291 VAL B O 1
ATOM 5647 N N . ARG B 1 292 ? 5.57 35.25 -6.012 1 92.25 292 ARG B N 1
ATOM 5648 C CA . ARG B 1 292 ? 4.773 34.438 -6.902 1 92.25 292 ARG B CA 1
ATOM 5649 C C . ARG B 1 292 ? 3.707 35.25 -7.621 1 92.25 292 ARG B C 1
ATOM 5651 O O . ARG B 1 292 ? 3.197 34.844 -8.664 1 92.25 292 ARG B O 1
ATOM 5658 N N . LEU B 1 293 ? 3.379 36.406 -7.074 1 93.38 293 LEU B N 1
ATOM 5659 C CA . LEU B 1 293 ? 2.471 37.344 -7.727 1 93.38 293 LEU B CA 1
ATOM 5660 C C . LEU B 1 293 ? 3.217 38.219 -8.727 1 93.38 293 LEU B C 1
ATOM 5662 O O . LEU B 1 293 ? 2.609 39.031 -9.414 1 93.38 293 LEU B O 1
ATOM 5666 N N . GLY B 1 294 ? 4.539 38.031 -8.812 1 94.62 294 GLY B N 1
ATOM 5667 C CA . GLY B 1 294 ? 5.34 38.75 -9.797 1 94.62 294 GLY B CA 1
ATOM 5668 C C . GLY B 1 294 ? 5.992 40 -9.242 1 94.62 294 GLY B C 1
ATOM 5669 O O . GLY B 1 294 ? 6.484 40.844 -10.008 1 94.62 294 GLY B O 1
ATOM 5670 N N . ALA B 1 295 ? 6.047 40.156 -7.961 1 97.06 295 ALA B N 1
ATOM 5671 C CA . ALA B 1 295 ? 6.637 41.344 -7.328 1 97.06 295 ALA B CA 1
ATOM 5672 C C . ALA B 1 295 ? 8.102 41.094 -6.973 1 97.06 295 ALA B C 1
ATOM 5674 O O . ALA B 1 295 ? 8.547 39.938 -6.898 1 97.06 295 ALA B O 1
ATOM 5675 N N . SER B 1 296 ? 8.875 42.125 -6.918 1 98 296 SER B N 1
ATOM 5676 C CA . SER B 1 296 ? 10.188 42.094 -6.285 1 98 296 SER B CA 1
ATOM 5677 C C . SER B 1 296 ? 10.094 42.344 -4.785 1 98 296 SER B C 1
ATOM 5679 O O . SER B 1 296 ? 9.406 43.281 -4.363 1 98 296 SER B O 1
ATOM 5681 N N . VAL B 1 297 ? 10.703 41.531 -3.984 1 98.56 297 VAL B N 1
ATOM 5682 C CA . VAL B 1 297 ? 10.422 41.594 -2.553 1 98.56 297 VAL B CA 1
ATOM 5683 C C . VAL B 1 297 ? 11.719 41.75 -1.772 1 98.56 297 VAL B C 1
ATOM 5685 O O . VAL B 1 297 ? 12.719 41.094 -2.064 1 98.56 297 VAL B O 1
ATOM 5688 N N . THR B 1 298 ? 11.797 42.625 -0.827 1 98.69 298 THR B N 1
ATOM 5689 C CA . THR B 1 298 ? 12.844 42.781 0.177 1 98.69 298 THR B CA 1
ATOM 5690 C C . THR B 1 298 ? 12.273 42.625 1.583 1 98.69 298 THR B C 1
ATOM 5692 O O . THR B 1 298 ? 11.312 43.281 1.947 1 98.69 298 THR B O 1
ATOM 5695 N N . VAL B 1 299 ? 12.836 41.781 2.328 1 98.62 299 VAL B N 1
ATOM 5696 C CA . VAL B 1 299 ? 12.445 41.594 3.727 1 98.62 299 VAL B CA 1
ATOM 5697 C C . VAL B 1 299 ? 13.344 42.469 4.613 1 98.62 299 VAL B C 1
ATOM 5699 O O . VAL B 1 299 ? 14.57 42.344 4.555 1 98.62 299 VAL B O 1
ATOM 5702 N N . ALA B 1 300 ? 12.781 43.312 5.367 1 98.5 300 ALA B N 1
ATOM 5703 C CA . ALA B 1 300 ? 13.5 44.156 6.332 1 98.5 300 ALA B CA 1
ATOM 5704 C C . ALA B 1 300 ? 13.352 43.594 7.75 1 98.5 300 ALA B C 1
ATOM 5706 O O . ALA B 1 300 ? 12.227 43.438 8.242 1 98.5 300 ALA B O 1
ATOM 5707 N N . TYR B 1 301 ? 14.414 43.375 8.391 1 97.88 301 TYR B N 1
ATOM 5708 C CA . TYR B 1 301 ? 14.414 42.844 9.742 1 97.88 301 TYR B CA 1
ATOM 5709 C C . TYR B 1 301 ? 15.359 43.625 10.656 1 97.88 301 TYR B C 1
ATOM 5711 O O . TYR B 1 301 ? 16.484 43.938 10.266 1 97.88 301 TYR B O 1
ATOM 5719 N N . ARG B 1 302 ? 14.914 43.875 11.773 1 96.12 302 ARG B N 1
ATOM 5720 C CA . ARG B 1 302 ? 15.633 44.781 12.664 1 96.12 302 ARG B CA 1
ATOM 5721 C C . ARG B 1 302 ? 16.844 44.094 13.289 1 96.12 302 ARG B C 1
ATOM 5723 O O . ARG B 1 302 ? 17.719 44.781 13.836 1 96.12 302 ARG B O 1
ATOM 5730 N N . ARG B 1 303 ? 16.844 42.75 13.227 1 96 303 ARG B N 1
ATOM 5731 C CA . ARG B 1 303 ? 17.969 42 13.781 1 96 303 ARG B CA 1
ATOM 5732 C C . ARG B 1 303 ? 18.688 41.219 12.695 1 96 303 ARG B C 1
ATOM 5734 O O . ARG B 1 303 ? 18.609 41.562 11.508 1 96 303 ARG B O 1
ATOM 5741 N N . GLY B 1 304 ? 19.516 40.219 13.141 1 94.56 304 GLY B N 1
ATOM 5742 C CA . GLY B 1 304 ? 20.328 39.469 12.188 1 94.56 304 GLY B CA 1
ATOM 5743 C C . GLY B 1 304 ? 19.703 38.156 11.773 1 94.56 304 GLY B C 1
ATOM 5744 O O . GLY B 1 304 ? 18.656 37.75 12.297 1 94.56 304 GLY B O 1
ATOM 5745 N N . GLU B 1 305 ? 20.344 37.594 10.805 1 93.56 305 GLU B N 1
ATOM 5746 C CA . GLU B 1 305 ? 19.891 36.312 10.258 1 93.56 305 GLU B CA 1
ATOM 5747 C C . GLU B 1 305 ? 19.734 35.25 11.352 1 93.56 305 GLU B C 1
ATOM 5749 O O . GLU B 1 305 ? 18.812 34.438 11.32 1 93.56 305 GLU B O 1
ATOM 5754 N N . GLU B 1 306 ? 20.547 35.25 12.312 1 90.38 306 GLU B N 1
ATOM 5755 C CA . GLU B 1 306 ? 20.578 34.25 13.383 1 90.38 306 GLU B CA 1
ATOM 5756 C C . GLU B 1 306 ? 19.391 34.438 14.32 1 90.38 306 GLU B C 1
ATOM 5758 O O . GLU B 1 306 ? 19.078 33.531 15.094 1 90.38 306 GLU B O 1
ATOM 5763 N N . ASN B 1 307 ? 18.766 35.594 14.211 1 92.38 307 ASN B N 1
ATOM 5764 C CA . ASN B 1 307 ? 17.672 35.906 15.133 1 92.38 307 ASN B CA 1
ATOM 5765 C C . ASN B 1 307 ? 16.312 35.656 14.484 1 92.38 307 ASN B C 1
ATOM 5767 O O . ASN B 1 307 ? 15.266 35.875 15.109 1 92.38 307 ASN B O 1
ATOM 5771 N N . MET B 1 308 ? 16.328 35.188 13.266 1 93.25 308 MET B N 1
ATOM 5772 C CA . MET B 1 308 ? 15.07 34.969 12.57 1 93.25 308 MET B CA 1
ATOM 5773 C C . MET B 1 308 ? 14.242 33.906 13.266 1 93.25 308 MET B C 1
ATOM 5775 O O . MET B 1 308 ? 14.789 32.906 13.734 1 93.25 308 MET B O 1
ATOM 5779 N N . SER B 1 309 ? 12.992 34.125 13.344 1 90.69 309 SER B N 1
ATOM 5780 C CA . SER B 1 309 ? 12.102 33.125 13.945 1 90.69 309 SER B CA 1
ATOM 5781 C C . SER B 1 309 ? 11.5 32.219 12.891 1 90.69 309 SER B C 1
ATOM 5783 O O . SER B 1 309 ? 10.93 31.172 13.227 1 90.69 309 SER B O 1
ATOM 5785 N N . ALA B 1 310 ? 11.695 32.5 11.633 1 92.25 310 ALA B N 1
ATOM 5786 C CA . ALA B 1 310 ? 11.18 31.672 10.539 1 92.25 310 ALA B CA 1
ATOM 5787 C C . ALA B 1 310 ? 11.883 30.312 10.508 1 92.25 310 ALA B C 1
ATOM 5789 O O . ALA B 1 310 ? 13.039 30.203 10.914 1 92.25 310 ALA B O 1
ATOM 5790 N N . ASN B 1 311 ? 11.117 29.375 10.055 1 88.38 311 ASN B N 1
ATOM 5791 C CA . ASN B 1 311 ? 11.742 28.078 9.797 1 88.38 311 ASN B CA 1
ATOM 5792 C C . ASN B 1 311 ? 12.883 28.203 8.789 1 88.38 311 ASN B C 1
ATOM 5794 O O . ASN B 1 311 ? 12.75 28.875 7.77 1 88.38 311 ASN B O 1
ATOM 5798 N N . PRO B 1 312 ? 13.969 27.453 9.062 1 86.69 312 PRO B N 1
ATOM 5799 C CA . PRO B 1 312 ? 15.125 27.547 8.172 1 86.69 312 PRO B CA 1
ATOM 5800 C C . PRO B 1 312 ? 14.789 27.141 6.734 1 86.69 312 PRO B C 1
ATOM 5802 O O . PRO B 1 312 ? 15.281 27.766 5.789 1 86.69 312 PRO B O 1
ATOM 5805 N N . LEU B 1 313 ? 14.008 26.219 6.641 1 83.88 313 LEU B N 1
ATOM 5806 C CA . LEU B 1 313 ? 13.648 25.766 5.301 1 83.88 313 LEU B CA 1
ATOM 5807 C C . LEU B 1 313 ? 12.883 26.844 4.551 1 83.88 313 LEU B C 1
ATOM 5809 O O . LEU B 1 313 ? 13.094 27.047 3.35 1 83.88 313 LEU B O 1
ATOM 5813 N N . GLU B 1 314 ? 12.016 27.531 5.234 1 88.81 314 GLU B N 1
ATOM 5814 C CA . GLU B 1 314 ? 11.234 28.594 4.613 1 88.81 314 GLU B CA 1
ATOM 5815 C C . GLU B 1 314 ? 12.117 29.781 4.207 1 88.81 314 GLU B C 1
ATOM 5817 O O . GLU B 1 314 ? 11.875 30.406 3.176 1 88.81 314 GLU B O 1
ATOM 5822 N N . TYR B 1 315 ? 13.062 30 5.055 1 92.69 315 TYR B N 1
ATOM 5823 C CA . TYR B 1 315 ? 14.023 31.062 4.738 1 92.69 315 TYR B CA 1
ATOM 5824 C C . TYR B 1 315 ? 14.836 30.703 3.498 1 92.69 315 TYR B C 1
ATOM 5826 O O . TYR B 1 315 ? 14.977 31.516 2.59 1 92.69 315 TYR B O 1
ATOM 5834 N N . LYS B 1 316 ? 15.281 29.484 3.486 1 90.38 316 LYS B N 1
ATOM 5835 C CA . LYS B 1 316 ? 16.078 29 2.352 1 90.38 316 LYS B CA 1
ATOM 5836 C C . LYS B 1 316 ? 15.266 29.078 1.057 1 90.38 316 LYS B C 1
ATOM 5838 O O . LYS B 1 316 ? 15.781 29.531 0.029 1 90.38 316 LYS B O 1
ATOM 5843 N N . GLU B 1 317 ? 14.086 28.688 1.125 1 89.56 317 GLU B N 1
ATOM 5844 C CA . GLU B 1 317 ? 13.227 28.688 -0.055 1 89.56 317 GLU B CA 1
ATOM 5845 C C . GLU B 1 317 ? 12.93 30.094 -0.526 1 89.56 317 GLU B C 1
ATOM 5847 O O . GLU B 1 317 ? 12.859 30.359 -1.729 1 89.56 317 GLU B O 1
ATOM 5852 N N . ALA B 1 318 ? 12.742 30.984 0.407 1 94.5 318 ALA B N 1
ATOM 5853 C CA . ALA B 1 318 ? 12.508 32.375 0.06 1 94.5 318 ALA B CA 1
ATOM 5854 C C . ALA B 1 318 ? 13.703 32.969 -0.681 1 94.5 318 ALA B C 1
ATOM 5856 O O . ALA B 1 318 ? 13.539 33.656 -1.688 1 94.5 318 ALA B O 1
ATOM 5857 N N . LYS B 1 319 ? 14.875 32.656 -0.201 1 94.94 319 LYS B N 1
ATOM 5858 C CA . LYS B 1 319 ? 16.094 33.125 -0.853 1 94.94 319 LYS B CA 1
ATOM 5859 C C . LYS B 1 319 ? 16.219 32.531 -2.262 1 94.94 319 LYS B C 1
ATOM 5861 O O . LYS B 1 319 ? 16.562 33.25 -3.201 1 94.94 319 LYS B O 1
ATOM 5866 N N . GLU B 1 320 ? 15.898 31.375 -2.32 1 92.56 320 GLU B N 1
ATOM 5867 C CA . GLU B 1 320 ? 16 30.688 -3.607 1 92.56 320 GLU B CA 1
ATOM 5868 C C . GLU B 1 320 ? 15 31.266 -4.613 1 92.56 320 GLU B C 1
ATOM 5870 O O . GLU B 1 320 ? 15.258 31.266 -5.82 1 92.56 320 GLU B O 1
ATOM 5875 N N . GLU B 1 321 ? 13.953 31.797 -4.09 1 92.75 321 GLU B N 1
ATOM 5876 C CA . GLU B 1 321 ? 12.922 32.344 -4.961 1 92.75 321 GLU B CA 1
ATOM 5877 C C . GLU B 1 321 ? 13.219 33.812 -5.309 1 92.75 321 GLU B C 1
ATOM 5879 O O . GLU B 1 321 ? 12.469 34.438 -6.055 1 92.75 321 GLU B O 1
ATOM 5884 N N . GLY B 1 322 ? 14.281 34.344 -4.684 1 94.94 322 GLY B N 1
ATOM 5885 C CA . GLY B 1 322 ? 14.734 35.656 -5.109 1 94.94 322 GLY B CA 1
ATOM 5886 C C . GLY B 1 322 ? 14.398 36.75 -4.113 1 94.94 322 GLY B C 1
ATOM 5887 O O . GLY B 1 322 ? 14.602 37.938 -4.398 1 94.94 322 GLY B O 1
ATOM 5888 N N . VAL B 1 323 ? 13.961 36.375 -2.996 1 97.69 323 VAL B N 1
ATOM 5889 C CA . VAL B 1 323 ? 13.672 37.375 -1.97 1 97.69 323 VAL B CA 1
ATOM 5890 C C . VAL B 1 323 ? 14.977 38 -1.451 1 97.69 323 VAL B C 1
ATOM 5892 O O . VAL B 1 323 ? 15.93 37.25 -1.167 1 97.69 323 VAL B O 1
ATOM 5895 N N . GLU B 1 324 ? 15.062 39.25 -1.403 1 98.06 324 GLU B N 1
ATOM 5896 C CA . GLU B 1 324 ? 16.219 39.938 -0.813 1 98.06 324 GLU B CA 1
ATOM 5897 C C . GLU B 1 324 ? 15.984 40.219 0.668 1 98.06 324 GLU B C 1
ATOM 5899 O O . GLU B 1 324 ? 14.852 40.438 1.096 1 98.06 324 GLU B O 1
ATOM 5904 N N . PHE B 1 325 ? 17.062 40.219 1.384 1 98.38 325 PHE B N 1
ATOM 5905 C CA . PHE B 1 325 ? 16.953 40.438 2.818 1 98.38 325 PHE B CA 1
ATOM 5906 C C . PHE B 1 325 ? 17.844 41.625 3.24 1 98.38 325 PHE B C 1
ATOM 5908 O O . PHE B 1 325 ? 19 41.719 2.83 1 98.38 325 PHE B O 1
ATOM 5915 N N . LYS B 1 326 ? 17.281 42.531 3.908 1 98.06 326 LYS B N 1
ATOM 5916 C CA . LYS B 1 326 ? 18.016 43.594 4.555 1 98.06 326 LYS B CA 1
ATOM 5917 C C . LYS B 1 326 ? 17.969 43.469 6.074 1 98.06 326 LYS B C 1
ATOM 5919 O O . LYS B 1 326 ? 17 43.875 6.715 1 98.06 326 LYS B O 1
ATOM 5924 N N . PHE B 1 327 ? 19.047 43.062 6.621 1 97.44 327 PHE B N 1
ATOM 5925 C CA . PHE B 1 327 ? 19.156 42.844 8.062 1 97.44 327 PHE B CA 1
ATOM 5926 C C . PHE B 1 327 ? 19.578 44.125 8.773 1 97.44 327 PHE B C 1
ATOM 5928 O O . PHE B 1 327 ? 20.047 45.062 8.133 1 97.44 327 PHE B O 1
ATOM 5935 N N . TYR B 1 328 ? 19.312 44.156 10.062 1 97.31 328 TYR B N 1
ATOM 5936 C CA . TYR B 1 328 ? 19.672 45.281 10.922 1 97.31 328 TYR B CA 1
ATOM 5937 C C . TYR B 1 328 ? 19.078 46.562 10.398 1 97.31 328 TYR B C 1
ATOM 5939 O O . TYR B 1 328 ? 19.734 47.594 10.375 1 97.31 328 TYR B O 1
ATOM 5947 N N . ALA B 1 329 ? 17.938 46.469 9.922 1 97.69 329 ALA B N 1
ATOM 5948 C CA . ALA B 1 329 ? 17.172 47.594 9.398 1 97.69 329 ALA B CA 1
ATOM 5949 C C . ALA B 1 329 ? 15.867 47.75 10.172 1 97.69 329 ALA B C 1
ATOM 5951 O O . ALA B 1 329 ? 14.891 47.031 9.93 1 97.69 329 ALA B O 1
ATOM 5952 N N . SER B 1 330 ? 15.859 48.688 11.039 1 97.19 330 SER B N 1
ATOM 5953 C CA . SER B 1 330 ? 14.656 48.969 11.828 1 97.19 330 SER B CA 1
ATOM 5954 C C . SER B 1 330 ? 13.75 49.969 11.125 1 97.19 330 SER B C 1
ATOM 5956 O O . SER B 1 330 ? 14.18 51.094 10.82 1 97.19 330 SER B O 1
ATOM 5958 N N . PRO B 1 331 ? 12.516 49.562 10.867 1 97.5 331 PRO B N 1
ATOM 5959 C CA . PRO B 1 331 ? 11.609 50.5 10.195 1 97.5 331 PRO B CA 1
ATOM 5960 C C . PRO B 1 331 ? 11.414 51.812 10.977 1 97.5 331 PRO B C 1
ATOM 5962 O O . PRO B 1 331 ? 11.242 51.781 12.195 1 97.5 331 PRO B O 1
ATOM 5965 N N . ALA B 1 332 ? 11.391 52.906 10.242 1 96.75 332 ALA B N 1
ATOM 5966 C CA . ALA B 1 332 ? 11.289 54.219 10.891 1 96.75 332 ALA B CA 1
ATOM 5967 C C . ALA B 1 332 ? 10.117 55.031 10.344 1 96.75 332 ALA B C 1
ATOM 5969 O O . ALA B 1 332 ? 9.32 55.562 11.109 1 96.75 332 ALA B O 1
ATOM 5970 N N . SER B 1 333 ? 9.992 55.156 9.062 1 97.31 333 SER B N 1
ATOM 5971 C CA . SER B 1 333 ? 8.906 55.906 8.461 1 97.31 333 SER B CA 1
ATOM 5972 C C . SER B 1 333 ? 8.625 55.438 7.039 1 97.31 333 SER B C 1
ATOM 5974 O O . SER B 1 333 ? 9.477 54.812 6.41 1 97.31 333 SER B O 1
ATOM 5976 N N . VAL B 1 334 ? 7.422 55.719 6.602 1 97.81 334 VAL B N 1
ATOM 5977 C CA . VAL B 1 334 ? 7.008 55.469 5.23 1 97.81 334 VAL B CA 1
ATOM 5978 C C . VAL B 1 334 ? 7.188 56.719 4.379 1 97.81 334 VAL B C 1
ATOM 5980 O O . VAL B 1 334 ? 6.641 57.781 4.699 1 97.81 334 VAL B O 1
ATOM 5983 N N . GLU B 1 335 ? 7.93 56.531 3.322 1 97.19 335 GLU B N 1
ATOM 5984 C CA . GLU B 1 335 ? 8.227 57.688 2.461 1 97.19 335 GLU B CA 1
ATOM 5985 C C . GLU B 1 335 ? 7.258 57.75 1.282 1 97.19 335 GLU B C 1
ATOM 5987 O O . GLU B 1 335 ? 6.707 56.719 0.867 1 97.19 335 GLU B O 1
ATOM 5992 N N . GLY B 1 336 ? 7.031 59.031 0.71 1 93.06 336 GLY B N 1
ATOM 5993 C CA . GLY B 1 336 ? 6.184 59.25 -0.453 1 93.06 336 GLY B CA 1
ATOM 5994 C C . GLY B 1 336 ? 5.141 60.312 -0.237 1 93.06 336 GLY B C 1
ATOM 5995 O O . GLY B 1 336 ? 4.773 60.625 0.902 1 93.06 336 GLY B O 1
ATOM 5996 N N . GLU B 1 337 ? 4.801 60.938 -1.328 1 90.5 337 GLU B N 1
ATOM 5997 C CA . GLU B 1 337 ? 3.742 61.938 -1.303 1 90.5 337 GLU B CA 1
ATOM 5998 C C . GLU B 1 337 ? 2.396 61.344 -1.693 1 90.5 337 GLU B C 1
ATOM 6000 O O . GLU B 1 337 ? 2.117 61.125 -2.879 1 90.5 337 GLU B O 1
ATOM 6005 N N . GLY B 1 338 ? 1.6 60.938 -0.823 1 90.5 338 GLY B N 1
ATOM 6006 C CA . GLY B 1 338 ? 0.273 60.406 -1.073 1 90.5 338 GLY B CA 1
ATOM 6007 C C . GLY B 1 338 ? 0.248 58.875 -1.135 1 90.5 338 GLY B C 1
ATOM 6008 O O . GLY B 1 338 ? -0.73 58.25 -0.722 1 90.5 338 GLY B O 1
ATOM 6009 N N . VAL B 1 339 ? 1.304 58.375 -1.82 1 92.69 339 VAL B N 1
ATOM 6010 C CA . VAL B 1 339 ? 1.411 56.938 -1.918 1 92.69 339 VAL B CA 1
ATOM 6011 C C . VAL B 1 339 ? 2.779 56.469 -1.41 1 92.69 339 VAL B C 1
ATOM 6013 O O . VAL B 1 339 ? 3.701 57.281 -1.289 1 92.69 339 VAL B O 1
ATOM 6016 N N . VAL B 1 340 ? 2.906 55.219 -1.104 1 96.69 340 VAL B N 1
ATOM 6017 C CA . VAL B 1 340 ? 4.164 54.656 -0.622 1 96.69 340 VAL B CA 1
ATOM 6018 C C . VAL B 1 340 ? 5.215 54.688 -1.729 1 96.69 340 VAL B C 1
ATOM 6020 O O . VAL B 1 340 ? 4.957 54.281 -2.857 1 96.69 340 VAL B O 1
ATOM 6023 N N . GLU B 1 341 ? 6.387 55.219 -1.411 1 96.94 341 GLU B N 1
ATOM 6024 C CA . GLU B 1 341 ? 7.504 55.219 -2.352 1 96.94 341 GLU B CA 1
ATOM 6025 C C . GLU B 1 341 ? 8.727 54.531 -1.755 1 96.94 341 GLU B C 1
ATOM 6027 O O . GLU B 1 341 ? 9.695 54.25 -2.465 1 96.94 341 GLU B O 1
ATOM 6032 N N . GLY B 1 342 ? 8.578 54.281 -0.517 1 97.81 342 GLY B N 1
ATOM 6033 C CA . GLY B 1 342 ? 9.703 53.594 0.109 1 97.81 342 GLY B CA 1
ATOM 6034 C C . GLY B 1 342 ? 9.562 53.469 1.613 1 97.81 342 GLY B C 1
ATOM 6035 O O . GLY B 1 342 ? 8.672 54.062 2.211 1 97.81 342 GLY B O 1
ATOM 6036 N N . LEU B 1 343 ? 10.367 52.625 2.242 1 98.38 343 LEU B N 1
ATOM 6037 C CA . LEU B 1 343 ? 10.469 52.438 3.686 1 98.38 343 LEU B CA 1
ATOM 6038 C C . LEU B 1 343 ? 11.812 52.969 4.203 1 98.38 343 LEU B C 1
ATOM 6040 O O . LEU B 1 343 ? 12.867 52.5 3.77 1 98.38 343 LEU B O 1
ATOM 6044 N N . ARG B 1 344 ? 11.727 53.938 5.02 1 98.19 344 ARG B N 1
ATOM 6045 C CA . ARG B 1 344 ? 12.938 54.438 5.672 1 98.19 344 ARG B CA 1
ATOM 6046 C C . ARG B 1 344 ? 13.266 53.625 6.918 1 98.19 344 ARG B C 1
ATOM 6048 O O . ARG B 1 344 ? 12.414 53.469 7.797 1 98.19 344 ARG B O 1
ATOM 6055 N N . CYS B 1 345 ? 14.523 53.125 6.996 1 98.19 345 CYS B N 1
ATOM 6056 C CA . CYS B 1 345 ? 14.945 52.281 8.109 1 98.19 345 CYS B CA 1
ATOM 6057 C C . CYS B 1 345 ? 16.156 52.875 8.812 1 98.19 345 CYS B C 1
ATOM 6059 O O . CYS B 1 345 ? 17.047 53.438 8.156 1 98.19 345 CYS B O 1
ATOM 6061 N N . GLU B 1 346 ? 16.125 52.781 10.07 1 97.81 346 GLU B N 1
ATOM 6062 C CA . GLU B 1 346 ? 17.344 53.094 10.828 1 97.81 346 GLU B CA 1
ATOM 6063 C C . GLU B 1 346 ? 18.25 51.875 10.922 1 97.81 346 GLU B C 1
ATOM 6065 O O . GLU B 1 346 ? 17.844 50.812 11.406 1 97.81 346 GLU B O 1
ATOM 6070 N N . MET B 1 347 ? 19.422 52.031 10.453 1 97.62 347 MET B N 1
ATOM 6071 C CA . MET B 1 347 ? 20.375 50.938 10.484 1 97.62 347 MET B CA 1
ATOM 6072 C C . MET B 1 347 ? 20.812 50.625 11.914 1 97.62 347 MET B C 1
ATOM 6074 O O . MET B 1 347 ? 20.984 51.562 12.719 1 97.62 347 MET B O 1
ATOM 6078 N N . GLN B 1 348 ? 20.859 49.312 12.18 1 97 348 GLN B N 1
ATOM 6079 C CA . GLN B 1 348 ? 21.25 48.844 13.508 1 97 348 GLN B CA 1
ATOM 6080 C C . GLN B 1 348 ? 22.641 48.219 13.5 1 97 348 GLN B C 1
ATOM 6082 O O . GLN B 1 348 ? 23.094 47.719 12.469 1 97 348 GLN B O 1
ATOM 6087 N N . GLU B 1 349 ? 23.344 48.344 14.586 1 95.62 349 GLU B N 1
ATOM 6088 C CA . GLU B 1 349 ? 24.625 47.656 14.766 1 95.62 349 GLU B CA 1
ATOM 6089 C C . GLU B 1 349 ? 24.516 46.5 15.742 1 95.62 349 GLU B C 1
ATOM 6091 O O . GLU B 1 349 ? 24 46.656 16.859 1 95.62 349 GLU B O 1
ATOM 6096 N N . PRO B 1 350 ? 24.953 45.312 15.312 1 94.12 350 PRO B N 1
ATOM 6097 C CA . PRO B 1 350 ? 24.922 44.156 16.234 1 94.12 350 PRO B CA 1
ATOM 6098 C C . PRO B 1 350 ? 25.859 44.344 17.422 1 94.12 350 PRO B C 1
ATOM 6100 O O . PRO B 1 350 ? 26.969 44.875 17.266 1 94.12 350 PRO B O 1
ATOM 6103 N N . GLN B 1 351 ? 25.391 43.875 18.5 1 92.94 351 GLN B N 1
ATOM 6104 C CA . GLN B 1 351 ? 26.219 43.906 19.719 1 92.94 351 GLN B CA 1
ATOM 6105 C C . GLN B 1 351 ? 26.672 42.5 20.078 1 92.94 351 GLN B C 1
ATOM 6107 O O . GLN B 1 351 ? 26.141 41.5 19.578 1 92.94 351 GLN B O 1
ATOM 6112 N N . GLU B 1 352 ? 27.609 42.438 20.984 1 88.19 352 GLU B N 1
ATOM 6113 C CA . GLU B 1 352 ? 28.188 41.156 21.391 1 88.19 352 GLU B CA 1
ATOM 6114 C C . GLU B 1 352 ? 27.172 40.281 22.094 1 88.19 352 GLU B C 1
ATOM 6116 O O . GLU B 1 352 ? 27.219 39.062 22 1 88.19 352 GLU B O 1
ATOM 6121 N N . ASP B 1 353 ? 26.219 40.906 22.766 1 86.88 353 ASP B N 1
ATOM 6122 C CA . ASP B 1 353 ? 25.25 40.156 23.562 1 86.88 353 ASP B CA 1
ATOM 6123 C C . ASP B 1 353 ? 24.062 39.688 22.719 1 86.88 353 ASP B C 1
ATOM 6125 O O . ASP B 1 353 ? 23.078 39.188 23.234 1 86.88 353 ASP B O 1
ATOM 6129 N N . GLY B 1 354 ? 24.156 39.906 21.422 1 84 354 GLY B N 1
ATOM 6130 C CA . GLY B 1 354 ? 23.078 39.5 20.531 1 84 354 GLY B CA 1
ATOM 6131 C C . GLY B 1 354 ? 22.047 40.594 20.312 1 84 354 GLY B C 1
ATOM 6132 O O . GLY B 1 354 ? 21.203 40.469 19.438 1 84 354 GLY B O 1
ATOM 6133 N N . SER B 1 355 ? 22.156 41.656 21.078 1 89.25 355 SER B N 1
ATOM 6134 C CA . SER B 1 355 ? 21.266 42.812 20.906 1 89.25 355 SER B CA 1
ATOM 6135 C C . SER B 1 355 ? 21.719 43.688 19.75 1 89.25 355 SER B C 1
ATOM 6137 O O . SER B 1 355 ? 22.703 43.375 19.062 1 89.25 355 SER B O 1
ATOM 6139 N N . VAL B 1 356 ? 20.812 44.719 19.484 1 93.56 356 VAL B N 1
ATOM 6140 C CA . VAL B 1 356 ? 21.156 45.656 18.422 1 93.56 356 VAL B CA 1
ATOM 6141 C C . VAL B 1 356 ? 21.094 47.094 18.953 1 93.56 356 VAL B C 1
ATOM 6143 O O . VAL B 1 356 ? 20.344 47.375 19.875 1 93.56 356 VAL B O 1
ATOM 6146 N N . LYS B 1 357 ? 21.953 47.938 18.375 1 95.31 357 LYS B N 1
ATOM 6147 C CA . LYS B 1 357 ? 21.969 49.344 18.75 1 95.31 357 LYS B CA 1
ATOM 6148 C C . LYS B 1 357 ? 21.75 50.25 17.531 1 95.31 357 LYS B C 1
ATOM 6150 O O . LYS B 1 357 ? 22.359 50.031 16.469 1 95.31 357 LYS B O 1
ATOM 6155 N N . PRO B 1 358 ? 20.844 51.25 17.75 1 95.5 358 PRO B N 1
ATOM 6156 C CA . PRO B 1 358 ? 20.625 52.188 16.641 1 95.5 358 PRO B CA 1
ATOM 6157 C C . PRO B 1 358 ? 21.875 53 16.312 1 95.5 358 PRO B C 1
ATOM 6159 O O . PRO B 1 358 ? 22.609 53.406 17.219 1 95.5 358 PRO B O 1
ATOM 6162 N N . THR B 1 359 ? 22.094 53.312 15.07 1 96.12 359 THR B N 1
ATOM 6163 C CA . THR B 1 359 ? 23.297 54.031 14.633 1 96.12 359 THR B CA 1
ATOM 6164 C C . THR B 1 359 ? 22.969 55.5 14.344 1 96.12 359 THR B C 1
ATOM 6166 O O . THR B 1 359 ? 23.859 56.344 14.266 1 96.12 359 THR B O 1
ATOM 6169 N N . GLY B 1 360 ? 21.812 55.75 14.055 1 95.81 360 GLY B N 1
ATOM 6170 C CA . GLY B 1 360 ? 21.438 57.094 13.617 1 95.81 360 GLY B CA 1
ATOM 6171 C C . GLY B 1 360 ? 21.484 57.25 12.109 1 95.81 360 GLY B C 1
ATOM 6172 O O . GLY B 1 360 ? 21.078 58.281 11.578 1 95.81 360 GLY B O 1
ATOM 6173 N N . HIS B 1 361 ? 22.047 56.25 11.453 1 96.94 361 HIS B N 1
ATOM 6174 C CA . HIS B 1 361 ? 22.078 56.25 9.992 1 96.94 361 HIS B CA 1
ATOM 6175 C C . HIS B 1 361 ? 20.797 55.656 9.414 1 96.94 361 HIS B C 1
ATOM 6177 O O . HIS B 1 361 ? 20.328 54.594 9.875 1 96.94 361 HIS B O 1
ATOM 6183 N N . TYR B 1 362 ? 20.25 56.375 8.477 1 97.88 362 TYR B N 1
ATOM 6184 C CA . TYR B 1 362 ? 18.984 55.969 7.887 1 97.88 362 TYR B CA 1
ATOM 6185 C C . TYR B 1 362 ? 19.156 55.625 6.406 1 97.88 362 TYR B C 1
ATOM 6187 O O . TYR B 1 362 ? 19.953 56.25 5.715 1 97.88 362 TYR B O 1
ATOM 6195 N N . GLU B 1 363 ? 18.516 54.562 5.957 1 97.75 363 GLU B N 1
ATOM 6196 C CA . GLU B 1 363 ? 18.438 54.188 4.551 1 97.75 363 GLU B CA 1
ATOM 6197 C C . GLU B 1 363 ? 17 53.969 4.113 1 97.75 363 GLU B C 1
ATOM 6199 O O . GLU B 1 363 ? 16.156 53.594 4.922 1 97.75 363 GLU B O 1
ATOM 6204 N N . THR B 1 364 ? 16.75 54.281 2.877 1 98.06 364 THR B N 1
ATOM 6205 C CA . THR B 1 364 ? 15.414 54.094 2.346 1 98.06 364 THR B CA 1
ATOM 6206 C C . THR B 1 364 ? 15.391 52.906 1.359 1 98.06 364 THR B C 1
ATOM 6208 O O . THR B 1 364 ? 16.203 52.875 0.429 1 98.06 364 THR B O 1
ATOM 6211 N N . ILE B 1 365 ? 14.547 52 1.57 1 98.06 365 ILE B N 1
ATOM 6212 C CA . ILE B 1 365 ? 14.297 50.906 0.638 1 98.06 365 ILE B CA 1
ATOM 6213 C C . ILE B 1 365 ? 13.133 51.281 -0.284 1 98.06 365 ILE B C 1
ATOM 6215 O O . ILE B 1 365 ? 12.008 51.469 0.174 1 98.06 365 ILE B O 1
ATOM 6219 N N . PRO B 1 366 ? 13.406 51.406 -1.521 1 97.56 366 PRO B N 1
ATOM 6220 C CA . PRO B 1 366 ? 12.305 51.688 -2.432 1 97.56 366 PRO B CA 1
ATOM 6221 C C . PRO B 1 366 ? 11.203 50.625 -2.412 1 97.56 366 PRO B C 1
ATOM 6223 O O . PRO B 1 366 ? 11.5 49.438 -2.398 1 97.56 366 PRO B O 1
ATOM 6226 N N . ALA B 1 367 ? 9.953 51.094 -2.379 1 97.94 367 ALA B N 1
ATOM 6227 C CA . ALA B 1 367 ? 8.844 50.156 -2.32 1 97.94 367 ALA B CA 1
ATOM 6228 C C . ALA B 1 367 ? 7.543 50.812 -2.768 1 97.94 367 ALA B C 1
ATOM 6230 O O . ALA B 1 367 ? 7.34 52.031 -2.559 1 97.94 367 ALA B O 1
ATOM 6231 N N . ASP B 1 368 ? 6.711 50.031 -3.408 1 97.38 368 ASP B N 1
ATOM 6232 C CA . ASP B 1 368 ? 5.352 50.438 -3.746 1 97.38 368 ASP B CA 1
ATOM 6233 C C . ASP B 1 368 ? 4.363 49.969 -2.676 1 97.38 368 ASP B C 1
ATOM 6235 O O . ASP B 1 368 ? 3.295 50.562 -2.514 1 97.38 368 ASP B O 1
ATOM 6239 N N . LYS B 1 369 ? 4.691 48.875 -2.066 1 97.88 369 LYS B N 1
ATOM 6240 C CA . LYS B 1 369 ? 3.885 48.281 -1.004 1 97.88 369 LYS B CA 1
ATOM 6241 C C . LYS B 1 369 ? 4.746 47.938 0.203 1 97.88 369 LYS B C 1
ATOM 6243 O O . LYS B 1 369 ? 5.895 47.5 0.05 1 97.88 369 LYS B O 1
ATOM 6248 N N . ILE B 1 370 ? 4.223 48.125 1.362 1 98.38 370 ILE B N 1
ATOM 6249 C CA . ILE B 1 370 ? 4.855 47.719 2.613 1 98.38 370 ILE B CA 1
ATOM 6250 C C . ILE B 1 370 ? 3.938 46.75 3.365 1 98.38 370 ILE B C 1
ATOM 6252 O O . ILE B 1 370 ? 2.779 47.094 3.637 1 98.38 370 ILE B O 1
ATOM 6256 N N . ILE B 1 371 ? 4.418 45.594 3.635 1 98.12 371 ILE B N 1
ATOM 6257 C CA . ILE B 1 371 ? 3.656 44.531 4.324 1 98.12 371 ILE B CA 1
ATOM 6258 C C . ILE B 1 371 ? 4.211 44.344 5.734 1 98.12 371 ILE B C 1
ATOM 6260 O O . ILE B 1 371 ? 5.391 44.031 5.906 1 98.12 371 ILE B O 1
ATOM 6264 N N . ILE B 1 372 ? 3.396 44.5 6.699 1 97.88 372 ILE B N 1
ATOM 6265 C CA . ILE B 1 372 ? 3.799 44.344 8.094 1 97.88 372 ILE B CA 1
ATOM 6266 C C . ILE B 1 372 ? 3.527 42.938 8.562 1 97.88 372 ILE B C 1
ATOM 6268 O O . ILE B 1 372 ? 2.381 42.469 8.555 1 97.88 372 ILE B O 1
ATOM 6272 N N . ALA B 1 373 ? 4.516 42.219 8.945 1 96.81 373 ALA B N 1
ATOM 6273 C CA . ALA B 1 373 ? 4.434 40.844 9.43 1 96.81 373 ALA B CA 1
ATOM 6274 C C . ALA B 1 373 ? 5.211 40.688 10.734 1 96.81 373 ALA B C 1
ATOM 6276 O O . ALA B 1 373 ? 6.16 39.906 10.797 1 96.81 373 ALA B O 1
ATOM 6277 N N . ILE B 1 374 ? 4.754 41.344 11.805 1 94.88 374 ILE B N 1
ATOM 6278 C CA . ILE B 1 374 ? 5.543 41.344 13.039 1 94.88 374 ILE B CA 1
ATOM 6279 C C . ILE B 1 374 ? 4.781 40.625 14.141 1 94.88 374 ILE B C 1
ATOM 6281 O O . ILE B 1 374 ? 5.078 40.781 15.328 1 94.88 374 ILE B O 1
ATOM 6285 N N . GLY B 1 375 ? 3.699 39.875 13.742 1 91.19 375 GLY B N 1
ATOM 6286 C CA . GLY B 1 375 ? 3 39.062 14.719 1 91.19 375 GLY B CA 1
ATOM 6287 C C . GLY B 1 375 ? 1.547 39.469 14.898 1 91.19 375 GLY B C 1
ATOM 6288 O O . GLY B 1 375 ? 1.082 40.438 14.297 1 91.19 375 GLY B O 1
ATOM 6289 N N . HIS B 1 376 ? 0.825 38.656 15.711 1 91.62 376 HIS B N 1
ATOM 6290 C CA . HIS B 1 376 ? -0.594 38.844 16 1 91.62 376 HIS B CA 1
ATOM 6291 C C . HIS B 1 376 ? -0.89 38.594 17.469 1 91.62 376 HIS B C 1
ATOM 6293 O O . HIS B 1 376 ? -0.105 37.969 18.172 1 91.62 376 HIS B O 1
ATOM 6299 N N . LYS B 1 377 ? -1.904 39.156 17.922 1 90.88 377 LYS B N 1
ATOM 6300 C CA . LYS B 1 377 ? -2.371 39 19.297 1 90.88 377 LYS B CA 1
ATOM 6301 C C . LYS B 1 377 ? -3.857 38.656 19.344 1 90.88 377 LYS B C 1
ATOM 6303 O O . LYS B 1 377 ? -4.555 38.781 18.328 1 90.88 377 LYS B O 1
ATOM 6308 N N . PRO B 1 378 ? -4.324 38.094 20.438 1 91.19 378 PRO B N 1
ATOM 6309 C CA . PRO B 1 378 ? -5.754 37.781 20.547 1 91.19 378 PRO B CA 1
ATOM 6310 C C . PRO B 1 378 ? -6.621 39.031 20.609 1 91.19 378 PRO B C 1
ATOM 6312 O O . PRO B 1 378 ? -6.129 40.125 20.922 1 91.19 378 PRO B O 1
ATOM 6315 N N . ASN B 1 379 ? -7.848 38.844 20.156 1 85 379 ASN B N 1
ATOM 6316 C CA . ASN B 1 379 ? -8.82 39.906 20.422 1 85 379 ASN B CA 1
ATOM 6317 C C . ASN B 1 379 ? -9.344 39.844 21.859 1 85 379 ASN B C 1
ATOM 6319 O O . ASN B 1 379 ? -10.336 39.156 22.125 1 85 379 ASN B O 1
ATOM 6323 N N . ALA B 1 380 ? -8.789 40.562 22.641 1 75.62 380 ALA B N 1
ATOM 6324 C CA . ALA B 1 380 ? -9.078 40.531 24.078 1 75.62 380 ALA B CA 1
ATOM 6325 C C . ALA B 1 380 ? -10.539 40.875 24.359 1 75.62 380 ALA B C 1
ATOM 6327 O O . ALA B 1 380 ? -11.125 40.375 25.328 1 75.62 380 ALA B O 1
ATOM 6328 N N . ARG B 1 381 ? -11.062 41.656 23.484 1 73.81 381 ARG B N 1
ATOM 6329 C CA . ARG B 1 381 ? -12.445 42.062 23.672 1 73.81 381 ARG B CA 1
ATOM 6330 C C . ARG B 1 381 ? -13.398 40.906 23.438 1 73.81 381 ARG B C 1
ATOM 6332 O O . ARG B 1 381 ? -14.43 40.781 24.109 1 73.81 381 ARG B O 1
ATOM 6339 N N . LEU B 1 382 ? -12.984 40.094 22.609 1 75.44 382 LEU B N 1
ATOM 6340 C CA . LEU B 1 382 ? -13.844 38.969 22.234 1 75.44 382 LEU B CA 1
ATOM 6341 C C . LEU B 1 382 ? -13.688 37.812 23.203 1 75.44 382 LEU B C 1
ATOM 6343 O O . LEU B 1 382 ? -14.656 37.125 23.5 1 75.44 382 LEU B O 1
ATOM 6347 N N . VAL B 1 383 ? -12.5 37.719 23.828 1 78.75 383 VAL B N 1
ATOM 6348 C CA . VAL B 1 383 ? -12.258 36.531 24.641 1 78.75 383 VAL B CA 1
ATOM 6349 C C . VAL B 1 383 ? -12.164 36.906 26.109 1 78.75 383 VAL B C 1
ATOM 6351 O O . VAL B 1 383 ? -12.234 36.031 26.984 1 78.75 383 VAL B O 1
ATOM 6354 N N . GLY B 1 384 ? -12.164 38.156 26.422 1 82 384 GLY B N 1
ATOM 6355 C CA . GLY B 1 384 ? -11.727 38.594 27.734 1 82 384 GLY B CA 1
ATOM 6356 C C . GLY B 1 384 ? -12.883 38.938 28.656 1 82 384 GLY B C 1
ATOM 6357 O O . GLY B 1 384 ? -13.867 38.188 28.719 1 82 384 GLY B O 1
ATOM 6358 N N . PRO B 1 385 ? -12.742 40 29.281 1 77.06 385 PRO B N 1
ATOM 6359 C CA . PRO B 1 385 ? -13.562 40.344 30.438 1 77.06 385 PRO B CA 1
ATOM 6360 C C . PRO B 1 385 ? -15.047 40.469 30.109 1 77.06 385 PRO B C 1
ATOM 6362 O O . PRO B 1 385 ? -15.898 40.156 30.938 1 77.06 385 PRO B O 1
ATOM 6365 N N . GLY B 1 386 ? -15.281 40.812 28.953 1 82.38 386 GLY B N 1
ATOM 6366 C CA . GLY B 1 386 ? -16.688 40.906 28.578 1 82.38 386 GLY B CA 1
ATOM 6367 C C . GLY B 1 386 ? -17.406 39.562 28.672 1 82.38 386 GLY B C 1
ATOM 6368 O O . GLY B 1 386 ? -18.625 39.531 28.812 1 82.38 386 GLY B O 1
ATOM 6369 N N . ASN B 1 387 ? -16.625 38.562 28.734 1 88.44 387 ASN B N 1
ATOM 6370 C CA . ASN B 1 387 ? -17.156 37.188 28.828 1 88.44 387 ASN B CA 1
ATOM 6371 C C . ASN B 1 387 ? -16.859 36.562 30.188 1 88.44 387 ASN B C 1
ATOM 6373 O O . ASN B 1 387 ? -17.062 35.375 30.391 1 88.44 387 ASN B O 1
ATOM 6377 N N . GLY B 1 388 ? -16.359 37.406 31.109 1 90.06 388 GLY B N 1
ATOM 6378 C CA . GLY B 1 388 ? -16.016 36.906 32.406 1 90.06 388 GLY B CA 1
ATOM 6379 C C . GLY B 1 388 ? -14.742 36.062 32.438 1 90.06 388 GLY B C 1
ATOM 6380 O O . GLY B 1 388 ? -14.586 35.156 33.25 1 90.06 388 GLY B O 1
ATOM 6381 N N . ILE B 1 389 ? -13.906 36.312 31.484 1 95.06 389 ILE B N 1
ATOM 6382 C CA . ILE B 1 389 ? -12.688 35.531 31.344 1 95.06 389 ILE B CA 1
ATOM 6383 C C . ILE B 1 389 ? -11.469 36.406 31.562 1 95.06 389 ILE B C 1
ATOM 6385 O O . ILE B 1 389 ? -11.367 37.5 31 1 95.06 389 ILE B O 1
ATOM 6389 N N . GLU B 1 390 ? -10.586 35.938 32.375 1 95.38 390 GLU B N 1
ATOM 6390 C CA . GLU B 1 390 ? -9.367 36.688 32.688 1 95.38 390 GLU B CA 1
ATOM 6391 C C . GLU B 1 390 ? -8.344 36.562 31.547 1 95.38 390 GLU B C 1
ATOM 6393 O O . GLU B 1 390 ? -8.156 35.5 30.984 1 95.38 390 GLU B O 1
ATOM 6398 N N . VAL B 1 391 ? -7.73 37.719 31.203 1 95 391 VAL B N 1
ATOM 6399 C CA . VAL B 1 391 ? -6.633 37.75 30.234 1 95 391 VAL B CA 1
ATOM 6400 C C . VAL B 1 391 ? -5.414 38.406 30.859 1 95 391 VAL B C 1
ATOM 6402 O O . VAL B 1 391 ? -5.543 39.188 31.828 1 95 391 VAL B O 1
ATOM 6405 N N . ASN B 1 392 ? -4.262 38.125 30.406 1 93.88 392 ASN B N 1
ATOM 6406 C CA . ASN B 1 392 ? -3.059 38.75 30.922 1 93.88 392 ASN B CA 1
ATOM 6407 C C . ASN B 1 392 ? -2.836 40.125 30.297 1 93.88 392 ASN B C 1
ATOM 6409 O O . ASN B 1 392 ? -3.691 40.625 29.562 1 93.88 392 ASN B O 1
ATOM 6413 N N . LYS B 1 393 ? -1.704 40.719 30.609 1 90.69 393 LYS B N 1
ATOM 6414 C CA . LYS B 1 393 ? -1.412 42.094 30.188 1 90.69 393 LYS B CA 1
ATOM 6415 C C . LYS B 1 393 ? -1.339 42.219 28.672 1 90.69 393 LYS B C 1
ATOM 6417 O O . LYS B 1 393 ? -1.63 43.281 28.109 1 90.69 393 LYS B O 1
ATOM 6422 N N . ASP B 1 394 ? -1.066 41.031 28.062 1 90.25 394 ASP B N 1
ATOM 6423 C CA . ASP B 1 394 ? -0.885 41.062 26.609 1 90.25 394 ASP B CA 1
ATOM 6424 C C . ASP B 1 394 ? -2.158 40.625 25.891 1 90.25 394 ASP B C 1
ATOM 6426 O O . ASP B 1 394 ? -2.195 40.562 24.656 1 90.25 394 ASP B O 1
ATOM 6430 N N . GLY B 1 395 ? -3.186 40.281 26.641 1 91.25 395 GLY B N 1
ATOM 6431 C CA . GLY B 1 395 ? -4.48 39.969 26.047 1 91.25 395 GLY B CA 1
ATOM 6432 C C . GLY B 1 395 ? -4.723 38.5 25.859 1 91.25 395 GLY B C 1
ATOM 6433 O O . GLY B 1 395 ? -5.742 38.094 25.297 1 91.25 395 GLY B O 1
ATOM 6434 N N . TYR B 1 396 ? -3.84 37.625 26.344 1 95.19 396 TYR B N 1
ATOM 6435 C CA . TYR B 1 396 ? -3.982 36.188 26.203 1 95.19 396 TYR B CA 1
ATOM 6436 C C . TYR B 1 396 ? -4.828 35.625 27.328 1 95.19 396 TYR B C 1
ATOM 6438 O O . TYR B 1 396 ? -4.75 36.094 28.469 1 95.19 396 TYR B O 1
ATOM 6446 N N . VAL B 1 397 ? -5.555 34.594 27.047 1 96.12 397 VAL B N 1
ATOM 6447 C CA . VAL B 1 397 ? -6.461 34 28.016 1 96.12 397 VAL B CA 1
ATOM 6448 C C . VAL B 1 397 ? -5.652 33.281 29.094 1 96.12 397 VAL B C 1
ATOM 6450 O O . VAL B 1 397 ? -4.707 32.562 28.797 1 96.12 397 VAL B O 1
ATOM 6453 N N . VAL B 1 398 ? -5.984 33.531 30.328 1 96.31 398 VAL B N 1
ATOM 6454 C CA . VAL B 1 398 ? -5.352 32.844 31.453 1 96.31 398 VAL B CA 1
ATOM 6455 C C . VAL B 1 398 ? -6.125 31.562 31.781 1 96.31 398 VAL B C 1
ATOM 6457 O O . VAL B 1 398 ? -7.352 31.594 31.922 1 96.31 398 VAL B O 1
ATOM 6460 N N . THR B 1 399 ? -5.445 30.438 31.875 1 96.75 399 THR B N 1
ATOM 6461 C CA . THR B 1 399 ? -6.098 29.172 32.156 1 96.75 399 THR B CA 1
ATOM 6462 C C . THR B 1 399 ? -5.512 28.547 33.438 1 96.75 399 THR B C 1
ATOM 6464 O O . THR B 1 399 ? -4.441 28.953 33.906 1 96.75 399 THR B O 1
ATOM 6467 N N . ARG B 1 400 ? -6.227 27.625 33.969 1 95.12 400 ARG B N 1
ATOM 6468 C CA . ARG B 1 400 ? -5.836 26.922 35.188 1 95.12 400 ARG B CA 1
ATOM 6469 C C . ARG B 1 400 ? -5.09 25.625 34.844 1 95.12 400 ARG B C 1
ATOM 6471 O O . ARG B 1 400 ? -5.16 25.141 33.719 1 95.12 400 ARG B O 1
ATOM 6478 N N . GLU B 1 401 ? -4.457 25.141 35.875 1 94 401 GLU B N 1
ATOM 6479 C CA . GLU B 1 401 ? -3.729 23.891 35.75 1 94 401 GLU B CA 1
ATOM 6480 C C . GLU B 1 401 ? -4.629 22.688 36.031 1 94 401 GLU B C 1
ATOM 6482 O O . GLU B 1 401 ? -4.371 21.578 35.562 1 94 401 GLU B O 1
ATOM 6487 N N . MET B 1 402 ? -5.777 22.922 36.844 1 92.62 402 MET B N 1
ATOM 6488 C CA . MET B 1 402 ? -6.715 21.859 37.188 1 92.62 402 MET B CA 1
ATOM 6489 C C . MET B 1 402 ? -8.141 22.391 37.281 1 92.62 402 MET B C 1
ATOM 6491 O O . MET B 1 402 ? -8.43 23.25 38.125 1 92.62 402 MET B O 1
ATOM 6495 N N . PRO B 1 403 ? -8.969 21.828 36.531 1 94.62 403 PRO B N 1
ATOM 6496 C CA . PRO B 1 403 ? -8.703 21.031 35.344 1 94.62 403 PRO B CA 1
ATOM 6497 C C . PRO B 1 403 ? -7.895 21.797 34.281 1 94.62 403 PRO B C 1
ATOM 6499 O O . PRO B 1 403 ? -8.102 23 34.094 1 94.62 403 PRO B O 1
ATOM 6502 N N . TYR B 1 404 ? -7.066 21.141 33.625 1 96.12 404 TYR B N 1
ATOM 6503 C CA . TYR B 1 404 ? -6.133 21.812 32.719 1 96.12 404 TYR B CA 1
ATOM 6504 C C . TYR B 1 404 ? -6.879 22.562 31.609 1 96.12 404 TYR B C 1
ATOM 6506 O O . TYR B 1 404 ? -7.781 22 30.984 1 96.12 404 TYR B O 1
ATOM 6514 N N . GLY B 1 405 ? -6.543 23.859 31.453 1 97.75 405 GLY B N 1
ATOM 6515 C CA . GLY B 1 405 ? -7.047 24.609 30.328 1 97.75 405 GLY B CA 1
ATOM 6516 C C . GLY B 1 405 ? -8.305 25.406 30.656 1 97.75 405 GLY B C 1
ATOM 6517 O O . GLY B 1 405 ? -8.781 26.188 29.828 1 97.75 405 GLY B O 1
ATOM 6518 N N . MET B 1 406 ? -8.906 25.156 31.828 1 97.75 406 MET B N 1
ATOM 6519 C CA . MET B 1 406 ? -10.109 25.906 32.188 1 97.75 406 MET B CA 1
ATOM 6520 C C . MET B 1 406 ? -9.773 27.359 32.469 1 97.75 406 MET B C 1
ATOM 6522 O O . MET B 1 406 ? -8.766 27.672 33.094 1 97.75 406 MET B O 1
ATOM 6526 N N . THR B 1 407 ? -10.594 28.234 31.969 1 97.38 407 THR B N 1
ATOM 6527 C CA . THR B 1 407 ? -10.422 29.672 32.188 1 97.38 407 THR B CA 1
ATOM 6528 C C . THR B 1 407 ? -10.953 30.062 33.562 1 97.38 407 THR B C 1
ATOM 6530 O O . THR B 1 407 ? -11.258 29.203 34.406 1 97.38 407 THR B O 1
ATOM 6533 N N . SER B 1 408 ? -11.023 31.375 33.781 1 95.81 408 SER B N 1
ATOM 6534 C CA . SER B 1 408 ? -11.594 31.875 35.031 1 95.81 408 SER B CA 1
ATOM 6535 C C . SER B 1 408 ? -13.102 31.672 35.062 1 95.81 408 SER B C 1
ATOM 6537 O O . SER B 1 408 ? -13.727 31.797 36.125 1 95.81 408 SER B O 1
ATOM 6539 N N . ARG B 1 409 ? -13.633 31.266 33.969 1 95.31 409 ARG B N 1
ATOM 6540 C CA . ARG B 1 409 ? -15.062 30.984 33.906 1 95.31 409 ARG B CA 1
ATOM 6541 C C . ARG B 1 409 ? -15.32 29.484 33.938 1 95.31 409 ARG B C 1
ATOM 6543 O O . ARG B 1 409 ? -14.789 28.734 33.094 1 95.31 409 ARG B O 1
ATOM 6550 N N . LYS B 1 410 ? -16.172 29.094 34.812 1 94.81 410 LYS B N 1
ATOM 6551 C CA . LYS B 1 410 ? -16.453 27.672 35 1 94.81 410 LYS B CA 1
ATOM 6552 C C . LYS B 1 410 ? -17.047 27.078 33.719 1 94.81 410 LYS B C 1
ATOM 6554 O O . LYS B 1 410 ? -17.984 27.625 33.125 1 94.81 410 LYS B O 1
ATOM 6559 N N . GLY B 1 411 ? -16.406 25.969 33.219 1 96.44 411 GLY B N 1
ATOM 6560 C CA . GLY B 1 411 ? -16.922 25.25 32.062 1 96.44 411 GLY B CA 1
ATOM 6561 C C . GLY B 1 411 ? -16.391 25.781 30.75 1 96.44 411 GLY B C 1
ATOM 6562 O O . GLY B 1 411 ? -16.688 25.219 29.688 1 96.44 411 GLY B O 1
ATOM 6563 N N . VAL B 1 412 ? -15.602 26.844 30.859 1 97.56 412 VAL B N 1
ATOM 6564 C CA . VAL B 1 412 ? -15.016 27.422 29.656 1 97.56 412 VAL B CA 1
ATOM 6565 C C . VAL B 1 412 ? -13.508 27.156 29.641 1 97.56 412 VAL B C 1
ATOM 6567 O O . VAL B 1 412 ? -12.797 27.516 30.578 1 97.56 412 VAL B O 1
ATOM 6570 N N . PHE B 1 413 ? -13.062 26.484 28.625 1 98.19 413 PHE B N 1
ATOM 6571 C CA . PHE B 1 413 ? -11.664 26.109 28.438 1 98.19 413 PHE B CA 1
ATOM 6572 C C . PHE B 1 413 ? -11.062 26.891 27.281 1 98.19 413 PHE B C 1
ATOM 6574 O O . PHE B 1 413 ? -11.781 27.453 26.453 1 98.19 413 PHE B O 1
ATOM 6581 N N . ALA B 1 414 ? -9.734 26.953 27.234 1 97.62 414 ALA B N 1
ATOM 6582 C CA . ALA B 1 414 ? -9.031 27.609 26.125 1 97.62 414 ALA B CA 1
ATOM 6583 C C . ALA B 1 414 ? -7.699 26.938 25.844 1 97.62 414 ALA B C 1
ATOM 6585 O O . ALA B 1 414 ? -7.125 26.281 26.719 1 97.62 414 ALA B O 1
ATOM 6586 N N . GLY B 1 415 ? -7.27 27.062 24.656 1 96.06 415 GLY B N 1
ATOM 6587 C CA . GLY B 1 415 ? -6 26.484 24.266 1 96.06 415 GLY B CA 1
ATOM 6588 C C . GLY B 1 415 ? -5.516 26.984 22.906 1 96.06 415 GLY B C 1
ATOM 6589 O O . GLY B 1 415 ? -6.25 27.672 22.203 1 96.06 415 GLY B O 1
ATOM 6590 N N . GLY B 1 416 ? -4.281 26.609 22.547 1 94.94 416 GLY B N 1
ATOM 6591 C CA . GLY B 1 416 ? -3.672 27.094 21.328 1 94.94 416 GLY B CA 1
ATOM 6592 C C . GLY B 1 416 ? -3.041 28.469 21.453 1 94.94 416 GLY B C 1
ATOM 6593 O O . GLY B 1 416 ? -2.566 28.828 22.531 1 94.94 416 GLY B O 1
ATOM 6594 N N . ASP B 1 417 ? -3.062 29.203 20.391 1 94.19 417 ASP B N 1
ATOM 6595 C CA . ASP B 1 417 ? -2.348 30.469 20.328 1 94.19 417 ASP B CA 1
ATOM 6596 C C . ASP B 1 417 ? -3 31.516 21.25 1 94.19 417 ASP B C 1
ATOM 6598 O O . ASP B 1 417 ? -2.328 32.406 21.734 1 94.19 417 ASP B O 1
ATOM 6602 N N . VAL B 1 418 ? -4.273 31.359 21.516 1 95.69 418 VAL B N 1
ATOM 6603 C CA . VAL B 1 418 ? -4.992 32.344 22.328 1 95.69 418 VAL B CA 1
ATOM 6604 C C . VAL B 1 418 ? -4.477 32.312 23.766 1 95.69 418 VAL B C 1
ATOM 6606 O O . VAL B 1 418 ? -4.617 33.281 24.5 1 95.69 418 VAL B O 1
ATOM 6609 N N . VAL B 1 419 ? -3.859 31.172 24.125 1 95.25 419 VAL B N 1
ATOM 6610 C CA . VAL B 1 419 ? -3.33 31 25.484 1 95.25 419 VAL B CA 1
ATOM 6611 C C . VAL B 1 419 ? -1.806 31.078 25.453 1 95.25 419 VAL B C 1
ATOM 6613 O O . VAL B 1 419 ? -1.198 31.766 26.266 1 95.25 419 VAL B O 1
ATOM 6616 N N . HIS B 1 420 ? -1.19 30.391 24.438 1 92.88 420 HIS B N 1
ATOM 6617 C CA . HIS B 1 420 ? 0.247 30.156 24.484 1 92.88 420 HIS B CA 1
ATOM 6618 C C . HIS B 1 420 ? 0.981 31.047 23.469 1 92.88 420 HIS B C 1
ATOM 6620 O O . HIS B 1 420 ? 2.18 30.859 23.25 1 92.88 420 HIS B O 1
ATOM 6626 N N . LYS B 1 421 ? 0.376 31.953 22.844 1 90.25 421 LYS B N 1
ATOM 6627 C CA . LYS B 1 421 ? 0.961 32.812 21.828 1 90.25 421 LYS B CA 1
ATOM 6628 C C . LYS B 1 421 ? 1.188 32.062 20.516 1 90.25 421 LYS B C 1
ATOM 6630 O O . LYS B 1 421 ? 1.188 30.828 20.516 1 90.25 421 LYS B O 1
ATOM 6635 N N . PRO B 1 422 ? 1.363 32.812 19.5 1 86.62 422 PRO B N 1
ATOM 6636 C CA . PRO B 1 422 ? 1.536 32.188 18.203 1 86.62 422 PRO B CA 1
ATOM 6637 C C . PRO B 1 422 ? 2.725 31.219 18.172 1 86.62 422 PRO B C 1
ATOM 6639 O O . PRO B 1 422 ? 3.828 31.594 18.578 1 86.62 422 PRO B O 1
ATOM 6642 N N . ALA B 1 423 ? 2.41 30.047 17.781 1 87.44 423 ALA B N 1
ATOM 6643 C CA . ALA B 1 423 ? 3.416 28.984 17.672 1 87.44 423 ALA B CA 1
ATOM 6644 C C . ALA B 1 423 ? 3.166 28.109 16.438 1 87.44 423 ALA B C 1
ATOM 6646 O O . ALA B 1 423 ? 2.713 28.594 15.406 1 87.44 423 ALA B O 1
ATOM 6647 N N . THR B 1 424 ? 3.543 26.891 16.484 1 90.12 424 THR B N 1
ATOM 6648 C CA . THR B 1 424 ? 3.371 25.984 15.352 1 90.12 424 THR B CA 1
ATOM 6649 C C . THR B 1 424 ? 2.084 25.188 15.5 1 90.12 424 THR B C 1
ATOM 6651 O O . THR B 1 424 ? 1.509 25.109 16.594 1 90.12 424 THR B O 1
ATOM 6654 N N . VAL B 1 425 ? 1.643 24.641 14.414 1 93.94 425 VAL B N 1
ATOM 6655 C CA . VAL B 1 425 ? 0.438 23.812 14.383 1 93.94 425 VAL B CA 1
ATOM 6656 C C . VAL B 1 425 ? 0.577 22.656 15.367 1 93.94 425 VAL B C 1
ATOM 6658 O O . VAL B 1 425 ? -0.35 22.375 16.125 1 93.94 425 VAL B O 1
ATOM 6661 N N . VAL B 1 426 ? 1.734 22.062 15.406 1 95.81 426 VAL B N 1
ATOM 6662 C CA . VAL B 1 426 ? 1.949 20.875 16.234 1 95.81 426 VAL B CA 1
ATOM 6663 C C . VAL B 1 426 ? 1.92 21.266 17.703 1 95.81 426 VAL B C 1
ATOM 6665 O O . VAL B 1 426 ? 1.446 20.484 18.547 1 95.81 426 VAL B O 1
ATOM 6668 N N . LEU B 1 427 ? 2.408 22.391 18.047 1 94.5 427 LEU B N 1
ATOM 6669 C CA . LEU B 1 427 ? 2.377 22.828 19.438 1 94.5 427 LEU B CA 1
ATOM 6670 C C . LEU B 1 427 ? 0.953 23.172 19.875 1 94.5 427 LEU B C 1
ATOM 6672 O O . LEU B 1 427 ? 0.575 22.922 21.016 1 94.5 427 LEU B O 1
ATOM 6676 N N . ALA B 1 428 ? 0.196 23.766 18.938 1 95.12 428 ALA B N 1
ATOM 6677 C CA . ALA B 1 428 ? -1.222 23.984 19.203 1 95.12 428 ALA B CA 1
ATOM 6678 C C . ALA B 1 428 ? -1.946 22.672 19.453 1 95.12 428 ALA B C 1
ATOM 6680 O O . ALA B 1 428 ? -2.783 22.578 20.359 1 95.12 428 ALA B O 1
ATOM 6681 N N . MET B 1 429 ? -1.64 21.703 18.672 1 95.38 429 MET B N 1
ATOM 6682 C CA . MET B 1 429 ? -2.23 20.375 18.812 1 95.38 429 MET B CA 1
ATOM 6683 C C . MET B 1 429 ? -1.857 19.75 20.156 1 95.38 429 MET B C 1
ATOM 6685 O O . MET B 1 429 ? -2.717 19.203 20.859 1 95.38 429 MET B O 1
ATOM 6689 N N . ARG B 1 430 ? -0.574 19.859 20.562 1 94.94 430 ARG B N 1
ATOM 6690 C CA . ARG B 1 430 ? -0.099 19.312 21.828 1 94.94 430 ARG B CA 1
ATOM 6691 C C . ARG B 1 430 ? -0.855 19.906 23 1 94.94 430 ARG B C 1
ATOM 6693 O O . ARG B 1 430 ? -1.329 19.188 23.875 1 94.94 430 ARG B O 1
ATOM 6700 N N . ALA B 1 431 ? -0.95 21.188 22.984 1 94.06 431 ALA B N 1
ATOM 6701 C CA . ALA B 1 431 ? -1.643 21.875 24.062 1 94.06 431 ALA B CA 1
ATOM 6702 C C . ALA B 1 431 ? -3.121 21.516 24.109 1 94.06 431 ALA B C 1
ATOM 6704 O O . ALA B 1 431 ? -3.697 21.328 25.172 1 94.06 431 ALA B O 1
ATOM 6705 N N . ALA B 1 432 ? -3.697 21.391 22.953 1 96.25 432 ALA B N 1
ATOM 6706 C CA . ALA B 1 432 ? -5.121 21.094 22.859 1 96.25 432 ALA B CA 1
ATOM 6707 C C . ALA B 1 432 ? -5.43 19.703 23.391 1 96.25 432 ALA B C 1
ATOM 6709 O O . ALA B 1 432 ? -6.461 19.484 24.031 1 96.25 432 ALA B O 1
ATOM 6710 N N . LYS B 1 433 ? -4.574 18.75 23.156 1 95.69 433 LYS B N 1
ATOM 6711 C CA . LYS B 1 433 ? -4.77 17.391 23.641 1 95.69 433 LYS B CA 1
ATOM 6712 C C . LYS B 1 433 ? -4.797 17.359 25.172 1 95.69 433 LYS B C 1
ATOM 6714 O O . LYS B 1 433 ? -5.539 16.562 25.766 1 95.69 433 LYS B O 1
ATOM 6719 N N . LYS B 1 434 ? -3.975 18.172 25.734 1 95.88 434 LYS B N 1
ATOM 6720 C CA . LYS B 1 434 ? -3.975 18.25 27.188 1 95.88 434 LYS B CA 1
ATOM 6721 C C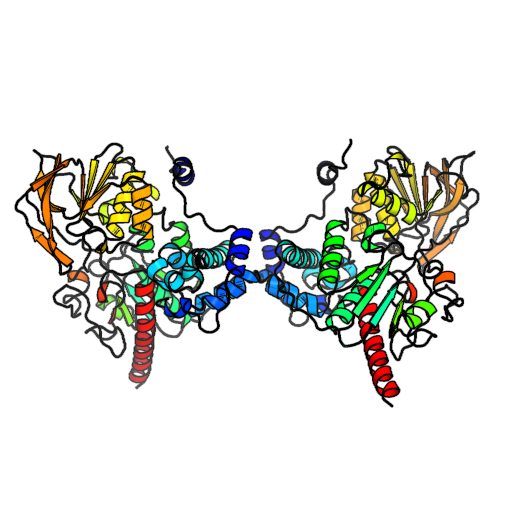 . LYS B 1 434 ? -5.277 18.859 27.703 1 95.88 434 LYS B C 1
ATOM 6723 O O . LYS B 1 434 ? -5.773 18.469 28.766 1 95.88 434 LYS B O 1
ATOM 6728 N N . VAL B 1 435 ? -5.793 19.797 27 1 98 435 VAL B N 1
ATOM 6729 C CA . VAL B 1 435 ? -7.035 20.453 27.391 1 98 435 VAL B CA 1
ATOM 6730 C C . VAL B 1 435 ? -8.188 19.438 27.359 1 98 435 VAL B C 1
ATOM 6732 O O . VAL B 1 435 ? -9.102 19.5 28.188 1 98 435 VAL B O 1
ATOM 6735 N N . VAL B 1 436 ? -8.156 18.469 26.391 1 98.19 436 VAL B N 1
ATOM 6736 C CA . VAL B 1 436 ? -9.188 17.438 26.281 1 98.19 436 VAL B CA 1
ATOM 6737 C C . VAL B 1 436 ? -9.281 16.672 27.594 1 98.19 436 VAL B C 1
ATOM 6739 O O . VAL B 1 436 ? -10.383 16.406 28.078 1 98.19 436 VAL B O 1
ATOM 6742 N N . GLU B 1 437 ? -8.164 16.453 28.172 1 96.5 437 GLU B N 1
ATOM 6743 C CA . GLU B 1 437 ? -8.148 15.766 29.453 1 96.5 437 GLU B CA 1
ATOM 6744 C C . GLU B 1 437 ? -8.859 16.594 30.531 1 96.5 437 GLU B C 1
ATOM 6746 O O . GLU B 1 437 ? -9.633 16.047 31.328 1 96.5 437 GLU B O 1
ATOM 6751 N N . GLY B 1 438 ? -8.555 17.812 30.531 1 97.12 438 GLY B N 1
ATOM 6752 C CA . GLY B 1 438 ? -9.203 18.703 31.484 1 97.12 438 GLY B CA 1
ATOM 6753 C C . GLY B 1 438 ? -10.703 18.797 31.281 1 97.12 438 GLY B C 1
ATOM 6754 O O . GLY B 1 438 ? -11.469 18.797 32.25 1 97.12 438 GLY B O 1
ATOM 6755 N N . MET B 1 439 ? -11.109 18.828 30.078 1 98 439 MET B N 1
ATOM 6756 C CA . MET B 1 439 ? -12.531 18.938 29.734 1 98 439 MET B CA 1
ATOM 6757 C C . MET B 1 439 ? -13.281 17.672 30.141 1 98 439 MET B C 1
ATOM 6759 O O . MET B 1 439 ? -14.391 17.75 30.672 1 98 439 MET B O 1
ATOM 6763 N N . VAL B 1 440 ? -12.68 16.547 29.859 1 97.06 440 VAL B N 1
ATOM 6764 C CA . VAL B 1 440 ? -13.297 15.273 30.203 1 97.06 440 VAL B CA 1
ATOM 6765 C C . VAL B 1 440 ? -13.461 15.18 31.719 1 97.06 440 VAL B C 1
ATOM 6767 O O . VAL B 1 440 ? -14.523 14.805 32.219 1 97.06 440 VAL B O 1
ATOM 6770 N N . ASN B 1 441 ? -12.375 15.57 32.438 1 95.25 441 ASN B N 1
ATOM 6771 C CA . ASN B 1 441 ? -12.43 15.562 33.875 1 95.25 441 ASN B CA 1
ATOM 6772 C C . ASN B 1 441 ? -13.555 16.453 34.406 1 95.25 441 ASN B C 1
ATOM 6774 O O . ASN B 1 441 ? -14.273 16.078 35.312 1 95.25 441 ASN B O 1
ATOM 6778 N N . TYR B 1 442 ? -13.719 17.578 33.844 1 96.19 442 TYR B N 1
ATOM 6779 C CA . TYR B 1 442 ? -14.742 18.547 34.25 1 96.19 442 TYR B CA 1
ATOM 6780 C C . TYR B 1 442 ? -16.141 17.984 34 1 96.19 442 TYR B C 1
ATOM 6782 O O . TYR B 1 442 ? -17.016 18.062 34.875 1 96.19 442 TYR B O 1
ATOM 6790 N N . CYS B 1 443 ? -16.344 17.453 32.812 1 95.81 443 CYS B N 1
ATOM 6791 C CA . CYS B 1 443 ? -17.656 16.938 32.406 1 95.81 443 CYS B CA 1
ATOM 6792 C C . CYS B 1 443 ? -18.047 15.75 33.281 1 95.81 443 CYS B C 1
ATOM 6794 O O . CYS B 1 443 ? -19.219 15.617 33.656 1 95.81 443 CYS B O 1
ATOM 6796 N N . GLU B 1 444 ? -17.047 15 33.594 1 92.62 444 GLU B N 1
ATOM 6797 C CA . GLU B 1 444 ? -17.328 13.867 34.5 1 92.62 444 GLU B CA 1
ATOM 6798 C C . GLU B 1 444 ? -17.672 14.336 35.906 1 92.62 444 GLU B C 1
ATOM 6800 O O . GLU B 1 444 ? -18.594 13.797 36.531 1 92.62 444 GLU B O 1
ATOM 6805 N N . ALA B 1 445 ? -16.953 15.266 36.344 1 91.56 445 ALA B N 1
ATOM 6806 C CA . ALA B 1 445 ? -17.234 15.82 37.656 1 91.56 445 ALA B CA 1
ATOM 6807 C C . ALA B 1 445 ? -18.609 16.469 37.719 1 91.56 445 ALA B C 1
ATOM 6809 O O . ALA B 1 445 ? -19.344 16.328 38.688 1 91.56 445 ALA B O 1
ATOM 6810 N N . LYS B 1 446 ? -18.953 17.188 36.719 1 90.81 446 LYS B N 1
ATOM 6811 C CA . LYS B 1 446 ? -20.25 17.844 36.625 1 90.81 446 LYS B CA 1
ATOM 6812 C C . LYS B 1 446 ? -21.391 16.812 36.656 1 90.81 446 LYS B C 1
ATOM 6814 O O . LYS B 1 446 ? -22.406 17.031 37.312 1 90.81 446 LYS B O 1
ATOM 6819 N N . ARG B 1 447 ? -21.219 15.727 35.938 1 87 447 ARG B N 1
ATOM 6820 C CA . ARG B 1 447 ? -22.203 14.664 35.906 1 87 447 ARG B CA 1
ATOM 6821 C C . ARG B 1 447 ? -22.375 14.008 37.281 1 87 447 ARG B C 1
ATOM 6823 O O . ARG B 1 447 ? -23.484 13.711 37.719 1 87 447 ARG B O 1
ATOM 6830 N N . PHE B 1 448 ? -21.281 13.898 37.906 1 83.31 448 PHE B N 1
ATOM 6831 C CA . PHE B 1 448 ? -21.312 13.266 39.219 1 83.31 448 PHE B CA 1
ATOM 6832 C C . PHE B 1 448 ? -21.984 14.164 40.219 1 83.31 448 PHE B C 1
ATOM 6834 O O . PHE B 1 448 ? -22.734 13.68 41.094 1 83.31 448 PHE B O 1
ATOM 6841 N N . LEU B 1 449 ? -21.719 15.406 40.156 1 79.5 449 LEU B N 1
ATOM 6842 C CA . LEU B 1 449 ? -22.281 16.344 41.125 1 79.5 449 LEU B CA 1
ATOM 6843 C C . LEU B 1 449 ? -23.734 16.656 40.812 1 79.5 449 LEU B C 1
ATOM 6845 O O . LEU B 1 449 ? -24.516 16.984 41.688 1 79.5 449 LEU B O 1
ATOM 6849 N N . GLY B 1 450 ? -24.047 16.812 39.594 1 66.19 450 GLY B N 1
ATOM 6850 C CA . GLY B 1 450 ? -25.438 17.031 39.219 1 66.19 450 GLY B CA 1
ATOM 6851 C C . GLY B 1 450 ? -26.344 15.875 39.656 1 66.19 450 GLY B C 1
ATOM 6852 O O . GLY B 1 450 ? -27.516 16.094 39.938 1 66.19 450 GLY B O 1
ATOM 6853 N N . ASP B 1 451 ? -25.828 14.711 39.5 1 53.66 451 ASP B N 1
ATOM 6854 C CA . ASP B 1 451 ? -26.562 13.531 39.969 1 53.66 451 ASP B CA 1
ATOM 6855 C C . ASP B 1 451 ? -26.703 13.508 41.469 1 53.66 451 ASP B C 1
ATOM 6857 O O . ASP B 1 451 ? -27.531 12.766 42.031 1 53.66 451 ASP B O 1
ATOM 6861 N N . ILE B 1 452 ? -25.969 14.391 42.062 1 38 452 ILE B N 1
ATOM 6862 C CA . ILE B 1 452 ? -26.188 14.492 43.5 1 38 452 ILE B CA 1
ATOM 6863 C C . ILE B 1 452 ? -27.172 15.609 43.812 1 38 452 ILE B C 1
ATOM 6865 O O . ILE B 1 452 ? -27.047 16.719 43.281 1 38 452 ILE B O 1
#

InterPro domains:
  IPR009051 Alpha-helical ferredoxin [G3DSA:1.10.1060.10] (5-131)
  IPR023753 FAD/NAD(P)-binding domain [PF07992] (134-432)
  IPR028261 Dihydroprymidine dehydrogenase domain II [PF14691] (19-117)
  IPR036188 FAD/NAD(P)-binding domain superfamily [G3DSA:3.50.50.60] (132-262)
  IPR036188 FAD/NAD(P)-binding domain superfamily [G3DSA:3.50.50.60] (263-375)

Secondary structure (DSSP, 8-state):
-----HHHHHHHTT----PPPPHHHHHHHHTT----SS-HHHHHSTT---HHHHHHHHHTTBHHHHHHHHTTT-S-HHHHHHHS-GGGTTTTT-GGGSSS----HHHHHHHHHHHHHHHT---PPPPP--S-EEEEE--SHHHHHHHHHHHHTT-EEEEE-SSSSS-THHHHTS-TTTS-HHHHHHHHHHHHHTT-EEE-S--BTTTB-HHHHHHTT-SEEEE-----EEPP---BTTTSTTEEEHHHHHHHHHHHHTTSS-GGG-S--TT-EEEEE--SHHHHHHHHHHHHTT-EEEEE-SS-GGG--S-HHHHHHHHHTT-EEE-SEEEEEEESSSS--EEEEEEEEE-TTS-EEEEEEEEEEE-SEEEE-S-EE--HHHHSGGGT--B-TTSPBP--BTTBTB-SSTTEEE-THHHH-S--HHHHHHHHHHHHHHHHHHHHHHHHHH--/-----HHHHHHHTT----PPPPHHHHHHHHTT----SS-HHHHHSTT---HHHHHHHHHTTBHHHHHHHHTTT-S-HHHHHHHS-GGGTTGGG-GGGTTS----HHHHHHHHHHHHHHHT---PPP----S-EEEEE--SHHHHHHHHHHHHTT-EEEEE-SSSSS-THHHHTS-TTTS-HHHHHHHHHHHHHTT-EEE-S--BTTTB-HHHHHHTT-SEEEE-----EEPP---BTTTSTTEEEHHHHHHHHHHHHTTSS-GGG-S--TT-EEEEE--SHHHHHHHHHHHHTT-EEEEE-SS-GGG--S-HHHHHHHHHTT-EEE-SEEEEEEESSSS--EEEEEEEEE-TTS-EEEEEEEEEEE-SEEEE-S-EE--HHHHSGGGT--B-TTSPBP--BTTBTB-SSTTEEE-THHHH-S--HHHHHHHHHHHHHHHHHHHHHHHHHH--

Sequence (904 aa):
MVGLDRNEQAVKAGYTEDRDYTLEEALAEAKRCLNCAKPLCRTGCPIENEIPRFIQAIARGNFGEANDIIGERSNLPAVCGRVCPREKQCEGHCILNRANKPINIGKLERFAADFESLHGLRRMKPIIKDQGKIGIIGSGPAGLTVASDMAKLGYEVTIFEKQDEPGGILLYGIPAFRLSKEVVHREINRLKALGVTFECNTIIGPDKTIDSLFEEGYDAIFIATGTHVPMELPMRGDEKPGVLQAMALLTAVQLHQNGRVGDDDIPVQKGDKVVVIGAGNVAMDAARTCVRLGASVTVAYRRGEENMSANPLEYKEAKEEGVEFKFYASPASVEGEGVVEGLRCEMQEPQEDGSVKPTGHYETIPADKIIIAIGHKPNARLVGPGNGIEVNKDGYVVTREMPYGMTSRKGVFAGGDVVHKPATVVLAMRAAKKVVEGMVNYCEAKRFLGDIMVGLDRNEQAVKAGYTEDRDYTLEEALAEAKRCLNCAKPLCRTGCPIENEIPRFIQAIARGNFGEANDIIGERSNLPAVCGRVCPREKQCEGHCILNRANKPINIGKLERFAADFESLHGLRRMKPIIKDQGKIGIIGSGPAGLTVASDMAKLGYEVTIFEKQDEPGGILLYGIPAFRLSKEVVHREINRLKALGVTFECNTIIGPDKTIDSLFEEGYDAIFIATGTHVPMELPMRGDEKPGVLQAMALLTAVQLHQNGRVGDDDIPVQKGDKVVVIGAGNVAMDAARTCVRLGASVTVAYRRGEENMSANPLEYKEAKEEGVEFKFYASPASVEGEGVVEGLRCEMQEPQEDGSVKPTGHYETIPADKIIIAIGHKPNARLVGPGNGIEVNKDGYVVTREMPYGMTSRKGVFAGGDVVHKPATVVLAMRAAKKVVEGMVNYCEAKRFLGDI

Nearest PDB structures (foldseek):
  5jca-assembly1_L  TM=9.422E-01  e=6.279E-51  Pyrococcus furiosus
  5jfc-assembly1_L  TM=9.424E-01  e=1.062E-50  Pyrococcus furiosus
  5vj7-assembly1_A  TM=9.321E-01  e=1.096E-49  Pyrococcus furiosus COM1
  4ylf-assembly1_B  TM=9.111E-01  e=1.701E-48  Thermotoga maritima MSB8
  7mfm-assembly1_I  TM=8.639E-01  e=2.026E-35  Bacillus subtilis

Organism: NCBI:txid103891

pLDDT: mean 91.28, std 12.74, range [17.31, 98.75]

Radius of gyration: 37.51 Å; Cα contacts (8 Å, |Δi|>4): 1937; chains: 2; bounding box: 57×112×92 Å

Solvent-accessible surface area (backbone atoms only — not comparable to full-atom values): 46490 Å² total; per-residue (Å²): 131,90,63,81,65,38,75,58,48,46,55,65,68,64,53,82,66,89,68,79,62,49,73,70,52,41,33,58,52,28,61,68,59,78,64,57,92,77,51,43,30,25,74,32,25,91,59,49,41,53,52,59,61,24,35,52,26,37,32,23,42,14,36,34,58,16,41,57,46,43,53,74,57,41,84,49,44,53,55,47,25,55,67,54,58,36,70,82,17,28,33,49,39,25,77,43,40,79,82,68,68,36,62,62,56,36,54,48,41,24,41,35,39,47,52,36,66,76,66,56,35,70,82,80,72,88,71,67,65,79,69,49,31,38,38,26,38,19,36,20,57,22,24,47,36,36,46,49,56,41,28,74,68,10,28,41,32,38,32,32,19,57,43,84,61,82,30,43,52,59,52,39,54,43,52,56,94,66,38,44,60,66,62,53,49,52,54,50,50,53,39,43,73,63,58,42,41,76,43,49,63,32,41,69,62,88,75,39,42,75,67,56,44,47,73,73,56,35,67,34,36,36,43,16,69,31,48,76,36,69,55,83,75,92,36,55,54,57,82,31,58,43,55,41,50,31,65,58,51,40,31,37,50,42,36,32,75,68,67,74,44,57,78,84,63,38,87,69,48,68,70,35,32,33,33,34,37,30,47,30,54,63,24,45,50,44,45,46,51,39,39,74,48,47,22,49,37,34,31,32,24,53,50,52,82,89,67,46,70,30,46,66,66,54,51,52,51,34,47,74,70,59,46,40,76,40,60,21,26,31,82,52,31,42,36,62,86,78,40,41,47,19,41,30,19,36,33,37,41,80,43,93,87,72,48,68,39,81,66,82,46,72,49,70,46,72,16,48,30,38,30,45,26,76,52,55,33,34,55,34,75,72,62,10,64,83,68,54,19,49,48,51,97,78,29,30,48,44,57,38,80,78,51,29,22,27,36,68,29,91,54,32,29,45,27,21,30,27,46,71,42,84,75,53,64,63,58,18,32,44,48,14,56,51,25,44,54,15,50,52,53,48,54,51,49,50,53,56,51,65,75,93,133,87,63,84,61,42,74,54,47,45,54,65,69,63,50,83,67,90,67,79,62,52,72,69,52,41,32,56,52,27,62,67,60,79,65,57,93,76,52,43,29,25,75,33,26,89,57,48,41,55,53,60,60,25,34,52,26,36,33,23,43,14,36,37,56,17,39,55,44,44,52,74,54,41,85,49,45,52,55,46,25,55,68,54,60,37,69,81,18,27,32,49,38,24,76,42,38,78,79,69,65,34,61,63,56,36,55,48,39,23,40,36,38,46,51,36,66,77,66,56,34,70,81,80,73,89,70,68,65,79,69,48,31,38,37,27,37,19,35,19,57,21,24,48,37,37,46,49,56,42,28,74,70,11,29,41,32,37,32,34,19,57,44,85,62,82,30,43,53,58,53,39,54,44,53,56,94,65,38,44,60,65,62,54,50,52,55,51,49,53,38,41,72,63,58,42,41,76,43,49,64,34,41,72,62,87,74,41,41,75,67,55,43,46,72,73,57,35,65,33,37,37,42,16,68,31,48,77,35,69,57,82,75,92,35,56,54,58,81,32,59,43,55,40,48,30,64,59,51,40,31,37,50,42,35,30,74,69,67,74,44,58,78,85,62,38,88,69,48,68,70,36,32,34,34,32,36,31,46,29,53,63,24,45,49,42,45,46,50,40,39,75,47,46,23,48,37,34,32,32,22,53,49,52,82,89,66,44,71,30,45,67,66,55,53,52,51,33,46,74,69,60,46,40,76,40,62,21,26,31,82,52,32,42,36,61,86,80,39,41,48,18,42,29,18,37,33,37,42,81,43,94,87,72,49,67,38,83,66,83,47,70,50,70,46,72,16,47,31,38,32,46,24,78,53,54,33,36,54,34,74,71,62,11,63,84,69,55,21,49,47,48,99,78,30,30,48,45,58,38,80,77,51,29,22,28,37,69,30,89,54,31,30,44,29,19,30,25,48,71,41,84,75,52,64,63,56,17,33,44,48,13,57,50,27,46,54,16,49,51,53,48,54,51,48,51,53,57,51,66,77,92